Protein 9N32 (pdb70)

Foldseek 3Di:
DVVVVLQVCQVQVFFKWKQWAPAATWTQRPNDTDHDDDDGAHLVRSVCVVVVVDDPVQNVCCVVVQWGWDKDADPPRGIWTKTWGADPNGTIIMIGGAAADQAALVVLPHDCVLLVLLCDQFFEEEEEEAPPLCSLNNVSNSPQSNQAPAAWEEAEEAQADRYDYDRHRYHYHHAYDPPRHPDLLRSLVCVVVVRGREYEYAADDALSNVVSQLVCRVVRHHYYHYYYDAFPLRVLVVNLVNDDPVCSLVVLLSCLPGHAKYWGWGWFAFPVRPGTHIQIFIQGNDNVNSVCSNVVVSVVRVVVLVPPVVVPGGGSLRSLLVCVVVRRHDPVRSLVPDPHSVVSVVVNVD/DVVVVVLQVCQVQVFFKWKQWAPAATWTQRPNDTDHDDDDGAHLVRSVCVVVVVDDPVQNVCCVVVQWGWDKDADPPRGIWTKTWGADPNGIIIMIGGADEDQQACVNLPHDCVLLVLLCDQFFEEEEEEAPPLCSLNNVSNSPQSNQAPAAWEEAEEAQADRYDDDRHRYHYHHAYDPPRHPDLLRSLVCVVVVRGREYEYAADDALSNVVSQLVCRVVRHHYYHYYYDAFPLRVLVVNLVNDDPVCSLVVLLSCLPGHAKYWGWGWFAFPVRPGTHIQIFIQGNDNVNSVCSNVVVSVVRVVVLVPPVVVPGGGSLRSLLVCVVVRRHDPVRSLVPDPHSVVSVVVNVVD/DVVVLQVCQVQVFFKWKQWAPAATWTQRPNDTDHDDDDGAHLVRSVCVVVVVDDPVQNVCCVVVQWGWDKDADPPRGIWTKTWGADPNGTIIMIGGADAPQAALVVLPHDCVLLVLLCDQFFEEEEEEAPPLCSLNNVSNSPQSNQAPAAWEEAEEAQADRYDYDRHRYHYHHAYDPPRHPDLLRSLVCVVVVRGREYEYAADDALSNVVSQLVCRVVRHHYYHYYYDAFPLRVLVVNLVNDDPVCSLVVLLSCLPGHAKYWGWGWFAFPVRPGTHIQIFIQGNDNVNSVCSNVVVSVVRVVVLVPPVVVPGGGSLRSLLVCVVVRRHDPVRSLVPDPHSVVSVVVNVD/DVVVLQVCQVQVFFKWKQWAPAATWTQRPNDTDHDDDDGAHLVRSVCVVVVVDDPVQNVCCVVVQWGWDKDADPPRAIWTKTWGADPNGTIIMIGGQDAPQAALVNLPHDCVLLVLLCDQFFEEEEEEAPPLCSLNNVSNSPQSNQAPAAWEEAEEAQARRYDYDRHRYHYHHAYDPPRHPDLLRSLVCVVVVRGREYEYAADDALSNVVSQLVCRVVRHHYYHYYYDAFPLRVLVVNLVNDDPVCSLVVLLSCLPGHAKYWGWGWFAFPVRPGTHIQIFIQGNDNVNSVCSNVVVSVVRVVVLVPPVVVPGGGSLRSLLVCVVVRRHDPVRSLVPDPHSVVSVVVNVPD

Nearest PDB structures (foldseek):
  5zfq-assembly1_A  TM=9.276E-01  e=1.284E-44  Geobacter sulfurreducens PCA
  6ok2-assembly1_D  TM=9.187E-01  e=7.779E-44  Geobacter metallireducens GS-15
  3jvv-assembly1_C-2  TM=8.845E-01  e=3.283E-40  Pseudomonas aeruginosa
  3jvv-assembly1_B-2  TM=8.865E-01  e=8.930E-39  Pseudomonas aeruginosa
  3jvv-assembly1_A-2  TM=8.927E-01  e=1.533E-38  Pseudomonas aeruginosa

Structure (mmCIF, N/CA/C/O backbone):
data_9N32
#
_entry.id   9N32
#
_cell.length_a   191.035
_cell.length_b   191.035
_cell.length_c   191.035
_cell.angle_alpha   90.000
_cell.angle_beta   90.000
_cell.angle_gamma   90.000
#
_symmetry.space_group_name_H-M   'P 21 3'
#
loop_
_atom_site.group_PDB
_atom_site.id
_atom_site.type_symbol
_atom_site.label_atom_id
_atom_site.label_alt_id
_atom_site.label_comp_id
_atom_site.label_asym_id
_atom_site.label_entity_id
_atom_site.label_seq_id
_atom_site.pdbx_PDB_ins_code
_atom_site.Cartn_x
_atom_site.Cartn_y
_atom_site.Cartn_z
_atom_site.occupancy
_atom_site.B_iso_or_equiv
_atom_site.auth_seq_id
_atom_site.auth_comp_id
_atom_site.auth_asym_id
_atom_site.auth_atom_id
_atom_site.pdbx_PDB_model_num
ATOM 1 N N . GLU A 1 22 ? 43.18550 22.70326 -22.60727 1.000 376.23020 2 GLU A N 1
ATOM 2 C CA . GLU A 1 22 ? 42.30131 23.64828 -21.93465 1.000 367.55521 2 GLU A CA 1
ATOM 3 C C . GLU A 1 22 ? 42.81632 23.98424 -20.53719 1.000 356.70995 2 GLU A C 1
ATOM 4 O O . GLU A 1 22 ? 43.80269 24.70317 -20.37738 1.000 352.67978 2 GLU A O 1
ATOM 6 N N . PHE A 1 23 ? 42.11972 23.45553 -19.53005 1.000 352.62866 3 PHE A N 1
ATOM 7 C CA . PHE A 1 23 ? 42.53920 23.62171 -18.14228 1.000 343.22531 3 PHE A CA 1
ATOM 8 C C . PHE A 1 23 ? 43.87373 22.93578 -17.88117 1.000 344.63974 3 PHE A C 1
ATOM 9 O O . PHE A 1 23 ? 44.73478 23.47955 -17.17873 1.000 338.21500 3 PHE A O 1
ATOM 11 N N . GLU A 1 24 ? 44.05874 21.73397 -18.43443 1.000 353.45419 4 GLU A N 1
ATOM 12 C CA . GLU A 1 24 ? 45.31397 21.01335 -18.25137 1.000 355.87029 4 GLU A CA 1
ATOM 13 C C . GLU A 1 24 ? 46.48212 21.75427 -18.88856 1.000 356.74960 4 GLU A C 1
ATOM 14 O O . GLU A 1 24 ? 47.62295 21.62897 -18.42807 1.000 355.12422 4 GLU A O 1
ATOM 17 N N . LYS A 1 25 ? 46.22006 22.53219 -19.94154 1.000 359.79988 5 LYS A N 1
ATOM 18 C CA . LYS A 1 25 ? 47.28339 23.31429 -20.56311 1.000 361.08134 5 LYS A CA 1
ATOM 19 C C . LYS A 1 25 ? 47.72374 24.46037 -19.66110 1.000 350.90496 5 LYS A C 1
ATOM 20 O O . LYS A 1 25 ? 48.91237 24.79843 -19.61401 1.000 350.37487 5 LYS A O 1
ATOM 22 N N . LEU A 1 26 ? 46.78023 25.07042 -18.93815 1.000 343.22456 6 LEU A N 1
ATOM 23 C CA . LEU A 1 26 ? 47.13400 26.14491 -18.01690 1.000 333.67362 6 LEU A CA 1
ATOM 24 C C . LEU A 1 26 ? 48.00283 25.63949 -16.87278 1.000 329.50594 6 LEU A C 1
ATOM 25 O O . LEU A 1 26 ? 48.82963 26.39197 -16.34470 1.000 324.46225 6 LEU A O 1
ATOM 27 N N . LEU A 1 27 ? 47.83449 24.37474 -16.47940 1.000 332.05126 7 LEU A N 1
ATOM 28 C CA . LEU A 1 27 ? 48.66521 23.81507 -15.41884 1.000 329.09146 7 LEU A CA 1
ATOM 29 C C . LEU A 1 27 ? 50.09030 23.57765 -15.90178 1.000 334.26047 7 LEU A C 1
ATOM 30 O O . LEU A 1 27 ? 51.05094 23.83897 -15.16824 1.000 330.35325 7 LEU A O 1
ATOM 32 N N . ARG A 1 28 ? 50.24722 23.08165 -17.13205 1.000 343.53742 8 ARG A N 1
ATOM 33 C CA . ARG A 1 28 ? 51.58334 22.84782 -17.67081 1.000 349.40803 8 ARG A CA 1
ATOM 34 C C . ARG A 1 28 ? 52.34153 24.15576 -17.85601 1.000 346.46816 8 ARG A C 1
ATOM 35 O O . ARG A 1 28 ? 53.56127 24.20552 -17.65905 1.000 347.17880 8 ARG A O 1
ATOM 37 N N . LEU A 1 29 ? 51.63742 25.22451 -18.23628 1.000 343.65415 9 LEU A N 1
ATOM 38 C CA . LEU A 1 29 ? 52.28894 26.52105 -18.38764 1.000 341.02236 9 LEU A CA 1
ATOM 39 C C . LEU A 1 29 ? 52.79656 27.04135 -17.04936 1.000 332.07465 9 LEU A C 1
ATOM 40 O O . LEU A 1 29 ? 53.87018 27.65002 -16.98113 1.000 331.75212 9 LEU A O 1
ATOM 42 N N . MET A 1 30 ? 52.03968 26.80932 -15.97461 1.000 325.30827 10 MET A N 1
ATOM 43 C CA . MET A 1 30 ? 52.47808 27.24505 -14.65319 1.000 317.23432 10 MET A CA 1
ATOM 44 C C . MET A 1 30 ? 53.70693 26.46918 -14.19491 1.000 319.69441 10 MET A C 1
ATOM 45 O O . MET A 1 30 ? 54.61333 27.03904 -13.57592 1.000 316.35413 10 MET A O 1
ATOM 47 N N . VAL A 1 31 ? 53.75695 25.16911 -14.49095 1.000 325.98694 11 VAL A N 1
ATOM 48 C CA . VAL A 1 31 ? 54.90862 24.36432 -14.09716 1.000 329.13857 11 VAL A CA 1
ATOM 49 C C . VAL A 1 31 ? 56.11660 24.69919 -14.96261 1.000 335.16889 11 VAL A C 1
ATOM 50 O O . VAL A 1 31 ? 57.25247 24.74633 -14.47530 1.000 335.06968 11 VAL A O 1
ATOM 52 N N . GLU A 1 32 ? 55.89477 24.93761 -16.25771 1.000 341.04588 12 GLU A N 1
ATOM 53 C CA . GLU A 1 32 ? 57.00307 25.26928 -17.14657 1.000 347.66724 12 GLU A CA 1
ATOM 54 C C . GLU A 1 32 ? 57.54107 26.66896 -16.87884 1.000 342.83444 12 GLU A C 1
ATOM 55 O O . GLU A 1 32 ? 58.73307 26.92235 -17.08714 1.000 346.53501 12 GLU A O 1
ATOM 57 N N . LYS A 1 33 ? 56.68886 27.58473 -16.42196 1.000 335.11128 13 LYS A N 1
ATOM 58 C CA . LYS A 1 33 ? 57.10043 28.94501 -16.10449 1.000 330.32908 13 LYS A CA 1
ATOM 59 C C . LYS A 1 33 ? 57.39926 29.14345 -14.62487 1.000 322.27403 13 LYS A C 1
ATOM 60 O O . LYS A 1 33 ? 57.81276 30.23890 -14.23265 1.000 318.32654 13 LYS A O 1
ATOM 62 N N . GLY A 1 34 ? 57.20034 28.12059 -13.80016 1.000 320.28218 14 GLY A N 1
ATOM 63 C CA . GLY A 1 34 ? 57.50751 28.22118 -12.38350 1.000 313.51701 14 GLY A CA 1
ATOM 64 C C . GLY A 1 34 ? 56.61992 29.17424 -11.61289 1.000 304.57128 14 GLY A C 1
ATOM 65 O O . GLY A 1 34 ? 57.10417 29.87673 -10.71607 1.000 299.58034 14 GLY A O 1
ATOM 66 N N . GLY A 1 35 ? 55.33118 29.21768 -11.93869 1.000 302.85188 15 GLY A N 1
ATOM 67 C CA . GLY A 1 35 ? 54.42582 30.10285 -11.22878 1.000 294.75245 15 GLY A CA 1
ATOM 68 C C . GLY A 1 35 ? 54.17046 29.61759 -9.81214 1.000 289.01073 15 GLY A C 1
ATOM 69 O O . GLY A 1 35 ? 54.07587 28.41799 -9.54801 1.000 291.31349 15 GLY A O 1
ATOM 70 N N . SER A 1 36 ? 54.06065 30.57279 -8.88754 1.000 281.91580 16 SER A N 1
ATOM 71 C CA . SER A 1 36 ? 53.81454 30.22552 -7.49269 1.000 276.53087 16 SER A CA 1
ATOM 72 C C . SER A 1 36 ? 52.33503 29.97389 -7.22983 1.000 273.25644 16 SER A C 1
ATOM 73 O O . SER A 1 36 ? 51.98492 29.09539 -6.43380 1.000 272.26076 16 SER A O 1
ATOM 75 N N . ASP A 1 37 ? 51.45590 30.72658 -7.88743 1.000 272.08214 17 ASP A N 1
ATOM 76 C CA . ASP A 1 37 ? 50.02481 30.59730 -7.66111 1.000 269.21122 17 ASP A CA 1
ATOM 77 C C . ASP A 1 37 ? 49.27164 30.99880 -8.91951 1.000 272.21722 17 ASP A C 1
ATOM 78 O O . ASP A 1 37 ? 49.67105 31.93356 -9.61740 1.000 273.17337 17 ASP A O 1
ATOM 80 N N . LEU A 1 38 ? 48.18371 30.28630 -9.19971 1.000 274.24240 18 LEU A N 1
ATOM 81 C CA . LEU A 1 38 ? 47.29931 30.58892 -10.31587 1.000 277.34538 18 LEU A CA 1
ATOM 82 C C . LEU A 1 38 ? 45.98014 31.13217 -9.78378 1.000 272.00186 18 LEU A C 1
ATOM 83 O O . LEU A 1 38 ? 45.45078 30.63338 -8.78505 1.000 268.77812 18 LEU A O 1
ATOM 85 N N . PHE A 1 39 ? 45.45177 32.15341 -10.45371 1.000 271.55348 19 PHE A N 1
ATOM 86 C CA . PHE A 1 39 ? 44.25170 32.84994 -10.01002 1.000 266.62778 19 PHE A CA 1
ATOM 87 C C . PHE A 1 39 ? 43.14253 32.66242 -11.03424 1.000 271.42166 19 PHE A C 1
ATOM 88 O O . PHE A 1 39 ? 43.32488 32.96902 -12.21749 1.000 276.40751 19 PHE A O 1
ATOM 90 N N . ILE A 1 40 ? 41.99660 32.16443 -10.57564 1.000 270.43507 20 ILE A N 1
ATOM 91 C CA . ILE A 1 40 ? 40.83227 31.92195 -11.42351 1.000 275.16254 20 ILE A CA 1
ATOM 92 C C . ILE A 1 40 ? 39.64450 32.60175 -10.75318 1.000 269.93506 20 ILE A C 1
ATOM 93 O O . ILE A 1 40 ? 39.07033 32.06572 -9.79849 1.000 267.40699 20 ILE A O 1
ATOM 95 N N . THR A 1 41 ? 39.27282 33.78066 -11.24709 1.000 268.76160 21 THR A N 1
ATOM 96 C CA . THR A 1 41 ? 38.13488 34.51371 -10.71397 1.000 264.38608 21 THR A CA 1
ATOM 97 C C . THR A 1 41 ? 37.53010 35.35753 -11.82542 1.000 267.63908 21 THR A C 1
ATOM 98 O O . THR A 1 41 ? 38.18305 35.66125 -12.82722 1.000 271.65788 21 THR A O 1
ATOM 100 N N . ALA A 1 42 ? 36.26813 35.73167 -11.63680 1.000 266.34680 22 ALA A N 1
ATOM 101 C CA . ALA A 1 42 ? 35.57472 36.54219 -12.62568 1.000 269.61179 22 ALA A CA 1
ATOM 102 C C . ALA A 1 42 ? 36.07090 37.98340 -12.58548 1.000 265.42746 22 ALA A C 1
ATOM 103 O O . ALA A 1 42 ? 36.45072 38.50683 -11.53442 1.000 258.65582 22 ALA A O 1
ATOM 105 N N . GLY A 1 43 ? 36.06658 38.62569 -13.75362 1.000 270.11923 23 GLY A N 1
ATOM 106 C CA . GLY A 1 43 ? 36.48283 40.00492 -13.87664 1.000 267.62986 23 GLY A CA 1
ATOM 107 C C . GLY A 1 43 ? 37.93455 40.21084 -14.25148 1.000 268.90649 23 GLY A C 1
ATOM 108 O O . GLY A 1 43 ? 38.31221 41.33704 -14.60068 1.000 268.80084 23 GLY A O 1
ATOM 109 N N . VAL A 1 44 ? 38.75927 39.16776 -14.19191 1.000 270.56970 24 VAL A N 1
ATOM 110 C CA . VAL A 1 44 ? 40.17596 39.28569 -14.54075 1.000 272.39614 24 VAL A CA 1
ATOM 111 C C . VAL A 1 44 ? 40.59741 38.06790 -15.33793 1.000 279.48704 24 VAL A C 1
ATOM 112 O O . VAL A 1 44 ? 40.08462 36.95726 -15.14399 1.000 280.77598 24 VAL A O 1
ATOM 114 N N . PRO A 1 45 ? 41.53513 38.25359 -16.26354 1.000 284.79427 25 PRO A N 1
ATOM 115 C CA . PRO A 1 45 ? 42.05071 37.11922 -17.03485 1.000 292.02189 25 PRO A CA 1
ATOM 116 C C . PRO A 1 45 ? 42.74042 36.11993 -16.12569 1.000 289.18103 25 PRO A C 1
ATOM 117 O O . PRO A 1 45 ? 43.17155 36.47339 -15.01698 1.000 282.22498 25 PRO A O 1
ATOM 121 N N . PRO A 1 46 ? 42.84224 34.85525 -16.54564 1.000 294.77978 26 PRO A N 1
ATOM 122 C CA . PRO A 1 46 ? 43.64018 33.88952 -15.77931 1.000 293.21827 26 PRO A CA 1
ATOM 123 C C . PRO A 1 46 ? 45.05575 34.39432 -15.55682 1.000 291.61100 26 PRO A C 1
ATOM 124 O O . PRO A 1 46 ? 45.83140 34.53005 -16.50729 1.000 297.50327 26 PRO A O 1
ATOM 128 N N . SER A 1 47 ? 45.39294 34.69888 -14.30771 1.000 284.14586 27 SER A N 1
ATOM 129 C CA . SER A 1 47 ? 46.68035 35.27950 -13.96517 1.000 282.20956 27 SER A CA 1
ATOM 130 C C . SER A 1 47 ? 47.43185 34.36084 -13.01322 1.000 280.23056 27 SER A C 1
ATOM 131 O O . SER A 1 47 ? 46.83161 33.66940 -12.18483 1.000 277.03000 27 SER A O 1
ATOM 133 N N . MET A 1 48 ? 48.75501 34.36051 -13.14121 1.000 282.68953 28 MET A N 1
ATOM 134 C CA . MET A 1 48 ? 49.62745 33.56564 -12.29180 1.000 281.57605 28 MET A CA 1
ATOM 135 C C . MET A 1 48 ? 50.64983 34.46962 -11.61927 1.000 277.77858 28 MET A C 1
ATOM 136 O O . MET A 1 48 ? 51.13970 35.42849 -12.22449 1.000 279.61932 28 MET A O 1
ATOM 138 N N . LYS A 1 49 ? 50.96349 34.16210 -10.36304 1.000 273.01491 29 LYS A N 1
ATOM 139 C CA . LYS A 1 49 ? 51.95559 34.91451 -9.59827 1.000 269.70235 29 LYS A CA 1
ATOM 140 C C . LYS A 1 49 ? 53.31481 34.26401 -9.82064 1.000 275.07993 29 LYS A C 1
ATOM 141 O O . LYS A 1 49 ? 53.65145 33.26477 -9.18144 1.000 275.26586 29 LYS A O 1
ATOM 143 N N . VAL A 1 50 ? 54.09610 34.82729 -10.73650 1.000 279.97740 30 VAL A N 1
ATOM 144 C CA . VAL A 1 50 ? 55.43373 34.33667 -11.04719 1.000 285.87065 30 VAL A CA 1
ATOM 145 C C . VAL A 1 50 ? 56.44080 35.27387 -10.39666 1.000 283.65151 30 VAL A C 1
ATOM 146 O O . VAL A 1 50 ? 56.48598 36.46775 -10.71890 1.000 283.17364 30 VAL A O 1
ATOM 148 N N . ASN A 1 51 ? 57.24206 34.73270 -9.47629 1.000 282.77011 31 ASN A N 1
ATOM 149 C CA . ASN A 1 51 ? 58.23810 35.50289 -8.72989 1.000 281.04634 31 ASN A CA 1
ATOM 150 C C . ASN A 1 51 ? 57.60214 36.66074 -7.96430 1.000 273.73822 31 ASN A C 1
ATOM 151 O O . ASN A 1 51 ? 58.21269 37.71920 -7.79617 1.000 273.33668 31 ASN A O 1
ATOM 153 N N . GLY A 1 52 ? 56.37004 36.46827 -7.49632 1.000 268.39414 32 GLY A N 1
ATOM 154 C CA . GLY A 1 52 ? 55.67514 37.47032 -6.71826 1.000 261.53459 32 GLY A CA 1
ATOM 155 C C . GLY A 1 52 ? 54.92017 38.51001 -7.51707 1.000 261.10173 32 GLY A C 1
ATOM 156 O O . GLY A 1 52 ? 54.30596 39.40064 -6.91516 1.000 255.67696 32 GLY A O 1
ATOM 157 N N . ARG A 1 53 ? 54.93843 38.42977 -8.84442 1.000 267.01471 33 ARG A N 1
ATOM 158 C CA . ARG A 1 53 ? 54.27676 39.40225 -9.70521 1.000 267.78566 33 ARG A CA 1
ATOM 159 C C . ARG A 1 53 ? 53.08165 38.74239 -10.37934 1.000 268.83465 33 ARG A C 1
ATOM 160 O O . ARG A 1 53 ? 53.24764 37.79763 -11.15869 1.000 274.47416 33 ARG A O 1
ATOM 162 N N . VAL A 1 54 ? 51.88358 39.23920 -10.07756 1.000 263.86767 34 VAL A N 1
ATOM 163 C CA . VAL A 1 54 ? 50.67561 38.74061 -10.72505 1.000 265.14838 34 VAL A CA 1
ATOM 164 C C . VAL A 1 54 ? 50.68297 39.18765 -12.18100 1.000 271.73226 34 VAL A C 1
ATOM 165 O O . VAL A 1 54 ? 50.70645 40.38796 -12.47737 1.000 271.64545 34 VAL A O 1
ATOM 167 N N . MET A 1 55 ? 50.66753 38.22114 -13.09780 1.000 278.00126 35 MET A N 1
ATOM 168 C CA . MET A 1 55 ? 50.73803 38.50180 -14.52299 1.000 285.45584 35 MET A CA 1
ATOM 169 C C . MET A 1 55 ? 49.63264 37.73950 -15.24346 1.000 288.68791 35 MET A C 1
ATOM 170 O O . MET A 1 55 ? 49.44405 36.53656 -14.99185 1.000 289.14702 35 MET A O 1
ATOM 172 N N . PRO A 1 56 ? 48.88858 38.387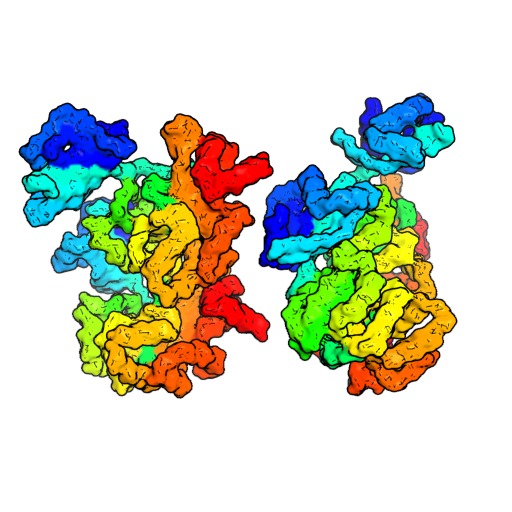44 -16.13826 1.000 291.50153 36 PRO A N 1
ATOM 173 C CA . PRO A 1 56 ? 47.83428 37.67544 -16.86941 1.000 295.43536 36 PRO A CA 1
ATOM 174 C C . PRO A 1 56 ? 48.42124 36.70159 -17.87966 1.000 304.33528 36 PRO A C 1
ATOM 175 O O . PRO A 1 56 ? 49.42840 36.98515 -18.53252 1.000 309.55296 36 PRO A O 1
ATOM 179 N N . VAL A 1 57 ? 47.77954 35.54312 -18.00192 1.000 306.53041 37 VAL A N 1
ATOM 180 C CA . VAL A 1 57 ? 48.22495 34.51981 -18.94474 1.000 315.37038 37 VAL A CA 1
ATOM 181 C C . VAL A 1 57 ? 47.60475 34.72717 -20.31923 1.000 323.06560 37 VAL A C 1
ATOM 182 O O . VAL A 1 57 ? 48.30535 34.72873 -21.33463 1.000 330.90273 37 VAL A O 1
ATOM 184 N N . THR A 1 58 ? 46.28763 34.90053 -20.37651 1.000 321.49763 38 THR A N 1
ATOM 185 C CA . THR A 1 58 ? 45.59163 35.17831 -21.62095 1.000 328.64963 38 THR A CA 1
ATOM 186 C C . THR A 1 58 ? 45.21224 36.65607 -21.68088 1.000 325.53534 38 THR A C 1
ATOM 187 O O . THR A 1 58 ? 45.49145 37.43739 -20.76829 1.000 317.98678 38 THR A O 1
ATOM 191 N N . LYS A 1 59 ? 44.56208 37.04179 -22.77760 1.000 331.94862 39 LYS A N 1
ATOM 192 C CA . LYS A 1 59 ? 44.12612 38.41649 -22.97485 1.000 330.42707 39 LYS A CA 1
ATOM 193 C C . LYS A 1 59 ? 42.64653 38.62459 -22.68251 1.000 326.83451 39 LYS A C 1
ATOM 194 O O . LYS A 1 59 ? 42.21311 39.77528 -22.56022 1.000 323.70752 39 LYS A O 1
ATOM 196 N N . THR A 1 60 ? 41.86522 37.54774 -22.56253 1.000 327.62223 40 THR A N 1
ATOM 197 C CA . THR A 1 60 ? 40.42786 37.66654 -22.34782 1.000 325.39736 40 THR A CA 1
ATOM 198 C C . THR A 1 60 ? 40.07993 37.34408 -20.90449 1.000 315.95087 40 THR A C 1
ATOM 199 O O . THR A 1 60 ? 40.45069 36.26937 -20.40982 1.000 315.06911 40 THR A O 1
ATOM 201 N N . PRO A 1 61 ? 39.38904 38.23766 -20.20111 1.000 309.24063 41 PRO A N 1
ATOM 202 C CA . PRO A 1 61 ? 38.96487 37.93247 -18.83132 1.000 300.89229 41 PRO A CA 1
ATOM 203 C C . PRO A 1 61 ? 37.90986 36.83681 -18.80487 1.000 303.41244 41 PRO A C 1
ATOM 204 O O . PRO A 1 61 ? 37.22564 36.56205 -19.79316 1.000 310.75523 41 PRO A O 1
ATOM 208 N N . LEU A 1 62 ? 37.78434 36.20838 -17.63930 1.000 297.67875 42 LEU A N 1
ATOM 209 C CA . LEU A 1 62 ? 36.85596 35.10268 -17.45315 1.000 299.89244 42 LEU A CA 1
ATOM 210 C C . LEU A 1 62 ? 35.47744 35.61850 -17.06105 1.000 297.01922 42 LEU A C 1
ATOM 211 O O . LEU A 1 62 ? 35.35065 36.53610 -16.24501 1.000 289.78802 42 LEU A O 1
ATOM 213 N N . SER A 1 63 ? 34.44654 35.01964 -17.64961 1.000 303.20767 43 SER A N 1
ATOM 214 C CA . SER A 1 63 ? 33.07295 35.37741 -17.34291 1.000 301.80956 43 SER A CA 1
ATOM 215 C C . SER A 1 63 ? 32.61014 34.66599 -16.07487 1.000 296.97921 43 SER A C 1
ATOM 216 O O . SER A 1 63 ? 33.22174 33.68460 -15.64464 1.000 296.78490 43 SER A O 1
ATOM 219 N N . PRO A 1 64 ? 31.53622 35.15365 -15.44266 1.000 293.36377 44 PRO A N 1
ATOM 220 C CA . PRO A 1 64 ? 31.00372 34.43421 -14.27223 1.000 289.92521 44 PRO A CA 1
ATOM 221 C C . PRO A 1 64 ? 30.58515 33.00889 -14.58581 1.000 297.11776 44 PRO A C 1
ATOM 222 O O . PRO A 1 64 ? 30.74606 32.12009 -13.74038 1.000 295.42396 44 PRO A O 1
ATOM 226 N N . GLU A 1 65 ? 30.05149 32.76407 -15.78498 1.000 305.66753 45 GLU A N 1
ATOM 227 C CA . GLU A 1 65 ? 29.67105 31.40580 -16.15836 1.000 313.49380 45 GLU A CA 1
ATOM 228 C C . GLU A 1 65 ? 30.89814 30.53676 -16.40368 1.000 315.86502 45 GLU A C 1
ATOM 229 O O . GLU A 1 65 ? 30.92239 29.36398 -16.01290 1.000 318.19021 45 GLU A O 1
ATOM 231 N N . GLN A 1 66 ? 31.92586 31.09248 -17.05063 1.000 315.80377 46 GLN A N 1
ATOM 232 C CA . GLN A 1 66 ? 33.14866 30.33028 -17.28266 1.000 318.14508 46 GLN A CA 1
ATOM 233 C C . GLN A 1 66 ? 33.89969 30.08097 -15.98101 1.000 310.41940 46 GLN A C 1
ATOM 234 O O . GLN A 1 66 ? 34.49733 29.01405 -15.79820 1.000 312.70988 46 GLN A O 1
ATOM 240 N N . THR A 1 67 ? 33.88384 31.05269 -15.06556 1.000 301.67844 47 THR A N 1
ATOM 241 C CA . THR A 1 67 ? 34.50909 30.84334 -13.76398 1.000 294.60679 47 THR A CA 1
ATOM 242 C C . THR A 1 67 ? 33.72426 29.83350 -12.93616 1.000 295.11230 47 THR A C 1
ATOM 243 O O . THR A 1 67 ? 34.31494 29.00408 -12.23454 1.000 294.05370 47 THR A O 1
ATOM 245 N N . ARG A 1 68 ? 32.39155 29.88611 -13.00650 1.000 297.25409 48 ARG A N 1
ATOM 246 C CA . ARG A 1 68 ? 31.57871 28.89141 -12.31582 1.000 299.17383 48 ARG A CA 1
ATOM 247 C C . ARG A 1 68 ? 31.72179 27.51534 -12.95175 1.000 307.96458 48 ARG A C 1
ATOM 248 O O . ARG A 1 68 ? 31.63088 26.49912 -12.25390 1.000 309.18028 48 ARG A O 1
ATOM 250 N N . GLU A 1 69 ? 31.94581 27.46063 -14.26644 1.000 314.63470 49 GLU A N 1
ATOM 251 C CA . GLU A 1 69 ? 32.14203 26.18039 -14.93564 1.000 323.56632 49 GLU A CA 1
ATOM 252 C C . GLU A 1 69 ? 33.53985 25.62309 -14.70216 1.000 322.43107 49 GLU A C 1
ATOM 253 O O . GLU A 1 69 ? 33.72112 24.40043 -14.69855 1.000 327.81571 49 GLU A O 1
ATOM 255 N N . THR A 1 70 ? 34.53260 26.49297 -14.50533 1.000 315.99222 50 THR A N 1
ATOM 256 C CA . THR A 1 70 ? 35.89547 26.02454 -14.27933 1.000 315.07900 50 THR A CA 1
ATOM 257 C C . THR A 1 70 ? 36.11228 25.60437 -12.83070 1.000 309.19843 50 THR A C 1
ATOM 258 O O . THR A 1 70 ? 36.79731 24.60970 -12.56758 1.000 311.62787 50 THR A O 1
ATOM 260 N N . VAL A 1 71 ? 35.53819 26.34579 -11.88152 1.000 301.92059 51 VAL A N 1
ATOM 261 C CA . VAL A 1 71 ? 35.72706 26.02323 -10.47001 1.000 296.48542 51 VAL A CA 1
ATOM 262 C C . VAL A 1 71 ? 34.98601 24.74071 -10.11222 1.000 301.73031 51 VAL A C 1
ATOM 263 O O . VAL A 1 71 ? 35.54998 23.82993 -9.49450 1.000 302.59631 51 VAL A O 1
ATOM 265 N N . LEU A 1 72 ? 33.71028 24.64925 -10.49495 1.000 305.82771 52 LEU A N 1
ATOM 266 C CA . LEU A 1 72 ? 32.92688 23.45693 -10.19460 1.000 311.68995 52 LEU A CA 1
ATOM 267 C C . LEU A 1 72 ? 33.39282 22.24147 -10.98495 1.000 320.63404 52 LEU A C 1
ATOM 268 O O . LEU A 1 72 ? 33.15843 21.10913 -10.54953 1.000 325.09853 52 LEU A O 1
ATOM 270 N N . GLY A 1 73 ? 34.04570 22.44797 -12.13096 1.000 323.82538 53 GLY A N 1
ATOM 271 C CA . GLY A 1 73 ? 34.52446 21.33286 -12.92828 1.000 332.71603 53 GLY A CA 1
ATOM 272 C C . GLY A 1 73 ? 35.65753 20.55706 -12.29123 1.000 331.93099 53 GLY A C 1
ATOM 273 O O . GLY A 1 73 ? 35.88021 19.39726 -12.65390 1.000 339.66310 53 GLY A O 1
ATOM 274 N N . VAL A 1 74 ? 36.38064 21.16965 -11.35308 1.000 323.22236 54 VAL A N 1
ATOM 275 C CA . VAL A 1 74 ? 37.46235 20.47460 -10.66508 1.000 322.36811 54 VAL A CA 1
ATOM 276 C C . VAL A 1 74 ? 36.97132 19.66415 -9.47083 1.000 322.12480 54 VAL A C 1
ATOM 277 O O . VAL A 1 74 ? 37.66998 18.73804 -9.03356 1.000 324.53553 54 VAL A O 1
ATOM 279 N N . MET A 1 75 ? 35.79750 19.98051 -8.93441 1.000 319.78752 55 MET A N 1
ATOM 280 C CA . MET A 1 75 ? 35.24794 19.26903 -7.79209 1.000 320.01902 55 MET A CA 1
ATOM 281 C C . MET A 1 75 ? 34.47701 18.03315 -8.24553 1.000 330.28109 55 MET A C 1
ATOM 282 O O . MET A 1 75 ? 34.01376 17.94026 -9.38515 1.000 336.35307 55 MET A O 1
ATOM 287 N N . ASN A 1 76 ? 34.34207 17.07664 -7.33011 1.000 332.71419 56 ASN A N 1
ATOM 288 C CA . ASN A 1 76 ? 33.47981 15.92731 -7.55355 1.000 342.40681 56 ASN A CA 1
ATOM 289 C C . ASN A 1 76 ? 32.07278 16.26681 -7.06142 1.000 341.53826 56 ASN A C 1
ATOM 290 O O . ASN A 1 76 ? 31.78454 17.40426 -6.67959 1.000 333.70281 56 ASN A O 1
ATOM 295 N N . GLU A 1 77 ? 31.17705 15.27720 -7.05918 1.000 350.08166 57 GLU A N 1
ATOM 296 C CA . GLU A 1 77 ? 29.79249 15.54771 -6.68604 1.000 350.62063 57 GLU A CA 1
ATOM 297 C C . GLU A 1 77 ? 29.66711 15.93965 -5.21900 1.000 343.30809 57 GLU A C 1
ATOM 298 O O . GLU A 1 77 ? 28.79656 16.74350 -4.86539 1.000 339.38661 57 GLU A O 1
ATOM 300 N N . GLN A 1 78 ? 30.52520 15.39560 -4.35393 1.000 341.75354 58 GLN A N 1
ATOM 301 C CA . GLN A 1 78 ? 30.44804 15.72553 -2.93474 1.000 335.51823 58 GLN A CA 1
ATOM 302 C C . GLN A 1 78 ? 31.09196 17.07431 -2.63580 1.000 324.32608 58 GLN A C 1
ATOM 303 O O . GLN A 1 78 ? 30.56603 17.85029 -1.82954 1.000 318.55026 58 GLN A O 1
ATOM 309 N N . GLN A 1 79 ? 32.22960 17.36861 -3.27062 1.000 321.63332 59 GLN A N 1
ATOM 310 C CA . GLN A 1 79 ? 32.86555 18.66750 -3.07792 1.000 311.78656 59 GLN A CA 1
ATOM 311 C C . GLN A 1 79 ? 31.99766 19.79753 -3.61420 1.000 308.60814 59 GLN A C 1
ATOM 312 O O . GLN A 1 79 ? 32.02183 20.90897 -3.07330 1.000 300.56956 59 GLN A O 1
ATOM 318 N N . ARG A 1 80 ? 31.22635 19.53580 -4.67248 1.000 315.23411 60 ARG A N 1
ATOM 319 C CA . ARG A 1 80 ? 30.28774 20.53727 -5.16520 1.000 313.30667 60 ARG A CA 1
ATOM 320 C C . ARG A 1 80 ? 29.15044 20.76759 -4.17908 1.000 311.61200 60 ARG A C 1
ATOM 321 O O . ARG A 1 80 ? 28.57260 21.85995 -4.14482 1.000 306.81782 60 ARG A O 1
ATOM 323 N N . ARG A 1 81 ? 28.81736 19.75748 -3.37265 1.000 315.92372 61 ARG A N 1
ATOM 324 C CA . ARG A 1 81 ? 27.76628 19.91401 -2.37365 1.000 315.03629 61 ARG A CA 1
ATOM 325 C C . ARG A 1 81 ? 28.25760 20.70082 -1.16468 1.000 305.68589 61 ARG A C 1
ATOM 326 O O . ARG A 1 81 ? 27.53683 21.56133 -0.64675 1.000 301.39578 61 ARG A O 1
ATOM 328 N N . ASP A 1 82 ? 29.47711 20.41779 -0.69984 1.000 302.88207 62 ASP A N 1
ATOM 329 C CA . ASP A 1 82 ? 30.03694 21.17980 0.41074 1.000 294.38946 62 ASP A CA 1
ATOM 330 C C . ASP A 1 82 ? 30.31906 22.62218 0.01241 1.000 286.56601 62 ASP A C 1
ATOM 331 O O . ASP A 1 82 ? 30.22875 23.52562 0.85196 1.000 279.94815 62 ASP A O 1
ATOM 333 N N . PHE A 1 83 ? 30.65503 22.85684 -1.25812 1.000 287.72355 63 PHE A N 1
ATOM 334 C CA . PHE A 1 83 ? 30.93959 24.21385 -1.71102 1.000 281.17210 63 PHE A CA 1
ATOM 335 C C . PHE A 1 83 ? 29.66798 25.04932 -1.79013 1.000 279.97592 63 PHE A C 1
ATOM 336 O O . PHE A 1 83 ? 29.69008 26.25113 -1.50051 1.000 273.15235 63 PHE A O 1
ATOM 344 N N . ALA A 1 84 ? 28.54943 24.43241 -2.17778 1.000 286.97656 64 ALA A N 1
ATOM 345 C CA . ALA A 1 84 ? 27.29311 25.16592 -2.27287 1.000 286.77230 64 ALA A CA 1
ATOM 346 C C . ALA A 1 84 ? 26.68538 25.44524 -0.90438 1.000 283.25426 64 ALA A C 1
ATOM 347 O O . ALA A 1 84 ? 25.96724 26.43860 -0.74251 1.000 279.83177 64 ALA A O 1
ATOM 349 N N . GLU A 1 85 ? 26.95930 24.59464 0.08507 1.000 284.44197 65 GLU A N 1
ATOM 350 C CA . GLU A 1 85 ? 26.38507 24.75831 1.41507 1.000 282.19468 65 GLU A CA 1
ATOM 351 C C . GLU A 1 85 ? 27.21440 25.68003 2.30150 1.000 273.19205 65 GLU A C 1
ATOM 352 O O . GLU A 1 85 ? 26.65339 26.51093 3.02368 1.000 269.11987 65 GLU A O 1
ATOM 354 N N . ASN A 1 86 ? 28.53876 25.55163 2.26414 1.000 270.45412 66 ASN A N 1
ATOM 355 C CA . ASN A 1 86 ? 29.42290 26.32950 3.12033 1.000 262.77558 66 ASN A CA 1
ATOM 356 C C . ASN A 1 86 ? 30.00855 27.55071 2.42586 1.000 256.90542 66 ASN A C 1
ATOM 357 O O . ASN A 1 86 ? 30.73200 28.31969 3.06749 1.000 250.60826 66 ASN A O 1
ATOM 359 N N . HIS A 1 87 ? 29.72678 27.74056 1.13694 1.000 259.36651 67 HIS A N 1
ATOM 360 C CA . HIS A 1 87 ? 30.26079 28.82850 0.32049 1.000 255.20007 67 HIS A CA 1
ATOM 361 C C . HIS A 1 87 ? 31.78234 28.79647 0.21632 1.000 252.68517 67 HIS A C 1
ATOM 362 O O . HIS A 1 87 ? 32.37868 29.70877 -0.36868 1.000 249.24737 67 HIS A O 1
ATOM 364 N N . GLU A 1 88 ? 32.42607 27.76923 0.76833 1.000 254.80010 68 GLU A N 1
ATOM 365 C CA . GLU A 1 88 ? 33.87128 27.61551 0.70453 1.000 253.33161 68 GLU A CA 1
ATOM 366 C C . GLU A 1 88 ? 34.19993 26.13395 0.61387 1.000 259.85257 68 GLU A C 1
ATOM 367 O O . GLU A 1 88 ? 33.42533 25.28407 1.06218 1.000 264.12750 68 GLU A O 1
ATOM 373 N N . CYS A 1 89 ? 35.36056 25.83379 0.03519 1.000 261.02640 69 CYS A N 1
ATOM 374 C CA . CYS A 1 89 ? 35.81848 24.45134 -0.08222 1.000 267.34253 69 CYS A CA 1
ATOM 375 C C . CYS A 1 89 ? 37.30409 24.45764 -0.39913 1.000 266.37647 69 CYS A C 1
ATOM 376 O O . CYS A 1 89 ? 37.71657 25.02380 -1.41665 1.000 265.95218 69 CYS A O 1
ATOM 378 N N . ASN A 1 90 ? 38.10106 23.83525 0.46424 1.000 266.52747 70 ASN A N 1
ATOM 379 C CA . ASN A 1 90 ? 39.53429 23.68181 0.25659 1.000 266.61629 70 ASN A CA 1
ATOM 380 C C . ASN A 1 90 ? 39.84907 22.20676 0.05264 1.000 274.20278 70 ASN A C 1
ATOM 381 O O . ASN A 1 90 ? 39.43807 21.36406 0.85761 1.000 277.00923 70 ASN A O 1
ATOM 383 N N . PHE A 1 91 ? 40.57228 21.89762 -1.02127 1.000 277.98813 71 PHE A N 1
ATOM 384 C CA . PHE A 1 91 ? 40.88166 20.51714 -1.36314 1.000 285.85094 71 PHE A CA 1
ATOM 385 C C . PHE A 1 91 ? 42.20508 20.47518 -2.11671 1.000 287.48432 71 PHE A C 1
ATOM 386 O O . PHE A 1 91 ? 42.84999 21.50285 -2.34404 1.000 282.69248 71 PHE A O 1
ATOM 388 N N . ALA A 1 92 ? 42.60664 19.26562 -2.50237 1.000 294.84165 72 ALA A N 1
ATOM 389 C CA . ALA A 1 92 ? 43.82601 19.03929 -3.26194 1.000 297.97254 72 ALA A CA 1
ATOM 390 C C . ALA A 1 92 ? 43.52944 18.10221 -4.42357 1.000 306.73766 72 ALA A C 1
ATOM 391 O O . ALA A 1 92 ? 42.58799 17.30561 -4.37426 1.000 311.36893 72 ALA A O 1
ATOM 393 N N . ILE A 1 93 ? 44.34591 18.20320 -5.47444 1.000 309.53866 73 ILE A N 1
ATOM 394 C CA . ILE A 1 93 ? 44.15799 17.41994 -6.68833 1.000 318.17397 73 ILE A CA 1
ATOM 395 C C . ILE A 1 93 ? 45.49881 16.85777 -7.14006 1.000 322.88496 73 ILE A C 1
ATOM 396 O O . ILE A 1 93 ? 46.56557 17.30673 -6.71536 1.000 318.98440 73 ILE A O 1
ATOM 398 N N . SER A 1 94 ? 45.42864 15.85946 -8.01942 1.000 331.89057 74 SER A N 1
ATOM 399 C CA . SER A 1 94 ? 46.60947 15.20091 -8.57032 1.000 337.93209 74 SER A CA 1
ATOM 400 C C . SER A 1 94 ? 46.42401 15.05890 -10.07490 1.000 344.97878 74 SER A C 1
ATOM 401 O O . SER A 1 94 ? 45.56249 14.29830 -10.52854 1.000 351.39008 74 SER A O 1
ATOM 403 N N . ALA A 1 95 ? 47.22728 15.78901 -10.84398 1.000 344.35798 75 ALA A N 1
ATOM 404 C CA . ALA A 1 95 ? 47.19394 15.73173 -12.29936 1.000 351.38697 75 ALA A CA 1
ATOM 405 C C . ALA A 1 95 ? 48.27352 14.76912 -12.77817 1.000 359.50030 75 ALA A C 1
ATOM 406 O O . ALA A 1 95 ? 49.45206 14.93697 -12.44607 1.000 357.58017 75 ALA A O 1
ATOM 408 N N . ARG A 1 96 ? 47.86948 13.76600 -13.55426 1.000 368.96281 76 ARG A N 1
ATOM 409 C CA . ARG A 1 96 ? 48.79766 12.74130 -14.01585 1.000 377.68933 76 ARG A CA 1
ATOM 410 C C . ARG A 1 96 ? 49.80930 13.34225 -14.98455 1.000 379.66674 76 ARG A C 1
ATOM 411 O O . ARG A 1 96 ? 49.43482 13.89396 -16.02400 1.000 381.83482 76 ARG A O 1
ATOM 413 N N . GLY A 1 97 ? 51.09403 13.23500 -14.64240 1.000 379.44455 77 GLY A N 1
ATOM 414 C CA . GLY A 1 97 ? 52.16231 13.69259 -15.50146 1.000 382.38372 77 GLY A CA 1
ATOM 415 C C . GLY A 1 97 ? 52.58419 15.13319 -15.30768 1.000 373.88308 77 GLY A C 1
ATOM 416 O O . GLY A 1 97 ? 53.62196 15.53370 -15.85115 1.000 376.04553 77 GLY A O 1
ATOM 417 N N . ILE A 1 98 ? 51.82245 15.92486 -14.55622 1.000 364.80599 78 ILE A N 1
ATOM 418 C CA . ILE A 1 98 ? 52.12621 17.33645 -14.32838 1.000 356.67062 78 ILE A CA 1
ATOM 419 C C . ILE A 1 98 ? 52.61456 17.57196 -12.90184 1.000 348.89016 78 ILE A C 1
ATOM 420 O O . ILE A 1 98 ? 53.71383 18.08726 -12.68932 1.000 346.87153 78 ILE A O 1
ATOM 422 N N . GLY A 1 99 ? 51.81342 17.20214 -11.91565 1.000 345.02132 79 GLY A N 1
ATOM 423 C CA . GLY A 1 99 ? 52.16574 17.39218 -10.52569 1.000 338.10847 79 GLY A CA 1
ATOM 424 C C . GLY A 1 99 ? 50.91402 17.51647 -9.67991 1.000 332.38180 79 GLY A C 1
ATOM 425 O O . GLY A 1 99 ? 49.83337 17.10099 -10.08599 1.000 335.31176 79 GLY A O 1
ATOM 426 N N . ARG A 1 100 ? 51.08815 18.09892 -8.49681 1.000 324.66655 80 ARG A N 1
ATOM 427 C CA . ARG A 1 100 ? 49.99937 18.31179 -7.55675 1.000 318.79838 80 ARG A CA 1
ATOM 428 C C . ARG A 1 100 ? 49.89997 19.78982 -7.20649 1.000 309.99567 80 ARG A C 1
ATOM 429 O O . ARG A 1 100 ? 50.89260 20.52362 -7.24891 1.000 307.69457 80 ARG A O 1
ATOM 431 N N . PHE A 1 101 ? 48.68865 20.22093 -6.85997 1.000 305.55659 81 PHE A N 1
ATOM 432 C CA . PHE A 1 101 ? 48.44139 21.61070 -6.50490 1.000 297.43960 81 PHE A CA 1
ATOM 433 C C . PHE A 1 101 ? 47.27931 21.67840 -5.52544 1.000 292.80185 81 PHE A C 1
ATOM 434 O O . PHE A 1 101 ? 46.33056 20.89557 -5.62061 1.000 296.43434 81 PHE A O 1
ATOM 436 N N . ARG A 1 102 ? 47.36300 22.61713 -4.58646 1.000 285.29239 82 ARG A N 1
ATOM 437 C CA . ARG A 1 102 ? 46.32579 22.82600 -3.58537 1.000 280.52328 82 ARG A CA 1
ATOM 438 C C . ARG A 1 102 ? 45.44673 23.99803 -4.00127 1.000 276.18957 82 ARG A C 1
ATOM 439 O O . ARG A 1 102 ? 45.95517 25.04929 -4.40577 1.000 273.19366 82 ARG A O 1
ATOM 441 N N . VAL A 1 103 ? 44.13261 23.81692 -3.89435 1.000 276.32296 83 VAL A N 1
ATOM 442 C CA . VAL A 1 103 ? 43.15707 24.80544 -4.33779 1.000 273.28285 83 VAL A CA 1
ATOM 443 C C . VAL A 1 103 ? 42.41357 25.35313 -3.12835 1.000 267.04048 83 VAL A C 1
ATOM 444 O O . VAL A 1 103 ? 42.14962 24.62559 -2.16369 1.000 267.43473 83 VAL A O 1
ATOM 446 N N . SER A 1 104 ? 42.07600 26.64188 -3.18415 1.000 261.74230 84 SER A N 1
ATOM 447 C CA . SER A 1 104 ? 41.27511 27.31092 -2.15756 1.000 255.98780 84 SER A CA 1
ATOM 448 C C . SER A 1 104 ? 40.14094 28.03407 -2.87786 1.000 255.51348 84 SER A C 1
ATOM 449 O O . SER A 1 104 ? 40.30487 29.17069 -3.33092 1.000 252.41073 84 SER A O 1
ATOM 452 N N . ALA A 1 105 ? 38.99654 27.36792 -2.98967 1.000 259.14180 85 ALA A N 1
ATOM 453 C CA . ALA A 1 105 ? 37.82708 27.94439 -3.63377 1.000 259.55647 85 ALA A CA 1
ATOM 454 C C . ALA A 1 105 ? 37.03560 28.78636 -2.64091 1.000 253.63502 85 ALA A C 1
ATOM 455 O O . ALA A 1 105 ? 37.09125 28.57017 -1.42720 1.000 250.93622 85 ALA A O 1
ATOM 457 N N . PHE A 1 106 ? 36.29011 29.75194 -3.17214 1.000 252.09341 86 PHE A N 1
ATOM 458 C CA . PHE A 1 106 ? 35.58900 30.70332 -2.32498 1.000 246.48602 86 PHE A CA 1
ATOM 459 C C . PHE A 1 106 ? 34.53736 31.43812 -3.13993 1.000 247.38005 86 PHE A C 1
ATOM 460 O O . PHE A 1 106 ? 34.66371 31.58189 -4.35875 1.000 250.72419 86 PHE A O 1
ATOM 462 N N . TYR A 1 107 ? 33.49745 31.89513 -2.44842 1.000 244.82219 87 TYR A N 1
ATOM 463 C CA . TYR A 1 107 ? 32.56830 32.85663 -3.02048 1.000 244.37139 87 TYR A CA 1
ATOM 464 C C . TYR A 1 107 ? 33.14419 34.25897 -2.87770 1.000 238.27851 87 TYR A C 1
ATOM 465 O O . TYR A 1 107 ? 33.78373 34.58263 -1.87303 1.000 233.34910 87 TYR A O 1
ATOM 474 N N . GLN A 1 108 ? 32.92393 35.09006 -3.89195 1.000 239.17393 88 GLN A N 1
ATOM 475 C CA . GLN A 1 108 ? 33.35980 36.48191 -3.84394 1.000 234.22772 88 GLN A CA 1
ATOM 476 C C . GLN A 1 108 ? 32.36863 37.31422 -4.63876 1.000 235.78110 88 GLN A C 1
ATOM 477 O O . GLN A 1 108 ? 32.20370 37.09343 -5.84248 1.000 241.06329 88 GLN A O 1
ATOM 479 N N . ARG A 1 109 ? 31.71309 38.25971 -3.96291 1.000 231.63109 89 ARG A N 1
ATOM 480 C CA . ARG A 1 109 ? 30.65296 39.06836 -4.56549 1.000 233.07619 89 ARG A CA 1
ATOM 481 C C . ARG A 1 109 ? 29.57852 38.17871 -5.18584 1.000 239.45518 89 ARG A C 1
ATOM 482 O O . ARG A 1 109 ? 29.07524 38.44445 -6.27979 1.000 243.75029 89 ARG A O 1
ATOM 484 N N . ASN A 1 110 ? 29.23263 37.10376 -4.47239 1.000 240.62085 90 ASN A N 1
ATOM 485 C CA . ASN A 1 110 ? 28.26400 36.10722 -4.93404 1.000 247.24585 90 ASN A CA 1
ATOM 486 C C . ASN A 1 110 ? 28.69114 35.47016 -6.25442 1.000 253.39574 90 ASN A C 1
ATOM 487 O O . ASN A 1 110 ? 27.85158 35.10591 -7.08177 1.000 259.60763 90 ASN A O 1
ATOM 489 N N . LEU A 1 111 ? 29.99980 35.33004 -6.45967 1.000 252.19608 91 LEU A N 1
ATOM 490 C CA . LEU A 1 111 ? 30.54199 34.70667 -7.65746 1.000 258.11089 91 LEU A CA 1
ATOM 491 C C . LEU A 1 111 ? 31.67492 33.77074 -7.26338 1.000 257.80639 91 LEU A C 1
ATOM 492 O O . LEU A 1 111 ? 32.34848 33.97804 -6.25068 1.000 252.11476 91 LEU A O 1
ATOM 494 N N . VAL A 1 112 ? 31.88116 32.74048 -8.07826 1.000 264.42992 92 VAL A N 1
ATOM 495 C CA . VAL A 1 112 ? 32.85662 31.70248 -7.76747 1.000 265.44319 92 VAL A CA 1
ATOM 496 C C . VAL A 1 112 ? 34.26481 32.20437 -8.05772 1.000 262.98969 92 VAL A C 1
ATOM 497 O O . VAL A 1 112 ? 34.48761 33.04356 -8.93802 1.000 263.59783 92 VAL A O 1
ATOM 499 N N . GLY A 1 113 ? 35.22580 31.67833 -7.30413 1.000 260.72016 93 GLY A N 1
ATOM 500 C CA . GLY A 1 113 ? 36.62234 32.01669 -7.49765 1.000 259.05093 93 GLY A CA 1
ATOM 501 C C . GLY A 1 113 ? 37.50005 31.00539 -6.80198 1.000 259.21944 93 GLY A C 1
ATOM 502 O O . GLY A 1 113 ? 37.10319 30.40368 -5.79921 1.000 257.90044 93 GLY A O 1
ATOM 503 N N . MET A 1 114 ? 38.70353 30.81383 -7.33795 1.000 261.34536 94 MET A N 1
ATOM 504 C CA . MET A 1 114 ? 39.60739 29.80446 -6.80673 1.000 262.53931 94 MET A CA 1
ATOM 505 C C . MET A 1 114 ? 41.04951 30.25031 -6.99141 1.000 261.32616 94 MET A C 1
ATOM 506 O O . MET A 1 114 ? 41.38780 30.89079 -7.99011 1.000 263.12011 94 MET A O 1
ATOM 508 N N . VAL A 1 115 ? 41.89167 29.90102 -6.02229 1.000 258.83671 95 VAL A N 1
ATOM 509 C CA . VAL A 1 115 ? 43.32450 30.16335 -6.07182 1.000 258.34802 95 VAL A CA 1
ATOM 510 C C . VAL A 1 115 ? 44.05047 28.83363 -5.93247 1.000 262.81189 95 VAL A C 1
ATOM 511 O O . VAL A 1 115 ? 43.79267 28.07640 -4.98938 1.000 262.15915 95 VAL A O 1
ATOM 513 N N . LEU A 1 116 ? 44.95112 28.55134 -6.86880 1.000 267.79297 96 LEU A N 1
ATOM 514 C CA . LEU A 1 116 ? 45.68310 27.29278 -6.90965 1.000 273.04918 96 LEU A CA 1
ATOM 515 C C . LEU A 1 116 ? 47.14898 27.54194 -6.58493 1.000 271.90615 96 LEU A C 1
ATOM 516 O O . LEU A 1 116 ? 47.76525 28.45516 -7.14265 1.000 271.33620 96 LEU A O 1
ATOM 518 N N . ARG A 1 117 ? 47.70162 26.72802 -5.68859 1.000 272.12699 97 ARG A N 1
ATOM 519 C CA . ARG A 1 117 ? 49.09637 26.82487 -5.27961 1.000 271.72341 97 ARG A CA 1
ATOM 520 C C . ARG A 1 117 ? 49.83151 25.56036 -5.69651 1.000 278.94425 97 ARG A C 1
ATOM 521 O O . ARG A 1 117 ? 49.40934 24.45170 -5.35239 1.000 281.70399 97 ARG A O 1
ATOM 523 N N . ARG A 1 118 ? 50.93787 25.73074 -6.41572 1.000 282.38851 98 ARG A N 1
ATOM 524 C CA . ARG A 1 118 ? 51.70871 24.58941 -6.88948 1.000 289.76812 98 ARG A CA 1
ATOM 525 C C . ARG A 1 118 ? 52.48967 23.95816 -5.74279 1.000 289.25951 98 ARG A C 1
ATOM 526 O O . ARG A 1 118 ? 53.17644 24.65310 -4.98715 1.000 284.97106 98 ARG A O 1
ATOM 528 N N . ILE A 1 119 ? 52.38141 22.63987 -5.61515 1.000 294.14546 99 ILE A N 1
ATOM 529 C CA . ILE A 1 119 ? 53.10834 21.88526 -4.60118 1.000 295.07583 99 ILE A CA 1
ATOM 530 C C . ILE A 1 119 ? 54.39220 21.34857 -5.21509 1.000 301.71339 99 ILE A C 1
ATOM 531 O O . ILE A 1 119 ? 54.40416 20.88581 -6.36219 1.000 307.87360 99 ILE A O 1
ATOM 533 N N . GLU A 1 120 ? 55.47904 21.40790 -4.45155 1.000 300.94469 100 GLU A N 1
ATOM 534 C CA . GLU A 1 120 ? 56.79141 20.98892 -4.92404 1.000 307.11054 100 GLU A CA 1
ATOM 535 C C . GLU A 1 120 ? 57.11544 19.60195 -4.38481 1.000 312.24629 100 GLU A C 1
ATOM 536 O O . GLU A 1 120 ? 57.00086 19.35571 -3.17926 1.000 309.36095 100 GLU A O 1
ATOM 542 N N . THR A 1 121 ? 57.51968 18.69967 -5.28202 1.000 320.32829 101 THR A N 1
ATOM 543 C CA . THR A 1 121 ? 57.89132 17.34372 -4.90525 1.000 326.41441 101 THR A CA 1
ATOM 544 C C . THR A 1 121 ? 59.39063 17.09134 -4.93633 1.000 331.27071 101 THR A C 1
ATOM 545 O O . THR A 1 121 ? 59.85927 16.18053 -4.24620 1.000 334.71463 101 THR A O 1
ATOM 547 N N . ASN A 1 122 ? 60.14755 17.86368 -5.71235 1.000 282.67750 102 ASN A N 1
ATOM 548 C CA . ASN A 1 122 ? 61.59899 17.72638 -5.75785 1.000 285.04415 102 ASN A CA 1
ATOM 549 C C . ASN A 1 122 ? 62.19383 18.41547 -4.53574 1.000 279.17625 102 ASN A C 1
ATOM 550 O O . ASN A 1 122 ? 62.11513 19.64123 -4.40395 1.000 277.89697 102 ASN A O 1
ATOM 552 N N . ILE A 1 123 ? 62.78404 17.63169 -3.64239 1.000 276.26562 103 ILE A N 1
ATOM 553 C CA . ILE A 1 123 ? 63.38586 18.13670 -2.41127 1.000 271.09861 103 ILE A CA 1
ATOM 554 C C . ILE A 1 123 ? 64.88039 18.31508 -2.65391 1.000 275.05930 103 ILE A C 1
ATOM 555 O O . ILE A 1 123 ? 65.57814 17.31789 -2.88799 1.000 278.77698 103 ILE A O 1
ATOM 557 N N . PRO A 1 124 ? 65.40619 19.53639 -2.60809 1.000 275.04011 104 PRO A N 1
ATOM 558 C CA . PRO A 1 124 ? 66.84211 19.73302 -2.82468 1.000 279.21785 104 PRO A CA 1
ATOM 559 C C . PRO A 1 124 ? 67.65493 19.22623 -1.64256 1.000 276.15078 104 PRO A C 1
ATOM 560 O O . PRO A 1 124 ? 67.13001 18.86472 -0.58762 1.000 270.53692 104 PRO A O 1
ATOM 564 N N . THR A 1 125 ? 68.96876 19.20637 -1.83613 1.000 280.65134 105 THR A N 1
ATOM 565 C CA . THR A 1 125 ? 69.89868 18.75930 -0.81177 1.000 279.38952 105 THR A CA 1
ATOM 566 C C . THR A 1 125 ? 70.52099 19.95436 -0.09625 1.000 276.85174 105 THR A C 1
ATOM 567 O O . THR A 1 125 ? 70.43040 21.10123 -0.54018 1.000 277.44434 105 THR A O 1
ATOM 571 N N . LEU A 1 126 ? 71.15783 19.66255 1.03991 1.000 274.58233 106 LEU A N 1
ATOM 572 C CA . LEU A 1 126 ? 71.86844 20.69341 1.78773 1.000 272.80231 106 LEU A CA 1
ATOM 573 C C . LEU A 1 126 ? 73.04922 21.24266 0.99965 1.000 279.33386 106 LEU A C 1
ATOM 574 O O . LEU A 1 126 ? 73.40648 22.41688 1.15159 1.000 278.94350 106 LEU A O 1
ATOM 579 N N . GLU A 1 127 ? 73.66559 20.41213 0.15621 1.000 285.94844 107 GLU A N 1
ATOM 580 C CA . GLU A 1 127 ? 74.78842 20.87443 -0.65209 1.000 293.13644 107 GLU A CA 1
ATOM 581 C C . GLU A 1 127 ? 74.32210 21.80212 -1.76718 1.000 295.55031 107 GLU A C 1
ATOM 582 O O . GLU A 1 127 ? 74.99912 22.78711 -2.08456 1.000 298.90492 107 GLU A O 1
ATOM 588 N N . GLU A 1 128 ? 73.17026 21.50305 -2.37607 1.000 294.53634 108 GLU A N 1
ATOM 589 C CA . GLU A 1 128 ? 72.64010 22.37457 -3.42014 1.000 297.39453 108 GLU A CA 1
ATOM 590 C C . GLU A 1 128 ? 72.30878 23.75821 -2.87786 1.000 293.17072 108 GLU A C 1
ATOM 591 O O . GLU A 1 128 ? 72.45997 24.75688 -3.59093 1.000 297.39308 108 GLU A O 1
ATOM 597 N N . LEU A 1 129 ? 71.85907 23.83976 -1.62549 1.000 285.59304 109 LEU A N 1
ATOM 598 C CA . LEU A 1 129 ? 71.62767 25.12648 -0.98407 1.000 281.95342 109 LEU A CA 1
ATOM 599 C C . LEU A 1 129 ? 72.90335 25.74326 -0.42712 1.000 283.33995 109 LEU A C 1
ATOM 600 O O . LEU A 1 129 ? 72.85902 26.88076 0.05502 1.000 281.44795 109 LEU A O 1
ATOM 602 N N . LYS A 1 130 ? 74.02622 25.02170 -0.48235 1.000 287.14773 110 LYS A N 1
ATOM 603 C CA . LYS A 1 130 ? 75.31938 25.51389 -0.00139 1.000 289.45764 110 LYS A CA 1
ATOM 604 C C . LYS A 1 130 ? 75.25274 25.91206 1.47190 1.000 282.81722 110 LYS A C 1
ATOM 605 O O . LYS A 1 130 ? 75.79990 26.93703 1.88369 1.000 283.15507 110 LYS A O 1
ATOM 607 N N . LEU A 1 131 ? 74.57734 25.08981 2.27380 1.000 277.27251 111 LEU A N 1
ATOM 608 C CA . LEU A 1 131 ? 74.43814 25.34394 3.69854 1.000 271.36097 111 LEU A CA 1
ATOM 609 C C . LEU A 1 131 ? 75.66022 24.82957 4.45921 1.000 273.17620 111 LEU A C 1
ATOM 610 O O . LEU A 1 131 ? 76.34877 23.91679 3.99609 1.000 277.92894 111 LEU A O 1
ATOM 612 N N . PRO A 1 132 ? 75.95576 25.40449 5.62519 1.000 270.17267 112 PRO A N 1
ATOM 613 C CA . PRO A 1 132 ? 77.12642 24.95594 6.38842 1.000 272.51838 112 PRO A CA 1
ATOM 614 C C . PRO A 1 132 ? 76.98125 23.51980 6.86896 1.000 271.74802 112 PRO A C 1
ATOM 615 O O . PRO A 1 132 ? 75.87547 23.00306 7.04914 1.000 267.43111 112 PRO A O 1
ATOM 619 N N . GLU A 1 133 ? 78.13340 22.87710 7.08301 1.000 276.71675 113 GLU A N 1
ATOM 620 C CA . GLU A 1 133 ? 78.16160 21.46534 7.44947 1.000 277.98193 113 GLU A CA 1
ATOM 621 C C . GLU A 1 133 ? 77.62283 21.20646 8.85090 1.000 272.70806 113 GLU A C 1
ATOM 622 O O . GLU A 1 133 ? 77.28046 20.06056 9.16133 1.000 272.75368 113 GLU A O 1
ATOM 628 N N . ILE A 1 134 ? 77.54561 22.23307 9.70305 1.000 268.83688 114 ILE A N 1
ATOM 629 C CA . ILE A 1 134 ? 76.96050 22.05697 11.02628 1.000 264.14670 114 ILE A CA 1
ATOM 630 C C . ILE A 1 134 ? 75.49541 21.66148 10.93161 1.000 259.09769 114 ILE A C 1
ATOM 631 O O . ILE A 1 134 ? 74.95748 21.04425 11.85759 1.000 256.57731 114 ILE A O 1
ATOM 633 N N . LEU A 1 135 ? 74.83093 22.00635 9.82625 1.000 258.13865 115 LEU A N 1
ATOM 634 C CA . LEU A 1 135 ? 73.45131 21.58104 9.62635 1.000 254.17468 115 LEU A CA 1
ATOM 635 C C . LEU A 1 135 ? 73.36031 20.07024 9.45475 1.000 256.55777 115 LEU A C 1
ATOM 636 O O . LEU A 1 135 ? 72.40261 19.44447 9.92282 1.000 253.42788 115 LEU A O 1
ATOM 638 N N . LYS A 1 136 ? 74.34799 19.46665 8.78937 1.000 262.70785 116 LYS A N 1
ATOM 639 C CA . LYS A 1 136 ? 74.33983 18.01904 8.60005 1.000 266.17470 116 LYS A CA 1
ATOM 640 C C . LYS A 1 136 ? 74.42525 17.29217 9.93643 1.000 265.73296 116 LYS A C 1
ATOM 641 O O . LYS A 1 136 ? 73.69272 16.32589 10.17951 1.000 264.99691 116 LYS A O 1
ATOM 643 N N . LYS A 1 137 ? 75.32183 17.74397 10.81747 1.000 266.77128 117 LYS A N 1
ATOM 644 C CA . LYS A 1 137 ? 75.40972 17.15300 12.14858 1.000 266.87753 117 LYS A CA 1
ATOM 645 C C . LYS A 1 137 ? 74.12401 17.37944 12.93387 1.000 260.12998 117 LYS A C 1
ATOM 646 O O . LYS A 1 137 ? 73.69624 16.51112 13.70416 1.000 260.17224 117 LYS A O 1
ATOM 648 N N . LEU A 1 138 ? 73.49075 18.54078 12.74822 1.000 255.00322 118 LEU A N 1
ATOM 649 C CA . LEU A 1 138 ? 72.21193 18.79672 13.40056 1.000 249.17160 118 LEU A CA 1
ATOM 650 C C . LEU A 1 138 ? 71.09977 17.93811 12.81200 1.000 247.96102 118 LEU A C 1
ATOM 651 O O . LEU A 1 138 ? 70.18831 17.52509 13.53776 1.000 245.28946 118 LEU A O 1
ATOM 653 N N . ALA A 1 139 ? 71.15842 17.65661 11.50694 1.000 250.39002 119 ALA A N 1
ATOM 654 C CA . ALA A 1 139 ? 70.12563 16.84260 10.87655 1.000 249.81996 119 ALA A CA 1
ATOM 655 C C . ALA A 1 139 ? 70.13947 15.41110 11.39293 1.000 252.86517 119 ALA A C 1
ATOM 656 O O . ALA A 1 139 ? 69.08167 14.77844 11.48328 1.000 251.11989 119 ALA A O 1
ATOM 658 N N . LEU A 1 140 ? 71.31455 14.88466 11.73100 1.000 258.04369 120 LEU A N 1
ATOM 659 C CA . LEU A 1 140 ? 71.44893 13.52208 12.22582 1.000 262.40933 120 LEU A CA 1
ATOM 660 C C . LEU A 1 140 ? 71.33298 13.42713 13.74204 1.000 261.07787 120 LEU A C 1
ATOM 661 O O . LEU A 1 140 ? 71.54694 12.34512 14.29889 1.000 265.57212 120 LEU A O 1
ATOM 663 N N . THR A 1 141 ? 71.00375 14.52592 14.41809 1.000 255.78025 121 THR A N 1
ATOM 664 C CA . THR A 1 141 ? 70.85101 14.49482 15.86551 1.000 254.83850 121 THR A CA 1
ATOM 665 C C . THR A 1 141 ? 69.68126 13.59947 16.25921 1.000 253.83323 121 THR A C 1
ATOM 666 O O . THR A 1 141 ? 68.69839 13.46115 15.52623 1.000 251.19560 121 THR A O 1
ATOM 668 N N . LYS A 1 142 ? 69.79695 12.98452 17.43591 1.000 256.56824 122 LYS A N 1
ATOM 669 C CA . LYS A 1 142 ? 68.79573 12.03195 17.89983 1.000 256.99770 122 LYS A CA 1
ATOM 670 C C . LYS A 1 142 ? 67.67831 12.69463 18.69635 1.000 251.41571 122 LYS A C 1
ATOM 671 O O . LYS A 1 142 ? 66.50723 12.33860 18.52822 1.000 249.22581 122 LYS A O 1
ATOM 673 N N . ARG A 1 143 ? 68.01194 13.64790 19.56333 1.000 249.60595 123 ARG A N 1
ATOM 674 C CA . ARG A 1 143 ? 67.01345 14.30889 20.38955 1.000 245.24091 123 ARG A CA 1
ATOM 675 C C . ARG A 1 143 ? 67.41894 15.75948 20.60261 1.000 242.03924 123 ARG A C 1
ATOM 676 O O . ARG A 1 143 ? 68.60622 16.09478 20.59331 1.000 244.33995 123 ARG A O 1
ATOM 678 N N . GLY A 1 144 ? 66.41886 16.61558 20.79923 1.000 237.30644 124 GLY A N 1
ATOM 679 C CA . GLY A 1 144 ? 66.66202 18.02962 21.00746 1.000 234.58799 124 GLY A CA 1
ATOM 680 C C . GLY A 1 144 ? 65.70348 18.91418 20.23864 1.000 230.00430 124 GLY A C 1
ATOM 681 O O . GLY A 1 144 ? 64.83848 18.41772 19.51185 1.000 228.79960 124 GLY A O 1
ATOM 682 N N . LEU A 1 145 ? 65.84881 20.22878 20.38830 1.000 228.05353 125 LEU A N 1
ATOM 683 C CA . LEU A 1 145 ? 64.98849 21.19960 19.72363 1.000 224.68816 125 LEU A CA 1
ATOM 684 C C . LEU A 1 145 ? 65.83650 22.07279 18.81053 1.000 224.89988 125 LEU A C 1
ATOM 685 O O . LEU A 1 145 ? 66.78788 22.71562 19.26819 1.000 226.14995 125 LEU A O 1
ATOM 687 N N . VAL A 1 146 ? 65.49181 22.09205 17.52549 1.000 224.21494 126 VAL A N 1
ATOM 688 C CA . VAL A 1 146 ? 66.14448 22.93843 16.53433 1.000 224.92944 126 VAL A CA 1
ATOM 689 C C . VAL A 1 146 ? 65.10288 23.89963 15.98123 1.000 222.87565 126 VAL A C 1
ATOM 690 O O . VAL A 1 146 ? 64.00240 23.47929 15.60580 1.000 221.64095 126 VAL A O 1
ATOM 692 N N . ILE A 1 147 ? 65.44830 25.18371 15.93055 1.000 223.14296 127 ILE A N 1
ATOM 693 C CA . ILE A 1 147 ? 64.51509 26.23932 15.55606 1.000 222.22831 127 ILE A CA 1
ATOM 694 C C . ILE A 1 147 ? 65.07323 26.99081 14.35615 1.000 224.37610 127 ILE A C 1
ATOM 695 O O . ILE A 1 147 ? 66.22216 27.44768 14.38128 1.000 226.19904 127 ILE A O 1
ATOM 697 N N . PHE A 1 148 ? 64.25708 27.11968 13.31145 1.000 224.73174 128 PHE A N 1
ATOM 698 C CA . PHE A 1 148 ? 64.59298 27.90951 12.13180 1.000 227.51512 128 PHE A CA 1
ATOM 699 C C . PHE A 1 148 ? 63.92962 29.27540 12.26673 1.000 228.09666 128 PHE A C 1
ATOM 700 O O . PHE A 1 148 ? 62.69934 29.38097 12.23711 1.000 227.32765 128 PHE A O 1
ATOM 708 N N . VAL A 1 149 ? 64.74185 30.31607 12.41701 1.000 230.05890 129 VAL A N 1
ATOM 709 C CA . VAL A 1 149 ? 64.24616 31.67906 12.53115 1.000 231.72559 129 VAL A CA 1
ATOM 710 C C . VAL A 1 149 ? 64.57951 32.43314 11.25061 1.000 235.96841 129 VAL A C 1
ATOM 711 O O . VAL A 1 149 ? 65.46894 32.05416 10.48239 1.000 237.66732 129 VAL A O 1
ATOM 713 N N . GLY A 1 150 ? 63.84979 33.50877 11.02239 1.000 238.43867 130 GLY A N 1
ATOM 714 C CA . GLY A 1 150 ? 64.03303 34.32970 9.84207 1.000 243.46222 130 GLY A CA 1
ATOM 715 C C . GLY A 1 150 ? 62.76143 35.07390 9.49885 1.000 246.02271 130 GLY A C 1
ATOM 716 O O . GLY A 1 150 ? 61.66468 34.74593 9.94736 1.000 243.74731 130 GLY A O 1
ATOM 717 N N . ALA A 1 151 ? 62.91665 36.10906 8.67725 1.000 251.62074 131 ALA A N 1
ATOM 718 C CA . ALA A 1 151 ? 61.77665 36.88703 8.22082 1.000 255.66602 131 ALA A CA 1
ATOM 719 C C . ALA A 1 151 ? 60.94797 36.06887 7.23131 1.000 255.92896 131 ALA A C 1
ATOM 720 O O . ALA A 1 151 ? 61.26046 34.91811 6.91034 1.000 252.99599 131 ALA A O 1
ATOM 722 N N . THR A 1 152 ? 59.87198 36.67630 6.74024 1.000 260.15343 132 THR A N 1
ATOM 723 C CA . THR A 1 152 ? 58.99336 35.98891 5.80489 1.000 261.20976 132 THR A CA 1
ATOM 724 C C . THR A 1 152 ? 59.70625 35.75834 4.47867 1.000 264.86551 132 THR A C 1
ATOM 725 O O . THR A 1 152 ? 60.22398 36.69719 3.86597 1.000 270.67236 132 THR A O 1
ATOM 729 N N . GLY A 1 153 ? 59.73614 34.50302 4.03967 1.000 262.06254 133 GLY A N 1
ATOM 730 C CA . GLY A 1 153 ? 60.33083 34.18165 2.75861 1.000 265.99196 133 GLY A CA 1
ATOM 731 C C . GLY A 1 153 ? 61.84160 34.15737 2.73944 1.000 266.00971 133 GLY A C 1
ATOM 732 O O . GLY A 1 153 ? 62.43944 34.33143 1.67450 1.000 271.29565 133 GLY A O 1
ATOM 733 N N . THR A 1 154 ? 62.48162 33.94804 3.88810 1.000 260.86094 134 THR A N 1
ATOM 734 C CA . THR A 1 154 ? 63.93444 33.84258 3.94842 1.000 260.96223 134 THR A CA 1
ATOM 735 C C . THR A 1 154 ? 64.43607 32.43650 3.64958 1.000 258.68294 134 THR A C 1
ATOM 736 O O . THR A 1 154 ? 65.60878 32.14453 3.90690 1.000 258.09150 134 THR A O 1
ATOM 740 N N . GLY A 1 155 ? 63.58369 31.56558 3.11507 1.000 258.00570 135 GLY A N 1
ATOM 741 C CA . GLY A 1 155 ? 63.98568 30.20306 2.83786 1.000 256.45661 135 GLY A CA 1
ATOM 742 C C . GLY A 1 155 ? 64.00100 29.28800 4.03804 1.000 250.20142 135 GLY A C 1
ATOM 743 O O . GLY A 1 155 ? 64.71393 28.27974 4.02130 1.000 249.49491 135 GLY A O 1
ATOM 744 N N . LYS A 1 156 ? 63.23858 29.60882 5.08636 1.000 246.37956 136 LYS A N 1
ATOM 745 C CA . LYS A 1 156 ? 63.19991 28.75073 6.26689 1.000 241.08868 136 LYS A CA 1
ATOM 746 C C . LYS A 1 156 ? 62.65224 27.37150 5.92372 1.000 239.78694 136 LYS A C 1
ATOM 747 O O . LYS A 1 156 ? 63.29337 26.34980 6.19482 1.000 238.50677 136 LYS A O 1
ATOM 753 N N . SER A 1 157 ? 61.46392 27.32407 5.31738 1.000 240.74834 137 SER A N 1
ATOM 754 C CA . SER A 1 157 ? 60.86590 26.04112 4.96708 1.000 239.95333 137 SER A CA 1
ATOM 755 C C . SER A 1 157 ? 61.62665 25.35163 3.84281 1.000 243.61891 137 SER A C 1
ATOM 756 O O . SER A 1 157 ? 61.64242 24.11740 3.77532 1.000 242.96987 137 SER A O 1
ATOM 758 N N . THR A 1 158 ? 62.25665 26.12308 2.95456 1.000 248.13603 138 THR A N 1
ATOM 759 C CA . THR A 1 158 ? 63.03173 25.52351 1.87320 1.000 252.49513 138 THR A CA 1
ATOM 760 C C . THR A 1 158 ? 64.26821 24.81673 2.41504 1.000 251.44014 138 THR A C 1
ATOM 761 O O . THR A 1 158 ? 64.54719 23.66686 2.05519 1.000 252.72793 138 THR A O 1
ATOM 765 N N . SER A 1 159 ? 65.02264 25.49138 3.28627 1.000 249.73008 139 SER A N 1
ATOM 766 C CA . SER A 1 159 ? 66.19733 24.86628 3.88363 1.000 249.22459 139 SER A CA 1
ATOM 767 C C . SER A 1 159 ? 65.81177 23.74475 4.83915 1.000 245.08860 139 SER A C 1
ATOM 768 O O . SER A 1 159 ? 66.55195 22.76309 4.96984 1.000 246.19171 139 SER A O 1
ATOM 770 N N . LEU A 1 160 ? 64.66506 23.86945 5.51140 1.000 241.07262 140 LEU A N 1
ATOM 771 C CA . LEU A 1 160 ? 64.22172 22.81950 6.42316 1.000 237.71215 140 LEU A CA 1
ATOM 772 C C . LEU A 1 160 ? 63.86208 21.54980 5.66182 1.000 239.61111 140 LEU A C 1
ATOM 773 O O . LEU A 1 160 ? 64.25276 20.44502 6.05718 1.000 239.76722 140 LEU A O 1
ATOM 775 N N . ALA A 1 161 ? 63.11288 21.68900 4.56476 1.000 241.72997 141 ALA A N 1
ATOM 776 C CA . ALA A 1 161 ? 62.77846 20.52827 3.74637 1.000 244.26367 141 ALA A CA 1
ATOM 777 C C . ALA A 1 161 ? 64.03062 19.89792 3.15221 1.000 248.65978 141 ALA A C 1
ATOM 778 O O . ALA A 1 161 ? 64.12664 18.66935 3.04565 1.000 250.25648 141 ALA A O 1
ATOM 780 N N . ALA A 1 162 ? 65.00045 20.72569 2.75508 1.000 251.31677 142 ALA A N 1
ATOM 781 C CA . ALA A 1 162 ? 66.28206 20.19793 2.30108 1.000 255.94153 142 ALA A CA 1
ATOM 782 C C . ALA A 1 162 ? 66.98618 19.44340 3.42014 1.000 254.37923 142 ALA A C 1
ATOM 783 O O . ALA A 1 162 ? 67.56454 18.37375 3.19265 1.000 257.91826 142 ALA A O 1
ATOM 785 N N . MET A 1 163 ? 66.94492 19.98647 4.63907 1.000 249.81714 143 MET A N 1
ATOM 786 C CA . MET A 1 163 ? 67.50226 19.27976 5.78544 1.000 248.63238 143 MET A CA 1
ATOM 787 C C . MET A 1 163 ? 66.67979 18.04784 6.13679 1.000 247.39321 143 MET A C 1
ATOM 788 O O . MET A 1 163 ? 67.23688 17.03753 6.58123 1.000 249.41742 143 MET A O 1
ATOM 793 N N . ILE A 1 164 ? 65.36009 18.11210 5.94479 1.000 244.74822 144 ILE A N 1
ATOM 794 C CA . ILE A 1 164 ? 64.51182 16.95424 6.20940 1.000 244.02307 144 ILE A CA 1
ATOM 795 C C . ILE A 1 164 ? 64.85174 15.81949 5.25407 1.000 249.30539 144 ILE A C 1
ATOM 796 O O . ILE A 1 164 ? 64.83159 14.64261 5.63305 1.000 250.73184 144 ILE A O 1
ATOM 798 N N . GLY A 1 165 ? 65.16592 16.15225 3.99985 1.000 252.98855 145 GLY A N 1
ATOM 799 C CA . GLY A 1 165 ? 65.57779 15.13062 3.05407 1.000 258.89862 145 GLY A CA 1
ATOM 800 C C . GLY A 1 165 ? 66.90842 14.49830 3.40586 1.000 262.72891 145 GLY A C 1
ATOM 801 O O . GLY A 1 165 ? 67.16443 13.34486 3.04850 1.000 267.47518 145 GLY A O 1
ATOM 802 N N . TYR A 1 166 ? 67.77077 15.23622 4.10826 1.000 261.36431 146 TYR A N 1
ATOM 803 C CA . TYR A 1 166 ? 69.04975 14.67987 4.53707 1.000 265.38282 146 TYR A CA 1
ATOM 804 C C . TYR A 1 166 ? 68.84810 13.61400 5.60748 1.000 264.73088 146 TYR A C 1
ATOM 805 O O . TYR A 1 166 ? 69.40162 12.51256 5.51424 1.000 270.15879 146 TYR A O 1
ATOM 814 N N . ARG A 1 167 ? 68.05410 13.92600 6.63465 1.000 258.85491 147 ARG A N 1
ATOM 815 C CA . ARG A 1 167 ? 67.76656 12.94522 7.67635 1.000 258.57500 147 ARG A CA 1
ATOM 816 C C . ARG A 1 167 ? 66.93803 11.78844 7.13080 1.000 260.80778 147 ARG A C 1
ATOM 817 O O . ARG A 1 167 ? 67.12599 10.63510 7.53757 1.000 264.52009 147 ARG A O 1
ATOM 825 N N . ASN A 1 168 ? 66.02130 12.07684 6.20364 1.000 259.25147 148 ASN A N 1
ATOM 826 C CA . ASN A 1 168 ? 65.20208 11.02154 5.61792 1.000 261.65958 148 ASN A CA 1
ATOM 827 C C . ASN A 1 168 ? 66.04736 10.03647 4.82029 1.000 269.37243 148 ASN A C 1
ATOM 828 O O . ASN A 1 168 ? 65.73272 8.84208 4.77120 1.000 272.91635 148 ASN A O 1
ATOM 833 N N . LYS A 1 169 ? 67.12817 10.50996 4.20220 1.000 272.68227 149 LYS A N 1
ATOM 834 C CA . LYS A 1 169 ? 67.95831 9.65604 3.36453 1.000 280.81926 149 LYS A CA 1
ATOM 835 C C . LYS A 1 169 ? 69.11838 9.01628 4.11434 1.000 285.35272 149 LYS A C 1
ATOM 836 O O . LYS A 1 169 ? 69.66022 8.01068 3.64111 1.000 292.86554 149 LYS A O 1
ATOM 838 N N . ASN A 1 170 ? 69.50911 9.55978 5.26688 1.000 281.70772 150 ASN A N 1
ATOM 839 C CA . ASN A 1 170 ? 70.70333 9.10485 5.96691 1.000 286.54673 150 ASN A CA 1
ATOM 840 C C . ASN A 1 170 ? 70.41273 8.37896 7.27392 1.000 285.81470 150 ASN A C 1
ATOM 841 O O . ASN A 1 170 ? 71.35712 8.02769 7.98973 1.000 289.98532 150 ASN A O 1
ATOM 846 N N . SER A 1 171 ? 69.14741 8.14017 7.60865 1.000 281.34844 151 SER A N 1
ATOM 847 C CA . SER A 1 171 ? 68.81609 7.44904 8.84511 1.000 281.20894 151 SER A CA 1
ATOM 848 C C . SER A 1 171 ? 67.56807 6.60778 8.62799 1.000 280.90450 151 SER A C 1
ATOM 849 O O . SER A 1 171 ? 66.88846 6.71464 7.60471 1.000 279.65676 151 SER A O 1
ATOM 851 N N . THR A 1 172 ? 67.27841 5.75793 9.60921 1.000 282.68897 152 THR A N 1
ATOM 852 C CA . THR A 1 172 ? 66.09903 4.90467 9.60137 1.000 282.88150 152 THR A CA 1
ATOM 853 C C . THR A 1 172 ? 65.22038 5.26540 10.78937 1.000 276.96713 152 THR A C 1
ATOM 854 O O . THR A 1 172 ? 65.71776 5.42788 11.90852 1.000 276.92315 152 THR A O 1
ATOM 856 N N . GLY A 1 173 ? 63.92435 5.39497 10.54398 1.000 272.58838 153 GLY A N 1
ATOM 857 C CA . GLY A 1 173 ? 62.99760 5.73545 11.61147 1.000 267.49529 153 GLY A CA 1
ATOM 858 C C . GLY A 1 173 ? 61.68245 6.24465 11.04379 1.000 262.23345 153 GLY A C 1
ATOM 859 O O . GLY A 1 173 ? 61.28389 5.87294 9.94006 1.000 263.98931 153 GLY A O 1
ATOM 860 N N . HIS A 1 174 ? 61.02601 7.09752 11.82825 1.000 256.43673 154 HIS A N 1
ATOM 861 C CA . HIS A 1 174 ? 59.74219 7.67845 11.45997 1.000 251.71827 154 HIS A CA 1
ATOM 862 C C . HIS A 1 174 ? 59.79519 9.18398 11.66124 1.000 246.01447 154 HIS A C 1
ATOM 863 O O . HIS A 1 174 ? 60.12939 9.65643 12.75232 1.000 244.17552 154 HIS A O 1
ATOM 870 N N . ILE A 1 175 ? 59.46328 9.93046 10.61197 1.000 243.89669 155 ILE A N 1
ATOM 871 C CA . ILE A 1 175 ? 59.39025 11.38566 10.65875 1.000 239.22911 155 ILE A CA 1
ATOM 872 C C . ILE A 1 175 ? 57.92551 11.79009 10.57565 1.000 236.21421 155 ILE A C 1
ATOM 873 O O . ILE A 1 175 ? 57.20748 11.36164 9.66392 1.000 237.70495 155 ILE A O 1
ATOM 875 N N . ILE A 1 176 ? 57.48267 12.60564 11.52889 1.000 232.58709 156 ILE A N 1
ATOM 876 C CA . ILE A 1 176 ? 56.11550 13.10999 11.57737 1.000 230.16434 156 ILE A CA 1
ATOM 877 C C . ILE A 1 176 ? 56.15485 14.60842 11.31899 1.000 227.43546 156 ILE A C 1
ATOM 878 O O . ILE A 1 176 ? 56.89326 15.34127 11.98872 1.000 225.88413 156 ILE A O 1
ATOM 880 N N . SER A 1 177 ? 55.36105 15.06178 10.35243 1.000 227.47741 157 SER A N 1
ATOM 881 C CA . SER A 1 177 ? 55.36313 16.45016 9.91396 1.000 226.17910 157 SER A CA 1
ATOM 882 C C . SER A 1 177 ? 53.97235 17.04639 10.07299 1.000 225.10582 157 SER A C 1
ATOM 883 O O . SER A 1 177 ? 52.97897 16.43900 9.65877 1.000 226.44388 157 SER A O 1
ATOM 886 N N . ILE A 1 178 ? 53.90863 18.23338 10.67082 1.000 223.26853 158 ILE A N 1
ATOM 887 C CA . ILE A 1 178 ? 52.67266 18.99437 10.81581 1.000 223.04331 158 ILE A CA 1
ATOM 888 C C . ILE A 1 178 ? 52.93121 20.37553 10.23044 1.000 223.57393 158 ILE A C 1
ATOM 889 O O . ILE A 1 178 ? 53.66193 21.17796 10.82397 1.000 222.31913 158 ILE A O 1
ATOM 891 N N . GLU A 1 179 ? 52.34351 20.65292 9.06887 1.000 226.02649 159 GLU A N 1
ATOM 892 C CA . GLU A 1 179 ? 52.59764 21.88870 8.34489 1.000 227.77470 159 GLU A CA 1
ATOM 893 C C . GLU A 1 179 ? 51.28488 22.59319 8.03550 1.000 230.05639 159 GLU A C 1
ATOM 894 O O . GLU A 1 179 ? 50.21837 21.97481 7.98747 1.000 230.84070 159 GLU A O 1
ATOM 900 N N . ASP A 1 180 ? 51.37938 23.90490 7.82321 1.000 231.76038 160 ASP A N 1
ATOM 901 C CA . ASP A 1 180 ? 50.21549 24.71947 7.47540 1.000 235.15218 160 ASP A CA 1
ATOM 902 C C . ASP A 1 180 ? 50.67064 25.84119 6.55902 1.000 238.77815 160 ASP A C 1
ATOM 903 O O . ASP A 1 180 ? 50.97705 26.95177 7.01245 1.000 239.22880 160 ASP A O 1
ATOM 908 N N . PRO A 1 181 ? 50.72980 25.58727 5.24753 1.000 242.07240 161 PRO A N 1
ATOM 909 C CA . PRO A 1 181 ? 50.44044 24.32043 4.56958 1.000 242.47239 161 PRO A CA 1
ATOM 910 C C . PRO A 1 181 ? 51.69544 23.47657 4.39146 1.000 240.46201 161 PRO A C 1
ATOM 911 O O . PRO A 1 181 ? 52.78177 23.87933 4.79684 1.000 238.70918 161 PRO A O 1
ATOM 915 N N . ILE A 1 182 ? 51.57359 22.29587 3.79167 1.000 241.24255 162 ILE A N 1
ATOM 916 C CA . ILE A 1 182 ? 52.74058 21.49451 3.43940 1.000 240.89623 162 ILE A CA 1
ATOM 917 C C . ILE A 1 182 ? 53.39300 22.11721 2.21124 1.000 245.25887 162 ILE A C 1
ATOM 918 O O . ILE A 1 182 ? 52.76998 22.22243 1.14952 1.000 249.69967 162 ILE A O 1
ATOM 920 N N . GLU A 1 183 ? 54.64704 22.54270 2.35584 1.000 244.57891 163 GLU A N 1
ATOM 921 C CA . GLU A 1 183 ? 55.34726 23.19987 1.25904 1.000 249.14471 163 GLU A CA 1
ATOM 922 C C . GLU A 1 183 ? 56.13326 22.22727 0.39181 1.000 251.74500 163 GLU A C 1
ATOM 923 O O . GLU A 1 183 ? 56.23964 22.43971 -0.82173 1.000 257.06083 163 GLU A O 1
ATOM 929 N N . TYR A 1 184 ? 56.68391 21.16889 0.98053 1.000 248.90835 164 TYR A N 1
ATOM 930 C CA . TYR A 1 184 ? 57.41453 20.15009 0.24186 1.000 251.89137 164 TYR A CA 1
ATOM 931 C C . TYR A 1 184 ? 56.96009 18.77282 0.69912 1.000 250.01410 164 TYR A C 1
ATOM 932 O O . TYR A 1 184 ? 56.77783 18.53530 1.89720 1.000 245.56105 164 TYR A O 1
ATOM 941 N N . ILE A 1 185 ? 56.77684 17.87058 -0.25984 1.000 254.03379 165 ILE A N 1
ATOM 942 C CA . ILE A 1 185 ? 56.35231 16.50119 0.00629 1.000 253.58730 165 ILE A CA 1
ATOM 943 C C . ILE A 1 185 ? 57.56425 15.60043 -0.18532 1.000 256.07747 165 ILE A C 1
ATOM 944 O O . ILE A 1 185 ? 58.07423 15.45754 -1.30368 1.000 261.24659 165 ILE A O 1
ATOM 946 N N . HIS A 1 186 ? 58.02811 14.99262 0.90312 1.000 253.16853 166 HIS A N 1
ATOM 947 C CA . HIS A 1 186 ? 59.18685 14.11188 0.86391 1.000 256.01836 166 HIS A CA 1
ATOM 948 C C . HIS A 1 186 ? 58.73794 12.66944 0.67050 1.000 258.77969 166 HIS A C 1
ATOM 949 O O . HIS A 1 186 ? 57.87126 12.17791 1.40075 1.000 256.13454 166 HIS A O 1
ATOM 951 N N . GLN A 1 187 ? 59.32690 11.99829 -0.31453 1.000 264.67067 167 GLN A N 1
ATOM 952 C CA . GLN A 1 187 ? 59.04484 10.58900 -0.52569 1.000 268.34455 167 GLN A CA 1
ATOM 953 C C . GLN A 1 187 ? 59.73128 9.74724 0.54537 1.000 267.91024 167 GLN A C 1
ATOM 954 O O . GLN A 1 187 ? 60.73329 10.15068 1.14237 1.000 266.61093 167 GLN A O 1
ATOM 956 N N . HIS A 1 188 ? 59.17428 8.56036 0.78732 1.000 269.63289 168 HIS A N 1
ATOM 957 C CA . HIS A 1 188 ? 59.72156 7.65198 1.78818 1.000 270.44271 168 HIS A CA 1
ATOM 958 C C . HIS A 1 188 ? 61.12204 7.19276 1.40344 1.000 276.26228 168 HIS A C 1
ATOM 959 O O . HIS A 1 188 ? 61.29380 6.45716 0.42612 1.000 282.60304 168 HIS A O 1
ATOM 966 N N . GLN A 1 189 ? 62.12245 7.62068 2.15837 1.000 274.73411 169 GLN A N 1
ATOM 967 C CA . GLN A 1 189 ? 63.50861 7.20936 1.95229 1.000 280.52704 169 GLN A CA 1
ATOM 968 C C . GLN A 1 189 ? 63.91480 6.29692 3.11111 1.000 282.04582 169 GLN A C 1
ATOM 969 O O . GLN A 1 189 ? 63.18382 5.33996 3.38770 1.000 283.35173 169 GLN A O 1
ATOM 971 N N . GLY A 1 190 ? 65.03274 6.54489 3.79765 1.000 282.52636 170 GLY A N 1
ATOM 972 C CA . GLY A 1 190 ? 65.41926 5.68036 4.89970 1.000 284.91582 170 GLY A CA 1
ATOM 973 C C . GLY A 1 190 ? 64.45319 5.72911 6.06648 1.000 279.15472 170 GLY A C 1
ATOM 974 O O . GLY A 1 190 ? 64.23594 4.71802 6.73997 1.000 281.97268 170 GLY A O 1
ATOM 975 N N . CYS A 1 191 ? 63.86516 6.89294 6.32413 1.000 271.79587 171 CYS A N 1
ATOM 976 C CA . CYS A 1 191 ? 62.89157 7.06171 7.39141 1.000 266.45000 171 CYS A CA 1
ATOM 977 C C . CYS A 1 191 ? 61.47924 7.10769 6.82212 1.000 263.81038 171 CYS A C 1
ATOM 978 O O . CYS A 1 191 ? 61.25772 7.55023 5.69235 1.000 263.85043 171 CYS A O 1
ATOM 981 N N . ILE A 1 192 ? 60.52040 6.64001 7.62065 1.000 262.14102 172 ILE A N 1
ATOM 982 C CA . ILE A 1 192 ? 59.11612 6.76299 7.25155 1.000 259.43326 172 ILE A CA 1
ATOM 983 C C . ILE A 1 192 ? 58.69079 8.21607 7.40760 1.000 253.01634 172 ILE A C 1
ATOM 984 O O . ILE A 1 192 ? 58.90449 8.83296 8.45926 1.000 249.49577 172 ILE A O 1
ATOM 986 N N . VAL A 1 193 ? 58.08977 8.77224 6.36084 1.000 252.16553 173 VAL A N 1
ATOM 987 C CA . VAL A 1 193 ? 57.75454 10.19039 6.30371 1.000 247.47024 173 VAL A CA 1
ATOM 988 C C . VAL A 1 193 ? 56.23782 10.31761 6.28088 1.000 245.38675 173 VAL A C 1
ATOM 989 O O . VAL A 1 193 ? 55.58685 9.93535 5.30064 1.000 247.95825 173 VAL A O 1
ATOM 991 N N . THR A 1 194 ? 55.67423 10.86445 7.35466 1.000 241.27767 174 THR A N 1
ATOM 992 C CA . THR A 1 194 ? 54.24101 11.11668 7.46246 1.000 239.45580 174 THR A CA 1
ATOM 993 C C . THR A 1 194 ? 54.02088 12.62444 7.44821 1.000 236.10380 174 THR A C 1
ATOM 994 O O . THR A 1 194 ? 54.31692 13.31040 8.43268 1.000 233.09067 174 THR A O 1
ATOM 998 N N . GLN A 1 195 ? 53.50602 13.13622 6.33403 1.000 237.31288 175 GLN A N 1
ATOM 999 C CA . GLN A 1 195 ? 53.24519 14.56018 6.16897 1.000 235.46071 175 GLN A CA 1
ATOM 1000 C C . GLN A 1 195 ? 51.75716 14.82134 6.36608 1.000 234.82177 175 GLN A C 1
ATOM 1001 O O . GLN A 1 195 ? 50.92415 14.27856 5.63186 1.000 237.44205 175 GLN A O 1
ATOM 1003 N N . ARG A 1 196 ? 51.42900 15.64809 7.35502 1.000 231.89661 176 ARG A N 1
ATOM 1004 C CA . ARG A 1 196 ? 50.05330 16.01176 7.66123 1.000 231.71164 176 ARG A CA 1
ATOM 1005 C C . ARG A 1 196 ? 49.90955 17.52281 7.56867 1.000 231.16946 176 ARG A C 1
ATOM 1006 O O . ARG A 1 196 ? 50.72157 18.26241 8.13480 1.000 229.11255 176 ARG A O 1
ATOM 1014 N N . GLU A 1 197 ? 48.88121 17.97706 6.85925 1.000 233.63216 177 GLU A N 1
ATOM 1015 C CA . GLU A 1 197 ? 48.62588 19.39722 6.66333 1.000 234.51565 177 GLU A CA 1
ATOM 1016 C C . GLU A 1 197 ? 47.42957 19.82222 7.50275 1.000 234.40682 177 GLU A C 1
ATOM 1017 O O . GLU A 1 197 ? 46.40502 19.13064 7.52669 1.000 235.72953 177 GLU A O 1
ATOM 1023 N N . VAL A 1 198 ? 47.56632 20.95620 8.19131 1.000 233.35268 178 VAL A N 1
ATOM 1024 C CA . VAL A 1 198 ? 46.47543 21.47887 9.00375 1.000 234.02997 178 VAL A CA 1
ATOM 1025 C C . VAL A 1 198 ? 45.33272 21.91238 8.09652 1.000 238.63908 178 VAL A C 1
ATOM 1026 O O . VAL A 1 198 ? 45.54231 22.60283 7.09066 1.000 241.37434 178 VAL A O 1
ATOM 1028 N N . GLY A 1 199 ? 44.11351 21.50595 8.44838 1.000 240.17430 179 GLY A N 1
ATOM 1029 C CA . GLY A 1 199 ? 42.94454 21.80390 7.65310 1.000 245.15212 179 GLY A CA 1
ATOM 1030 C C . GLY A 1 199 ? 42.55082 20.72646 6.66680 1.000 247.14409 179 GLY A C 1
ATOM 1031 O O . GLY A 1 199 ? 41.46275 20.81228 6.08257 1.000 251.63617 179 GLY A O 1
ATOM 1032 N N . LEU A 1 200 ? 43.39725 19.71902 6.45890 1.000 244.58273 180 LEU A N 1
ATOM 1033 C CA . LEU A 1 200 ? 43.07855 18.62079 5.55588 1.000 246.80640 180 LEU A CA 1
ATOM 1034 C C . LEU A 1 200 ? 43.31420 17.28566 6.24843 1.000 244.03229 180 LEU A C 1
ATOM 1035 O O . LEU A 1 200 ? 42.45192 16.40109 6.22397 1.000 245.86829 180 LEU A O 1
ATOM 1037 N N . ASP A 1 201 ? 44.48265 17.13586 6.87154 1.000 240.22747 181 ASP A N 1
ATOM 1038 C CA . ASP A 1 201 ? 44.82675 15.91744 7.59003 1.000 238.28236 181 ASP A CA 1
ATOM 1039 C C . ASP A 1 201 ? 44.62768 16.03417 9.09350 1.000 235.86550 181 ASP A C 1
ATOM 1040 O O . ASP A 1 201 ? 44.59552 15.00753 9.78081 1.000 235.40820 181 ASP A O 1
ATOM 1045 N N . THR A 1 202 ? 44.49428 17.25177 9.61255 1.000 235.00768 182 THR A N 1
ATOM 1046 C CA . THR A 1 202 ? 44.24232 17.46970 11.02745 1.000 233.49134 182 THR A CA 1
ATOM 1047 C C . THR A 1 202 ? 43.46202 18.76548 11.18525 1.000 235.13646 182 THR A C 1
ATOM 1048 O O . THR A 1 202 ? 43.51699 19.65426 10.33070 1.000 236.61299 182 THR A O 1
ATOM 1052 N N . ASP A 1 203 ? 42.72586 18.86226 12.29358 1.000 235.64390 183 ASP A N 1
ATOM 1053 C CA . ASP A 1 203 ? 41.90945 20.04844 12.52726 1.000 238.15440 183 ASP A CA 1
ATOM 1054 C C . ASP A 1 203 ? 42.75595 21.24695 12.93811 1.000 236.49110 183 ASP A C 1
ATOM 1055 O O . ASP A 1 203 ? 42.42568 22.38532 12.58623 1.000 239.02896 183 ASP A O 1
ATOM 1057 N N . SER A 1 204 ? 43.84394 21.01931 13.66958 1.000 232.90265 184 SER A N 1
ATOM 1058 C CA . SER A 1 204 ? 44.67578 22.11512 14.14786 1.000 231.49776 184 SER A CA 1
ATOM 1059 C C . SER A 1 204 ? 46.07863 21.59350 14.42303 1.000 227.81914 184 SER A C 1
ATOM 1060 O O . SER A 1 204 ? 46.33355 20.38686 14.40003 1.000 226.71248 184 SER A O 1
ATOM 1063 N N . PHE A 1 205 ? 46.99150 22.53339 14.68323 1.000 226.56789 185 PHE A N 1
ATOM 1064 C CA . PHE A 1 205 ? 48.34313 22.16540 15.09288 1.000 223.66009 185 PHE A CA 1
ATOM 1065 C C . PHE A 1 205 ? 48.33415 21.44173 16.43252 1.000 222.81488 185 PHE A C 1
ATOM 1066 O O . PHE A 1 205 ? 49.06830 20.46505 16.62560 1.000 221.52157 185 PHE A O 1
ATOM 1074 N N . GLU A 1 206 ? 47.50890 21.91121 17.37197 1.000 224.30763 186 GLU A N 1
ATOM 1075 C CA . GLU A 1 206 ? 47.49974 21.33587 18.71312 1.000 224.33059 186 GLU A CA 1
ATOM 1076 C C . GLU A 1 206 ? 46.99058 19.89999 18.70114 1.000 225.03654 186 GLU A C 1
ATOM 1077 O O . GLU A 1 206 ? 47.52950 19.03962 19.40702 1.000 224.68766 186 GLU A O 1
ATOM 1079 N N . VAL A 1 207 ? 45.95456 19.62155 17.90726 1.000 226.65722 187 VAL A N 1
ATOM 1080 C CA . VAL A 1 207 ? 45.40230 18.27120 17.85508 1.000 227.88452 187 VAL A CA 1
ATOM 1081 C C . VAL A 1 207 ? 46.40364 17.30627 17.23352 1.000 226.38913 187 VAL A C 1
ATOM 1082 O O . VAL A 1 207 ? 46.55450 16.16735 17.69186 1.000 227.15483 187 VAL A O 1
ATOM 1084 N N . ALA A 1 208 ? 47.10742 17.74453 16.18719 1.000 224.97969 188 ALA A N 1
ATOM 1085 C CA . ALA A 1 208 ? 48.07901 16.87581 15.53052 1.000 224.27773 188 ALA A CA 1
ATOM 1086 C C . ALA A 1 208 ? 49.26303 16.58454 16.44399 1.000 223.15021 188 ALA A C 1
ATOM 1087 O O . ALA A 1 208 ? 49.69447 15.43239 16.56892 1.000 224.10728 188 ALA A O 1
ATOM 1089 N N . LEU A 1 209 ? 49.80420 17.62039 17.09078 1.000 221.75515 189 LEU A N 1
ATOM 1090 C CA . LEU A 1 209 ? 50.92719 17.41788 17.99964 1.000 221.19726 189 LEU A CA 1
ATOM 1091 C C . LEU A 1 209 ? 50.52755 16.58512 19.21098 1.000 223.03314 189 LEU A C 1
ATOM 1092 O O . LEU A 1 209 ? 51.36423 15.86732 19.77026 1.000 223.90318 189 LEU A O 1
ATOM 1094 N N . LYS A 1 210 ? 49.26148 16.66312 19.62791 1.000 224.36310 190 LYS A N 1
ATOM 1095 C CA . LYS A 1 210 ? 48.80231 15.84652 20.74648 1.000 226.89177 190 LYS A CA 1
ATOM 1096 C C . LYS A 1 210 ? 48.82304 14.36471 20.39228 1.000 228.76480 190 LYS A C 1
ATOM 1097 O O . LYS A 1 210 ? 49.15121 13.52367 21.23670 1.000 231.06632 190 LYS A O 1
ATOM 1099 N N . ASN A 1 211 ? 48.47892 14.02605 19.15046 1.000 228.49814 191 ASN A N 1
ATOM 1100 C CA . ASN A 1 211 ? 48.50466 12.64470 18.69135 1.000 230.72443 191 ASN A CA 1
ATOM 1101 C C . ASN A 1 211 ? 49.85099 12.23019 18.11491 1.000 230.31570 191 ASN A C 1
ATOM 1102 O O . ASN A 1 211 ? 50.07709 11.03115 17.91917 1.000 232.98165 191 ASN A O 1
ATOM 1107 N N . THR A 1 212 ? 50.74409 13.18472 17.83869 1.000 227.68378 192 THR A N 1
ATOM 1108 C CA . THR A 1 212 ? 52.04255 12.84100 17.26880 1.000 227.81703 192 THR A CA 1
ATOM 1109 C C . THR A 1 212 ? 52.85714 11.96441 18.21034 1.000 230.40897 192 THR A C 1
ATOM 1110 O O . THR A 1 212 ? 53.66542 11.14918 17.75246 1.000 232.51488 192 THR A O 1
ATOM 1112 N N . LEU A 1 213 ? 52.65646 12.10982 19.52240 1.000 231.06973 193 LEU A N 1
ATOM 1113 C CA . LEU A 1 213 ? 53.41423 11.30959 20.47929 1.000 234.41729 193 LEU A CA 1
ATOM 1114 C C . LEU A 1 213 ? 53.00788 9.84200 20.42355 1.000 238.75433 193 LEU A C 1
ATOM 1115 O O . LEU A 1 213 ? 53.85413 8.95234 20.57112 1.000 242.33209 193 LEU A O 1
ATOM 1117 N N . ARG A 1 214 ? 51.72211 9.56841 20.20915 1.000 239.13360 194 ARG A N 1
ATOM 1118 C CA . ARG A 1 214 ? 51.22216 8.19960 20.17975 1.000 243.65951 194 ARG A CA 1
ATOM 1119 C C . ARG A 1 214 ? 51.43496 7.51351 18.83658 1.000 244.57214 194 ARG A C 1
ATOM 1120 O O . ARG A 1 214 ? 51.01350 6.36293 18.67587 1.000 248.66473 194 ARG A O 1
ATOM 1122 N N . GLN A 1 215 ? 52.07085 8.18151 17.87392 1.000 241.47599 195 GLN A N 1
ATOM 1123 C CA . GLN A 1 215 ? 52.34004 7.60487 16.56426 1.000 242.78593 195 GLN A CA 1
ATOM 1124 C C . GLN A 1 215 ? 53.77243 7.09754 16.43823 1.000 245.39254 195 GLN A C 1
ATOM 1125 O O . GLN A 1 215 ? 54.23618 6.83961 15.32205 1.000 246.36977 195 GLN A O 1
ATOM 1127 N N . ALA A 1 216 ? 54.47089 6.94994 17.56048 1.000 247.18735 196 ALA A N 1
ATOM 1128 C CA . ALA A 1 216 ? 55.83548 6.43680 17.60210 1.000 250.70737 196 ALA A CA 1
ATOM 1129 C C . ALA A 1 216 ? 56.77849 7.12104 16.60547 1.000 248.41304 196 ALA A C 1
ATOM 1130 O O . ALA A 1 216 ? 57.35223 6.46407 15.73576 1.000 251.61740 196 ALA A O 1
ATOM 1132 N N . PRO A 1 217 ? 56.96539 8.43326 16.71433 1.000 243.54827 197 PRO A N 1
ATOM 1133 C CA . PRO A 1 217 ? 57.91861 9.10880 15.83566 1.000 242.01912 197 PRO A CA 1
ATOM 1134 C C . PRO A 1 217 ? 59.32922 9.03887 16.39805 1.000 244.55651 197 PRO A C 1
ATOM 1135 O O . PRO A 1 217 ? 59.55460 8.71129 17.56415 1.000 246.73931 197 PRO A O 1
ATOM 1139 N N . ASP A 1 218 ? 60.28833 9.33983 15.52857 1.000 244.91988 198 ASP A N 1
ATOM 1140 C CA . ASP A 1 218 ? 61.66738 9.55607 15.93814 1.000 246.84727 198 ASP A CA 1
ATOM 1141 C C . ASP A 1 218 ? 62.12166 10.98779 15.72331 1.000 242.53073 198 ASP A C 1
ATOM 1142 O O . ASP A 1 218 ? 63.02157 11.45313 16.42548 1.000 242.89281 198 ASP A O 1
ATOM 1147 N N . VAL A 1 219 ? 61.50845 11.68937 14.77469 1.000 239.06629 199 VAL A N 1
ATOM 1148 C CA . VAL A 1 219 ? 61.70459 13.11836 14.57590 1.000 235.16726 199 VAL A CA 1
ATOM 1149 C C . VAL A 1 219 ? 60.34398 13.74173 14.29995 1.000 231.36059 199 VAL A C 1
ATOM 1150 O O . VAL A 1 219 ? 59.53848 13.18768 13.54470 1.000 232.00773 199 VAL A O 1
ATOM 1152 N N . ILE A 1 220 ? 60.08105 14.88638 14.92457 1.000 228.00520 200 ILE A N 1
ATOM 1153 C CA . ILE A 1 220 ? 58.82299 15.60612 14.76644 1.000 225.06962 200 ILE A CA 1
ATOM 1154 C C . ILE A 1 220 ? 59.13841 17.02053 14.30829 1.000 223.09313 200 ILE A C 1
ATOM 1155 O O . ILE A 1 220 ? 59.90991 17.72972 14.96143 1.000 222.43557 200 ILE A O 1
ATOM 1160 N N . MET A 1 221 ? 58.53947 17.43208 13.19630 1.000 222.73923 201 MET A N 1
ATOM 1161 C CA . MET A 1 221 ? 58.73796 18.76720 12.64677 1.000 221.81405 201 MET A CA 1
ATOM 1162 C C . MET A 1 221 ? 57.41808 19.52353 12.72798 1.000 220.29080 201 MET A C 1
ATOM 1163 O O . MET A 1 221 ? 56.44431 19.15841 12.06144 1.000 220.95971 201 MET A O 1
ATOM 1168 N N . ILE A 1 222 ? 57.38792 20.56723 13.54946 1.000 218.84050 202 ILE A N 1
ATOM 1169 C CA . ILE A 1 222 ? 56.24891 21.47303 13.62158 1.000 218.28316 202 ILE A CA 1
ATOM 1170 C C . ILE A 1 222 ? 56.44433 22.55833 12.57375 1.000 219.42186 202 ILE A C 1
ATOM 1171 O O . ILE A 1 222 ? 57.49061 23.21529 12.54007 1.000 219.65680 202 ILE A O 1
ATOM 1175 N N . GLY A 1 223 ? 55.44445 22.73364 11.70599 1.000 220.75074 203 GLY A N 1
ATOM 1176 C CA . GLY A 1 223 ? 55.57260 23.69837 10.62394 1.000 222.90656 203 GLY A CA 1
ATOM 1177 C C . GLY A 1 223 ? 55.89276 25.09536 11.11751 1.000 223.05278 203 GLY A C 1
ATOM 1178 O O . GLY A 1 223 ? 56.77783 25.76891 10.58409 1.000 224.44281 203 GLY A O 1
ATOM 1179 N N . GLU A 1 224 ? 55.18097 25.54617 12.14714 1.000 222.17132 204 GLU A N 1
ATOM 1180 C CA . GLU A 1 224 ? 55.46349 26.83128 12.76714 1.000 222.67597 204 GLU A CA 1
ATOM 1181 C C . GLU A 1 224 ? 54.83496 26.85768 14.15179 1.000 221.41423 204 GLU A C 1
ATOM 1182 O O . GLU A 1 224 ? 53.70555 26.39680 14.33416 1.000 221.53146 204 GLU A O 1
ATOM 1188 N N . VAL A 1 225 ? 55.57351 27.39367 15.11766 1.000 220.71265 205 VAL A N 1
ATOM 1189 C CA . VAL A 1 225 ? 55.06430 27.59419 16.46796 1.000 220.37645 205 VAL A CA 1
ATOM 1190 C C . VAL A 1 225 ? 54.44287 28.98488 16.52229 1.000 223.10955 205 VAL A C 1
ATOM 1191 O O . VAL A 1 225 ? 55.13906 29.99393 16.38163 1.000 224.45952 205 VAL A O 1
ATOM 1195 N N . ARG A 1 226 ? 53.12704 29.03919 16.72443 1.000 224.57251 206 ARG A N 1
ATOM 1196 C CA . ARG A 1 226 ? 52.39857 30.29746 16.74855 1.000 228.22545 206 ARG A CA 1
ATOM 1197 C C . ARG A 1 226 ? 51.70194 30.57519 18.07131 1.000 229.39221 206 ARG A C 1
ATOM 1198 O O . ARG A 1 226 ? 51.18067 31.68150 18.25191 1.000 233.06883 206 ARG A O 1
ATOM 1206 N N . SER A 1 227 ? 51.68307 29.62018 18.99877 1.000 227.14588 207 SER A N 1
ATOM 1207 C CA . SER A 1 227 ? 51.03816 29.80520 20.28965 1.000 228.77887 207 SER A CA 1
ATOM 1208 C C . SER A 1 227 ? 51.84363 29.08157 21.35912 1.000 226.46035 207 SER A C 1
ATOM 1209 O O . SER A 1 227 ? 52.80101 28.35991 21.06653 1.000 223.72383 207 SER A O 1
ATOM 1212 N N . ARG A 1 228 ? 51.44127 29.28374 22.61665 1.000 228.35262 208 ARG A N 1
ATOM 1213 C CA . ARG A 1 228 ? 52.12927 28.63198 23.72577 1.000 227.26384 208 ARG A CA 1
ATOM 1214 C C . ARG A 1 228 ? 51.85535 27.13383 23.75841 1.000 225.65173 208 ARG A C 1
ATOM 1215 O O . ARG A 1 228 ? 52.73563 26.35426 24.14068 1.000 224.19792 208 ARG A O 1
ATOM 1217 N N . GLU A 1 229 ? 50.64799 26.71433 23.36776 1.000 226.51432 209 GLU A N 1
ATOM 1218 C CA . GLU A 1 229 ? 50.33820 25.28899 23.32766 1.000 225.50134 209 GLU A CA 1
ATOM 1219 C C . GLU A 1 229 ? 51.22943 24.56323 22.32942 1.000 222.57606 209 GLU A C 1
ATOM 1220 O O . GLU A 1 229 ? 51.68030 23.44170 22.58960 1.000 221.78496 209 GLU A O 1
ATOM 1222 N N . THR A 1 230 ? 51.49171 25.18659 21.17830 1.000 221.70457 210 THR A N 1
ATOM 1223 C CA . THR A 1 230 ? 52.43543 24.61187 20.22740 1.000 219.59492 210 THR A CA 1
ATOM 1224 C C . THR A 1 230 ? 53.84808 24.58053 20.79747 1.000 218.60780 210 THR A C 1
ATOM 1225 O O . THR A 1 230 ? 54.60802 23.64502 20.52198 1.000 217.61141 210 THR A O 1
ATOM 1229 N N . MET A 1 231 ? 54.21129 25.58290 21.60170 1.000 219.47549 211 MET A N 1
ATOM 1230 C CA . MET A 1 231 ? 55.54201 25.60904 22.19787 1.000 219.10245 211 MET A CA 1
ATOM 1231 C C . MET A 1 231 ? 55.68550 24.54201 23.27595 1.000 219.75378 211 MET A C 1
ATOM 1232 O O . MET A 1 231 ? 56.75664 23.94240 23.42178 1.000 219.56774 211 MET A O 1
ATOM 1235 N N . ASP A 1 232 ? 54.62003 24.29427 24.04349 1.000 221.25946 212 ASP A N 1
ATOM 1236 C CA . ASP A 1 232 ? 54.68050 23.27519 25.08753 1.000 222.80582 212 ASP A CA 1
ATOM 1237 C C . ASP A 1 232 ? 54.86833 21.88423 24.49508 1.000 222.15368 212 ASP A C 1
ATOM 1238 O O . ASP A 1 232 ? 55.65361 21.08159 25.01378 1.000 223.32964 212 ASP A O 1
ATOM 1243 N N . HIS A 1 233 ? 54.15146 21.57823 23.41068 1.000 220.96679 213 HIS A N 1
ATOM 1244 C CA . HIS A 1 233 ? 54.30764 20.27851 22.76518 1.000 220.81388 213 HIS A CA 1
ATOM 1245 C C . HIS A 1 233 ? 55.71880 20.09911 22.22108 1.000 220.02540 213 HIS A C 1
ATOM 1246 O O . HIS A 1 233 ? 56.29407 19.00853 22.31505 1.000 221.33849 213 HIS A O 1
ATOM 1253 N N . ALA A 1 234 ? 56.29417 21.16104 21.65144 1.000 218.58400 214 ALA A N 1
ATOM 1254 C CA . ALA A 1 234 ? 57.65176 21.07315 21.12399 1.000 218.34560 214 ALA A CA 1
ATOM 1255 C C . ALA A 1 234 ? 58.65741 20.78570 22.23148 1.000 220.06208 214 ALA A C 1
ATOM 1256 O O . ALA A 1 234 ? 59.60366 20.01338 22.03655 1.000 221.28082 214 ALA A O 1
ATOM 1258 N N . VAL A 1 235 ? 58.46833 21.39658 23.40266 1.000 220.87408 215 VAL A N 1
ATOM 1259 C CA . VAL A 1 235 ? 59.35778 21.13088 24.52857 1.000 223.24477 215 VAL A CA 1
ATOM 1260 C C . VAL A 1 235 ? 59.16948 19.70520 25.03102 1.000 225.76223 215 VAL A C 1
ATOM 1261 O O . VAL A 1 235 ? 60.14399 19.00321 25.32570 1.000 228.17947 215 VAL A O 1
ATOM 1263 N N . ALA A 1 236 ? 57.91632 19.25180 25.13152 1.000 225.90695 216 ALA A N 1
ATOM 1264 C CA . ALA A 1 236 ? 57.65735 17.88539 25.57147 1.000 228.86891 216 ALA A CA 1
ATOM 1265 C C . ALA A 1 236 ? 58.16413 16.86355 24.56224 1.000 229.17214 216 ALA A C 1
ATOM 1266 O O . ALA A 1 236 ? 58.55502 15.75636 24.94923 1.000 232.69762 216 ALA A O 1
ATOM 1268 N N . PHE A 1 237 ? 58.16470 17.21230 23.27224 1.000 226.28556 217 PHE A N 1
ATOM 1269 C CA . PHE A 1 237 ? 58.69175 16.30352 22.25875 1.000 227.07143 217 PHE A CA 1
ATOM 1270 C C . PHE A 1 237 ? 60.17695 16.03953 22.47020 1.000 229.48159 217 PHE A C 1
ATOM 1271 O O . PHE A 1 237 ? 60.63709 14.89908 22.33970 1.000 232.74512 217 PHE A O 1
ATOM 1279 N N . ALA A 1 238 ? 60.94410 17.08283 22.79345 1.000 228.52852 218 ALA A N 1
ATOM 1280 C CA . ALA A 1 238 ? 62.38156 16.92414 22.97975 1.000 231.16207 218 ALA A CA 1
ATOM 1281 C C . ALA A 1 238 ? 62.72142 16.19972 24.27532 1.000 235.59113 218 ALA A C 1
ATOM 1282 O O . ALA A 1 238 ? 63.74815 15.51498 24.34306 1.000 239.43211 218 ALA A O 1
ATOM 1284 N N . GLU A 1 239 ? 61.88334 16.33519 25.30572 1.000 235.89415 219 GLU A N 1
ATOM 1285 C CA . GLU A 1 239 ? 62.15794 15.66435 26.57171 1.000 240.89416 219 GLU A CA 1
ATOM 1286 C C . GLU A 1 239 ? 62.01260 14.15320 26.45334 1.000 244.90070 219 GLU A C 1
ATOM 1287 O O . GLU A 1 239 ? 62.65153 13.41046 27.20718 1.000 250.39903 219 GLU A O 1
ATOM 1289 N N . THR A 1 240 ? 61.18688 13.68093 25.52007 1.000 242.90509 220 THR A N 1
ATOM 1290 C CA . THR A 1 240 ? 60.92733 12.25938 25.34626 1.000 246.87839 220 THR A CA 1
ATOM 1291 C C . THR A 1 240 ? 61.93142 11.58229 24.41820 1.000 249.10995 220 THR A C 1
ATOM 1292 O O . THR A 1 240 ? 61.66027 10.48110 23.92595 1.000 251.84623 220 THR A O 1
ATOM 1296 N N . GLY A 1 241 ? 63.07831 12.21033 24.16919 1.000 248.55833 221 GLY A N 1
ATOM 1297 C CA . GLY A 1 241 ? 64.09801 11.59980 23.34050 1.000 251.55221 221 GLY A CA 1
ATOM 1298 C C . GLY A 1 241 ? 63.84122 11.65608 21.85429 1.000 248.35004 221 GLY A C 1
ATOM 1299 O O . GLY A 1 241 ? 64.40621 10.84884 21.10944 1.000 251.80294 221 GLY A O 1
ATOM 1300 N N . HIS A 1 242 ? 63.00581 12.58235 21.39496 1.000 242.58551 222 HIS A N 1
ATOM 1301 C CA . HIS A 1 242 ? 62.71080 12.75137 19.98124 1.000 239.84301 222 HIS A CA 1
ATOM 1302 C C . HIS A 1 242 ? 63.31610 14.05460 19.47646 1.000 236.54365 222 HIS A C 1
ATOM 1303 O O . HIS A 1 242 ? 63.49088 15.01374 20.23318 1.000 234.75704 222 HIS A O 1
ATOM 1305 N N . LEU A 1 243 ? 63.63944 14.07986 18.18698 1.000 236.34942 223 LEU A N 1
ATOM 1306 C CA . LEU A 1 243 ? 64.18133 15.27288 17.54897 1.000 233.94306 223 LEU A CA 1
ATOM 1307 C C . LEU A 1 243 ? 63.02859 16.16285 17.09998 1.000 229.44634 223 LEU A C 1
ATOM 1308 O O . LEU A 1 243 ? 62.20767 15.75387 16.27173 1.000 228.95032 223 LEU A O 1
ATOM 1313 N N . CYS A 1 244 ? 62.96716 17.37379 17.64404 1.000 226.82621 224 CYS A N 1
ATOM 1314 C CA . CYS A 1 244 ? 61.89252 18.31208 17.35317 1.000 223.45221 224 CYS A CA 1
ATOM 1315 C C . CYS A 1 244 ? 62.43859 19.49264 16.56262 1.000 222.50675 224 CYS A C 1
ATOM 1316 O O . CYS A 1 244 ? 63.40611 20.13484 16.98475 1.000 223.01779 224 CYS A O 1
ATOM 1319 N N . LEU A 1 245 ? 61.81746 19.77242 15.41998 1.000 221.71082 225 LEU A N 1
ATOM 1320 C CA . LEU A 1 245 ? 62.17272 20.90604 14.58172 1.000 221.52035 225 LEU A CA 1
ATOM 1321 C C . LEU A 1 245 ? 60.95162 21.79262 14.38142 1.000 219.74873 225 LEU A C 1
ATOM 1322 O O . LEU A 1 245 ? 59.81809 21.30838 14.31147 1.000 219.11083 225 LEU A O 1
ATOM 1324 N N . ALA A 1 246 ? 61.19099 23.09829 14.29143 1.000 219.59042 226 ALA A N 1
ATOM 1325 C CA . ALA A 1 246 ? 60.10357 24.05130 14.12708 1.000 218.95517 226 ALA A CA 1
ATOM 1326 C C . ALA A 1 246 ? 60.65818 25.35219 13.56936 1.000 220.29537 226 ALA A C 1
ATOM 1327 O O . ALA A 1 246 ? 61.85400 25.63710 13.67535 1.000 221.12171 226 ALA A O 1
ATOM 1329 N N . THR A 1 247 ? 59.76722 26.13761 12.97029 1.000 221.14562 227 THR A N 1
ATOM 1330 C CA . THR A 1 247 ? 60.10785 27.44443 12.43256 1.000 223.29008 227 THR A CA 1
ATOM 1331 C C . THR A 1 247 ? 59.34775 28.52796 13.18481 1.000 223.43840 227 THR A C 1
ATOM 1332 O O . THR A 1 247 ? 58.23947 28.30566 13.68141 1.000 222.50571 227 THR A O 1
ATOM 1336 N N . LEU A 1 248 ? 59.96291 29.70428 13.26855 1.000 225.19992 228 LEU A N 1
ATOM 1337 C CA . LEU A 1 248 ? 59.34134 30.86666 13.88263 1.000 226.51184 228 LEU A CA 1
ATOM 1338 C C . LEU A 1 248 ? 59.87656 32.11084 13.19259 1.000 230.15573 228 LEU A C 1
ATOM 1339 O O . LEU A 1 248 ? 60.98664 32.10921 12.65527 1.000 231.01117 228 LEU A O 1
ATOM 1341 N N . HIS A 1 249 ? 59.07745 33.17363 13.20866 1.000 233.00001 229 HIS A N 1
ATOM 1342 C CA . HIS A 1 249 ? 59.42044 34.40815 12.50417 1.000 237.59404 229 HIS A CA 1
ATOM 1343 C C . HIS A 1 249 ? 60.13676 35.34773 13.46660 1.000 238.48450 229 HIS A C 1
ATOM 1344 O O . HIS A 1 249 ? 59.51105 35.99460 14.31024 1.000 239.50366 229 HIS A O 1
ATOM 1351 N N . ALA A 1 250 ? 61.45924 35.41825 13.33296 1.000 238.62092 230 ALA A N 1
ATOM 1352 C CA . ALA A 1 250 ? 62.29334 36.30925 14.12505 1.000 240.01925 230 ALA A CA 1
ATOM 1353 C C . ALA A 1 250 ? 63.61307 36.49535 13.39288 1.000 241.98926 230 ALA A C 1
ATOM 1354 O O . ALA A 1 250 ? 64.08567 35.58787 12.70457 1.000 240.67041 230 ALA A O 1
ATOM 1356 N N . ASN A 1 251 ? 64.20449 37.68026 13.55396 1.000 245.71854 231 ASN A N 1
ATOM 1357 C CA . ASN A 1 251 ? 65.38137 38.03712 12.76604 1.000 248.87199 231 ASN A CA 1
ATOM 1358 C C . ASN A 1 251 ? 66.58646 37.18027 13.13979 1.000 246.08264 231 ASN A C 1
ATOM 1359 O O . ASN A 1 251 ? 67.17584 36.51074 12.28349 1.000 246.29286 231 ASN A O 1
ATOM 1364 N N . ASN A 1 252 ? 66.97522 37.19149 14.41420 1.000 244.18232 232 ASN A N 1
ATOM 1365 C CA . ASN A 1 252 ? 68.14448 36.42969 14.83678 1.000 242.51387 232 ASN A CA 1
ATOM 1366 C C . ASN A 1 252 ? 67.82262 35.51413 16.01126 1.000 238.26696 232 ASN A C 1
ATOM 1367 O O . ASN A 1 252 ? 66.65408 35.34064 16.37271 1.000 236.25227 232 ASN A O 1
ATOM 1372 N N . ALA A 1 253 ? 68.85875 34.92294 16.61013 1.000 237.57851 233 ALA A N 1
ATOM 1373 C CA . ALA A 1 253 ? 68.64524 33.99672 17.71677 1.000 234.49470 233 ALA A CA 1
ATOM 1374 C C . ALA A 1 253 ? 68.15555 34.72131 18.96441 1.000 234.55881 233 ALA A C 1
ATOM 1375 O O . ALA A 1 253 ? 67.32165 34.19089 19.70787 1.000 232.29047 233 ALA A O 1
ATOM 1377 N N . ASN A 1 254 ? 68.66043 35.93275 19.21093 1.000 237.69319 234 ASN A N 1
ATOM 1378 C CA . ASN A 1 254 ? 68.27694 36.66629 20.41388 1.000 238.61656 234 ASN A CA 1
ATOM 1379 C C . ASN A 1 254 ? 66.79863 37.03507 20.39066 1.000 238.19626 234 ASN A C 1
ATOM 1380 O O . ASN A 1 254 ? 66.08530 36.84472 21.38277 1.000 237.12565 234 ASN A O 1
ATOM 1385 N N . GLN A 1 255 ? 66.31978 37.56836 19.26453 1.000 239.73046 235 GLN A N 1
ATOM 1386 C CA . GLN A 1 255 ? 64.92015 37.96962 19.18139 1.000 240.31573 235 GLN A CA 1
ATOM 1387 C C . GLN A 1 255 ? 63.98980 36.76491 19.13687 1.000 236.44167 235 GLN A C 1
ATOM 1388 O O . GLN A 1 255 ? 62.83485 36.86190 19.56729 1.000 236.42069 235 GLN A O 1
ATOM 1394 N N . ALA A 1 256 ? 64.46715 35.62867 18.62387 1.000 233.73196 236 ALA A N 1
ATOM 1395 C CA . ALA A 1 256 ? 63.65605 34.41610 18.64193 1.000 230.40654 236 ALA A CA 1
ATOM 1396 C C . ALA A 1 256 ? 63.39641 33.95284 20.06847 1.000 228.88250 236 ALA A C 1
ATOM 1397 O O . ALA A 1 256 ? 62.27581 33.55348 20.40656 1.000 227.72693 236 ALA A O 1
ATOM 1399 N N . LEU A 1 257 ? 64.42081 34.00702 20.92267 1.000 229.45729 237 LEU A N 1
ATOM 1400 C CA . LEU A 1 257 ? 64.23437 33.64193 22.32209 1.000 229.02139 237 LEU A CA 1
ATOM 1401 C C . LEU A 1 257 ? 63.30031 34.61843 23.02368 1.000 231.03220 237 LEU A C 1
ATOM 1402 O O . LEU A 1 257 ? 62.50606 34.21997 23.88330 1.000 230.61799 237 LEU A O 1
ATOM 1404 N N . GLU A 1 258 ? 63.37879 35.90315 22.66749 1.000 233.92665 238 GLU A N 1
ATOM 1405 C CA . GLU A 1 258 ? 62.50565 36.89634 23.28456 1.000 236.88302 238 GLU A CA 1
ATOM 1406 C C . GLU A 1 258 ? 61.04576 36.64707 22.92615 1.000 236.32734 238 GLU A C 1
ATOM 1407 O O . GLU A 1 258 ? 60.15374 36.82014 23.76513 1.000 237.73778 238 GLU A O 1
ATOM 1409 N N . ARG A 1 259 ? 60.78232 36.23760 21.68341 1.000 234.81340 239 ARG A N 1
ATOM 1410 C CA . ARG A 1 259 ? 59.41049 35.95632 21.27351 1.000 234.60656 239 ARG A CA 1
ATOM 1411 C C . ARG A 1 259 ? 58.89025 34.67923 21.92221 1.000 231.50128 239 ARG A C 1
ATOM 1412 O O . ARG A 1 259 ? 57.70545 34.58849 22.26483 1.000 232.27283 239 ARG A O 1
ATOM 1420 N N . ILE A 1 260 ? 59.76235 33.68605 22.10699 1.000 228.67966 240 ILE A N 1
ATOM 1421 C CA . ILE A 1 260 ? 59.33202 32.41397 22.67945 1.000 226.41454 240 ILE A CA 1
ATOM 1422 C C . ILE A 1 260 ? 58.95281 32.58313 24.14556 1.000 228.08812 240 ILE A C 1
ATOM 1423 O O . ILE A 1 260 ? 57.93759 32.04543 24.60212 1.000 228.06473 240 ILE A O 1
ATOM 1425 N N . ILE A 1 261 ? 59.75820 33.32851 24.90682 1.000 230.06789 241 ILE A N 1
ATOM 1426 C CA . ILE A 1 261 ? 59.45474 33.53380 26.31927 1.000 232.42302 241 ILE A CA 1
ATOM 1427 C C . ILE A 1 261 ? 58.18310 34.35218 26.48557 1.000 235.27791 241 ILE A C 1
ATOM 1428 O O . ILE A 1 261 ? 57.44487 34.17298 27.46166 1.000 237.01117 241 ILE A O 1
ATOM 1430 N N . HIS A 1 262 ? 57.90042 35.25570 25.54563 1.000 236.57879 242 HIS A N 1
ATOM 1431 C CA . HIS A 1 262 ? 56.68842 36.05929 25.62112 1.000 240.24050 242 HIS A CA 1
ATOM 1432 C C . HIS A 1 262 ? 55.42883 35.25510 25.32862 1.000 239.15574 242 HIS A C 1
ATOM 1433 O O . HIS A 1 262 ? 54.32991 35.74769 25.59942 1.000 242.63616 242 HIS A O 1
ATOM 1440 N N . PHE A 1 263 ? 55.55883 34.03530 24.79823 1.000 235.01345 243 PHE A N 1
ATOM 1441 C CA . PHE A 1 263 ? 54.40895 33.14572 24.67262 1.000 234.14089 243 PHE A CA 1
ATOM 1442 C C . PHE A 1 263 ? 53.79271 32.80812 26.02324 1.000 235.95347 243 PHE A C 1
ATOM 1443 O O . PHE A 1 263 ? 52.61086 32.45096 26.08325 1.000 237.10508 243 PHE A O 1
ATOM 1451 N N . PHE A 1 264 ? 54.56369 32.91427 27.10322 1.000 236.78456 244 PHE A N 1
ATOM 1452 C CA . PHE A 1 264 ? 54.17490 32.43858 28.41785 1.000 238.72908 244 PHE A CA 1
ATOM 1453 C C . PHE A 1 264 ? 54.05694 33.59566 29.40261 1.000 243.61893 244 PHE A C 1
ATOM 1454 O O . PHE A 1 264 ? 54.69900 34.63607 29.22598 1.000 244.86373 244 PHE A O 1
ATOM 1462 N N . PRO A 1 265 ? 53.24115 33.44715 30.44363 1.000 247.03598 245 PRO A N 1
ATOM 1463 C CA . PRO A 1 265 ? 53.20828 34.45888 31.50317 1.000 252.32996 245 PRO A CA 1
ATOM 1464 C C . PRO A 1 265 ? 54.53487 34.52113 32.24483 1.000 252.28403 245 PRO A C 1
ATOM 1465 O O . PRO A 1 265 ? 55.34857 33.59553 32.20683 1.000 248.86659 245 PRO A O 1
ATOM 1469 N N . ALA A 1 266 ? 54.74110 35.64559 32.93509 1.000 256.84669 246 ALA A N 1
ATOM 1470 C CA . ALA A 1 266 ? 56.02921 35.90230 33.57228 1.000 257.49930 246 ALA A CA 1
ATOM 1471 C C . ALA A 1 266 ? 56.32681 34.91255 34.69254 1.000 258.27747 246 ALA A C 1
ATOM 1472 O O . ALA A 1 266 ? 57.49852 34.66970 35.00410 1.000 257.47651 246 ALA A O 1
ATOM 1474 N N . ASP A 1 267 ? 55.29292 34.33176 35.30717 1.000 260.49278 247 ASP A N 1
ATOM 1475 C CA . ASP A 1 267 ? 55.52618 33.39331 36.40034 1.000 262.31854 247 ASP A CA 1
ATOM 1476 C C . ASP A 1 267 ? 56.14685 32.09308 35.90549 1.000 257.48332 247 ASP A C 1
ATOM 1477 O O . ASP A 1 267 ? 56.84978 31.41621 36.66445 1.000 258.83272 247 ASP A O 1
ATOM 1482 N N . ARG A 1 268 ? 55.90305 31.72920 34.64922 1.000 252.59438 248 ARG A N 1
ATOM 1483 C CA . ARG A 1 268 ? 56.45739 30.51504 34.06767 1.000 248.41358 248 ARG A CA 1
ATOM 1484 C C . ARG A 1 268 ? 57.76667 30.75508 33.32767 1.000 245.25064 248 ARG A C 1
ATOM 1485 O O . ARG A 1 268 ? 58.30428 29.81505 32.73274 1.000 242.10672 248 ARG A O 1
ATOM 1487 N N . HIS A 1 269 ? 58.28862 31.98484 33.34632 1.000 246.57899 249 HIS A N 1
ATOM 1488 C CA . HIS A 1 269 ? 59.55140 32.26289 32.66877 1.000 244.25317 249 HIS A CA 1
ATOM 1489 C C . HIS A 1 269 ? 60.70045 31.48508 33.29706 1.000 244.94089 249 HIS A C 1
ATOM 1490 O O . HIS A 1 269 ? 61.56129 30.95483 32.58495 1.000 242.21019 249 HIS A O 1
ATOM 1497 N N . GLY A 1 270 ? 60.72973 31.40554 34.63011 1.000 249.30491 250 GLY A N 1
ATOM 1498 C CA . GLY A 1 270 ? 61.80807 30.69276 35.29808 1.000 251.14155 250 GLY A CA 1
ATOM 1499 C C . GLY A 1 270 ? 61.90001 29.23843 34.87847 1.000 248.87100 250 GLY A C 1
ATOM 1500 O O . GLY A 1 270 ? 62.99561 28.68475 34.75662 1.000 248.80362 250 GLY A O 1
ATOM 1501 N N . GLN A 1 271 ? 60.75092 28.59988 34.65039 1.000 247.57123 251 GLN A N 1
ATOM 1502 C CA . GLN A 1 271 ? 60.75719 27.23554 34.13506 1.000 245.55660 251 GLN A CA 1
ATOM 1503 C C . GLN A 1 271 ? 61.17853 27.20212 32.67130 1.000 240.69525 251 GLN A C 1
ATOM 1504 O O . GLN A 1 271 ? 61.92315 26.30713 32.25347 1.000 239.85737 251 GLN A O 1
ATOM 1510 N N . VAL A 1 272 ? 60.71442 28.17265 31.87969 1.000 238.22675 252 VAL A N 1
ATOM 1511 C CA . VAL A 1 272 ? 61.01445 28.18275 30.45016 1.000 234.24315 252 VAL A CA 1
ATOM 1512 C C . VAL A 1 272 ? 62.50994 28.35101 30.21673 1.000 234.30295 252 VAL A C 1
ATOM 1513 O O . VAL A 1 272 ? 63.09457 27.69143 29.34848 1.000 232.37755 252 VAL A O 1
ATOM 1515 N N . TRP A 1 273 ? 63.15313 29.23615 30.98337 1.000 237.02848 253 TRP A N 1
ATOM 1516 C CA . TRP A 1 273 ? 64.59669 29.40657 30.85285 1.000 237.81368 253 TRP A CA 1
ATOM 1517 C C . TRP A 1 273 ? 65.33688 28.12996 31.23111 1.000 239.40898 253 TRP A C 1
ATOM 1518 O O . TRP A 1 273 ? 66.33820 27.77278 30.59908 1.000 238.96758 253 TRP A O 1
ATOM 1529 N N . MET A 1 274 ? 64.85671 27.42729 32.25982 1.000 242.03282 254 MET A N 1
ATOM 1530 C CA . MET A 1 274 ? 65.50717 26.19042 32.67990 1.000 244.70825 254 MET A CA 1
ATOM 1531 C C . MET A 1 274 ? 65.30252 25.08051 31.65615 1.000 242.03843 254 MET A C 1
ATOM 1532 O O . MET A 1 274 ? 66.24659 24.35408 31.32453 1.000 243.17039 254 MET A O 1
ATOM 1537 N N . ASP A 1 275 ? 64.07795 24.93517 31.14243 1.000 239.06187 255 ASP A N 1
ATOM 1538 C CA . ASP A 1 275 ? 63.81538 23.90569 30.14170 1.000 236.78223 255 ASP A CA 1
ATOM 1539 C C . ASP A 1 275 ? 64.56929 24.18531 28.84858 1.000 234.07792 255 ASP A C 1
ATOM 1540 O O . ASP A 1 275 ? 65.09817 23.26087 28.22071 1.000 234.27252 255 ASP A O 1
ATOM 1545 N N . LEU A 1 276 ? 64.62384 25.45233 28.43128 1.000 232.22890 256 LEU A N 1
ATOM 1546 C CA . LEU A 1 276 ? 65.35113 25.79581 27.21396 1.000 230.38938 256 LEU A CA 1
ATOM 1547 C C . LEU A 1 276 ? 66.84019 25.51559 27.36637 1.000 233.12064 256 LEU A C 1
ATOM 1548 O O . LEU A 1 276 ? 67.49259 25.05324 26.42405 1.000 232.80497 256 LEU A O 1
ATOM 1550 N N . SER A 1 277 ? 67.39461 25.78036 28.55064 1.000 236.44354 257 SER A N 1
ATOM 1551 C CA . SER A 1 277 ? 68.80734 25.51260 28.78835 1.000 239.90940 257 SER A CA 1
ATOM 1552 C C . SER A 1 277 ? 69.11715 24.02270 28.83856 1.000 242.36381 257 SER A C 1
ATOM 1553 O O . SER A 1 277 ? 70.28952 23.64360 28.74633 1.000 245.47040 257 SER A O 1
ATOM 1556 N N . LEU A 1 278 ? 68.10033 23.17334 28.97389 1.000 241.66819 258 LEU A N 1
ATOM 1557 C CA . LEU A 1 278 ? 68.29721 21.74077 29.15630 1.000 244.95920 258 LEU A CA 1
ATOM 1558 C C . LEU A 1 278 ? 68.13656 20.93694 27.87298 1.000 242.94787 258 LEU A C 1
ATOM 1559 O O . LEU A 1 278 ? 68.88379 19.97836 27.65625 1.000 246.31798 258 LEU A O 1
ATOM 1561 N N . ASN A 1 279 ? 67.18196 21.29917 27.01167 1.000 238.20999 259 ASN A N 1
ATOM 1562 C CA . ASN A 1 279 ? 66.85559 20.48603 25.84810 1.000 236.65905 259 ASN A CA 1
ATOM 1563 C C . ASN A 1 279 ? 67.23323 21.10977 24.51178 1.000 234.00929 259 ASN A C 1
ATOM 1564 O O . ASN A 1 279 ? 67.31313 20.38189 23.51748 1.000 234.02721 259 ASN A O 1
ATOM 1569 N N . LEU A 1 280 ? 67.45831 22.41984 24.45518 1.000 232.36859 260 LEU A N 1
ATOM 1570 C CA . LEU A 1 280 ? 67.74631 23.06940 23.18350 1.000 230.46121 260 LEU A CA 1
ATOM 1571 C C . LEU A 1 280 ? 69.09012 22.61165 22.63156 1.000 233.47691 260 LEU A C 1
ATOM 1572 O O . LEU A 1 280 ? 70.04662 22.38541 23.37809 1.000 237.05077 260 LEU A O 1
ATOM 1574 N N . LYS A 1 281 ? 69.15492 22.47502 21.30948 1.000 232.65949 261 LYS A N 1
ATOM 1575 C CA . LYS A 1 281 ? 70.36476 22.05532 20.61639 1.000 235.94672 261 LYS A CA 1
ATOM 1576 C C . LYS A 1 281 ? 71.00097 23.18128 19.81782 1.000 235.76396 261 LYS A C 1
ATOM 1577 O O . LYS A 1 281 ? 72.21718 23.38011 19.89564 1.000 239.03544 261 LYS A O 1
ATOM 1579 N N . ALA A 1 282 ? 70.20786 23.92795 19.05249 1.000 232.66084 262 ALA A N 1
ATOM 1580 C CA . ALA A 1 282 ? 70.74058 25.00989 18.23786 1.000 233.15043 262 ALA A CA 1
ATOM 1581 C C . ALA A 1 282 ? 69.60486 25.91983 17.79578 1.000 230.02986 262 ALA A C 1
ATOM 1582 O O . ALA A 1 282 ? 68.43091 25.54047 17.82048 1.000 227.59464 262 ALA A O 1
ATOM 1584 N N . ILE A 1 283 ? 69.97869 27.13179 17.39105 1.000 230.80940 263 ILE A N 1
ATOM 1585 C CA . ILE A 1 283 ? 69.06547 28.09618 16.78837 1.000 229.33972 263 ILE A CA 1
ATOM 1586 C C . ILE A 1 283 ? 69.70542 28.58039 15.49578 1.000 231.85937 263 ILE A C 1
ATOM 1587 O O . ILE A 1 283 ? 70.80824 29.14058 15.51813 1.000 234.51841 263 ILE A O 1
ATOM 1589 N N . VAL A 1 284 ? 69.02360 28.36191 14.37646 1.000 231.56757 264 VAL A N 1
ATOM 1590 C CA . VAL A 1 284 ? 69.55641 28.66170 13.05295 1.000 234.63206 264 VAL A CA 1
ATOM 1591 C C . VAL A 1 284 ? 68.77707 29.84040 12.48768 1.000 235.00555 264 VAL A C 1
ATOM 1592 O O . VAL A 1 284 ? 67.59670 29.71006 12.13984 1.000 233.45122 264 VAL A O 1
ATOM 1594 N N . ALA A 1 285 ? 69.43658 30.99062 12.39059 1.000 237.71666 265 ALA A N 1
ATOM 1595 C CA . ALA A 1 285 ? 68.86110 32.18114 11.78027 1.000 239.61741 265 ALA A CA 1
ATOM 1596 C C . ALA A 1 285 ? 69.34054 32.28111 10.33747 1.000 243.74464 265 ALA A C 1
ATOM 1597 O O . ALA A 1 285 ? 70.52994 32.09544 10.05946 1.000 246.33503 265 ALA A O 1
ATOM 1599 N N . GLN A 1 286 ? 68.41699 32.57376 9.42464 1.000 245.00212 266 GLN A N 1
ATOM 1600 C CA . GLN A 1 286 ? 68.69190 32.54264 7.99471 1.000 249.30154 266 GLN A CA 1
ATOM 1601 C C . GLN A 1 286 ? 68.36750 33.88878 7.36288 1.000 253.62621 266 GLN A C 1
ATOM 1602 O O . GLN A 1 286 ? 67.28254 34.43878 7.58154 1.000 252.88367 266 GLN A O 1
ATOM 1604 N N . GLN A 1 287 ? 69.30839 34.40863 6.57628 1.000 258.86051 267 GLN A N 1
ATOM 1605 C CA . GLN A 1 287 ? 69.10378 35.60691 5.77660 1.000 264.49593 267 GLN A CA 1
ATOM 1606 C C . GLN A 1 287 ? 69.46967 35.30921 4.32940 1.000 269.65110 267 GLN A C 1
ATOM 1607 O O . GLN A 1 287 ? 70.28334 34.42483 4.04914 1.000 269.78322 267 GLN A O 1
ATOM 1609 N N . LEU A 1 288 ? 68.86054 36.05487 3.40976 1.000 274.66290 268 LEU A N 1
ATOM 1610 C CA . LEU A 1 288 ? 69.06687 35.86831 1.97612 1.000 280.59950 268 LEU A CA 1
ATOM 1611 C C . LEU A 1 288 ? 69.71440 37.12432 1.40711 1.000 288.25028 268 LEU A C 1
ATOM 1612 O O . LEU A 1 288 ? 69.07473 38.17916 1.33308 1.000 291.46976 268 LEU A O 1
ATOM 1614 N N . VAL A 1 289 ? 70.97566 37.00918 1.00215 1.000 291.84122 269 VAL A N 1
ATOM 1615 C CA . VAL A 1 289 ? 71.71963 38.13268 0.43736 1.000 299.76719 269 VAL A CA 1
ATOM 1616 C C . VAL A 1 289 ? 71.94407 37.88423 -1.04990 1.000 306.99589 269 VAL A C 1
ATOM 1617 O O . VAL A 1 289 ? 72.23801 36.74858 -1.45096 1.000 305.89127 269 VAL A O 1
ATOM 1619 N N . PRO A 1 290 ? 71.81433 38.90307 -1.89831 1.000 315.14933 270 PRO A N 1
ATOM 1620 C CA . PRO A 1 290 ? 71.99629 38.68803 -3.33895 1.000 322.94662 270 PRO A CA 1
ATOM 1621 C C . PRO A 1 290 ? 73.44865 38.40476 -3.69153 1.000 326.90859 270 PRO A C 1
ATOM 1622 O O . PRO A 1 290 ? 74.37586 38.94563 -3.08392 1.000 327.36191 270 PRO A O 1
ATOM 1626 N N . THR A 1 291 ? 73.63414 37.54658 -4.69167 1.000 330.35763 271 THR A N 1
ATOM 1627 C CA . THR A 1 291 ? 74.96010 37.23582 -5.19249 1.000 335.66440 271 THR A CA 1
ATOM 1628 C C . THR A 1 291 ? 75.50359 38.41394 -6.00249 1.000 346.36519 271 THR A C 1
ATOM 1629 O O . THR A 1 291 ? 74.74276 39.28555 -6.43012 1.000 350.59354 271 THR A O 1
ATOM 1631 N N . PRO A 1 292 ? 76.82480 38.47281 -6.21099 1.000 351.55549 272 PRO A N 1
ATOM 1632 C CA . PRO A 1 292 ? 77.39179 39.60556 -6.96439 1.000 362.42311 272 PRO A CA 1
ATOM 1633 C C . PRO A 1 292 ? 76.83515 39.75753 -8.36920 1.000 371.32366 272 PRO A C 1
ATOM 1634 O O . PRO A 1 292 ? 76.70936 40.88950 -8.85338 1.000 379.18787 272 PRO A O 1
ATOM 1638 N N . ASP A 1 293 ? 76.50150 38.65862 -9.04297 1.000 371.04485 273 ASP A N 1
ATOM 1639 C CA . ASP A 1 293 ? 75.97678 38.73220 -10.40065 1.000 380.01502 273 ASP A CA 1
ATOM 1640 C C . ASP A 1 293 ? 74.50802 39.13310 -10.45071 1.000 378.26652 273 ASP A C 1
ATOM 1641 O O . ASP A 1 293 ? 73.96997 39.31019 -11.54905 1.000 386.29807 273 ASP A O 1
ATOM 1646 N N . GLY A 1 294 ? 73.84991 39.27681 -9.30152 1.000 368.71586 274 GLY A N 1
ATOM 1647 C CA . GLY A 1 294 ? 72.46485 39.69583 -9.25555 1.000 367.29315 274 GLY A CA 1
ATOM 1648 C C . GLY A 1 294 ? 71.46227 38.70465 -9.80074 1.000 365.22060 274 GLY A C 1
ATOM 1649 O O . GLY A 1 294 ? 70.27081 39.02986 -9.86271 1.000 365.09574 274 GLY A O 1
ATOM 1650 N N . LYS A 1 295 ? 71.89500 37.50827 -10.19500 1.000 364.13714 275 LYS A N 1
ATOM 1651 C CA . LYS A 1 295 ? 70.99822 36.51041 -10.76074 1.000 362.84723 275 LYS A CA 1
ATOM 1652 C C . LYS A 1 295 ? 70.41699 35.56550 -9.71716 1.000 350.61743 275 LYS A C 1
ATOM 1653 O O . LYS A 1 295 ? 69.53986 34.76295 -10.05436 1.000 348.74422 275 LYS A O 1
ATOM 1655 N N . GLY A 1 296 ? 70.87488 35.63842 -8.47060 1.000 342.86354 276 GLY A N 1
ATOM 1656 C CA . GLY A 1 296 ? 70.36906 34.75956 -7.43624 1.000 331.95161 276 GLY A CA 1
ATOM 1657 C C . GLY A 1 296 ? 70.61248 35.34255 -6.06212 1.000 325.29415 276 GLY A C 1
ATOM 1658 O O . GLY A 1 296 ? 71.15165 36.44071 -5.91180 1.000 329.02068 276 GLY A O 1
ATOM 1659 N N . ARG A 1 297 ? 70.19974 34.58263 -5.04942 1.000 315.82631 277 ARG A N 1
ATOM 1660 C CA . ARG A 1 297 ? 70.36605 34.96528 -3.65623 1.000 308.99607 277 ARG A CA 1
ATOM 1661 C C . ARG A 1 297 ? 71.01308 33.82023 -2.89247 1.000 302.67635 277 ARG A C 1
ATOM 1662 O O . ARG A 1 297 ? 70.72393 32.64793 -3.15075 1.000 300.57597 277 ARG A O 1
ATOM 1664 N N . ARG A 1 298 ? 71.89110 34.16595 -1.95493 1.000 300.32915 278 ARG A N 1
ATOM 1665 C CA . ARG A 1 298 ? 72.59460 33.19369 -1.13207 1.000 295.26854 278 ARG A CA 1
ATOM 1666 C C . ARG A 1 298 ? 72.05468 33.23555 0.29072 1.000 287.02844 278 ARG A C 1
ATOM 1667 O O . ARG A 1 298 ? 71.70926 34.30479 0.80324 1.000 286.37142 278 ARG A O 1
ATOM 1669 N N . ALA A 1 299 ? 71.98783 32.06851 0.92552 1.000 281.47235 279 ALA A N 1
ATOM 1670 C CA . ALA A 1 299 ? 71.42920 31.94313 2.26550 1.000 274.01511 279 ALA A CA 1
ATOM 1671 C C . ALA A 1 299 ? 72.52661 32.14878 3.30338 1.000 272.67250 279 ALA A C 1
ATOM 1672 O O . ALA A 1 299 ? 73.48703 31.37313 3.36187 1.000 273.65665 279 ALA A O 1
ATOM 1674 N N . VAL A 1 300 ? 72.38303 33.19094 4.11646 1.000 271.07711 280 VAL A N 1
ATOM 1675 C CA . VAL A 1 300 ? 73.29541 33.45181 5.22374 1.000 269.61407 280 VAL A CA 1
ATOM 1676 C C . VAL A 1 300 ? 72.73328 32.78910 6.47289 1.000 262.65561 280 VAL A C 1
ATOM 1677 O O . VAL A 1 300 ? 71.56591 32.99574 6.82268 1.000 259.21433 280 VAL A O 1
ATOM 1679 N N . ILE A 1 301 ? 73.55936 31.99475 7.14859 1.000 261.29136 281 ILE A N 1
ATOM 1680 C CA . ILE A 1 301 ? 73.12090 31.17375 8.27218 1.000 255.70475 281 ILE A CA 1
ATOM 1681 C C . ILE A 1 301 ? 73.87671 31.60544 9.52085 1.000 254.89293 281 ILE A C 1
ATOM 1682 O O . ILE A 1 301 ? 75.11229 31.55070 9.55623 1.000 258.25264 281 ILE A O 1
ATOM 1684 N N . GLU A 1 302 ? 73.13585 32.02492 10.54343 1.000 250.99058 282 GLU A N 1
ATOM 1685 C CA . GLU A 1 302 ? 73.69316 32.31734 11.85781 1.000 249.94139 282 GLU A CA 1
ATOM 1686 C C . GLU A 1 302 ? 73.45421 31.11133 12.75782 1.000 246.25704 282 GLU A C 1
ATOM 1687 O O . GLU A 1 302 ? 72.30456 30.71464 12.97678 1.000 242.57575 282 GLU A O 1
ATOM 1689 N N . VAL A 1 303 ? 74.53459 30.53140 13.27383 1.000 247.91388 283 VAL A N 1
ATOM 1690 C CA . VAL A 1 303 ? 74.48266 29.28401 14.02810 1.000 246.00171 283 VAL A CA 1
ATOM 1691 C C . VAL A 1 303 ? 74.82287 29.57082 15.48284 1.000 245.35423 283 VAL A C 1
ATOM 1692 O O . VAL A 1 303 ? 75.85471 30.18591 15.77826 1.000 248.45484 283 VAL A O 1
ATOM 1694 N N . LEU A 1 304 ? 73.95686 29.12002 16.38806 1.000 241.83936 284 LEU A N 1
ATOM 1695 C CA . LEU A 1 304 ? 74.18564 29.21346 17.82648 1.000 241.60097 284 LEU A CA 1
ATOM 1696 C C . LEU A 1 304 ? 74.03572 27.81688 18.41403 1.000 241.00495 284 LEU A C 1
ATOM 1697 O O . LEU A 1 304 ? 72.92891 27.27015 18.44633 1.000 237.92251 284 LEU A O 1
ATOM 1699 N N . LEU A 1 305 ? 75.14328 27.23760 18.86583 1.000 244.59085 285 LEU A N 1
ATOM 1700 C CA . LEU A 1 305 ? 75.14752 25.90201 19.44450 1.000 245.50519 285 LEU A CA 1
ATOM 1701 C C . LEU A 1 305 ? 75.04989 25.99117 20.96141 1.000 245.46815 285 LEU A C 1
ATOM 1702 O O . LEU A 1 305 ? 75.64974 26.87348 21.58266 1.000 247.02133 285 LEU A O 1
ATOM 1704 N N . ASN A 1 306 ? 74.29371 25.06640 21.55473 1.000 244.23563 286 ASN A N 1
ATOM 1705 C CA . ASN A 1 306 ? 74.03290 25.08486 22.99392 1.000 244.50346 286 ASN A CA 1
ATOM 1706 C C . ASN A 1 306 ? 75.22989 24.48692 23.72891 1.000 250.04598 286 ASN A C 1
ATOM 1707 O O . ASN A 1 306 ? 75.23231 23.33139 24.16138 1.000 252.46483 286 ASN A O 1
ATOM 1712 N N . THR A 1 307 ? 76.26981 25.30077 23.86604 1.000 252.73493 287 THR A N 1
ATOM 1713 C CA . THR A 1 307 ? 77.39900 24.95865 24.71068 1.000 258.48744 287 THR A CA 1
ATOM 1714 C C . THR A 1 307 ? 77.03026 25.18690 26.17436 1.000 258.93551 287 THR A C 1
ATOM 1715 O O . THR A 1 307 ? 76.06274 25.89188 26.47287 1.000 254.93158 287 THR A O 1
ATOM 1717 N N . PRO A 1 308 ? 77.77003 24.57902 27.11116 1.000 264.48914 288 PRO A N 1
ATOM 1718 C CA . PRO A 1 308 ? 77.45458 24.78956 28.53649 1.000 265.85161 288 PRO A CA 1
ATOM 1719 C C . PRO A 1 308 ? 77.37893 26.25252 28.94392 1.000 264.10616 288 PRO A C 1
ATOM 1720 O O . PRO A 1 308 ? 76.50475 26.62177 29.73823 1.000 262.32742 288 PRO A O 1
ATOM 1724 N N . LEU A 1 309 ? 78.26943 27.09857 28.41953 1.000 265.15759 289 LEU A N 1
ATOM 1725 C CA . LEU A 1 309 ? 78.20151 28.52310 28.72994 1.000 263.99993 289 LEU A CA 1
ATOM 1726 C C . LEU A 1 309 ? 76.92416 29.14472 28.17967 1.000 257.90146 289 LEU A C 1
ATOM 1727 O O . LEU A 1 309 ? 76.31423 30.00501 28.82606 1.000 256.77721 289 LEU A O 1
ATOM 1729 N N . ALA A 1 310 ? 76.50337 28.72110 26.98546 1.000 254.57264 290 ALA A N 1
ATOM 1730 C CA . ALA A 1 310 ? 75.25163 29.21879 26.42585 1.000 249.41482 290 ALA A CA 1
ATOM 1731 C C . ALA A 1 310 ? 74.05795 28.75394 27.24944 1.000 247.44930 290 ALA A C 1
ATOM 1732 O O . ALA A 1 310 ? 73.11053 29.51847 27.46497 1.000 245.03048 290 ALA A O 1
ATOM 1734 N N . ALA A 1 311 ? 74.08909 27.50534 27.72296 1.000 249.17936 291 ALA A N 1
ATOM 1735 C CA . ALA A 1 311 ? 72.99474 26.99692 28.54312 1.000 248.15745 291 ALA A CA 1
ATOM 1736 C C . ALA A 1 311 ? 72.86290 27.78736 29.83810 1.000 250.17120 291 ALA A C 1
ATOM 1737 O O . ALA A 1 311 ? 71.74776 28.05686 30.29861 1.000 248.31122 291 ALA A O 1
ATOM 1739 N N . ASP A 1 312 ? 73.99065 28.17260 30.43917 1.000 254.51306 292 ASP A N 1
ATOM 1740 C CA . ASP A 1 312 ? 73.93276 28.96635 31.66192 1.000 257.10973 292 ASP A CA 1
ATOM 1741 C C . ASP A 1 312 ? 73.35709 30.35076 31.39096 1.000 254.32172 292 ASP A C 1
ATOM 1742 O O . ASP A 1 312 ? 72.58285 30.87615 32.19961 1.000 254.62974 292 ASP A O 1
ATOM 1747 N N . LEU A 1 313 ? 73.72227 30.95665 30.25779 1.000 252.34395 293 LEU A N 1
ATOM 1748 C CA . LEU A 1 313 ? 73.12439 32.23210 29.87889 1.000 250.28230 293 LEU A CA 1
ATOM 1749 C C . LEU A 1 313 ? 71.63743 32.08460 29.58570 1.000 246.28226 293 LEU A C 1
ATOM 1750 O O . LEU A 1 313 ? 70.86320 33.01800 29.82616 1.000 245.92625 293 LEU A O 1
ATOM 1752 N N . ILE A 1 314 ? 71.22168 30.92586 29.07025 1.000 243.84258 294 ILE A N 1
ATOM 1753 C CA . ILE A 1 314 ? 69.80148 30.67954 28.84487 1.000 240.51270 294 ILE A CA 1
ATOM 1754 C C . ILE A 1 314 ? 69.08564 30.44607 30.16886 1.000 242.17054 294 ILE A C 1
ATOM 1755 O O . ILE A 1 314 ? 67.98377 30.96098 30.39334 1.000 241.20096 294 ILE A O 1
ATOM 1759 N N . ARG A 1 315 ? 69.70152 29.67383 31.06898 1.000 245.45704 295 ARG A N 1
ATOM 1760 C CA . ARG A 1 315 ? 69.07535 29.38622 32.35568 1.000 247.97937 295 ARG A CA 1
ATOM 1761 C C . ARG A 1 315 ? 68.88957 30.64821 33.18765 1.000 250.27484 295 ARG A C 1
ATOM 1762 O O . ARG A 1 315 ? 67.94455 30.73524 33.98014 1.000 251.42262 295 ARG A O 1
ATOM 1764 N N . LYS A 1 316 ? 69.77089 31.63105 33.02407 1.000 251.52313 296 LYS A N 1
ATOM 1765 C CA . LYS A 1 316 ? 69.66672 32.89621 33.73731 1.000 254.24022 296 LYS A CA 1
ATOM 1766 C C . LYS A 1 316 ? 68.84404 33.93413 32.98625 1.000 251.68781 296 LYS A C 1
ATOM 1767 O O . LYS A 1 316 ? 68.66049 35.04458 33.49610 1.000 254.30450 296 LYS A O 1
ATOM 1769 N N . GLY A 1 317 ? 68.34301 33.60282 31.79774 1.000 247.36781 297 GLY A N 1
ATOM 1770 C CA . GLY A 1 317 ? 67.62281 34.56969 30.99585 1.000 245.71539 297 GLY A CA 1
ATOM 1771 C C . GLY A 1 317 ? 68.48300 35.65193 30.39013 1.000 246.93025 297 GLY A C 1
ATOM 1772 O O . GLY A 1 317 ? 67.94536 36.60271 29.81567 1.000 246.89089 297 GLY A O 1
ATOM 1773 N N . GLU A 1 318 ? 69.80761 35.53800 30.49778 1.000 248.66963 298 GLU A N 1
ATOM 1774 C CA . GLU A 1 318 ? 70.72729 36.54367 29.96735 1.000 250.51406 298 GLU A CA 1
ATOM 1775 C C . GLU A 1 318 ? 70.86663 36.35673 28.45549 1.000 247.55051 298 GLU A C 1
ATOM 1776 O O . GLU A 1 318 ? 71.92572 36.01441 27.92446 1.000 247.88416 298 GLU A O 1
ATOM 1778 N N . VAL A 1 319 ? 69.75157 36.59197 27.75754 1.000 245.23672 299 VAL A N 1
ATOM 1779 C CA . VAL A 1 319 ? 69.74317 36.48802 26.30464 1.000 243.02329 299 VAL A CA 1
ATOM 1780 C C . VAL A 1 319 ? 70.62758 37.54757 25.66441 1.000 245.78495 299 VAL A C 1
ATOM 1781 O O . VAL A 1 319 ? 71.09982 37.35611 24.53754 1.000 245.09615 299 VAL A O 1
ATOM 1783 N N . HIS A 1 320 ? 70.86294 38.66723 26.35494 1.000 249.46500 300 HIS A N 1
ATOM 1784 C CA . HIS A 1 320 ? 71.75812 39.68872 25.82557 1.000 252.84234 300 HIS A CA 1
ATOM 1785 C C . HIS A 1 320 ? 73.18738 39.17699 25.71079 1.000 253.78663 300 HIS A C 1
ATOM 1786 O O . HIS A 1 320 ? 73.91713 39.57434 24.79562 1.000 255.42027 300 HIS A O 1
ATOM 1788 N N . GLU A 1 321 ? 73.60241 38.29438 26.61929 1.000 253.49746 301 GLU A N 1
ATOM 1789 C CA . GLU A 1 321 ? 74.96096 37.76678 26.63013 1.000 255.33631 301 GLU A CA 1
ATOM 1790 C C . GLU A 1 321 ? 75.20662 36.71870 25.55277 1.000 252.92133 301 GLU A C 1
ATOM 1791 O O . GLU A 1 321 ? 76.30429 36.15280 25.50646 1.000 254.82572 301 GLU A O 1
ATOM 1793 N N . LEU A 1 322 ? 74.22781 36.44946 24.68800 1.000 249.42304 302 LEU A N 1
ATOM 1794 C CA . LEU A 1 322 ? 74.39223 35.41031 23.67728 1.000 247.47252 302 LEU A CA 1
ATOM 1795 C C . LEU A 1 322 ? 75.22988 35.89215 22.49821 1.000 249.72806 302 LEU A C 1
ATOM 1796 O O . LEU A 1 322 ? 76.09677 35.15743 22.01093 1.000 250.83420 302 LEU A O 1
ATOM 1798 N N . LYS A 1 323 ? 74.98410 37.11477 22.02753 1.000 251.16384 303 LYS A N 1
ATOM 1799 C CA . LYS A 1 323 ? 75.71652 37.62176 20.86973 1.000 253.98849 303 LYS A CA 1
ATOM 1800 C C . LYS A 1 323 ? 77.22726 37.67481 21.07899 1.000 258.03898 303 LYS A C 1
ATOM 1801 O O . LYS A 1 323 ? 77.95900 37.28307 20.15268 1.000 259.64093 303 LYS A O 1
ATOM 1803 N N . PRO A 1 324 ? 77.76162 38.13664 22.21745 1.000 260.40611 304 PRO A N 1
ATOM 1804 C CA . PRO A 1 324 ? 79.22196 38.07635 22.39116 1.000 264.67383 304 PRO A CA 1
ATOM 1805 C C . PRO A 1 324 ? 79.75758 36.65856 22.47995 1.000 264.16627 304 PRO A C 1
ATOM 1806 O O . PRO A 1 324 ? 80.87742 36.40390 22.01993 1.000 267.65777 304 PRO A O 1
ATOM 1810 N N . LEU A 1 325 ? 78.99209 35.72740 23.05367 1.000 260.60683 305 LEU A N 1
ATOM 1811 C CA . LEU A 1 325 ? 79.47547 34.35795 23.19592 1.000 260.96871 305 LEU A CA 1
ATOM 1812 C C . LEU A 1 325 ? 79.60836 33.66377 21.84666 1.000 260.46515 305 LEU A C 1
ATOM 1813 O O . LEU A 1 325 ? 80.51136 32.83971 21.66001 1.000 263.35717 305 LEU A O 1
ATOM 1815 N N . MET A 1 326 ? 78.72468 33.97980 20.89709 1.000 257.52922 306 MET A N 1
ATOM 1816 C CA . MET A 1 326 ? 78.79527 33.35957 19.57994 1.000 257.48523 306 MET A CA 1
ATOM 1817 C C . MET A 1 326 ? 79.98851 33.85154 18.77148 1.000 262.46488 306 MET A C 1
ATOM 1818 O O . MET A 1 326 ? 80.40241 33.17247 17.82586 1.000 264.10275 306 MET A O 1
ATOM 1820 N N . LYS A 1 327 ? 80.55336 35.00781 19.12408 1.000 265.44420 307 LYS A N 1
ATOM 1821 C CA . LYS A 1 327 ? 81.69290 35.54806 18.39364 1.000 270.78570 307 LYS A CA 1
ATOM 1822 C C . LYS A 1 327 ? 83.01403 34.90431 18.79408 1.000 275.20814 307 LYS A C 1
ATOM 1823 O O . LYS A 1 327 ? 84.00656 35.06300 18.07496 1.000 280.08528 307 LYS A O 1
ATOM 1825 N N . ARG A 1 328 ? 83.05146 34.18334 19.91529 1.000 274.34770 308 ARG A N 1
ATOM 1826 C CA . ARG A 1 328 ? 84.28459 33.59809 20.41989 1.000 279.37921 308 ARG A CA 1
ATOM 1827 C C . ARG A 1 328 ? 84.33488 32.08111 20.30868 1.000 279.45123 308 ARG A C 1
ATOM 1828 O O . ARG A 1 328 ? 85.39786 31.49736 20.54772 1.000 284.65883 308 ARG A O 1
ATOM 1830 N N . SER A 1 329 ? 83.22893 31.42839 19.95490 1.000 274.49404 309 SER A N 1
ATOM 1831 C CA . SER A 1 329 ? 83.20465 29.97281 19.88289 1.000 274.86982 309 SER A CA 1
ATOM 1832 C C . SER A 1 329 ? 82.96044 29.49289 18.45774 1.000 274.35546 309 SER A C 1
ATOM 1833 O O . SER A 1 329 ? 82.08477 28.65441 18.22080 1.000 270.95915 309 SER A O 1
ATOM 1835 N N . THR A 1 330 ? 83.73292 30.01537 17.50181 1.000 278.23598 310 THR A N 1
ATOM 1836 C CA . THR A 1 330 ? 83.59790 29.58197 16.11619 1.000 278.92149 310 THR A CA 1
ATOM 1837 C C . THR A 1 330 ? 84.16071 28.18529 15.88594 1.000 282.81808 310 THR A C 1
ATOM 1838 O O . THR A 1 330 ? 83.83333 27.55952 14.87161 1.000 282.82705 310 THR A O 1
ATOM 1840 N N . GLU A 1 331 ? 84.99712 27.68459 16.79818 1.000 286.80714 311 GLU A N 1
ATOM 1841 C CA . GLU A 1 331 ? 85.57972 26.35680 16.63704 1.000 291.74662 311 GLU A CA 1
ATOM 1842 C C . GLU A 1 331 ? 84.56955 25.24473 16.88323 1.000 287.94134 311 GLU A C 1
ATOM 1843 O O . GLU A 1 331 ? 84.72994 24.14389 16.34539 1.000 291.17255 311 GLU A O 1
ATOM 1845 N N . GLN A 1 332 ? 83.53708 25.50441 17.68399 1.000 281.74751 312 GLN A N 1
ATOM 1846 C CA . GLN A 1 332 ? 82.55908 24.47984 18.02394 1.000 278.45600 312 GLN A CA 1
ATOM 1847 C C . GLN A 1 332 ? 81.46118 24.32901 16.97905 1.000 273.75786 312 GLN A C 1
ATOM 1848 O O . GLN A 1 332 ? 80.70962 23.34914 17.03328 1.000 271.92409 312 GLN A O 1
ATOM 1850 N N . GLY A 1 333 ? 81.35099 25.26228 16.03822 1.000 272.38142 313 GLY A N 1
ATOM 1851 C CA . GLY A 1 333 ? 80.30646 25.23097 15.02946 1.000 268.51186 313 GLY A CA 1
ATOM 1852 C C . GLY A 1 333 ? 79.37992 26.42856 15.04432 1.000 263.18846 313 GLY A C 1
ATOM 1853 O O . GLY A 1 333 ? 78.49130 26.50968 14.18460 1.000 260.44155 313 GLY A O 1
ATOM 1854 N N . MET A 1 334 ? 79.53702 27.36286 15.97716 1.000 262.22746 314 MET A N 1
ATOM 1855 C CA . MET A 1 334 ? 78.69105 28.54279 16.02471 1.000 258.19401 314 MET A CA 1
ATOM 1856 C C . MET A 1 334 ? 79.21965 29.62170 15.08510 1.000 261.03895 314 MET A C 1
ATOM 1857 O O . MET A 1 334 ? 80.39968 29.64735 14.72392 1.000 266.22474 314 MET A O 1
ATOM 1859 N N . GLN A 1 335 ? 78.32036 30.52027 14.68852 1.000 258.25380 315 GLN A N 1
ATOM 1860 C CA . GLN A 1 335 ? 78.68877 31.67611 13.88410 1.000 261.27114 315 GLN A CA 1
ATOM 1861 C C . GLN A 1 335 ? 77.54280 32.67522 13.90238 1.000 258.03794 315 GLN A C 1
ATOM 1862 O O . GLN A 1 335 ? 76.37399 32.28862 13.82362 1.000 254.02585 315 GLN A O 1
ATOM 1868 N N . THR A 1 336 ? 77.88696 33.95335 14.02604 1.000 260.39165 316 THR A N 1
ATOM 1869 C CA . THR A 1 336 ? 76.90342 35.01762 13.92732 1.000 259.00004 316 THR A CA 1
ATOM 1870 C C . THR A 1 336 ? 76.59506 35.29849 12.45832 1.000 261.33078 316 THR A C 1
ATOM 1871 O O . THR A 1 336 ? 77.12933 34.65853 11.54795 1.000 263.80530 316 THR A O 1
ATOM 1875 N N . PHE A 1 337 ? 75.71169 36.26944 12.21948 1.000 261.26930 317 PHE A N 1
ATOM 1876 C CA . PHE A 1 337 ? 75.48065 36.71952 10.85184 1.000 264.85306 317 PHE A CA 1
ATOM 1877 C C . PHE A 1 337 ? 76.70035 37.43824 10.29149 1.000 271.30709 317 PHE A C 1
ATOM 1878 O O . PHE A 1 337 ? 76.96220 37.36668 9.08540 1.000 275.27196 317 PHE A O 1
ATOM 1886 N N . ASP A 1 338 ? 77.45401 38.13256 11.14739 1.000 272.94028 318 ASP A N 1
ATOM 1887 C CA . ASP A 1 338 ? 78.65250 38.82365 10.68744 1.000 279.46342 318 ASP A CA 1
ATOM 1888 C C . ASP A 1 338 ? 79.77559 37.84597 10.36895 1.000 281.51736 318 ASP A C 1
ATOM 1889 O O . ASP A 1 338 ? 80.57866 38.10139 9.46501 1.000 287.41958 318 ASP A O 1
ATOM 1894 N N . GLN A 1 339 ? 79.85023 36.72842 11.09464 1.000 277.51244 319 GLN A N 1
ATOM 1895 C CA . GLN A 1 339 ? 80.86675 35.72271 10.80658 1.000 280.09512 319 GLN A CA 1
ATOM 1896 C C . GLN A 1 339 ? 80.50935 34.90671 9.57026 1.000 280.72622 319 GLN A C 1
ATOM 1897 O O . GLN A 1 339 ? 81.39507 34.53342 8.79288 1.000 285.82384 319 GLN A O 1
ATOM 1903 N N . ALA A 1 340 ? 79.22029 34.62116 9.37241 1.000 276.13750 320 ALA A N 1
ATOM 1904 C CA . ALA A 1 340 ? 78.80054 33.90936 8.17006 1.000 277.07428 320 ALA A CA 1
ATOM 1905 C C . ALA A 1 340 ? 78.95530 34.78266 6.93217 1.000 282.96168 320 ALA A C 1
ATOM 1906 O O . ALA A 1 340 ? 79.42458 34.31266 5.88900 1.000 287.46291 320 ALA A O 1
ATOM 1908 N N . LEU A 1 341 ? 78.56077 36.05566 7.02624 1.000 283.74468 321 LEU A N 1
ATOM 1909 C CA . LEU A 1 341 ? 78.78064 36.97850 5.91806 1.000 290.46489 321 LEU A CA 1
ATOM 1910 C C . LEU A 1 341 ? 80.26570 37.17984 5.65284 1.000 297.00074 321 LEU A C 1
ATOM 1911 O O . LEU A 1 341 ? 80.66664 37.41543 4.50723 1.000 303.50174 321 LEU A O 1
ATOM 1913 N N . TYR A 1 342 ? 81.09399 37.09203 6.69589 1.000 295.98835 322 TYR A N 1
ATOM 1914 C CA . TYR A 1 342 ? 82.53812 37.15773 6.50287 1.000 302.39265 322 TYR A CA 1
ATOM 1915 C C . TYR A 1 342 ? 83.05119 35.92167 5.77537 1.000 304.80513 322 TYR A C 1
ATOM 1916 O O . TYR A 1 342 ? 83.98144 36.01183 4.96596 1.000 312.06291 322 TYR A O 1
ATOM 1925 N N . GLN A 1 343 ? 82.45489 34.75833 6.04786 1.000 299.42587 323 GLN A N 1
ATOM 1926 C CA . GLN A 1 343 ? 82.88471 33.53405 5.38153 1.000 302.08300 323 GLN A CA 1
ATOM 1927 C C . GLN A 1 343 ? 82.41929 33.48781 3.93209 1.000 305.60577 323 GLN A C 1
ATOM 1928 O O . GLN A 1 343 ? 83.04976 32.82305 3.10209 1.000 311.02274 323 GLN A O 1
ATOM 1930 N N . LEU A 1 344 ? 81.32690 34.17951 3.60880 1.000 303.33915 324 LEU A N 1
ATOM 1931 C CA . LEU A 1 344 ? 80.81995 34.20767 2.24282 1.000 307.22803 324 LEU A CA 1
ATOM 1932 C C . LEU A 1 344 ? 81.46498 35.29730 1.39875 1.000 315.61252 324 LEU A C 1
ATOM 1933 O O . LEU A 1 344 ? 81.64291 35.10841 0.18951 1.000 321.82864 324 LEU A O 1
ATOM 1935 N N . TYR A 1 345 ? 81.81691 36.43412 2.00527 1.000 316.50989 325 TYR A N 1
ATOM 1936 C CA . TYR A 1 345 ? 82.48632 37.49149 1.25563 1.000 325.16283 325 TYR A CA 1
ATOM 1937 C C . TYR A 1 345 ? 83.91286 37.10261 0.89175 1.000 331.98605 325 TYR A C 1
ATOM 1938 O O . TYR A 1 345 ? 84.40540 37.48783 -0.17466 1.000 340.42994 325 TYR A O 1
ATOM 1940 N N . THR A 1 346 ? 84.59070 36.34688 1.75930 1.000 329.23029 326 THR A N 1
ATOM 1941 C CA . THR A 1 346 ? 85.92745 35.86641 1.42765 1.000 336.17379 326 THR A CA 1
ATOM 1942 C C . THR A 1 346 ? 85.88165 34.78719 0.35415 1.000 339.45810 326 THR A C 1
ATOM 1943 O O . THR A 1 346 ? 86.85161 34.61613 -0.39320 1.000 347.86470 326 THR A O 1
ATOM 1947 N N . GLN A 1 347 ? 84.77198 34.05350 0.26212 1.000 333.49314 327 GLN A N 1
ATOM 1948 C CA . GLN A 1 347 ? 84.59163 33.06771 -0.79464 1.000 336.68612 327 GLN A CA 1
ATOM 1949 C C . GLN A 1 347 ? 84.22567 33.69611 -2.13164 1.000 342.89093 327 GLN A C 1
ATOM 1950 O O . GLN A 1 347 ? 84.22561 32.99296 -3.14781 1.000 347.59261 327 GLN A O 1
ATOM 1952 N N . GLY A 1 348 ? 83.91953 34.99103 -2.15751 1.000 343.74838 328 GLY A N 1
ATOM 1953 C CA . GLY A 1 348 ? 83.50766 35.64883 -3.37879 1.000 350.17765 328 GLY A CA 1
ATOM 1954 C C . GLY A 1 348 ? 82.04798 35.48827 -3.73045 1.000 345.68528 328 GLY A C 1
ATOM 1955 O O . GLY A 1 348 ? 81.64635 35.88180 -4.83150 1.000 351.63714 328 GLY A O 1
ATOM 1956 N N . GLU A 1 349 ? 81.23986 34.92359 -2.83432 1.000 335.98629 329 GLU A N 1
ATOM 1957 C CA . GLU A 1 349 ? 79.82069 34.71297 -3.09304 1.000 331.52052 329 GLU A CA 1
ATOM 1958 C C . GLU A 1 349 ? 78.97064 35.93878 -2.79203 1.000 329.58794 329 GLU A C 1
ATOM 1959 O O . GLU A 1 349 ? 77.74743 35.87592 -2.95236 1.000 326.24532 329 GLU A O 1
ATOM 1961 N N . ILE A 1 350 ? 79.57761 37.04262 -2.35790 1.000 332.12817 330 ILE A N 1
ATOM 1962 C CA . ILE A 1 350 ? 78.84216 38.26787 -2.06895 1.000 331.58646 330 ILE A CA 1
ATOM 1963 C C . ILE A 1 350 ? 79.81312 39.43126 -2.18185 1.000 339.16357 330 ILE A C 1
ATOM 1964 O O . ILE A 1 350 ? 81.00555 39.29421 -1.89388 1.000 341.20128 330 ILE A O 1
ATOM 1966 N N . THR A 1 351 ? 79.29841 40.58153 -2.60707 1.000 344.00704 331 THR A N 1
ATOM 1967 C CA . THR A 1 351 ? 80.13509 41.75695 -2.76854 1.000 352.10861 331 THR A CA 1
ATOM 1968 C C . THR A 1 351 ? 80.48165 42.36081 -1.41058 1.000 347.65701 331 THR A C 1
ATOM 1969 O O . THR A 1 351 ? 80.01365 41.91941 -0.35768 1.000 338.55373 331 THR A O 1
ATOM 1973 N N . TYR A 1 352 ? 81.32069 43.39815 -1.44867 1.000 354.86055 332 TYR A N 1
ATOM 1974 C CA . TYR A 1 352 ? 81.68536 44.09646 -0.22145 1.000 352.08170 332 TYR A CA 1
ATOM 1975 C C . TYR A 1 352 ? 80.55653 45.00329 0.25246 1.000 349.94424 332 TYR A C 1
ATOM 1976 O O . TYR A 1 352 ? 80.35424 45.17203 1.46105 1.000 343.69203 332 TYR A O 1
ATOM 1978 N N . GLU A 1 353 ? 79.81081 45.59503 -0.68434 1.000 355.80002 333 GLU A N 1
ATOM 1979 C CA . GLU A 1 353 ? 78.69107 46.45136 -0.30641 1.000 354.96190 333 GLU A CA 1
ATOM 1980 C C . GLU A 1 353 ? 77.53588 45.63585 0.26229 1.000 344.85218 333 GLU A C 1
ATOM 1981 O O . GLU A 1 353 ? 76.84100 46.08962 1.17932 1.000 340.67257 333 GLU A O 1
ATOM 1987 N N . ASP A 1 354 ? 77.31351 44.43066 -0.26834 1.000 341.36135 334 ASP A N 1
ATOM 1988 C CA . ASP A 1 354 ? 76.22697 43.59489 0.23170 1.000 332.20663 334 ASP A CA 1
ATOM 1989 C C . ASP A 1 354 ? 76.52466 43.05492 1.62423 1.000 323.26363 334 ASP A C 1
ATOM 1990 O O . ASP A 1 354 ? 75.59501 42.75649 2.38260 1.000 316.14368 334 ASP A O 1
ATOM 1995 N N . ALA A 1 355 ? 77.80403 42.92222 1.97849 1.000 324.11265 335 ALA A N 1
ATOM 1996 C CA . ALA A 1 355 ? 78.15836 42.40894 3.29669 1.000 316.69104 335 ALA A CA 1
ATOM 1997 C C . ALA A 1 355 ? 77.93960 43.45370 4.38404 1.000 315.50318 335 ALA A C 1
ATOM 1998 O O . ALA A 1 355 ? 77.41922 43.13380 5.45842 1.000 308.29291 335 ALA A O 1
ATOM 2000 N N . LEU A 1 356 ? 78.32877 44.70450 4.12523 1.000 323.10170 336 LEU A N 1
ATOM 2001 C CA . LEU A 1 356 ? 78.15126 45.75282 5.12414 1.000 323.10196 336 LEU A CA 1
ATOM 2002 C C . LEU A 1 356 ? 76.68759 46.14689 5.27440 1.000 321.06601 336 LEU A C 1
ATOM 2003 O O . LEU A 1 356 ? 76.27103 46.57475 6.35690 1.000 317.84357 336 LEU A O 1
ATOM 2005 N N . ALA A 1 357 ? 75.89521 46.01093 4.20937 1.000 323.48310 337 ALA A N 1
ATOM 2006 C CA . ALA A 1 357 ? 74.48211 46.36175 4.28413 1.000 322.40862 337 ALA A CA 1
ATOM 2007 C C . ALA A 1 357 ? 73.66352 45.29700 5.00263 1.000 312.46135 337 ALA A C 1
ATOM 2008 O O . ALA A 1 357 ? 72.64356 45.62022 5.62170 1.000 310.01278 337 ALA A O 1
ATOM 2010 N N . HIS A 1 358 ? 74.08702 44.03628 4.93546 1.000 307.35961 338 HIS A N 1
ATOM 2011 C CA . HIS A 1 358 ? 73.37892 42.93643 5.57487 1.000 298.51176 338 HIS A CA 1
ATOM 2012 C C . HIS A 1 358 ? 73.97354 42.54852 6.92213 1.000 292.68577 338 HIS A C 1
ATOM 2013 O O . HIS A 1 358 ? 73.44246 41.65020 7.58195 1.000 285.68839 338 HIS A O 1
ATOM 2015 N N . ALA A 1 359 ? 75.05258 43.19908 7.34591 1.000 295.93417 339 ALA A N 1
ATOM 2016 C CA . ALA A 1 359 ? 75.69239 42.84378 8.60226 1.000 291.40421 339 ALA A CA 1
ATOM 2017 C C . ALA A 1 359 ? 74.86096 43.31368 9.78864 1.000 287.82870 339 ALA A C 1
ATOM 2018 O O . ALA A 1 359 ? 74.21165 44.36204 9.74502 1.000 291.31305 339 ALA A O 1
ATOM 2020 N N . ASP A 1 360 ? 74.88194 42.51523 10.85982 1.000 281.51781 340 ASP A N 1
ATOM 2021 C CA . ASP A 1 360 ? 74.27889 42.95313 12.11452 1.000 278.77929 340 ASP A CA 1
ATOM 2022 C C . ASP A 1 360 ? 74.98626 44.18382 12.66393 1.000 283.78842 340 ASP A C 1
ATOM 2023 O O . ASP A 1 360 ? 74.36402 45.01167 13.33977 1.000 284.68662 340 ASP A O 1
ATOM 2028 N N . SER A 1 361 ? 76.28050 44.31992 12.38360 1.000 287.62237 341 SER A N 1
ATOM 2029 C CA . SER A 1 361 ? 77.05070 45.50437 12.75013 1.000 293.41967 341 SER A CA 1
ATOM 2030 C C . SER A 1 361 ? 77.96276 45.83506 11.57789 1.000 300.03741 341 SER A C 1
ATOM 2031 O O . SER A 1 361 ? 78.92439 45.10632 11.31364 1.000 299.97702 341 SER A O 1
ATOM 2034 N N . ALA A 1 362 ? 77.65695 46.92623 10.87163 1.000 306.46732 342 ALA A N 1
ATOM 2035 C CA . ALA A 1 362 ? 78.44311 47.30380 9.70331 1.000 313.76890 342 ALA A CA 1
ATOM 2036 C C . ALA A 1 362 ? 79.86020 47.72418 10.06657 1.000 318.07234 342 ALA A C 1
ATOM 2037 O O . ALA A 1 362 ? 80.74008 47.70114 9.19972 1.000 323.21327 342 ALA A O 1
ATOM 2039 N N . ASN A 1 363 ? 80.10057 48.11029 11.31916 1.000 316.64970 343 ASN A N 1
ATOM 2040 C CA . ASN A 1 363 ? 81.44518 48.45144 11.76435 1.000 320.59403 343 ASN A CA 1
ATOM 2041 C C . ASN A 1 363 ? 82.22572 47.23645 12.24354 1.000 315.87509 343 ASN A C 1
ATOM 2042 O O . ASN A 1 363 ? 83.44948 47.18907 12.07058 1.000 320.02911 343 ASN A O 1
ATOM 2044 N N . ASP A 1 364 ? 81.54821 46.25446 12.84417 1.000 307.98880 344 ASP A N 1
ATOM 2045 C CA . ASP A 1 364 ? 82.23016 45.02818 13.24565 1.000 304.19132 344 ASP A CA 1
ATOM 2046 C C . ASP A 1 364 ? 82.57780 44.17305 12.03452 1.000 305.21859 344 ASP A C 1
ATOM 2047 O O . ASP A 1 364 ? 83.68040 43.61885 11.95428 1.000 307.35725 344 ASP A O 1
ATOM 2052 N N . LEU A 1 365 ? 81.64657 44.04751 11.08549 1.000 304.30645 345 LEU A N 1
ATOM 2053 C CA . LEU A 1 365 ? 81.93651 43.30751 9.86166 1.000 306.22012 345 LEU A CA 1
ATOM 2054 C C . LEU A 1 365 ? 83.03984 43.98641 9.06146 1.000 315.04179 345 LEU A C 1
ATOM 2055 O O . LEU A 1 365 ? 83.90320 43.31403 8.48573 1.000 317.72642 345 LEU A O 1
ATOM 2057 N N . ARG A 1 366 ? 83.02840 45.32150 9.01346 1.000 320.31727 346 ARG A N 1
ATOM 2058 C CA . ARG A 1 366 ? 84.13283 46.04233 8.39046 1.000 329.30405 346 ARG A CA 1
ATOM 2059 C C . ARG A 1 366 ? 85.43049 45.83248 9.15748 1.000 330.54139 346 ARG A C 1
ATOM 2060 O O . ARG A 1 366 ? 86.51306 45.83616 8.56059 1.000 336.91526 346 ARG A O 1
ATOM 2062 N N . LEU A 1 367 ? 85.34356 45.64947 10.47649 1.000 325.17494 347 LEU A N 1
ATOM 2063 C CA . LEU A 1 367 ? 86.52492 45.31842 11.26284 1.000 326.22294 347 LEU A CA 1
ATOM 2064 C C . LEU A 1 367 ? 86.89848 43.84852 11.12883 1.000 323.13499 347 LEU A C 1
ATOM 2065 O O . LEU A 1 367 ? 88.08637 43.50930 11.16954 1.000 327.18818 347 LEU A O 1
ATOM 2067 N N . MET A 1 368 ? 85.90729 42.96809 10.96977 1.000 316.64360 348 MET A N 1
ATOM 2068 C CA . MET A 1 368 ? 86.20239 41.55185 10.78149 1.000 314.33704 348 MET A CA 1
ATOM 2069 C C . MET A 1 368 ? 86.84945 41.29996 9.42571 1.000 320.58668 348 MET A C 1
ATOM 2070 O O . MET A 1 368 ? 87.74585 40.45673 9.30671 1.000 322.98794 348 MET A O 1
ATOM 2072 N N . ILE A 1 369 ? 86.41404 42.02541 8.39473 1.000 324.08181 349 ILE A N 1
ATOM 2073 C CA . ILE A 1 369 ? 86.96945 41.83218 7.05943 1.000 330.76761 349 ILE A CA 1
ATOM 2074 C C . ILE A 1 369 ? 88.36073 42.44380 6.95596 1.000 339.34387 349 ILE A C 1
ATOM 2075 O O . ILE A 1 369 ? 89.24307 41.89502 6.28667 1.000 344.63736 349 ILE A O 1
ATOM 2077 N N . LYS A 1 370 ? 88.58224 43.58504 7.61188 1.000 341.41013 350 LYS A N 1
ATOM 2078 C CA . LYS A 1 370 ? 89.88849 44.23031 7.55972 1.000 349.89996 350 LYS A CA 1
ATOM 2079 C C . LYS A 1 370 ? 90.93361 43.49537 8.38836 1.000 349.82030 350 LYS A C 1
ATOM 2080 O O . LYS A 1 370 ? 92.13266 43.70445 8.17567 1.000 357.47143 350 LYS A O 1
ATOM 2082 N N . LEU A 1 371 ? 90.51200 42.64400 9.31787 1.000 342.09645 351 LEU A N 1
ATOM 2083 C CA . LEU A 1 371 ? 91.44307 41.93050 10.18451 1.000 342.40543 351 LEU A CA 1
ATOM 2084 C C . LEU A 1 371 ? 92.04849 40.71957 9.48227 1.000 345.19794 351 LEU A C 1
ATOM 2085 O O . LEU A 1 371 ? 93.19989 40.36043 9.72853 1.000 350.28985 351 LEU A O 1
ATOM 2087 N N . MET B 1 21 ? 65.44156 -65.55834 -28.14479 1.000 278.49586 1 MET B N 1
ATOM 2088 C CA . MET B 1 21 ? 65.53571 -65.00407 -26.79868 1.000 273.09880 1 MET B CA 1
ATOM 2089 C C . MET B 1 21 ? 64.16383 -64.57438 -26.29370 1.000 268.12293 1 MET B C 1
ATOM 2090 O O . MET B 1 21 ? 63.92798 -63.39173 -26.04224 1.000 266.17775 1 MET B O 1
ATOM 2092 N N . GLU B 1 22 ? 63.26135 -65.54866 -26.14643 1.000 266.51472 2 GLU B N 1
ATOM 2093 C CA . GLU B 1 22 ? 61.91325 -65.24268 -25.68031 1.000 262.39273 2 GLU B CA 1
ATOM 2094 C C . GLU B 1 22 ? 61.92370 -64.65742 -24.27552 1.000 257.24154 2 GLU B C 1
ATOM 2095 O O . GLU B 1 22 ? 61.03368 -63.87266 -23.92680 1.000 254.44690 2 GLU B O 1
ATOM 2097 N N . PHE B 1 23 ? 62.91340 -65.01822 -23.45364 1.000 256.39245 3 PHE B N 1
ATOM 2098 C CA . PHE B 1 23 ? 63.00725 -64.39576 -22.13774 1.000 252.10169 3 PHE B CA 1
ATOM 2099 C C . PHE B 1 23 ? 63.42645 -62.93737 -22.26169 1.000 252.37555 3 PHE B C 1
ATOM 2100 O O . PHE B 1 23 ? 62.83277 -62.05473 -21.63130 1.000 249.17741 3 PHE B O 1
ATOM 2103 N N . GLU B 1 24 ? 64.44390 -62.66520 -23.08428 1.000 256.63941 4 GLU B N 1
ATOM 2104 C CA . GLU B 1 24 ? 64.89284 -61.29089 -23.27935 1.000 257.65656 4 GLU B CA 1
ATOM 2105 C C . GLU B 1 24 ? 63.82047 -60.43994 -23.94607 1.000 257.87228 4 GLU B C 1
ATOM 2106 O O . GLU B 1 24 ? 63.77144 -59.22342 -23.73044 1.000 257.10731 4 GLU B O 1
ATOM 2108 N N . LYS B 1 25 ? 62.95516 -61.05632 -24.75526 1.000 259.34798 5 LYS B N 1
ATOM 2109 C CA . LYS B 1 25 ? 61.86853 -60.30862 -25.37945 1.000 260.09150 5 LYS B CA 1
ATOM 2110 C C . LYS B 1 25 ? 60.81858 -59.90271 -24.35290 1.000 255.19926 5 LYS B C 1
ATOM 2111 O O . LYS B 1 25 ? 60.24166 -58.81266 -24.44473 1.000 255.25700 5 LYS B O 1
ATOM 2113 N N . LEU B 1 26 ? 60.55772 -60.76608 -23.36756 1.000 251.44838 6 LEU B N 1
ATOM 2114 C CA . LEU B 1 26 ? 59.59900 -60.42648 -22.32189 1.000 247.15677 6 LEU B CA 1
ATOM 2115 C C . LEU B 1 26 ? 60.08402 -59.25783 -21.47448 1.000 245.16105 6 LEU B C 1
ATOM 2116 O O . LEU B 1 26 ? 59.26679 -58.48906 -20.95503 1.000 243.14059 6 LEU B O 1
ATOM 2118 N N . LEU B 1 27 ? 61.40218 -59.10623 -21.32522 1.000 246.10341 7 LEU B N 1
ATOM 2119 C CA . LEU B 1 27 ? 61.93417 -57.98168 -20.56317 1.000 244.71440 7 LEU B CA 1
ATOM 2120 C C . LEU B 1 27 ? 61.77145 -56.67256 -21.32499 1.000 247.34205 7 LEU B C 1
ATOM 2121 O O . LEU B 1 27 ? 61.43045 -55.64240 -20.73188 1.000 245.75701 7 LEU B O 1
ATOM 2123 N N . ARG B 1 28 ? 62.01302 -56.69189 -22.63900 1.000 251.84558 8 ARG B N 1
ATOM 2124 C CA . ARG B 1 28 ? 61.85304 -55.48105 -23.43896 1.000 255.20958 8 ARG B CA 1
ATOM 2125 C C . ARG B 1 28 ? 60.39839 -55.03020 -23.47784 1.000 254.37207 8 ARG B C 1
ATOM 2126 O O . ARG B 1 28 ? 60.11665 -53.82610 -23.48932 1.000 255.40306 8 ARG B O 1
ATOM 2130 N N . LEU B 1 29 ? 59.46118 -55.98099 -23.50294 1.000 252.97593 9 LEU B N 1
ATOM 2131 C CA . LEU B 1 29 ? 58.04682 -55.62286 -23.49886 1.000 252.53195 9 LEU B CA 1
ATOM 2132 C C . LEU B 1 29 ? 57.65534 -54.94392 -22.19345 1.000 248.58038 9 LEU B C 1
ATOM 2133 O O . LEU B 1 29 ? 56.84676 -54.00943 -22.19053 1.000 249.42794 9 LEU B O 1
ATOM 2135 N N . MET B 1 30 ? 58.22219 -55.39883 -21.07512 1.000 244.76010 10 MET B N 1
ATOM 2136 C CA . MET B 1 30 ? 57.93022 -54.78149 -19.78512 1.000 241.32364 10 MET B CA 1
ATOM 2137 C C . MET B 1 30 ? 58.48366 -53.36407 -19.71402 1.000 242.71189 10 MET B C 1
ATOM 2138 O O . MET B 1 30 ? 57.83735 -52.46704 -19.15780 1.000 241.95625 10 MET B O 1
ATOM 2143 N N . VAL B 1 31 ? 59.67412 -53.14231 -20.27854 1.000 245.18585 11 VAL B N 1
ATOM 2144 C CA . VAL B 1 31 ? 60.26111 -51.80688 -20.26447 1.000 247.04477 11 VAL B CA 1
ATOM 2145 C C . VAL B 1 31 ? 59.53305 -50.89099 -21.23920 1.000 251.04265 11 VAL B C 1
ATOM 2146 O O . VAL B 1 31 ? 59.31545 -49.70662 -20.95461 1.000 251.85036 11 VAL B O 1
ATOM 2148 N N . GLU B 1 32 ? 59.13464 -51.42286 -22.39677 1.000 254.04985 12 GLU B N 1
ATOM 2149 C CA . GLU B 1 32 ? 58.42693 -50.60734 -23.37808 1.000 258.62511 12 GLU B CA 1
ATOM 2150 C C . GLU B 1 32 ? 57.00732 -50.28799 -22.92723 1.000 257.39271 12 GLU B C 1
ATOM 2151 O O . GLU B 1 32 ? 56.46874 -49.23342 -23.28274 1.000 260.69946 12 GLU B O 1
ATOM 2153 N N . LYS B 1 33 ? 56.38854 -51.17574 -22.15107 1.000 253.21931 13 LYS B N 1
ATOM 2154 C CA . LYS B 1 33 ? 55.04276 -50.96040 -21.63843 1.000 252.16610 13 LYS B CA 1
ATOM 2155 C C . LYS B 1 33 ? 55.03093 -50.39596 -20.22476 1.000 248.52239 13 LYS B C 1
ATOM 2156 O O . LYS B 1 33 ? 53.95163 -50.11517 -19.69451 1.000 247.93049 13 LYS B O 1
ATOM 2158 N N . GLY B 1 34 ? 56.19446 -50.22641 -19.60526 1.000 246.52590 14 GLY B N 1
ATOM 2159 C CA . GLY B 1 34 ? 56.26442 -49.64939 -18.27299 1.000 243.56273 14 GLY B CA 1
ATOM 2160 C C . GLY B 1 34 ? 55.66930 -50.51180 -17.18115 1.000 239.37084 14 GLY B C 1
ATOM 2161 O O . GLY B 1 34 ? 55.03574 -49.98470 -16.25765 1.000 238.10491 14 GLY B O 1
ATOM 2162 N N . GLY B 1 35 ? 55.85532 -51.82618 -17.26226 1.000 237.64014 15 GLY B N 1
ATOM 2163 C CA . GLY B 1 35 ? 55.31938 -52.70584 -16.23961 1.000 234.14166 15 GLY B CA 1
ATOM 2164 C C . GLY B 1 35 ? 56.07552 -52.56210 -14.92995 1.000 231.23095 15 GLY B C 1
ATOM 2165 O O . GLY B 1 35 ? 57.29309 -52.37667 -14.90468 1.000 231.34465 15 GLY B O 1
ATOM 2166 N N . SER B 1 36 ? 55.33379 -52.64703 -13.82461 1.000 229.05532 16 SER B N 1
ATOM 2167 C CA . SER B 1 36 ? 55.95175 -52.52454 -12.50927 1.000 226.67511 16 SER B CA 1
ATOM 2168 C C . SER B 1 36 ? 56.56025 -53.84372 -12.04957 1.000 224.65068 16 SER B C 1
ATOM 2169 O O . SER B 1 36 ? 57.61376 -53.85131 -11.40292 1.000 223.77273 16 SER B O 1
ATOM 2171 N N . ASP B 1 37 ? 55.91905 -54.96422 -12.37422 1.000 224.34200 17 ASP B N 1
ATOM 2172 C CA . ASP B 1 37 ? 56.39218 -56.26732 -11.93293 1.000 222.93704 17 ASP B CA 1
ATOM 2173 C C . ASP B 1 37 ? 55.96442 -57.32948 -12.93392 1.000 223.99138 17 ASP B C 1
ATOM 2174 O O . ASP B 1 37 ? 54.86357 -57.26322 -13.48529 1.000 224.96449 17 ASP B O 1
ATOM 2176 N N . LEU B 1 38 ? 56.84188 -58.30338 -13.16171 1.000 224.23056 18 LEU B N 1
ATOM 2177 C CA . LEU B 1 38 ? 56.56119 -59.44336 -14.02251 1.000 225.43047 18 LEU B CA 1
ATOM 2178 C C . LEU B 1 38 ? 56.41676 -60.69678 -13.17075 1.000 224.08783 18 LEU B C 1
ATOM 2179 O O . LEU B 1 38 ? 57.17371 -60.90001 -12.21619 1.000 223.06545 18 LEU B O 1
ATOM 2181 N N . PHE B 1 39 ? 55.44654 -61.53733 -13.52069 1.000 224.54700 19 PHE B N 1
ATOM 2182 C CA . PHE B 1 39 ? 55.10731 -62.71735 -12.73508 1.000 223.73694 19 PHE B CA 1
ATOM 2183 C C . PHE B 1 39 ? 55.35571 -63.96664 -13.56621 1.000 225.54599 19 PHE B C 1
ATOM 2184 O O . PHE B 1 39 ? 54.82378 -64.09683 -14.67412 1.000 227.19831 19 PHE B O 1
ATOM 2192 N N . ILE B 1 40 ? 56.16098 -64.87996 -13.02881 1.000 225.69840 20 ILE B N 1
ATOM 2193 C CA . ILE B 1 40 ? 56.50902 -66.13197 -13.69306 1.000 227.82724 20 ILE B CA 1
ATOM 2194 C C . ILE B 1 40 ? 56.22622 -67.25337 -12.70121 1.000 227.56515 20 ILE B C 1
ATOM 2195 O O . ILE B 1 40 ? 57.02505 -67.50421 -11.79178 1.000 227.40040 20 ILE B O 1
ATOM 2197 N N . THR B 1 41 ? 55.09214 -67.92918 -12.87004 1.000 227.99044 21 THR B N 1
ATOM 2198 C CA . THR B 1 41 ? 54.72396 -69.04184 -12.00828 1.000 228.33321 21 THR B CA 1
ATOM 2199 C C . THR B 1 41 ? 53.86132 -70.01174 -12.80095 1.000 230.19809 21 THR B C 1
ATOM 2200 O O . THR B 1 41 ? 53.26094 -69.65258 -13.81722 1.000 230.76464 21 THR B O 1
ATOM 2202 N N . ALA B 1 42 ? 53.80895 -71.25147 -12.32343 1.000 231.58810 22 ALA B N 1
ATOM 2203 C CA . ALA B 1 42 ? 53.01739 -72.27397 -12.98938 1.000 233.71920 22 ALA B CA 1
ATOM 2204 C C . ALA B 1 42 ? 51.52953 -72.05118 -12.74176 1.000 232.99100 22 ALA B C 1
ATOM 2205 O O . ALA B 1 42 ? 51.11654 -71.55891 -11.68828 1.000 231.32898 22 ALA B O 1
ATOM 2207 N N . GLY B 1 43 ? 50.72012 -72.41974 -13.73446 1.000 234.72171 23 GLY B N 1
ATOM 2208 C CA . GLY B 1 43 ? 49.28259 -72.29675 -13.64244 1.000 234.89507 23 GLY B CA 1
ATOM 2209 C C . GLY B 1 43 ? 48.70527 -71.02013 -14.21423 1.000 234.11022 23 GLY B C 1
ATOM 2210 O O . GLY B 1 43 ? 47.48197 -70.93655 -14.38578 1.000 235.12396 23 GLY B O 1
ATOM 2211 N N . VAL B 1 44 ? 49.53778 -70.02581 -14.51408 1.000 232.82432 24 VAL B N 1
ATOM 2212 C CA . VAL B 1 44 ? 49.05671 -68.76089 -15.07197 1.000 232.59180 24 VAL B CA 1
ATOM 2213 C C . VAL B 1 44 ? 50.00393 -68.30368 -16.16266 1.000 233.38525 24 VAL B C 1
ATOM 2214 O O . VAL B 1 44 ? 51.21619 -68.55292 -16.11421 1.000 233.05441 24 VAL B O 1
ATOM 2216 N N . PRO B 1 45 ? 49.46753 -67.63376 -17.17940 1.000 235.01820 25 PRO B N 1
ATOM 2217 C CA . PRO B 1 45 ? 50.31869 -67.09538 -18.24428 1.000 236.34062 25 PRO B CA 1
ATOM 2218 C C . PRO B 1 45 ? 51.27909 -66.05869 -17.69298 1.000 234.17155 25 PRO B C 1
ATOM 2219 O O . PRO B 1 45 ? 51.02760 -65.47366 -16.62794 1.000 231.86320 25 PRO B O 1
ATOM 2223 N N . PRO B 1 46 ? 52.40407 -65.81992 -18.37410 1.000 235.19387 26 PRO B N 1
ATOM 2224 C CA . PRO B 1 46 ? 53.28463 -64.71550 -17.97258 1.000 233.68982 26 PRO B CA 1
ATOM 2225 C C . PRO B 1 46 ? 52.52578 -63.40148 -17.90119 1.000 233.27257 26 PRO B C 1
ATOM 2226 O O . PRO B 1 46 ? 52.06880 -62.88298 -18.92379 1.000 235.73159 26 PRO B O 1
ATOM 2230 N N . SER B 1 47 ? 52.36453 -62.86893 -16.69441 1.000 230.67309 27 SER B N 1
ATOM 2231 C CA . SER B 1 47 ? 51.58232 -61.66496 -16.46995 1.000 230.50202 27 SER B CA 1
ATOM 2232 C C . SER B 1 47 ? 52.45921 -60.57489 -15.87232 1.000 229.00963 27 SER B C 1
ATOM 2233 O O . SER B 1 47 ? 53.39311 -60.85028 -15.11308 1.000 227.23360 27 SER B O 1
ATOM 2236 N N . MET B 1 48 ? 52.14948 -59.33150 -16.22539 1.000 230.19763 28 MET B N 1
ATOM 2237 C CA . MET B 1 48 ? 52.86232 -58.17024 -15.71789 1.000 229.29533 28 MET B CA 1
ATOM 2238 C C . MET B 1 48 ? 51.88057 -57.20725 -15.06719 1.000 229.10553 28 MET B C 1
ATOM 2239 O O . MET B 1 48 ? 50.75179 -57.04029 -15.54004 1.000 231.05910 28 MET B O 1
ATOM 2244 N N . LYS B 1 49 ? 52.31406 -56.58490 -13.97327 1.000 227.18580 29 LYS B N 1
ATOM 2245 C CA . LYS B 1 49 ? 51.50046 -55.60708 -13.25427 1.000 227.27125 29 LYS B CA 1
ATOM 2246 C C . LYS B 1 49 ? 51.79245 -54.23084 -13.83782 1.000 229.35040 29 LYS B C 1
ATOM 2247 O O . LYS B 1 49 ? 52.78550 -53.59042 -13.48540 1.000 228.62038 29 LYS B O 1
ATOM 2249 N N . VAL B 1 50 ? 50.92878 -53.77724 -14.74032 1.000 232.40943 30 VAL B N 1
ATOM 2250 C CA . VAL B 1 50 ? 51.05718 -52.46963 -15.37286 1.000 235.29716 30 VAL B CA 1
ATOM 2251 C C . VAL B 1 50 ? 50.04299 -51.53542 -14.72929 1.000 236.47870 30 VAL B C 1
ATOM 2252 O O . VAL B 1 50 ? 48.83173 -51.77797 -14.80272 1.000 237.93541 30 VAL B O 1
ATOM 2254 N N . ASN B 1 51 ? 50.54016 -50.47244 -14.09286 1.000 236.24168 31 ASN B N 1
ATOM 2255 C CA . ASN B 1 51 ? 49.70494 -49.49789 -13.38911 1.000 237.65922 31 ASN B CA 1
ATOM 2256 C C . ASN B 1 51 ? 48.85685 -50.15678 -12.30374 1.000 235.77517 31 ASN B C 1
ATOM 2257 O O . ASN B 1 51 ? 47.73303 -49.72711 -12.03134 1.000 237.96215 31 ASN B O 1
ATOM 2259 N N . GLY B 1 52 ? 49.38834 -51.20585 -11.67823 1.000 232.24617 32 GLY B N 1
ATOM 2260 C CA . GLY B 1 52 ? 48.70521 -51.89079 -10.60271 1.000 230.67204 32 GLY B CA 1
ATOM 2261 C C . GLY B 1 52 ? 47.73850 -52.97415 -11.02795 1.000 231.31820 32 GLY B C 1
ATOM 2262 O O . GLY B 1 52 ? 47.11559 -53.59819 -10.15897 1.000 230.45413 32 GLY B O 1
ATOM 2263 N N . ARG B 1 53 ? 47.59262 -53.22346 -12.32611 1.000 233.17892 33 ARG B N 1
ATOM 2264 C CA . ARG B 1 53 ? 46.65984 -54.21793 -12.84113 1.000 234.34497 33 ARG B CA 1
ATOM 2265 C C . ARG B 1 53 ? 47.44449 -55.38824 -13.41808 1.000 232.65388 33 ARG B C 1
ATOM 2266 O O . ARG B 1 53 ? 48.18814 -55.22209 -14.39120 1.000 233.46702 33 ARG B O 1
ATOM 2268 N N . VAL B 1 54 ? 47.27836 -56.56517 -12.81759 1.000 230.79241 34 VAL B N 1
ATOM 2269 C CA . VAL B 1 54 ? 47.91533 -57.77157 -13.33338 1.000 229.73950 34 VAL B CA 1
ATOM 2270 C C . VAL B 1 54 ? 47.24352 -58.15435 -14.64543 1.000 232.69690 34 VAL B C 1
ATOM 2271 O O . VAL B 1 54 ? 46.03500 -58.41285 -14.68888 1.000 234.51104 34 VAL B O 1
ATOM 2273 N N . MET B 1 55 ? 48.02512 -58.18728 -15.72399 1.000 233.64762 35 MET B N 1
ATOM 2274 C CA . MET B 1 55 ? 47.50420 -58.47317 -17.05139 1.000 236.99025 35 MET B CA 1
ATOM 2275 C C . MET B 1 55 ? 48.35981 -59.54850 -17.70983 1.000 236.66526 35 MET B C 1
ATOM 2276 O O . MET B 1 55 ? 49.59938 -59.45788 -17.68076 1.000 235.28550 35 MET B O 1
ATOM 2278 N N . PRO B 1 56 ? 47.75135 -60.57002 -18.31006 1.000 238.30180 36 PRO B N 1
ATOM 2279 C CA . PRO B 1 56 ? 48.54560 -61.60775 -18.97724 1.000 238.58615 36 PRO B CA 1
ATOM 2280 C C . PRO B 1 56 ? 49.18726 -61.08113 -20.25159 1.000 241.41697 36 PRO B C 1
ATOM 2281 O O . PRO B 1 56 ? 48.58664 -60.30394 -20.99742 1.000 244.51539 36 PRO B O 1
ATOM 2285 N N . VAL B 1 57 ? 50.42182 -61.51215 -20.49458 1.000 240.87136 37 VAL B N 1
ATOM 2286 C CA . VAL B 1 57 ? 51.15322 -61.09880 -21.68991 1.000 243.93208 37 VAL B CA 1
ATOM 2287 C C . VAL B 1 57 ? 50.86230 -62.02343 -22.86359 1.000 247.40397 37 VAL B C 1
ATOM 2288 O O . VAL B 1 57 ? 50.53955 -61.56585 -23.96283 1.000 251.35496 37 VAL B O 1
ATOM 2290 N N . THR B 1 58 ? 50.97390 -63.33187 -22.65432 1.000 246.44653 38 THR B N 1
ATOM 2291 C CA . THR B 1 58 ? 50.65378 -64.31487 -23.67488 1.000 249.78098 38 THR B CA 1
ATOM 2292 C C . THR B 1 58 ? 49.30574 -64.96113 -23.36323 1.000 249.70795 38 THR B C 1
ATOM 2293 O O . THR B 1 58 ? 48.64296 -64.63992 -22.37353 1.000 247.24925 38 THR B O 1
ATOM 2297 N N . LYS B 1 59 ? 48.89711 -65.88941 -24.22670 1.000 252.85854 39 LYS B N 1
ATOM 2298 C CA . LYS B 1 59 ? 47.63716 -66.59758 -24.06037 1.000 253.57083 39 LYS B CA 1
ATOM 2299 C C . LYS B 1 59 ? 47.80614 -67.99482 -23.47824 1.000 252.03702 39 LYS B C 1
ATOM 2300 O O . LYS B 1 59 ? 46.81392 -68.59248 -23.04980 1.000 252.00778 39 LYS B O 1
ATOM 2302 N N . THR B 1 60 ? 49.02745 -68.52556 -23.44502 1.000 251.24900 40 THR B N 1
ATOM 2303 C CA . THR B 1 60 ? 49.26856 -69.87756 -22.96718 1.000 250.61917 40 THR B CA 1
ATOM 2304 C C . THR B 1 60 ? 49.89359 -69.84625 -21.58250 1.000 246.49578 40 THR B C 1
ATOM 2305 O O . THR B 1 60 ? 50.92847 -69.19223 -21.39024 1.000 245.06508 40 THR B O 1
ATOM 2307 N N . PRO B 1 61 ? 49.30272 -70.52514 -20.60210 1.000 244.94137 41 PRO B N 1
ATOM 2308 C CA . PRO B 1 61 ? 49.91473 -70.58628 -19.27111 1.000 241.66645 41 PRO B CA 1
ATOM 2309 C C . PRO B 1 61 ? 51.20324 -71.39461 -19.28660 1.000 242.28440 41 PRO B C 1
ATOM 2310 O O . PRO B 1 61 ? 51.45369 -72.21076 -20.17625 1.000 245.28765 41 PRO B O 1
ATOM 2314 N N . LEU B 1 62 ? 52.02738 -71.15437 -18.27079 1.000 239.82463 42 LEU B N 1
ATOM 2315 C CA . LEU B 1 62 ? 53.32461 -71.80524 -18.15714 1.000 240.66488 42 LEU B CA 1
ATOM 2316 C C . LEU B 1 62 ? 53.19512 -73.13975 -17.43412 1.000 241.36978 42 LEU B C 1
ATOM 2317 O O . LEU B 1 62 ? 52.47507 -73.25562 -16.43816 1.000 239.73076 42 LEU B O 1
ATOM 2319 N N . SER B 1 63 ? 53.89951 -74.14535 -17.94437 1.000 244.31447 43 SER B N 1
ATOM 2320 C CA . SER B 1 63 ? 53.90572 -75.46431 -17.33708 1.000 245.82013 43 SER B CA 1
ATOM 2321 C C . SER B 1 63 ? 54.90048 -75.51074 -16.18114 1.000 244.74914 43 SER B C 1
ATOM 2322 O O . SER B 1 63 ? 55.78135 -74.65344 -16.07366 1.000 243.47540 43 SER B O 1
ATOM 2325 N N . PRO B 1 64 ? 54.77089 -76.49710 -15.28611 1.000 245.64563 44 PRO B N 1
ATOM 2326 C CA . PRO B 1 64 ? 55.77195 -76.62906 -14.21310 1.000 245.55059 44 PRO B CA 1
ATOM 2327 C C . PRO B 1 64 ? 57.18250 -76.83773 -14.73425 1.000 248.13408 44 PRO B C 1
ATOM 2328 O O . PRO B 1 64 ? 58.14166 -76.34235 -14.12988 1.000 247.44309 44 PRO B O 1
ATOM 2332 N N . GLU B 1 65 ? 57.33669 -77.55985 -15.84668 1.000 251.52755 45 GLU B N 1
ATOM 2333 C CA . GLU B 1 65 ? 58.66440 -77.75738 -16.41862 1.000 254.66118 45 GLU B CA 1
ATOM 2334 C C . GLU B 1 65 ? 59.19131 -76.47309 -17.04637 1.000 253.13500 45 GLU B C 1
ATOM 2335 O O . GLU B 1 65 ? 60.37836 -76.15328 -16.91429 1.000 254.09624 45 GLU B O 1
ATOM 2337 N N . GLN B 1 66 ? 58.32527 -75.72461 -17.73406 1.000 251.24455 46 GLN B N 1
ATOM 2338 C CA . GLN B 1 66 ? 58.75294 -74.46143 -18.32661 1.000 250.14343 46 GLN B CA 1
ATOM 2339 C C . GLN B 1 66 ? 59.04368 -73.41913 -17.25464 1.000 246.48313 46 GLN B C 1
ATOM 2340 O O . GLN B 1 66 ? 59.96865 -72.61175 -17.40147 1.000 246.50558 46 GLN B O 1
ATOM 2346 N N . THR B 1 67 ? 58.26522 -73.41845 -16.17018 1.000 243.69081 47 THR B N 1
ATOM 2347 C CA . THR B 1 67 ? 58.54412 -72.50124 -15.07060 1.000 240.63896 47 THR B CA 1
ATOM 2348 C C . THR B 1 67 ? 59.82221 -72.89608 -14.34138 1.000 242.21164 47 THR B C 1
ATOM 2349 O O . THR B 1 67 ? 60.60756 -72.02982 -13.93884 1.000 241.17675 47 THR B O 1
ATOM 2353 N N . ARG B 1 68 ? 60.05055 -74.20029 -14.16619 1.000 245.17654 48 ARG B N 1
ATOM 2354 C CA . ARG B 1 68 ? 61.29922 -74.65372 -13.56402 1.000 247.71774 48 ARG B CA 1
ATOM 2355 C C . ARG B 1 68 ? 62.48629 -74.40082 -14.48344 1.000 250.44518 48 ARG B C 1
ATOM 2356 O O . ARG B 1 68 ? 63.59866 -74.15513 -14.00363 1.000 251.66481 48 ARG B O 1
ATOM 2358 N N . GLU B 1 69 ? 62.27289 -74.45450 -15.79974 1.000 251.88830 49 GLU B N 1
ATOM 2359 C CA . GLU B 1 69 ? 63.35102 -74.17504 -16.74036 1.000 254.94614 49 GLU B CA 1
ATOM 2360 C C . GLU B 1 69 ? 63.61999 -72.68195 -16.87292 1.000 252.44954 49 GLU B C 1
ATOM 2361 O O . GLU B 1 69 ? 64.75667 -72.28461 -17.15187 1.000 254.68102 49 GLU B O 1
ATOM 2363 N N . THR B 1 70 ? 62.59890 -71.84523 -16.67774 1.000 248.31565 50 THR B N 1
ATOM 2364 C CA . THR B 1 70 ? 62.78897 -70.40360 -16.79273 1.000 246.23035 50 THR B CA 1
ATOM 2365 C C . THR B 1 70 ? 63.38499 -69.81202 -15.52107 1.000 244.23931 50 THR B C 1
ATOM 2366 O O . THR B 1 70 ? 64.23498 -68.91725 -15.59036 1.000 244.59230 50 THR B O 1
ATOM 2368 N N . VAL B 1 71 ? 62.95397 -70.29647 -14.35511 1.000 242.54511 51 VAL B N 1
ATOM 2369 C CA . VAL B 1 71 ? 63.45606 -69.75730 -13.09448 1.000 240.97718 51 VAL B CA 1
ATOM 2370 C C . VAL B 1 71 ? 64.91056 -70.15996 -12.88363 1.000 244.61204 51 VAL B C 1
ATOM 2371 O O . VAL B 1 71 ? 65.76529 -69.32190 -12.57306 1.000 244.66874 51 VAL B O 1
ATOM 2373 N N . LEU B 1 72 ? 65.21417 -71.44946 -13.04957 1.000 248.14615 52 LEU B N 1
ATOM 2374 C CA . LEU B 1 72 ? 66.58180 -71.92096 -12.86797 1.000 252.46427 52 LEU B CA 1
ATOM 2375 C C . LEU B 1 72 ? 67.51844 -71.42007 -13.95940 1.000 255.15053 52 LEU B C 1
ATOM 2376 O O . LEU B 1 72 ? 68.73089 -71.34670 -13.73163 1.000 258.25318 52 LEU B O 1
ATOM 2378 N N . GLY B 1 73 ? 66.98761 -71.07343 -15.13435 1.000 254.53322 53 GLY B N 1
ATOM 2379 C CA . GLY B 1 73 ? 67.82398 -70.58008 -16.21409 1.000 257.53984 53 GLY B CA 1
ATOM 2380 C C . GLY B 1 73 ? 68.42787 -69.21596 -15.95647 1.000 256.19092 53 GLY B C 1
ATOM 2381 O O . GLY B 1 73 ? 69.43445 -68.86800 -16.58294 1.000 259.63862 53 GLY B O 1
ATOM 2382 N N . VAL B 1 74 ? 67.83596 -68.43410 -15.05245 1.000 251.64776 54 VAL B N 1
ATOM 2383 C CA . VAL B 1 74 ? 68.38074 -67.12243 -14.72169 1.000 250.44336 54 VAL B CA 1
ATOM 2384 C C . VAL B 1 74 ? 69.46631 -67.19166 -13.65381 1.000 252.12165 54 VAL B C 1
ATOM 2385 O O . VAL B 1 74 ? 70.27419 -66.25857 -13.54417 1.000 252.87774 54 VAL B O 1
ATOM 2387 N N . MET B 1 75 ? 69.51040 -68.26198 -12.86947 1.000 253.17233 55 MET B N 1
ATOM 2388 C CA . MET B 1 75 ? 70.49987 -68.41953 -11.81651 1.000 255.42203 55 MET B CA 1
ATOM 2389 C C . MET B 1 75 ? 71.78269 -69.03250 -12.37050 1.000 261.54922 55 MET B C 1
ATOM 2390 O O . MET B 1 75 ? 71.78474 -69.70515 -13.40419 1.000 264.19354 55 MET B O 1
ATOM 2395 N N . ASN B 1 76 ? 72.88401 -68.79126 -11.66282 1.000 264.24708 56 ASN B N 1
ATOM 2396 C CA . ASN B 1 76 ? 74.13882 -69.46091 -11.96304 1.000 270.80170 56 ASN B CA 1
ATOM 2397 C C . ASN B 1 76 ? 74.20086 -70.76781 -11.17293 1.000 273.51284 56 ASN B C 1
ATOM 2398 O O . ASN B 1 76 ? 73.23663 -71.16504 -10.51448 1.000 270.27258 56 ASN B O 1
ATOM 2403 N N . GLU B 1 77 ? 75.34681 -71.45001 -11.22339 1.000 280.05287 57 GLU B N 1
ATOM 2404 C CA . GLU B 1 77 ? 75.45437 -72.74775 -10.56568 1.000 283.68854 57 GLU B CA 1
ATOM 2405 C C . GLU B 1 77 ? 75.34721 -72.62878 -9.05004 1.000 282.14518 57 GLU B C 1
ATOM 2406 O O . GLU B 1 77 ? 74.82238 -73.53690 -8.39475 1.000 282.46926 57 GLU B O 1
ATOM 2408 N N . GLN B 1 78 ? 75.82533 -71.52326 -8.47645 1.000 280.82175 58 GLN B N 1
ATOM 2409 C CA . GLN B 1 78 ? 75.75846 -71.35660 -7.02858 1.000 279.81464 58 GLN B CA 1
ATOM 2410 C C . GLN B 1 78 ? 74.36975 -70.92026 -6.57685 1.000 272.81262 58 GLN B C 1
ATOM 2411 O O . GLN B 1 78 ? 73.87188 -71.39492 -5.54958 1.000 272.28044 58 GLN B O 1
ATOM 2417 N N . GLN B 1 79 ? 73.73260 -70.01699 -7.32672 1.000 267.95026 59 GLN B N 1
ATOM 2418 C CA . GLN B 1 79 ? 72.37629 -69.60145 -6.98544 1.000 261.80958 59 GLN B CA 1
ATOM 2419 C C . GLN B 1 79 ? 71.39053 -70.75435 -7.11987 1.000 261.22273 59 GLN B C 1
ATOM 2420 O O . GLN B 1 79 ? 70.40637 -70.81946 -6.37427 1.000 258.05681 59 GLN B O 1
ATOM 2426 N N . ARG B 1 80 ? 71.63372 -71.66980 -8.06196 1.000 264.60499 60 ARG B N 1
ATOM 2427 C CA . ARG B 1 80 ? 70.79727 -72.86074 -8.16651 1.000 264.94771 60 ARG B CA 1
ATOM 2428 C C . ARG B 1 80 ? 70.98598 -73.78211 -6.96825 1.000 268.22109 60 ARG B C 1
ATOM 2429 O O . ARG B 1 80 ? 70.06720 -74.52812 -6.61000 1.000 267.33870 60 ARG B O 1
ATOM 2437 N N . ARG B 1 81 ? 72.16371 -73.74705 -6.34054 1.000 272.48749 61 ARG B N 1
ATOM 2438 C CA . ARG B 1 81 ? 72.40795 -74.57344 -5.16371 1.000 276.37776 61 ARG B CA 1
ATOM 2439 C C . ARG B 1 81 ? 71.74362 -73.98851 -3.92333 1.000 272.64789 61 ARG B C 1
ATOM 2440 O O . ARG B 1 81 ? 71.15969 -74.72767 -3.12299 1.000 273.47785 61 ARG B O 1
ATOM 2442 N N . ASP B 1 82 ? 71.82502 -72.66700 -3.74582 1.000 268.97289 62 ASP B N 1
ATOM 2443 C CA . ASP B 1 82 ? 71.15371 -72.03118 -2.61732 1.000 265.48409 62 ASP B CA 1
ATOM 2444 C C . ASP B 1 82 ? 69.63876 -72.11166 -2.75251 1.000 260.55001 62 ASP B C 1
ATOM 2445 O O . ASP B 1 82 ? 68.92913 -72.18610 -1.74289 1.000 259.39346 62 ASP B O 1
ATOM 2450 N N . PHE B 1 83 ? 69.12984 -72.09798 -3.98628 1.000 258.09978 63 PHE B N 1
ATOM 2451 C CA . PHE B 1 83 ? 67.68862 -72.16925 -4.20284 1.000 253.87681 63 PHE B CA 1
ATOM 2452 C C . PHE B 1 83 ? 67.14941 -73.55858 -3.88480 1.000 256.42666 63 PHE B C 1
ATOM 2453 O O . PHE B 1 83 ? 66.03713 -73.69400 -3.36220 1.000 254.13966 63 PHE B O 1
ATOM 2461 N N . ALA B 1 84 ? 67.92432 -74.60287 -4.18596 1.000 261.62918 64 ALA B N 1
ATOM 2462 C CA . ALA B 1 84 ? 67.47773 -75.96284 -3.90895 1.000 264.79087 64 ALA B CA 1
ATOM 2463 C C . ALA B 1 84 ? 67.56707 -76.30705 -2.42768 1.000 267.46116 64 ALA B C 1
ATOM 2464 O O . ALA B 1 84 ? 66.79564 -77.14347 -1.94392 1.000 268.54944 64 ALA B O 1
ATOM 2466 N N . GLU B 1 85 ? 68.48797 -75.67922 -1.69580 1.000 268.94898 65 GLU B N 1
ATOM 2467 C CA . GLU B 1 85 ? 68.67590 -75.97776 -0.28106 1.000 272.29262 65 GLU B CA 1
ATOM 2468 C C . GLU B 1 85 ? 67.75471 -75.16194 0.61726 1.000 267.92890 65 GLU B C 1
ATOM 2469 O O . GLU B 1 85 ? 67.19865 -75.69868 1.58089 1.000 269.62310 65 GLU B O 1
ATOM 2471 N N . ASN B 1 86 ? 67.58101 -73.87520 0.32351 1.000 262.82935 66 ASN B N 1
ATOM 2472 C CA . ASN B 1 86 ? 66.77752 -72.98516 1.15115 1.000 259.03129 66 ASN B CA 1
ATOM 2473 C C . ASN B 1 86 ? 65.36336 -72.79018 0.62558 1.000 254.04525 66 ASN B C 1
ATOM 2474 O O . ASN B 1 86 ? 64.56869 -72.10356 1.27646 1.000 251.16662 66 ASN B O 1
ATOM 2476 N N . HIS B 1 87 ? 65.03888 -73.36022 -0.53783 1.000 253.38641 67 HIS B N 1
ATOM 2477 C CA . HIS B 1 87 ? 63.73314 -73.22991 -1.18280 1.000 249.26531 67 HIS B CA 1
ATOM 2478 C C . HIS B 1 87 ? 63.41033 -71.78433 -1.54527 1.000 244.33115 67 HIS B C 1
ATOM 2479 O O . HIS B 1 87 ? 62.30913 -71.49834 -2.02616 1.000 241.02168 67 HIS B O 1
ATOM 2481 N N . GLU B 1 88 ? 64.35654 -70.86978 -1.33842 1.000 244.23564 68 GLU B N 1
ATOM 2482 C CA . GLU B 1 88 ? 64.17717 -69.46603 -1.68062 1.000 240.22158 68 GLU B CA 1
ATOM 2483 C C . GLU B 1 88 ? 65.51406 -68.89753 -2.12933 1.000 241.52624 68 GLU B C 1
ATOM 2484 O O . GLU B 1 88 ? 66.57484 -69.39053 -1.73715 1.000 245.52140 68 GLU B O 1
ATOM 2490 N N . CYS B 1 89 ? 65.45297 -67.85200 -2.95209 1.000 238.62955 69 CYS B N 1
ATOM 2491 C CA . CYS B 1 89 ? 66.66332 -67.18288 -3.42316 1.000 239.88966 69 CYS B CA 1
ATOM 2492 C C . CYS B 1 89 ? 66.27972 -65.82530 -3.98739 1.000 236.26558 69 CYS B C 1
ATOM 2493 O O . CYS B 1 89 ? 65.47731 -65.74897 -4.92369 1.000 234.13786 69 CYS B O 1
ATOM 2496 N N . ASN B 1 90 ? 66.84653 -64.76299 -3.42310 1.000 236.00546 70 ASN B N 1
ATOM 2497 C CA . ASN B 1 90 ? 66.64623 -63.40323 -3.90435 1.000 233.36337 70 ASN B CA 1
ATOM 2498 C C . ASN B 1 90 ? 67.96219 -62.87601 -4.45789 1.000 235.66701 70 ASN B C 1
ATOM 2499 O O . ASN B 1 90 ? 68.99514 -62.94634 -3.78351 1.000 238.52982 70 ASN B O 1
ATOM 2501 N N . PHE B 1 91 ? 67.92416 -62.35249 -5.68125 1.000 234.91908 71 PHE B N 1
ATOM 2502 C CA . PHE B 1 91 ? 69.12800 -61.87655 -6.34677 1.000 237.54821 71 PHE B CA 1
ATOM 2503 C C . PHE B 1 91 ? 68.75462 -60.75803 -7.31141 1.000 235.75034 71 PHE B C 1
ATOM 2504 O O . PHE B 1 91 ? 67.58768 -60.37405 -7.43213 1.000 232.64783 71 PHE B O 1
ATOM 2506 N N . ALA B 1 92 ? 69.76642 -60.23424 -8.00047 1.000 238.28647 72 ALA B N 1
ATOM 2507 C CA . ALA B 1 92 ? 69.59229 -59.18315 -8.99037 1.000 237.71161 72 ALA B CA 1
ATOM 2508 C C . ALA B 1 92 ? 70.36670 -59.54367 -10.24949 1.000 241.25701 72 ALA B C 1
ATOM 2509 O O . ALA B 1 92 ? 71.34675 -60.29227 -10.20117 1.000 244.64421 72 ALA B O 1
ATOM 2511 N N . ILE B 1 93 ? 69.91776 -59.00069 -11.38301 1.000 240.99603 73 ILE B N 1
ATOM 2512 C CA . ILE B 1 93 ? 70.51160 -59.29585 -12.68017 1.000 244.60021 73 ILE B CA 1
ATOM 2513 C C . ILE B 1 93 ? 70.68457 -58.00197 -13.46376 1.000 245.66623 73 ILE B C 1
ATOM 2514 O O . ILE B 1 93 ? 70.08991 -56.96913 -13.14841 1.000 243.20370 73 ILE B O 1
ATOM 2516 N N . SER B 1 94 ? 71.51494 -58.07427 -14.50271 1.000 249.90935 74 SER B N 1
ATOM 2517 C CA . SER B 1 94 ? 71.79922 -56.93729 -15.37315 1.000 252.09145 74 SER B CA 1
ATOM 2518 C C . SER B 1 94 ? 71.72778 -57.40861 -16.81916 1.000 255.15995 74 SER B C 1
ATOM 2519 O O . SER B 1 94 ? 72.57305 -58.19343 -17.26216 1.000 258.99992 74 SER B O 1
ATOM 2521 N N . ALA B 1 95 ? 70.72242 -56.93359 -17.54992 1.000 253.97036 75 ALA B N 1
ATOM 2522 C CA . ALA B 1 95 ? 70.54490 -57.26286 -18.95806 1.000 257.13807 75 ALA B CA 1
ATOM 2523 C C . ALA B 1 95 ? 71.15579 -56.15268 -19.80433 1.000 261.18579 75 ALA B C 1
ATOM 2524 O O . ALA B 1 95 ? 70.79195 -54.98103 -19.65512 1.000 259.97498 75 ALA B O 1
ATOM 2526 N N . ARG B 1 96 ? 72.08067 -56.52289 -20.68694 1.000 266.43742 76 ARG B N 1
ATOM 2527 C CA . ARG B 1 96 ? 72.78691 -55.54304 -21.50266 1.000 271.20894 76 ARG B CA 1
ATOM 2528 C C . ARG B 1 96 ? 71.82778 -54.88634 -22.48858 1.000 271.81197 76 ARG B C 1
ATOM 2529 O O . ARG B 1 96 ? 71.20789 -55.56676 -23.31199 1.000 272.70279 76 ARG B O 1
ATOM 2531 N N . GLY B 1 97 ? 71.70637 -53.56045 -22.40442 1.000 271.77454 77 GLY B N 1
ATOM 2532 C CA . GLY B 1 97 ? 70.89052 -52.79984 -23.32362 1.000 273.33258 77 GLY B CA 1
ATOM 2533 C C . GLY B 1 97 ? 69.44456 -52.61611 -22.91524 1.000 268.45594 77 GLY B C 1
ATOM 2534 O O . GLY B 1 97 ? 68.74278 -51.80724 -23.53655 1.000 269.87618 77 GLY B O 1
ATOM 2535 N N . ILE B 1 98 ? 68.97387 -53.33333 -21.89745 1.000 263.31439 78 ILE B N 1
ATOM 2536 C CA . ILE B 1 98 ? 67.58774 -53.25088 -21.44019 1.000 258.89919 78 ILE B CA 1
ATOM 2537 C C . ILE B 1 98 ? 67.49110 -52.52055 -20.10395 1.000 255.03245 78 ILE B C 1
ATOM 2538 O O . ILE B 1 98 ? 66.79011 -51.51387 -19.98538 1.000 254.26288 78 ILE B O 1
ATOM 2543 N N . GLY B 1 99 ? 68.18461 -53.01298 -19.09021 1.000 253.06039 79 GLY B N 1
ATOM 2544 C CA . GLY B 1 99 ? 68.15420 -52.41502 -17.77346 1.000 249.75951 79 GLY B CA 1
ATOM 2545 C C . GLY B 1 99 ? 68.44762 -53.46035 -16.71553 1.000 247.05760 79 GLY B C 1
ATOM 2546 O O . GLY B 1 99 ? 69.01647 -54.50857 -17.00347 1.000 248.60474 79 GLY B O 1
ATOM 2547 N N . ARG B 1 100 ? 68.04463 -53.14829 -15.48730 1.000 243.49802 80 ARG B N 1
ATOM 2548 C CA . ARG B 1 100 ? 68.23360 -54.03338 -14.34928 1.000 241.12330 80 ARG B CA 1
ATOM 2549 C C . ARG B 1 100 ? 66.89172 -54.32339 -13.69193 1.000 237.04796 80 ARG B C 1
ATOM 2550 O O . ARG B 1 100 ? 65.96246 -53.51227 -13.75481 1.000 235.81715 80 ARG B O 1
ATOM 2552 N N . PHE B 1 101 ? 66.79887 -55.49131 -13.05879 1.000 235.47853 81 PHE B N 1
ATOM 2553 C CA . PHE B 1 101 ? 65.57482 -55.90648 -12.38917 1.000 232.08430 81 PHE B CA 1
ATOM 2554 C C . PHE B 1 101 ? 65.92563 -56.82712 -11.22987 1.000 231.03614 81 PHE B C 1
ATOM 2555 O O . PHE B 1 101 ? 66.87031 -57.61572 -11.31720 1.000 233.12902 81 PHE B O 1
ATOM 2557 N N . ARG B 1 102 ? 65.15985 -56.71837 -10.14732 1.000 228.33989 82 ARG B N 1
ATOM 2558 C CA . ARG B 1 102 ? 65.35039 -57.54030 -8.95982 1.000 227.60951 82 ARG B CA 1
ATOM 2559 C C . ARG B 1 102 ? 64.34666 -58.68574 -8.96763 1.000 226.28399 82 ARG B C 1
ATOM 2560 O O . ARG B 1 102 ? 63.15757 -58.47466 -9.23031 1.000 224.63254 82 ARG B O 1
ATOM 2562 N N . VAL B 1 103 ? 64.82596 -59.89185 -8.67344 1.000 227.46010 83 VAL B N 1
ATOM 2563 C CA . VAL B 1 103 ? 64.01557 -61.10236 -8.72925 1.000 226.90503 83 VAL B CA 1
ATOM 2564 C C . VAL B 1 103 ? 63.85099 -61.65972 -7.32319 1.000 226.26467 83 VAL B C 1
ATOM 2565 O O . VAL B 1 103 ? 64.76740 -61.57610 -6.49694 1.000 227.49607 83 VAL B O 1
ATOM 2567 N N . SER B 1 104 ? 62.67626 -62.23026 -7.05470 1.000 224.79957 84 SER B N 1
ATOM 2568 C CA . SER B 1 104 ? 62.37880 -62.90589 -5.79059 1.000 224.71116 84 SER B CA 1
ATOM 2569 C C . SER B 1 104 ? 61.81118 -64.27889 -6.13818 1.000 225.47068 84 SER B C 1
ATOM 2570 O O . SER B 1 104 ? 60.60722 -64.42256 -6.36932 1.000 224.08229 84 SER B O 1
ATOM 2573 N N . ALA B 1 105 ? 62.68244 -65.28070 -6.18288 1.000 228.10502 85 ALA B N 1
ATOM 2574 C CA . ALA B 1 105 ? 62.27912 -66.64557 -6.47853 1.000 229.48750 85 ALA B CA 1
ATOM 2575 C C . ALA B 1 105 ? 61.80956 -67.34586 -5.20845 1.000 229.91888 85 ALA B C 1
ATOM 2576 O O . ALA B 1 105 ? 62.19836 -66.99137 -4.09338 1.000 230.21858 85 ALA B O 1
ATOM 2578 N N . PHE B 1 106 ? 60.97064 -68.36153 -5.39264 1.000 230.38636 86 PHE B N 1
ATOM 2579 C CA . PHE B 1 106 ? 60.32284 -69.01328 -4.26400 1.000 230.99219 86 PHE B CA 1
ATOM 2580 C C . PHE B 1 106 ? 59.73000 -70.33750 -4.71661 1.000 232.63717 86 PHE B C 1
ATOM 2581 O O . PHE B 1 106 ? 59.36615 -70.50229 -5.88479 1.000 232.18497 86 PHE B O 1
ATOM 2589 N N . TYR B 1 107 ? 59.62480 -71.26877 -3.77422 1.000 234.92984 87 TYR B N 1
ATOM 2590 C CA . TYR B 1 107 ? 58.80624 -72.45471 -3.96915 1.000 236.46145 87 TYR B CA 1
ATOM 2591 C C . TYR B 1 107 ? 57.35541 -72.12498 -3.64411 1.000 234.28444 87 TYR B C 1
ATOM 2592 O O . TYR B 1 107 ? 57.07099 -71.35518 -2.72229 1.000 232.97318 87 TYR B O 1
ATOM 2601 N N . GLN B 1 108 ? 56.43615 -72.70372 -4.41107 1.000 234.31076 88 GLN B N 1
ATOM 2602 C CA . GLN B 1 108 ? 55.00987 -72.52812 -4.15699 1.000 233.05742 88 GLN B CA 1
ATOM 2603 C C . GLN B 1 108 ? 54.29558 -73.79977 -4.58086 1.000 235.29624 88 GLN B C 1
ATOM 2604 O O . GLN B 1 108 ? 54.34690 -74.17302 -5.75692 1.000 235.66531 88 GLN B O 1
ATOM 2606 N N . ARG B 1 109 ? 53.64045 -74.45880 -3.62260 1.000 237.17192 89 ARG B N 1
ATOM 2607 C CA . ARG B 1 109 ? 52.99619 -75.75231 -3.85312 1.000 239.98054 89 ARG B CA 1
ATOM 2608 C C . ARG B 1 109 ? 53.98389 -76.75426 -4.44683 1.000 242.67531 89 ARG B C 1
ATOM 2609 O O . ARG B 1 109 ? 53.65585 -77.51677 -5.35872 1.000 244.04002 89 ARG B O 1
ATOM 2611 N N . ASN B 1 110 ? 55.21207 -76.74126 -3.92146 1.000 243.86843 90 ASN B N 1
ATOM 2612 C CA . ASN B 1 110 ? 56.30418 -77.58919 -4.40469 1.000 246.96890 90 ASN B CA 1
ATOM 2613 C C . ASN B 1 110 ? 56.60465 -77.34082 -5.88006 1.000 245.70657 90 ASN B C 1
ATOM 2614 O O . ASN B 1 110 ? 57.00266 -78.25447 -6.60594 1.000 248.57549 90 ASN B O 1
ATOM 2616 N N . LEU B 1 111 ? 56.42081 -76.10098 -6.33146 1.000 241.88699 91 LEU B N 1
ATOM 2617 C CA . LEU B 1 111 ? 56.70363 -75.71981 -7.70680 1.000 240.91488 91 LEU B CA 1
ATOM 2618 C C . LEU B 1 111 ? 57.42122 -74.37850 -7.71474 1.000 238.32101 91 LEU B C 1
ATOM 2619 O O . LEU B 1 111 ? 57.24121 -73.55510 -6.81372 1.000 236.23086 91 LEU B O 1
ATOM 2621 N N . VAL B 1 112 ? 58.23281 -74.16566 -8.74584 1.000 238.86022 92 VAL B N 1
ATOM 2622 C CA . VAL B 1 112 ? 59.06887 -72.97416 -8.82832 1.000 237.19440 92 VAL B CA 1
ATOM 2623 C C . VAL B 1 112 ? 58.22958 -71.77477 -9.24821 1.000 233.72953 92 VAL B C 1
ATOM 2624 O O . VAL B 1 112 ? 57.22517 -71.90039 -9.95762 1.000 233.23749 92 VAL B O 1
ATOM 2626 N N . GLY B 1 113 ? 58.65124 -70.59648 -8.79988 1.000 231.75328 93 GLY B N 1
ATOM 2627 C CA . GLY B 1 113 ? 57.98740 -69.35861 -9.15913 1.000 229.00054 93 GLY B CA 1
ATOM 2628 C C . GLY B 1 113 ? 58.88325 -68.18459 -8.84918 1.000 227.91139 93 GLY B C 1
ATOM 2629 O O . GLY B 1 113 ? 59.71478 -68.24396 -7.93793 1.000 228.63711 93 GLY B O 1
ATOM 2630 N N . MET B 1 114 ? 58.71550 -67.10740 -9.61369 1.000 226.59560 94 MET B N 1
ATOM 2631 C CA . MET B 1 114 ? 59.57607 -65.94294 -9.46581 1.000 225.92402 94 MET B CA 1
ATOM 2632 C C . MET B 1 114 ? 58.80144 -64.67859 -9.80293 1.000 223.99290 94 MET B C 1
ATOM 2633 O O . MET B 1 114 ? 57.94636 -64.68213 -10.69231 1.000 224.02126 94 MET B O 1
ATOM 2635 N N . VAL B 1 115 ? 59.11351 -63.60104 -9.08750 1.000 222.77926 95 VAL B N 1
ATOM 2636 C CA . VAL B 1 115 ? 58.54029 -62.28373 -9.33192 1.000 221.49371 95 VAL B CA 1
ATOM 2637 C C . VAL B 1 115 ? 59.68329 -61.31511 -9.59536 1.000 222.08871 95 VAL B C 1
ATOM 2638 O O . VAL B 1 115 ? 60.62330 -61.22491 -8.79696 1.000 222.35054 95 VAL B O 1
ATOM 2640 N N . LEU B 1 116 ? 59.60299 -60.59700 -10.71111 1.000 222.75906 96 LEU B N 1
ATOM 2641 C CA . LEU B 1 116 ? 60.64644 -59.67387 -11.13551 1.000 223.91564 96 LEU B CA 1
ATOM 2642 C C . LEU B 1 116 ? 60.13905 -58.24323 -11.02693 1.000 223.08138 96 LEU B C 1
ATOM 2643 O O . LEU B 1 116 ? 59.03336 -57.93677 -11.48383 1.000 222.83644 96 LEU B O 1
ATOM 2645 N N . ARG B 1 117 ? 60.94878 -57.37366 -10.42684 1.000 223.09456 97 ARG B N 1
ATOM 2646 C CA . ARG B 1 117 ? 60.61872 -55.96318 -10.25939 1.000 222.78728 97 ARG B CA 1
ATOM 2647 C C . ARG B 1 117 ? 61.61175 -55.12885 -11.05523 1.000 224.93315 97 ARG B C 1
ATOM 2648 O O . ARG B 1 117 ? 62.82498 -55.24594 -10.85429 1.000 225.95239 97 ARG B O 1
ATOM 2650 N N . ARG B 1 118 ? 61.10008 -54.28792 -11.94983 1.000 226.12539 98 ARG B N 1
ATOM 2651 C CA . ARG B 1 118 ? 61.95755 -53.42888 -12.75357 1.000 228.71494 98 ARG B CA 1
ATOM 2652 C C . ARG B 1 118 ? 62.37925 -52.20126 -11.95794 1.000 228.66867 98 ARG B C 1
ATOM 2653 O O . ARG B 1 118 ? 61.59109 -51.63463 -11.19576 1.000 227.23274 98 ARG B O 1
ATOM 2655 N N . ILE B 1 119 ? 63.63003 -51.79159 -12.14242 1.000 230.65263 99 ILE B N 1
ATOM 2656 C CA . ILE B 1 119 ? 64.18866 -50.62594 -11.46804 1.000 231.20960 99 ILE B CA 1
ATOM 2657 C C . ILE B 1 119 ? 64.25107 -49.47018 -12.45492 1.000 234.14076 99 ILE B C 1
ATOM 2658 O O . ILE B 1 119 ? 64.66260 -49.64275 -13.60922 1.000 236.67946 99 ILE B O 1
ATOM 2660 N N . GLU B 1 120 ? 63.83880 -48.28886 -12.00411 1.000 234.27512 100 GLU B N 1
ATOM 2661 C CA . GLU B 1 120 ? 63.86403 -47.10310 -12.84749 1.000 237.53878 100 GLU B CA 1
ATOM 2662 C C . GLU B 1 120 ? 65.27368 -46.52457 -12.88341 1.000 240.07593 100 GLU B C 1
ATOM 2663 O O . GLU B 1 120 ? 65.91825 -46.36752 -11.84211 1.000 239.14052 100 GLU B O 1
ATOM 2669 N N . THR B 1 121 ? 65.75264 -46.20910 -14.08649 1.000 243.74207 101 THR B N 1
ATOM 2670 C CA . THR B 1 121 ? 67.13287 -45.78233 -14.29759 1.000 246.88443 101 THR B CA 1
ATOM 2671 C C . THR B 1 121 ? 67.27858 -44.27411 -14.45215 1.000 250.03523 101 THR B C 1
ATOM 2672 O O . THR B 1 121 ? 68.15036 -43.67159 -13.81833 1.000 251.02165 101 THR B O 1
ATOM 2674 N N . ASN B 1 122 ? 66.45387 -43.65283 -15.29242 1.000 234.51441 102 ASN B N 1
ATOM 2675 C CA . ASN B 1 122 ? 66.50712 -42.20893 -15.47699 1.000 235.25976 102 ASN B CA 1
ATOM 2676 C C . ASN B 1 122 ? 66.16858 -41.50105 -14.17339 1.000 229.36596 102 ASN B C 1
ATOM 2677 O O . ASN B 1 122 ? 65.02979 -41.58086 -13.70175 1.000 227.87871 102 ASN B O 1
ATOM 2679 N N . ILE B 1 123 ? 67.14367 -40.82388 -13.57335 1.000 226.65711 103 ILE B N 1
ATOM 2680 C CA . ILE B 1 123 ? 66.88167 -40.09795 -12.33455 1.000 221.71535 103 ILE B CA 1
ATOM 2681 C C . ILE B 1 123 ? 65.91807 -38.96035 -12.64484 1.000 223.91882 103 ILE B C 1
ATOM 2682 O O . ILE B 1 123 ? 66.16093 -38.16602 -13.56624 1.000 228.48665 103 ILE B O 1
ATOM 2687 N N . PRO B 1 124 ? 64.79664 -38.86791 -11.94193 1.000 221.75907 104 PRO B N 1
ATOM 2688 C CA . PRO B 1 124 ? 64.00570 -37.63968 -12.00890 1.000 223.70189 104 PRO B CA 1
ATOM 2689 C C . PRO B 1 124 ? 64.74114 -36.52866 -11.28142 1.000 221.33053 104 PRO B C 1
ATOM 2690 O O . PRO B 1 124 ? 65.43253 -36.76536 -10.28947 1.000 216.84967 104 PRO B O 1
ATOM 2694 N N . THR B 1 125 ? 64.62674 -35.31767 -11.80440 1.000 225.12893 105 THR B N 1
ATOM 2695 C CA . THR B 1 125 ? 65.20835 -34.16688 -11.13497 1.000 223.86265 105 THR B CA 1
ATOM 2696 C C . THR B 1 125 ? 64.15971 -33.51901 -10.24206 1.000 222.29127 105 THR B C 1
ATOM 2697 O O . THR B 1 125 ? 62.96476 -33.80630 -10.34719 1.000 223.45298 105 THR B O 1
ATOM 2701 N N . LEU B 1 126 ? 64.61621 -32.64160 -9.34341 1.000 220.27812 106 LEU B N 1
ATOM 2702 C CA . LEU B 1 126 ? 63.64822 -3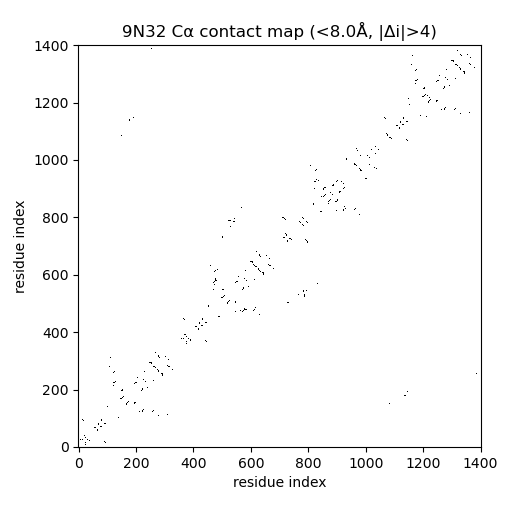1.91582 -8.52891 1.000 219.78363 106 LEU B CA 1
ATOM 2703 C C . LEU B 1 126 ? 62.76346 -31.02975 -9.39353 1.000 225.79340 106 LEU B C 1
ATOM 2704 O O . LEU B 1 126 ? 61.57804 -30.85219 -9.09239 1.000 226.84290 106 LEU B O 1
ATOM 2709 N N . GLU B 1 127 ? 63.31351 -30.48714 -10.48267 1.000 230.60679 107 GLU B N 1
ATOM 2710 C CA . GLU B 1 127 ? 62.51644 -29.65825 -11.37925 1.000 237.41233 107 GLU B CA 1
ATOM 2711 C C . GLU B 1 127 ? 61.54350 -30.50108 -12.19372 1.000 240.11794 107 GLU B C 1
ATOM 2712 O O . GLU B 1 127 ? 60.40590 -30.08157 -12.43428 1.000 244.27806 107 GLU B O 1
ATOM 2714 N N . GLU B 1 128 ? 61.97268 -31.68866 -12.63315 1.000 238.52929 108 GLU B N 1
ATOM 2715 C CA . GLU B 1 128 ? 61.07576 -32.56602 -13.37955 1.000 241.44008 108 GLU B CA 1
ATOM 2716 C C . GLU B 1 128 ? 59.88747 -33.00172 -12.53266 1.000 239.03823 108 GLU B C 1
ATOM 2717 O O . GLU B 1 128 ? 58.78110 -33.17416 -13.05711 1.000 243.56577 108 GLU B O 1
ATOM 2723 N N . LEU B 1 129 ? 60.09198 -33.18360 -11.22792 1.000 232.79240 109 LEU B N 1
ATOM 2724 C CA . LEU B 1 129 ? 58.99266 -33.48552 -10.32163 1.000 231.23473 109 LEU B CA 1
ATOM 2725 C C . LEU B 1 129 ? 58.22428 -32.24208 -9.89502 1.000 233.92505 109 LEU B C 1
ATOM 2726 O O . LEU B 1 129 ? 57.20712 -32.37240 -9.20479 1.000 234.08219 109 LEU B O 1
ATOM 2728 N N . LYS B 1 130 ? 58.68712 -31.05193 -10.28729 1.000 236.74440 110 LYS B N 1
ATOM 2729 C CA . LYS B 1 130 ? 58.02434 -29.78720 -9.96047 1.000 240.26850 110 LYS B CA 1
ATOM 2730 C C . LYS B 1 130 ? 57.87919 -29.60628 -8.45058 1.000 235.70588 110 LYS B C 1
ATOM 2731 O O . LYS B 1 130 ? 56.84088 -29.16327 -7.95545 1.000 238.19256 110 LYS B O 1
ATOM 2733 N N . LEU B 1 131 ? 58.93391 -29.94893 -7.71293 1.000 229.71760 111 LEU B N 1
ATOM 2734 C CA . LEU B 1 131 ? 58.93586 -29.82366 -6.26440 1.000 225.69700 111 LEU B CA 1
ATOM 2735 C C . LEU B 1 131 ? 59.30404 -28.39979 -5.84706 1.000 227.28855 111 LEU B C 1
ATOM 2736 O O . LEU B 1 131 ? 59.97672 -27.68204 -6.59148 1.000 229.95550 111 LEU B O 1
ATOM 2738 N N . PRO B 1 132 ? 58.86766 -27.96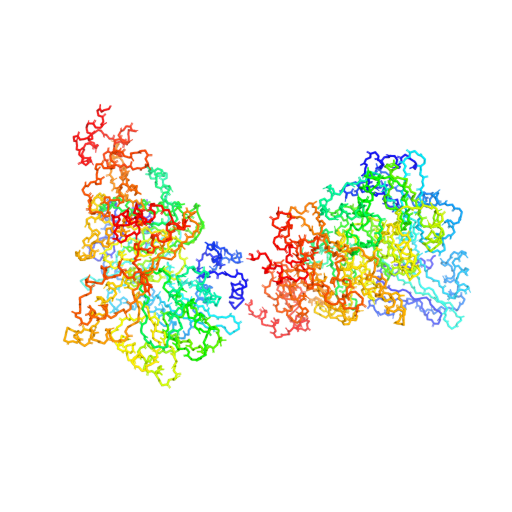435 -4.66507 1.000 226.45826 112 PRO B N 1
ATOM 2739 C CA . PRO B 1 132 ? 59.18294 -26.60046 -4.22404 1.000 228.58198 112 PRO B CA 1
ATOM 2740 C C . PRO B 1 132 ? 60.67539 -26.39871 -4.00879 1.000 225.52998 112 PRO B C 1
ATOM 2741 O O . PRO B 1 132 ? 61.42583 -27.33897 -3.73481 1.000 220.74049 112 PRO B O 1
ATOM 2745 N N . GLU B 1 133 ? 61.09770 -25.13666 -4.13181 1.000 229.16786 113 GLU B N 1
ATOM 2746 C CA . GLU B 1 133 ? 62.51389 -24.79563 -4.05250 1.000 227.99215 113 GLU B CA 1
ATOM 2747 C C . GLU B 1 133 ? 63.08848 -24.97429 -2.65272 1.000 223.48449 113 GLU B C 1
ATOM 2748 O O . GLU B 1 133 ? 64.31371 -25.04684 -2.51026 1.000 221.74589 113 GLU B O 1
ATOM 2754 N N . ILE B 1 134 ? 62.24205 -25.03991 -1.62063 1.000 222.36840 114 ILE B N 1
ATOM 2755 C CA . ILE B 1 134 ? 62.73429 -25.29454 -0.27264 1.000 218.71484 114 ILE B CA 1
ATOM 2756 C C . ILE B 1 134 ? 63.39800 -26.65968 -0.17708 1.000 213.59000 114 ILE B C 1
ATOM 2757 O O . ILE B 1 134 ? 64.24598 -26.87799 0.69520 1.000 211.05480 114 ILE B O 1
ATOM 2759 N N . LEU B 1 135 ? 63.02947 -27.59200 -1.05930 1.000 212.65028 115 LEU B N 1
ATOM 2760 C CA . LEU B 1 135 ? 63.68871 -28.89219 -1.08333 1.000 208.55892 115 LEU B CA 1
ATOM 2761 C C . LEU B 1 135 ? 65.14098 -28.76543 -1.52411 1.000 208.32116 115 LEU B C 1
ATOM 2762 O O . LEU B 1 135 ? 66.00989 -29.49219 -1.02878 1.000 205.35398 115 LEU B O 1
ATOM 2764 N N . LYS B 1 136 ? 65.42300 -27.85092 -2.45540 1.000 212.23186 116 LYS B N 1
ATOM 2765 C CA . LYS B 1 136 ? 66.79517 -27.65652 -2.91408 1.000 213.28818 116 LYS B CA 1
ATOM 2766 C C . LYS B 1 136 ? 67.68703 -27.16915 -1.77912 1.000 212.54537 116 LYS B C 1
ATOM 2767 O O . LYS B 1 136 ? 68.80703 -27.66136 -1.59801 1.000 211.17773 116 LYS B O 1
ATOM 2769 N N . LYS B 1 137 ? 67.20527 -26.19383 -1.00400 1.000 214.12900 117 LYS B N 1
ATOM 2770 C CA . LYS B 1 137 ? 67.96391 -25.72867 0.15226 1.000 213.99540 117 LYS B CA 1
ATOM 2771 C C . LYS B 1 137 ? 68.12501 -26.83832 1.18382 1.000 209.45079 117 LYS B C 1
ATOM 2772 O O . LYS B 1 137 ? 69.16985 -26.94199 1.83809 1.000 208.99155 117 LYS B O 1
ATOM 2774 N N . LEU B 1 138 ? 67.10074 -27.68150 1.33987 1.000 206.84677 118 LEU B N 1
ATOM 2775 C CA . LEU B 1 138 ? 67.21151 -28.81751 2.24728 1.000 203.29247 118 LEU B CA 1
ATOM 2776 C C . LEU B 1 138 ? 68.17571 -29.86978 1.71429 1.000 201.34297 118 LEU B C 1
ATOM 2777 O O . LEU B 1 138 ? 68.87098 -30.52502 2.49888 1.000 199.73261 118 LEU B O 1
ATOM 2779 N N . ALA B 1 139 ? 68.23526 -30.04233 0.39048 1.000 202.16830 119 ALA B N 1
ATOM 2780 C CA . ALA B 1 139 ? 69.13383 -31.03442 -0.18827 1.000 201.09656 119 ALA B CA 1
ATOM 2781 C C . ALA B 1 139 ? 70.59537 -30.67253 0.03370 1.000 202.65751 119 ALA B C 1
ATOM 2782 O O . ALA B 1 139 ? 71.43463 -31.56635 0.18898 1.000 201.59728 119 ALA B O 1
ATOM 2784 N N . LEU B 1 140 ? 70.91963 -29.38145 0.04920 1.000 205.88047 120 LEU B N 1
ATOM 2785 C CA . LEU B 1 140 ? 72.28659 -28.91939 0.24244 1.000 208.54913 120 LEU B CA 1
ATOM 2786 C C . LEU B 1 140 ? 72.63533 -28.69416 1.70861 1.000 208.14263 120 LEU B C 1
ATOM 2787 O O . LEU B 1 140 ? 73.72434 -28.18917 2.00133 1.000 211.11849 120 LEU B O 1
ATOM 2789 N N . THR B 1 141 ? 71.74314 -29.05183 2.62980 1.000 205.33597 121 THR B N 1
ATOM 2790 C CA . THR B 1 141 ? 72.02690 -28.88666 4.04809 1.000 205.58585 121 THR B CA 1
ATOM 2791 C C . THR B 1 141 ? 73.18944 -29.77996 4.46666 1.000 205.31535 121 THR B C 1
ATOM 2792 O O . THR B 1 141 ? 73.40835 -30.85857 3.90908 1.000 203.54647 121 THR B O 1
ATOM 2794 N N . LYS B 1 142 ? 73.94230 -29.31666 5.46394 1.000 207.77266 122 LYS B N 1
ATOM 2795 C CA . LYS B 1 142 ? 75.13701 -30.02363 5.90929 1.000 208.88018 122 LYS B CA 1
ATOM 2796 C C . LYS B 1 142 ? 74.84423 -31.04211 7.00465 1.000 206.86270 122 LYS B C 1
ATOM 2797 O O . LYS B 1 142 ? 75.39916 -32.14603 6.98422 1.000 206.26413 122 LYS B O 1
ATOM 2799 N N . ARG B 1 143 ? 73.98807 -30.69675 7.96346 1.000 206.55258 123 ARG B N 1
ATOM 2800 C CA . ARG B 1 143 ? 73.67739 -31.59330 9.06613 1.000 205.76138 123 ARG B CA 1
ATOM 2801 C C . ARG B 1 143 ? 72.22535 -31.39986 9.47613 1.000 204.40025 123 ARG B C 1
ATOM 2802 O O . ARG B 1 143 ? 71.66013 -30.31445 9.31859 1.000 205.26523 123 ARG B O 1
ATOM 2804 N N . GLY B 1 144 ? 71.62924 -32.46433 10.00859 1.000 203.03780 124 GLY B N 1
ATOM 2805 C CA . GLY B 1 144 ? 70.24425 -32.42235 10.43582 1.000 202.58755 124 GLY B CA 1
ATOM 2806 C C . GLY B 1 144 ? 69.46413 -33.65635 10.03474 1.000 200.15060 124 GLY B C 1
ATOM 2807 O O . GLY B 1 144 ? 70.00705 -34.56040 9.39348 1.000 198.60609 124 GLY B O 1
ATOM 2808 N N . LEU B 1 145 ? 68.18640 -33.70436 10.40423 1.000 200.47801 125 LEU B N 1
ATOM 2809 C CA . LEU B 1 145 ? 67.31872 -34.83572 10.10218 1.000 199.18307 125 LEU B CA 1
ATOM 2810 C C . LEU B 1 145 ? 66.16242 -34.35838 9.23580 1.000 198.48703 125 LEU B C 1
ATOM 2811 O O . LEU B 1 145 ? 65.41913 -33.45282 9.62980 1.000 200.37731 125 LEU B O 1
ATOM 2813 N N . VAL B 1 146 ? 66.01537 -34.96564 8.06105 1.000 196.45664 126 VAL B N 1
ATOM 2814 C CA . VAL B 1 146 ? 64.91237 -34.68885 7.14901 1.000 196.42108 126 VAL B CA 1
ATOM 2815 C C . VAL B 1 146 ? 64.10789 -35.96983 6.98519 1.000 196.35509 126 VAL B C 1
ATOM 2816 O O . VAL B 1 146 ? 64.67876 -37.03891 6.74015 1.000 195.12350 126 VAL B O 1
ATOM 2818 N N . ILE B 1 147 ? 62.78827 -35.86207 7.11883 1.000 198.37998 127 ILE B N 1
ATOM 2819 C CA . ILE B 1 147 ? 61.89573 -37.01506 7.12795 1.000 199.61351 127 ILE B CA 1
ATOM 2820 C C . ILE B 1 147 ? 60.87171 -36.85782 6.01294 1.000 200.54084 127 ILE B C 1
ATOM 2821 O O . ILE B 1 147 ? 60.20175 -35.82282 5.91857 1.000 202.30810 127 ILE B O 1
ATOM 2825 N N . PHE B 1 148 ? 60.75308 -37.88612 5.17380 1.000 200.00951 128 PHE B N 1
ATOM 2826 C CA . PHE B 1 148 ? 59.74064 -37.94744 4.12486 1.000 201.78076 128 PHE B CA 1
ATOM 2827 C C . PHE B 1 148 ? 58.57291 -38.78299 4.63815 1.000 205.27960 128 PHE B C 1
ATOM 2828 O O . PHE B 1 148 ? 58.71295 -39.99159 4.85138 1.000 205.46045 128 PHE B O 1
ATOM 2836 N N . VAL B 1 149 ? 57.42576 -38.14233 4.83558 1.000 208.80396 129 VAL B N 1
ATOM 2837 C CA . VAL B 1 149 ? 56.22512 -38.82388 5.29494 1.000 213.37935 129 VAL B CA 1
ATOM 2838 C C . VAL B 1 149 ? 55.23065 -38.90058 4.14384 1.000 216.29714 129 VAL B C 1
ATOM 2839 O O . VAL B 1 149 ? 55.29868 -38.14307 3.17099 1.000 215.50908 129 VAL B O 1
ATOM 2841 N N . GLY B 1 150 ? 54.30239 -39.83172 4.26007 1.000 220.47680 130 GLY B N 1
ATOM 2842 C CA . GLY B 1 150 ? 53.28896 -40.04256 3.24554 1.000 224.43817 130 GLY B CA 1
ATOM 2843 C C . GLY B 1 150 ? 52.77388 -41.46445 3.28349 1.000 227.80924 130 GLY B C 1
ATOM 2844 O O . GLY B 1 150 ? 53.38150 -42.37034 3.85063 1.000 226.25361 130 GLY B O 1
ATOM 2845 N N . ALA B 1 151 ? 51.61562 -41.66268 2.65918 1.000 233.32055 131 ALA B N 1
ATOM 2846 C CA . ALA B 1 151 ? 51.02296 -42.98719 2.57154 1.000 237.72887 131 ALA B CA 1
ATOM 2847 C C . ALA B 1 151 ? 51.82879 -43.85802 1.60837 1.000 234.51104 131 ALA B C 1
ATOM 2848 O O . ALA B 1 151 ? 52.82875 -43.43243 1.02218 1.000 229.13046 131 ALA B O 1
ATOM 2850 N N . THR B 1 152 ? 51.38277 -45.10014 1.44421 1.000 238.61078 132 THR B N 1
ATOM 2851 C CA . THR B 1 152 ? 52.07858 -46.03264 0.56851 1.000 236.68927 132 THR B CA 1
ATOM 2852 C C . THR B 1 152 ? 51.95456 -45.58793 -0.88341 1.000 236.88723 132 THR B C 1
ATOM 2853 O O . THR B 1 152 ? 50.84784 -45.37526 -1.38819 1.000 242.42589 132 THR B O 1
ATOM 2857 N N . GLY B 1 153 ? 53.09559 -45.44005 -1.55168 1.000 231.61851 133 GLY B N 1
ATOM 2858 C CA . GLY B 1 153 ? 53.09035 -45.08375 -2.95611 1.000 232.32863 133 GLY B CA 1
ATOM 2859 C C . GLY B 1 153 ? 52.80483 -43.62916 -3.25031 1.000 232.16114 133 GLY B C 1
ATOM 2860 O O . GLY B 1 153 ? 52.35256 -43.30812 -4.35249 1.000 235.44898 133 GLY B O 1
ATOM 2861 N N . THR B 1 154 ? 53.05428 -42.73469 -2.29655 1.000 229.09019 134 THR B N 1
ATOM 2862 C CA . THR B 1 154 ? 52.87318 -41.30567 -2.51887 1.000 229.09857 134 THR B CA 1
ATOM 2863 C C . THR B 1 154 ? 54.08650 -40.65087 -3.16570 1.000 224.32494 134 THR B C 1
ATOM 2864 O O . THR B 1 154 ? 54.17072 -39.41838 -3.18236 1.000 223.73544 134 THR B O 1
ATOM 2868 N N . GLY B 1 155 ? 55.02011 -41.43841 -3.69443 1.000 221.66147 135 GLY B N 1
ATOM 2869 C CA . GLY B 1 155 ? 56.21293 -40.88210 -4.29706 1.000 217.98486 135 GLY B CA 1
ATOM 2870 C C . GLY B 1 155 ? 57.28067 -40.45957 -3.31761 1.000 212.76690 135 GLY B C 1
ATOM 2871 O O . GLY B 1 155 ? 58.10726 -39.60603 -3.65516 1.000 210.64508 135 GLY B O 1
ATOM 2872 N N . LYS B 1 156 ? 57.28695 -41.02606 -2.10721 1.000 211.40901 136 LYS B N 1
ATOM 2873 C CA . LYS B 1 156 ? 58.30542 -40.66913 -1.12297 1.000 207.19647 136 LYS B CA 1
ATOM 2874 C C . LYS B 1 156 ? 59.69658 -41.03964 -1.61703 1.000 204.04404 136 LYS B C 1
ATOM 2875 O O . LYS B 1 156 ? 60.59752 -40.19222 -1.66221 1.000 201.71215 136 LYS B O 1
ATOM 2881 N N . SER B 1 157 ? 59.88654 -42.30743 -2.00297 1.000 204.67064 137 SER B N 1
ATOM 2882 C CA . SER B 1 157 ? 61.19445 -42.74526 -2.47800 1.000 202.56235 137 SER B CA 1
ATOM 2883 C C . SER B 1 157 ? 61.53625 -42.13331 -3.83045 1.000 203.33662 137 SER B C 1
ATOM 2884 O O . SER B 1 157 ? 62.71687 -41.92114 -4.13294 1.000 201.66888 137 SER B O 1
ATOM 2886 N N . THR B 1 158 ? 60.52588 -41.83962 -4.65132 1.000 206.65959 138 THR B N 1
ATOM 2887 C CA . THR B 1 158 ? 60.78257 -41.22238 -5.94848 1.000 208.47446 138 THR B CA 1
ATOM 2888 C C . THR B 1 158 ? 61.29967 -39.79886 -5.78243 1.000 206.96511 138 THR B C 1
ATOM 2889 O O . THR B 1 158 ? 62.30033 -39.41450 -6.39868 1.000 206.68746 138 THR B O 1
ATOM 2893 N N . SER B 1 159 ? 60.62978 -39.00117 -4.94731 1.000 206.68374 139 SER B N 1
ATOM 2894 C CA . SER B 1 159 ? 61.08939 -37.63915 -4.70150 1.000 205.77102 139 SER B CA 1
ATOM 2895 C C . SER B 1 159 ? 62.39904 -37.62030 -3.92433 1.000 201.97174 139 SER B C 1
ATOM 2896 O O . SER B 1 159 ? 63.21929 -36.71569 -4.11816 1.000 201.73460 139 SER B O 1
ATOM 2898 N N . LEU B 1 160 ? 62.61323 -38.60288 -3.04629 1.000 199.77366 140 LEU B N 1
ATOM 2899 C CA . LEU B 1 160 ? 63.85848 -38.66085 -2.28729 1.000 196.97063 140 LEU B CA 1
ATOM 2900 C C . LEU B 1 160 ? 65.04186 -38.95634 -3.19998 1.000 197.05957 140 LEU B C 1
ATOM 2901 O O . LEU B 1 160 ? 66.09232 -38.31146 -3.09992 1.000 196.41706 140 LEU B O 1
ATOM 2903 N N . ALA B 1 161 ? 64.88961 -39.93450 -4.09662 1.000 198.56982 141 ALA B N 1
ATOM 2904 C CA . ALA B 1 161 ? 65.95178 -40.23647 -5.05035 1.000 199.64628 141 ALA B CA 1
ATOM 2905 C C . ALA B 1 161 ? 66.21804 -39.05019 -5.96706 1.000 201.78764 141 ALA B C 1
ATOM 2906 O O . ALA B 1 161 ? 67.37064 -38.77433 -6.32139 1.000 202.48185 141 ALA B O 1
ATOM 2908 N N . ALA B 1 162 ? 65.16030 -38.33887 -6.36462 1.000 203.67996 142 ALA B N 1
ATOM 2909 C CA . ALA B 1 162 ? 65.33843 -37.11082 -7.13050 1.000 206.42390 142 ALA B CA 1
ATOM 2910 C C . ALA B 1 162 ? 66.10281 -36.07172 -6.32286 1.000 204.85598 142 ALA B C 1
ATOM 2911 O O . ALA B 1 162 ? 66.98587 -35.38556 -6.85229 1.000 206.86263 142 ALA B O 1
ATOM 2913 N N . MET B 1 163 ? 65.77621 -35.94388 -5.03486 1.000 202.00968 143 MET B N 1
ATOM 2914 C CA . MET B 1 163 ? 66.52251 -35.04158 -4.16763 1.000 200.85106 143 MET B CA 1
ATOM 2915 C C . MET B 1 163 ? 67.93300 -35.55486 -3.91145 1.000 199.62363 143 MET B C 1
ATOM 2916 O O . MET B 1 163 ? 68.86594 -34.75574 -3.77331 1.000 200.56724 143 MET B O 1
ATOM 2919 N N . ILE B 1 164 ? 68.10794 -36.87770 -3.85082 1.000 198.26612 144 ILE B N 1
ATOM 2920 C CA . ILE B 1 164 ? 69.43975 -37.44614 -3.66523 1.000 197.95868 144 ILE B CA 1
ATOM 2921 C C . ILE B 1 164 ? 70.32146 -37.13163 -4.86509 1.000 201.24771 144 ILE B C 1
ATOM 2922 O O . ILE B 1 164 ? 71.52226 -36.87417 -4.72053 1.000 202.37078 144 ILE B O 1
ATOM 2924 N N . GLY B 1 165 ? 69.74293 -37.14999 -6.06848 1.000 203.65559 145 GLY B N 1
ATOM 2925 C CA . GLY B 1 165 ? 70.50295 -36.78386 -7.25037 1.000 207.82054 145 GLY B CA 1
ATOM 2926 C C . GLY B 1 165 ? 70.90086 -35.32237 -7.26993 1.000 210.03238 145 GLY B C 1
ATOM 2927 O O . GLY B 1 165 ? 71.90972 -34.95871 -7.88112 1.000 213.67847 145 GLY B O 1
ATOM 2928 N N . TYR B 1 166 ? 70.12148 -34.46660 -6.60574 1.000 208.60395 146 TYR B N 1
ATOM 2929 C CA . TYR B 1 166 ? 70.46738 -33.05128 -6.52689 1.000 211.09093 146 TYR B CA 1
ATOM 2930 C C . TYR B 1 166 ? 71.70363 -32.84055 -5.66112 1.000 210.52379 146 TYR B C 1
ATOM 2931 O O . TYR B 1 166 ? 72.64315 -32.14305 -6.06045 1.000 214.40176 146 TYR B O 1
ATOM 2940 N N . ARG B 1 167 ? 71.72006 -33.44023 -4.46822 1.000 206.51432 147 ARG B N 1
ATOM 2941 C CA . ARG B 1 167 ? 72.88703 -33.33217 -3.59866 1.000 206.52620 147 ARG B CA 1
ATOM 2942 C C . ARG B 1 167 ? 74.08930 -34.05178 -4.19790 1.000 208.84611 147 ARG B C 1
ATOM 2943 O O . ARG B 1 167 ? 75.22962 -33.59214 -4.05857 1.000 211.78783 147 ARG B O 1
ATOM 2951 N N . ASN B 1 168 ? 73.85272 -35.17850 -4.87427 1.000 208.28098 148 ASN B N 1
ATOM 2952 C CA . ASN B 1 168 ? 74.94884 -35.91503 -5.49367 1.000 211.13914 148 ASN B CA 1
ATOM 2953 C C . ASN B 1 168 ? 75.60811 -35.10546 -6.60309 1.000 216.78200 148 ASN B C 1
ATOM 2954 O O . ASN B 1 168 ? 76.81925 -35.21941 -6.82270 1.000 220.48590 148 ASN B O 1
ATOM 2959 N N . LYS B 1 169 ? 74.83630 -34.27513 -7.30285 1.000 218.33953 149 LYS B N 1
ATOM 2960 C CA . LYS B 1 169 ? 75.36504 -33.50929 -8.42269 1.000 224.63480 149 LYS B CA 1
ATOM 2961 C C . LYS B 1 169 ? 75.86683 -32.12798 -8.02787 1.000 227.44846 149 LYS B C 1
ATOM 2962 O O . LYS B 1 169 ? 76.65795 -31.53912 -8.77343 1.000 233.64217 149 LYS B O 1
ATOM 2964 N N . ASN B 1 170 ? 75.43928 -31.59832 -6.88200 1.000 223.82374 150 ASN B N 1
ATOM 2965 C CA . ASN B 1 170 ? 75.74580 -30.22407 -6.50720 1.000 226.82552 150 ASN B CA 1
ATOM 2966 C C . ASN B 1 170 ? 76.70789 -30.10544 -5.33245 1.000 226.35510 150 ASN B C 1
ATOM 2967 O O . ASN B 1 170 ? 76.96780 -28.98558 -4.87836 1.000 228.92293 150 ASN B O 1
ATOM 2972 N N . SER B 1 171 ? 77.24597 -31.21303 -4.82856 1.000 223.87222 151 SER B N 1
ATOM 2973 C CA . SER B 1 171 ? 78.17183 -31.15516 -3.70801 1.000 224.19999 151 SER B CA 1
ATOM 2974 C C . SER B 1 171 ? 79.20408 -32.26217 -3.85491 1.000 225.66334 151 SER B C 1
ATOM 2975 O O . SER B 1 171 ? 79.08034 -33.15108 -4.70048 1.000 225.47403 151 SER B O 1
ATOM 2977 N N . THR B 1 172 ? 80.23572 -32.19113 -3.01838 1.000 227.83356 152 THR B N 1
ATOM 2978 C CA . THR B 1 172 ? 81.29784 -33.18585 -2.97740 1.000 230.08460 152 THR B CA 1
ATOM 2979 C C . THR B 1 172 ? 81.30853 -33.84026 -1.60453 1.000 226.46689 152 THR B C 1
ATOM 2980 O O . THR B 1 172 ? 81.22363 -33.15112 -0.58276 1.000 225.74410 152 THR B O 1
ATOM 2982 N N . GLY B 1 173 ? 81.40650 -35.16185 -1.58411 1.000 224.87774 153 GLY B N 1
ATOM 2983 C CA . GLY B 1 173 ? 81.42324 -35.88421 -0.32244 1.000 222.33351 153 GLY B CA 1
ATOM 2984 C C . GLY B 1 173 ? 81.11323 -37.35692 -0.53758 1.000 219.93964 153 GLY B C 1
ATOM 2985 O O . GLY B 1 173 ? 81.38576 -37.91200 -1.60206 1.000 222.02732 153 GLY B O 1
ATOM 2986 N N . HIS B 1 174 ? 80.54256 -37.96635 0.49967 1.000 216.24933 154 HIS B N 1
ATOM 2987 C CA . HIS B 1 174 ? 80.18338 -39.37770 0.48477 1.000 214.34373 154 HIS B CA 1
ATOM 2988 C C . HIS B 1 174 ? 78.74735 -39.53520 0.95702 1.000 209.00257 154 HIS B C 1
ATOM 2989 O O . HIS B 1 174 ? 78.39101 -39.06073 2.04023 1.000 207.43116 154 HIS B O 1
ATOM 2996 N N . ILE B 1 175 ? 77.93071 -40.20161 0.14636 1.000 206.96944 155 ILE B N 1
ATOM 2997 C CA . ILE B 1 175 ? 76.54517 -40.50498 0.48234 1.000 202.87231 155 ILE B CA 1
ATOM 2998 C C . ILE B 1 175 ? 76.43683 -42.00053 0.74177 1.000 202.84692 155 ILE B C 1
ATOM 2999 O O . ILE B 1 175 ? 76.85590 -42.81322 -0.09152 1.000 204.87159 155 ILE B O 1
ATOM 3001 N N . ILE B 1 176 ? 75.88398 -42.36135 1.89687 1.000 201.28902 156 ILE B N 1
ATOM 3002 C CA . ILE B 1 176 ? 75.67922 -43.75170 2.28465 1.000 201.85913 156 ILE B CA 1
ATOM 3003 C C . ILE B 1 176 ? 74.18220 -44.01938 2.31463 1.000 199.13302 156 ILE B C 1
ATOM 3004 O O . ILE B 1 176 ? 73.42768 -43.28899 2.96855 1.000 197.24321 156 ILE B O 1
ATOM 3006 N N . SER B 1 177 ? 73.75495 -45.06465 1.61137 1.000 199.62782 157 SER B N 1
ATOM 3007 C CA . SER B 1 177 ? 72.34407 -45.38724 1.45220 1.000 198.06424 157 SER B CA 1
ATOM 3008 C C . SER B 1 177 ? 72.07222 -46.79237 1.96852 1.000 199.88704 157 SER B C 1
ATOM 3009 O O . SER B 1 177 ? 72.79680 -47.73492 1.63075 1.000 202.41845 157 SER B O 1
ATOM 3012 N N . ILE B 1 178 ? 71.02886 -46.92578 2.78365 1.000 199.33529 158 ILE B N 1
ATOM 3013 C CA . ILE B 1 178 ? 70.56479 -48.21274 3.29022 1.000 201.76245 158 ILE B CA 1
ATOM 3014 C C . ILE B 1 178 ? 69.08627 -48.31919 2.94274 1.000 201.26729 158 ILE B C 1
ATOM 3015 O O . ILE B 1 178 ? 68.25375 -47.62504 3.53890 1.000 200.12323 158 ILE B O 1
ATOM 3017 N N . GLU B 1 179 ? 68.75799 -49.17612 1.97852 1.000 202.79244 159 GLU B N 1
ATOM 3018 C CA . GLU B 1 179 ? 67.40014 -49.29234 1.47048 1.000 203.17260 159 GLU B CA 1
ATOM 3019 C C . GLU B 1 179 ? 66.93748 -50.74049 1.54282 1.000 207.03176 159 GLU B C 1
ATOM 3020 O O . GLU B 1 179 ? 67.74201 -51.67487 1.57191 1.000 209.31333 159 GLU B O 1
ATOM 3026 N N . ASP B 1 180 ? 65.61728 -50.91417 1.56663 1.000 208.46950 160 ASP B N 1
ATOM 3027 C CA . ASP B 1 180 ? 65.00937 -52.24396 1.60279 1.000 212.98212 160 ASP B CA 1
ATOM 3028 C C . ASP B 1 180 ? 63.69011 -52.19011 0.85029 1.000 214.37393 160 ASP B C 1
ATOM 3029 O O . ASP B 1 180 ? 62.62294 -51.98354 1.44400 1.000 215.68970 160 ASP B O 1
ATOM 3034 N N . PRO B 1 181 ? 63.72323 -52.36664 -0.47472 1.000 214.87847 161 PRO B N 1
ATOM 3035 C CA . PRO B 1 181 ? 64.90277 -52.57555 -1.31977 1.000 214.22340 161 PRO B CA 1
ATOM 3036 C C . PRO B 1 181 ? 65.43798 -51.26355 -1.87763 1.000 210.24061 161 PRO B C 1
ATOM 3037 O O . PRO B 1 181 ? 64.89118 -50.19929 -1.60375 1.000 207.89295 161 PRO B O 1
ATOM 3041 N N . ILE B 1 182 ? 66.51166 -51.31078 -2.66093 1.000 210.13981 162 ILE B N 1
ATOM 3042 C CA . ILE B 1 182 ? 66.99696 -50.12774 -3.36303 1.000 207.67700 162 ILE B CA 1
ATOM 3043 C C . ILE B 1 182 ? 66.07399 -49.86362 -4.54630 1.000 209.13245 162 ILE B C 1
ATOM 3044 O O . ILE B 1 182 ? 65.93445 -50.70589 -5.43941 1.000 212.55845 162 ILE B O 1
ATOM 3046 N N . GLU B 1 183 ? 65.43204 -48.69635 -4.55019 1.000 207.20167 163 GLU B N 1
ATOM 3047 C CA . GLU B 1 183 ? 64.48650 -48.36436 -5.60883 1.000 209.26134 163 GLU B CA 1
ATOM 3048 C C . GLU B 1 183 ? 65.13553 -47.62886 -6.77213 1.000 209.65144 163 GLU B C 1
ATOM 3049 O O . GLU B 1 183 ? 64.72168 -47.81851 -7.92201 1.000 213.01682 163 GLU B O 1
ATOM 3055 N N . TYR B 1 184 ? 66.13836 -46.79640 -6.50445 1.000 207.07998 164 TYR B N 1
ATOM 3056 C CA . TYR B 1 184 ? 66.86280 -46.07884 -7.54271 1.000 208.22397 164 TYR B CA 1
ATOM 3057 C C . TYR B 1 184 ? 68.35725 -46.18964 -7.28350 1.000 207.55255 164 TYR B C 1
ATOM 3058 O O . TYR B 1 184 ? 68.80885 -46.07152 -6.14021 1.000 204.88998 164 TYR B O 1
ATOM 3067 N N . ILE B 1 185 ? 69.11874 -46.41867 -8.34866 1.000 210.73788 165 ILE B N 1
ATOM 3068 C CA . ILE B 1 185 ? 70.56970 -46.54310 -8.27762 1.000 211.51687 165 ILE B CA 1
ATOM 3069 C C . ILE B 1 185 ? 71.16737 -45.26675 -8.85239 1.000 212.37569 165 ILE B C 1
ATOM 3070 O O . ILE B 1 185 ? 71.02902 -44.98804 -10.05007 1.000 215.74354 165 ILE B O 1
ATOM 3072 N N . HIS B 1 186 ? 71.83197 -44.48940 -8.00262 1.000 210.08552 166 HIS B N 1
ATOM 3073 C CA . HIS B 1 186 ? 72.44125 -43.23447 -8.41803 1.000 211.38777 166 HIS B CA 1
ATOM 3074 C C . HIS B 1 186 ? 73.89845 -43.46229 -8.79474 1.000 214.98006 166 HIS B C 1
ATOM 3075 O O . HIS B 1 186 ? 74.66061 -44.05879 -8.02714 1.000 214.49718 166 HIS B O 1
ATOM 3082 N N . GLN B 1 187 ? 74.27710 -42.99304 -9.97949 1.000 219.38828 167 GLN B N 1
ATOM 3083 C CA . GLN B 1 187 ? 75.66562 -43.07372 -10.40251 1.000 223.93162 167 GLN B CA 1
ATOM 3084 C C . GLN B 1 187 ? 76.50680 -42.04596 -9.65403 1.000 223.40255 167 GLN B C 1
ATOM 3085 O O . GLN B 1 187 ? 76.00411 -41.02326 -9.17995 1.000 220.64327 167 GLN B O 1
ATOM 3087 N N . HIS B 1 188 ? 77.80366 -42.33223 -9.54564 1.000 226.75575 168 HIS B N 1
ATOM 3088 C CA . HIS B 1 188 ? 78.72479 -41.44129 -8.85113 1.000 227.48719 168 HIS B CA 1
ATOM 3089 C C . HIS B 1 188 ? 78.82705 -40.09853 -9.56173 1.000 230.68465 168 HIS B C 1
ATOM 3090 O O . HIS B 1 188 ? 79.35297 -40.01749 -10.67641 1.000 236.63619 168 HIS B O 1
ATOM 3097 N N . GLN B 1 189 ? 78.33018 -39.04657 -8.92963 1.000 227.51583 169 GLN B N 1
ATOM 3098 C CA . GLN B 1 189 ? 78.41581 -37.68739 -9.45682 1.000 230.84142 169 GLN B CA 1
ATOM 3099 C C . GLN B 1 189 ? 79.39096 -36.89569 -8.58301 1.000 232.10457 169 GLN B C 1
ATOM 3100 O O . GLN B 1 189 ? 80.50752 -37.37862 -8.36664 1.000 235.04197 169 GLN B O 1
ATOM 3106 N N . GLY B 1 190 ? 79.02952 -35.71530 -8.07497 1.000 230.70850 170 GLY B N 1
ATOM 3107 C CA . GLY B 1 190 ? 79.95707 -34.96454 -7.24531 1.000 232.61859 170 GLY B CA 1
ATOM 3108 C C . GLY B 1 190 ? 80.28622 -35.65632 -5.93739 1.000 229.02365 170 GLY B C 1
ATOM 3109 O O . GLY B 1 190 ? 81.41246 -35.55399 -5.44292 1.000 232.40872 170 GLY B O 1
ATOM 3110 N N . CYS B 1 191 ? 79.31950 -36.36308 -5.36028 1.000 222.99351 171 CYS B N 1
ATOM 3111 C CA . CYS B 1 191 ? 79.51767 -37.10287 -4.12370 1.000 220.02101 171 CYS B CA 1
ATOM 3112 C C . CYS B 1 191 ? 79.67081 -38.59122 -4.41129 1.000 219.99299 171 CYS B C 1
ATOM 3113 O O . CYS B 1 191 ? 79.11376 -39.11806 -5.37746 1.000 219.90187 171 CYS B O 1
ATOM 3116 N N . ILE B 1 192 ? 80.43970 -39.26707 -3.55818 1.000 220.75518 172 ILE B N 1
ATOM 3117 C CA . ILE B 1 192 ? 80.54752 -40.71796 -3.63949 1.000 220.89614 172 ILE B CA 1
ATOM 3118 C C . ILE B 1 192 ? 79.25180 -41.33720 -3.13526 1.000 215.28570 172 ILE B C 1
ATOM 3119 O O . ILE B 1 192 ? 78.77404 -41.01177 -2.04060 1.000 212.00273 172 ILE B O 1
ATOM 3121 N N . VAL B 1 193 ? 78.67363 -42.23040 -3.93191 1.000 214.88998 173 VAL B N 1
ATOM 3122 C CA . VAL B 1 193 ? 77.36084 -42.80226 -3.65578 1.000 210.59562 173 VAL B CA 1
ATOM 3123 C C . VAL B 1 193 ? 77.54016 -44.28865 -3.38162 1.000 211.53250 173 VAL B C 1
ATOM 3124 O O . VAL B 1 193 ? 77.89012 -45.05918 -4.28409 1.000 214.70798 173 VAL B O 1
ATOM 3126 N N . THR B 1 194 ? 77.28950 -44.69579 -2.14036 1.000 209.44876 174 THR B N 1
ATOM 3127 C CA . THR B 1 194 ? 77.35302 -46.09551 -1.73338 1.000 210.70248 174 THR B CA 1
ATOM 3128 C C . THR B 1 194 ? 75.93734 -46.56321 -1.41861 1.000 207.44998 174 THR B C 1
ATOM 3129 O O . THR B 1 194 ? 75.36740 -46.18582 -0.38904 1.000 204.87138 174 THR B O 1
ATOM 3133 N N . GLN B 1 195 ? 75.37360 -47.38013 -2.30399 1.000 208.30420 175 GLN B N 1
ATOM 3134 C CA . GLN B 1 195 ? 74.02316 -47.90340 -2.14442 1.000 206.40078 175 GLN B CA 1
ATOM 3135 C C . GLN B 1 195 ? 74.10053 -49.33806 -1.63832 1.000 208.80690 175 GLN B C 1
ATOM 3136 O O . GLN B 1 195 ? 74.68114 -50.20441 -2.30124 1.000 212.30102 175 GLN B O 1
ATOM 3138 N N . ARG B 1 196 ? 73.51691 -49.58352 -0.46863 1.000 207.65549 176 ARG B N 1
ATOM 3139 C CA . ARG B 1 196 ? 73.49153 -50.90365 0.14361 1.000 210.53828 176 ARG B CA 1
ATOM 3140 C C . ARG B 1 196 ? 72.04522 -51.31531 0.37096 1.000 209.77101 176 ARG B C 1
ATOM 3141 O O . ARG B 1 196 ? 71.25307 -50.53738 0.91301 1.000 206.99395 176 ARG B O 1
ATOM 3149 N N . GLU B 1 197 ? 71.70425 -52.53196 -0.04216 1.000 212.92195 177 GLU B N 1
ATOM 3150 C CA . GLU B 1 197 ? 70.35179 -53.05666 0.08430 1.000 213.55131 177 GLU B CA 1
ATOM 3151 C C . GLU B 1 197 ? 70.31081 -54.10147 1.19015 1.000 217.00432 177 GLU B C 1
ATOM 3152 O O . GLU B 1 197 ? 71.19084 -54.96648 1.26550 1.000 220.53098 177 GLU B O 1
ATOM 3158 N N . VAL B 1 198 ? 69.29164 -54.01422 2.04612 1.000 216.74793 178 VAL B N 1
ATOM 3159 C CA . VAL B 1 198 ? 69.13303 -54.97919 3.12607 1.000 220.90385 178 VAL B CA 1
ATOM 3160 C C . VAL B 1 198 ? 68.80422 -56.34384 2.53839 1.000 225.69845 178 VAL B C 1
ATOM 3161 O O . VAL B 1 198 ? 67.93947 -56.46990 1.66155 1.000 225.81662 178 VAL B O 1
ATOM 3163 N N . GLY B 1 199 ? 69.49711 -57.37548 3.01909 1.000 230.36563 179 GLY B N 1
ATOM 3164 C CA . GLY B 1 199 ? 69.32243 -58.71956 2.51628 1.000 235.81357 179 GLY B CA 1
ATOM 3165 C C . GLY B 1 199 ? 70.29306 -59.12760 1.42971 1.000 237.08511 179 GLY B C 1
ATOM 3166 O O . GLY B 1 199 ? 70.33998 -60.31341 1.07725 1.000 242.47786 179 GLY B O 1
ATOM 3167 N N . LEU B 1 200 ? 71.06556 -58.18848 0.88569 1.000 233.02934 180 LEU B N 1
ATOM 3168 C CA . LEU B 1 200 ? 72.05238 -58.50310 -0.13911 1.000 234.90490 180 LEU B CA 1
ATOM 3169 C C . LEU B 1 200 ? 73.40294 -57.90696 0.23232 1.000 233.90723 180 LEU B C 1
ATOM 3170 O O . LEU B 1 200 ? 74.42876 -58.59466 0.19319 1.000 238.31673 180 LEU B O 1
ATOM 3172 N N . ASP B 1 201 ? 73.40725 -56.62566 0.59739 1.000 228.80317 181 ASP B N 1
ATOM 3173 C CA . ASP B 1 201 ? 74.62495 -55.93538 0.99479 1.000 228.10232 181 ASP B CA 1
ATOM 3174 C C . ASP B 1 201 ? 74.78588 -55.82954 2.50392 1.000 228.63122 181 ASP B C 1
ATOM 3175 O O . ASP B 1 201 ? 75.89187 -55.54354 2.97560 1.000 229.98736 181 ASP B O 1
ATOM 3180 N N . THR B 1 202 ? 73.71569 -56.05035 3.26296 1.000 228.36937 182 THR B N 1
ATOM 3181 C CA . THR B 1 202 ? 73.77502 -56.03134 4.71522 1.000 229.92807 182 THR B CA 1
ATOM 3182 C C . THR B 1 202 ? 72.70233 -56.96511 5.25445 1.000 233.15851 182 THR B C 1
ATOM 3183 O O . THR B 1 202 ? 71.69978 -57.24088 4.58946 1.000 232.49516 182 THR B O 1
ATOM 3187 N N . ASP B 1 203 ? 72.92720 -57.45531 6.47471 1.000 237.51537 183 ASP B N 1
ATOM 3188 C CA . ASP B 1 203 ? 71.98042 -58.39021 7.07236 1.000 241.99918 183 ASP B CA 1
ATOM 3189 C C . ASP B 1 203 ? 70.71388 -57.68812 7.54601 1.000 239.04141 183 ASP B C 1
ATOM 3190 O O . ASP B 1 203 ? 69.62548 -58.27128 7.48289 1.000 241.32706 183 ASP B O 1
ATOM 3192 N N . SER B 1 204 ? 70.82698 -56.44695 8.01299 1.000 234.68142 184 SER B N 1
ATOM 3193 C CA . SER B 1 204 ? 69.67290 -55.72774 8.53512 1.000 232.54772 184 SER B CA 1
ATOM 3194 C C . SER B 1 204 ? 69.93666 -54.23135 8.44989 1.000 226.48707 184 SER B C 1
ATOM 3195 O O . SER B 1 204 ? 71.04920 -53.78901 8.15342 1.000 224.63129 184 SER B O 1
ATOM 3198 N N . PHE B 1 205 ? 68.88248 -53.45460 8.71441 1.000 224.15571 185 PHE B N 1
ATOM 3199 C CA . PHE B 1 205 ? 69.02613 -52.00450 8.80063 1.000 219.33704 185 PHE B CA 1
ATOM 3200 C C . PHE B 1 205 ? 69.93896 -51.61034 9.95392 1.000 220.93349 185 PHE B C 1
ATOM 3201 O O . PHE B 1 205 ? 70.76552 -50.69971 9.82135 1.000 218.07489 185 PHE B O 1
ATOM 3209 N N . GLU B 1 206 ? 69.79653 -52.28400 11.09779 1.000 226.27378 186 GLU B N 1
ATOM 3210 C CA . GLU B 1 206 ? 70.55927 -51.91442 12.28557 1.000 228.84795 186 GLU B CA 1
ATOM 3211 C C . GLU B 1 206 ? 72.04919 -52.16674 12.09286 1.000 230.01605 186 GLU B C 1
ATOM 3212 O O . GLU B 1 206 ? 72.88080 -51.35380 12.51303 1.000 229.44492 186 GLU B O 1
ATOM 3218 N N . VAL B 1 207 ? 72.40574 -53.28540 11.45873 1.000 232.33856 187 VAL B N 1
ATOM 3219 C CA . VAL B 1 207 ? 73.81527 -53.60175 11.24922 1.000 234.49093 187 VAL B CA 1
ATOM 3220 C C . VAL B 1 207 ? 74.45069 -52.60765 10.28548 1.000 229.21675 187 VAL B C 1
ATOM 3221 O O . VAL B 1 207 ? 75.59251 -52.17499 10.48301 1.000 230.29681 187 VAL B O 1
ATOM 3223 N N . ALA B 1 208 ? 73.72373 -52.22489 9.23320 1.000 224.25351 188 ALA B N 1
ATOM 3224 C CA . ALA B 1 208 ? 74.26705 -51.28321 8.25954 1.000 219.99277 188 ALA B CA 1
ATOM 3225 C C . ALA B 1 208 ? 74.45039 -49.90103 8.87351 1.000 217.61304 188 ALA B C 1
ATOM 3226 O O . ALA B 1 208 ? 75.49692 -49.26637 8.69694 1.000 217.48778 188 ALA B O 1
ATOM 3228 N N . LEU B 1 209 ? 73.43901 -49.41654 9.59891 1.000 216.40367 189 LEU B N 1
ATOM 3229 C CA . LEU B 1 209 ? 73.54826 -48.10873 10.23576 1.000 214.77642 189 LEU B CA 1
ATOM 3230 C C . LEU B 1 209 ? 74.62081 -48.09751 11.31720 1.000 219.17044 189 LEU B C 1
ATOM 3231 O O . LEU B 1 209 ? 75.23199 -47.05304 11.57008 1.000 218.57439 189 LEU B O 1
ATOM 3233 N N . LYS B 1 210 ? 74.86488 -49.24162 11.96125 1.000 224.31084 190 LYS B N 1
ATOM 3234 C CA . LYS B 1 210 ? 75.91917 -49.31049 12.96757 1.000 229.57069 190 LYS B CA 1
ATOM 3235 C C . LYS B 1 210 ? 77.29373 -49.11791 12.33923 1.000 230.21916 190 LYS B C 1
ATOM 3236 O O . LYS B 1 210 ? 78.17082 -48.48193 12.93482 1.000 232.68790 190 LYS B O 1
ATOM 3238 N N . ASN B 1 211 ? 77.49924 -49.65500 11.13690 1.000 228.76066 191 ASN B N 1
ATOM 3239 C CA . ASN B 1 211 ? 78.75974 -49.49665 10.42560 1.000 229.96633 191 ASN B CA 1
ATOM 3240 C C . ASN B 1 211 ? 78.80031 -48.25269 9.54970 1.000 225.02983 191 ASN B C 1
ATOM 3241 O O . ASN B 1 211 ? 79.88469 -47.87426 9.09409 1.000 226.66555 191 ASN B O 1
ATOM 3246 N N . THR B 1 212 ? 77.65429 -47.61102 9.30510 1.000 219.86833 192 THR B N 1
ATOM 3247 C CA . THR B 1 212 ? 77.63714 -46.42376 8.45717 1.000 215.83687 192 THR B CA 1
ATOM 3248 C C . THR B 1 212 ? 78.46597 -45.29346 9.05233 1.000 217.34269 192 THR B C 1
ATOM 3249 O O . THR B 1 212 ? 79.02117 -44.47602 8.30997 1.000 216.53504 192 THR B O 1
ATOM 3251 N N . LEU B 1 213 ? 78.56776 -45.23303 10.38210 1.000 220.29337 193 LEU B N 1
ATOM 3252 C CA . LEU B 1 213 ? 79.33622 -44.16701 11.01687 1.000 222.51702 193 LEU B CA 1
ATOM 3253 C C . LEU B 1 213 ? 80.82926 -44.32479 10.75541 1.000 227.24056 193 LEU B C 1
ATOM 3254 O O . LEU B 1 213 ? 81.54172 -43.32982 10.57675 1.000 228.27457 193 LEU B O 1
ATOM 3256 N N . ARG B 1 214 ? 81.32066 -45.56278 10.72674 1.000 230.88428 194 ARG B N 1
ATOM 3257 C CA . ARG B 1 214 ? 82.74105 -45.82220 10.52614 1.000 236.52435 194 ARG B CA 1
ATOM 3258 C C . ARG B 1 214 ? 83.15382 -45.78887 9.06048 1.000 235.23047 194 ARG B C 1
ATOM 3259 O O . ARG B 1 214 ? 84.32538 -46.03992 8.75949 1.000 240.39342 194 ARG B O 1
ATOM 3261 N N . GLN B 1 215 ? 82.23239 -45.48795 8.14622 1.000 229.30671 195 GLN B N 1
ATOM 3262 C CA . GLN B 1 215 ? 82.53440 -45.41181 6.72401 1.000 228.46820 195 GLN B CA 1
ATOM 3263 C C . GLN B 1 215 ? 82.70899 -43.97554 6.24659 1.000 226.91336 195 GLN B C 1
ATOM 3264 O O . GLN B 1 215 ? 82.69669 -43.72413 5.03663 1.000 225.62025 195 GLN B O 1
ATOM 3270 N N . ALA B 1 216 ? 82.87623 -43.03955 7.17607 1.000 227.74553 196 ALA B N 1
ATOM 3271 C CA . ALA B 1 216 ? 83.10483 -41.63197 6.87230 1.000 227.41145 196 ALA B CA 1
ATOM 3272 C C . ALA B 1 216 ? 82.10115 -41.04729 5.87335 1.000 221.93018 196 ALA B C 1
ATOM 3273 O O . ALA B 1 216 ? 82.48835 -40.56803 4.80686 1.000 222.79506 196 ALA B O 1
ATOM 3275 N N . PRO B 1 217 ? 80.81330 -41.06414 6.19519 1.000 217.09227 197 PRO B N 1
ATOM 3276 C CA . PRO B 1 217 ? 79.83369 -40.44470 5.30618 1.000 212.67679 197 PRO B CA 1
ATOM 3277 C C . PRO B 1 217 ? 79.70772 -38.95553 5.58319 1.000 212.28577 197 PRO B C 1
ATOM 3278 O O . PRO B 1 217 ? 80.16003 -38.43795 6.60591 1.000 214.70887 197 PRO B O 1
ATOM 3282 N N . ASP B 1 218 ? 79.09256 -38.26527 4.62883 1.000 209.87049 198 ASP B N 1
ATOM 3283 C CA . ASP B 1 218 ? 78.66796 -36.88719 4.81915 1.000 209.13587 198 ASP B CA 1
ATOM 3284 C C . ASP B 1 218 ? 77.15859 -36.73506 4.80447 1.000 204.70712 198 ASP B C 1
ATOM 3285 O O . ASP B 1 218 ? 76.63483 -35.79824 5.41072 1.000 204.17396 198 ASP B O 1
ATOM 3290 N N . VAL B 1 219 ? 76.45773 -37.64419 4.13306 1.000 202.22063 199 VAL B N 1
ATOM 3291 C CA . VAL B 1 219 ? 75.00476 -37.73535 4.17794 1.000 198.81756 199 VAL B CA 1
ATOM 3292 C C . VAL B 1 219 ? 74.63381 -39.20755 4.27504 1.000 197.83706 199 VAL B C 1
ATOM 3293 O O . VAL B 1 219 ? 75.21603 -40.05158 3.58574 1.000 198.92103 199 VAL B O 1
ATOM 3295 N N . ILE B 1 220 ? 73.67412 -39.51800 5.14213 1.000 196.52783 200 ILE B N 1
ATOM 3296 C CA . ILE B 1 220 ? 73.21213 -40.88472 5.35269 1.000 196.35425 200 ILE B CA 1
ATOM 3297 C C . ILE B 1 220 ? 71.70938 -40.91867 5.12613 1.000 194.30725 200 ILE B C 1
ATOM 3298 O O . ILE B 1 220 ? 70.96734 -40.15684 5.75381 1.000 193.77258 200 ILE B O 1
ATOM 3303 N N . MET B 1 221 ? 71.26126 -41.79928 4.23845 1.000 193.85357 201 MET B N 1
ATOM 3304 C CA . MET B 1 221 ? 69.84484 -41.94959 3.92873 1.000 192.83578 201 MET B CA 1
ATOM 3305 C C . MET B 1 221 ? 69.39501 -43.32820 4.39387 1.000 194.13018 201 MET B C 1
ATOM 3306 O O . MET B 1 221 ? 69.84063 -44.34665 3.85587 1.000 195.16277 201 MET B O 1
ATOM 3311 N N . ILE B 1 222 ? 68.51404 -43.35622 5.38801 1.000 194.79038 202 ILE B N 1
ATOM 3312 C CA . ILE B 1 222 ? 67.87682 -44.58912 5.83364 1.000 196.88651 202 ILE B CA 1
ATOM 3313 C C . ILE B 1 222 ? 66.62736 -44.80388 4.99312 1.000 196.81821 202 ILE B C 1
ATOM 3314 O O . ILE B 1 222 ? 65.77477 -43.91377 4.89947 1.000 196.08471 202 ILE B O 1
ATOM 3316 N N . GLY B 1 223 ? 66.52626 -45.97976 4.36860 1.000 198.22736 203 GLY B N 1
ATOM 3317 C CA . GLY B 1 223 ? 65.40123 -46.24656 3.48511 1.000 198.94796 203 GLY B CA 1
ATOM 3318 C C . GLY B 1 223 ? 64.06098 -46.06820 4.17053 1.000 200.62900 203 GLY B C 1
ATOM 3319 O O . GLY B 1 223 ? 63.14872 -45.44153 3.62582 1.000 200.52449 203 GLY B O 1
ATOM 3320 N N . GLU B 1 224 ? 63.92684 -46.61138 5.37762 1.000 202.99473 204 GLU B N 1
ATOM 3321 C CA . GLU B 1 224 ? 62.72242 -46.42239 6.17101 1.000 205.54435 204 GLU B CA 1
ATOM 3322 C C . GLU B 1 224 ? 63.03698 -46.73890 7.62484 1.000 207.93259 204 GLU B C 1
ATOM 3323 O O . GLU B 1 224 ? 63.73826 -47.71119 7.91493 1.000 209.49892 204 GLU B O 1
ATOM 3329 N N . VAL B 1 225 ? 62.51814 -45.91292 8.52716 1.000 208.87483 205 VAL B N 1
ATOM 3330 C CA . VAL B 1 225 ? 62.63464 -46.15125 9.95975 1.000 212.29379 205 VAL B CA 1
ATOM 3331 C C . VAL B 1 225 ? 61.42347 -46.97164 10.38821 1.000 217.66486 205 VAL B C 1
ATOM 3332 O O . VAL B 1 225 ? 60.28530 -46.49940 10.32310 1.000 219.16478 205 VAL B O 1
ATOM 3336 N N . ARG B 1 226 ? 61.66768 -48.20728 10.82362 1.000 221.35017 206 ARG B N 1
ATOM 3337 C CA . ARG B 1 226 ? 60.60162 -49.11220 11.22276 1.000 227.50783 206 ARG B CA 1
ATOM 3338 C C . ARG B 1 226 ? 60.67502 -49.54247 12.67949 1.000 233.15345 206 ARG B C 1
ATOM 3339 O O . ARG B 1 226 ? 59.73781 -50.19052 13.15891 1.000 239.36644 206 ARG B O 1
ATOM 3341 N N . SER B 1 227 ? 61.74659 -49.20744 13.39483 1.000 232.02596 207 SER B N 1
ATOM 3342 C CA . SER B 1 227 ? 61.89669 -49.58675 14.79166 1.000 238.02731 207 SER B CA 1
ATOM 3343 C C . SER B 1 227 ? 62.59944 -48.46419 15.54155 1.000 236.14044 207 SER B C 1
ATOM 3344 O O . SER B 1 227 ? 63.06008 -47.48399 14.94992 1.000 230.21581 207 SER B O 1
ATOM 3347 N N . ARG B 1 228 ? 62.67846 -48.61877 16.86572 1.000 242.04321 208 ARG B N 1
ATOM 3348 C CA . ARG B 1 228 ? 63.34079 -47.61255 17.68841 1.000 241.58421 208 ARG B CA 1
ATOM 3349 C C . ARG B 1 228 ? 64.85009 -47.61894 17.48274 1.000 238.31988 208 ARG B C 1
ATOM 3350 O O . ARG B 1 228 ? 65.48564 -46.56001 17.54549 1.000 235.04134 208 ARG B O 1
ATOM 3352 N N . GLU B 1 229 ? 65.43899 -48.79417 17.24131 1.000 239.88626 209 GLU B N 1
ATOM 3353 C CA . GLU B 1 229 ? 66.87400 -48.86312 16.98605 1.000 237.59676 209 GLU B CA 1
ATOM 3354 C C . GLU B 1 229 ? 67.24245 -48.09502 15.72459 1.000 229.84704 209 GLU B C 1
ATOM 3355 O O . GLU B 1 229 ? 68.27628 -47.41801 15.68087 1.000 227.43793 209 GLU B O 1
ATOM 3357 N N . THR B 1 230 ? 66.40920 -48.19062 14.68570 1.000 226.66790 210 THR B N 1
ATOM 3358 C CA . THR B 1 230 ? 66.62825 -47.38711 13.48912 1.000 220.14614 210 THR B CA 1
ATOM 3359 C C . THR B 1 230 ? 66.46137 -45.90088 13.78032 1.000 217.80985 210 THR B C 1
ATOM 3360 O O . THR B 1 230 ? 67.17083 -45.07147 13.19993 1.000 213.76339 210 THR B O 1
ATOM 3364 N N . MET B 1 231 ? 65.54219 -45.54816 14.68271 1.000 221.04519 211 MET B N 1
ATOM 3365 C CA . MET B 1 231 ? 65.34030 -44.14512 15.02622 1.000 219.73558 211 MET B CA 1
ATOM 3366 C C . MET B 1 231 ? 66.51011 -43.60040 15.83643 1.000 220.75235 211 MET B C 1
ATOM 3367 O O . MET B 1 231 ? 66.89809 -42.43848 15.66879 1.000 218.03195 211 MET B O 1
ATOM 3370 N N . ASP B 1 232 ? 67.08228 -44.42218 16.72147 1.000 225.40064 212 ASP B N 1
ATOM 3371 C CA . ASP B 1 232 ? 68.21700 -43.97291 17.52281 1.000 227.45080 212 ASP B CA 1
ATOM 3372 C C . ASP B 1 232 ? 69.43310 -43.68561 16.65173 1.000 223.24580 212 ASP B C 1
ATOM 3373 O O . ASP B 1 232 ? 70.12873 -42.68421 16.85902 1.000 222.64910 212 ASP B O 1
ATOM 3378 N N . HIS B 1 233 ? 69.70676 -44.55350 15.67458 1.000 221.03123 213 HIS B N 1
ATOM 3379 C CA . HIS B 1 233 ? 70.83300 -44.32237 14.77573 1.000 217.77093 213 HIS B CA 1
ATOM 3380 C C . HIS B 1 233 ? 70.63784 -43.04870 13.96396 1.000 212.88919 213 HIS B C 1
ATOM 3381 O O . HIS B 1 233 ? 71.59129 -42.29294 13.74320 1.000 211.85684 213 HIS B O 1
ATOM 3388 N N . ALA B 1 234 ? 69.40689 -42.79304 13.51320 1.000 210.63911 214 ALA B N 1
ATOM 3389 C CA . ALA B 1 234 ? 69.13651 -41.58279 12.74420 1.000 206.82790 214 ALA B CA 1
ATOM 3390 C C . ALA B 1 234 ? 69.38243 -40.33202 13.57807 1.000 208.16615 214 ALA B C 1
ATOM 3391 O O . ALA B 1 234 ? 69.90874 -39.33313 13.07333 1.000 206.18989 214 ALA B O 1
ATOM 3393 N N . VAL B 1 235 ? 69.00993 -40.36823 14.85865 1.000 212.23965 215 VAL B N 1
ATOM 3394 C CA . VAL B 1 235 ? 69.26099 -39.22906 15.73525 1.000 214.45335 215 VAL B CA 1
ATOM 3395 C C . VAL B 1 235 ? 70.75535 -39.06562 15.98168 1.000 215.84291 215 VAL B C 1
ATOM 3396 O O . VAL B 1 235 ? 71.28288 -37.94737 15.95794 1.000 215.62336 215 VAL B O 1
ATOM 3398 N N . ALA B 1 236 ? 71.46226 -40.17513 16.21738 1.000 218.02173 216 ALA B N 1
ATOM 3399 C CA . ALA B 1 236 ? 72.90398 -40.10285 16.42730 1.000 220.24062 216 ALA B CA 1
ATOM 3400 C C . ALA B 1 236 ? 73.63464 -39.65772 15.16726 1.000 216.43759 216 ALA B C 1
ATOM 3401 O O . ALA B 1 236 ? 74.68624 -39.01438 15.25928 1.000 218.13647 216 ALA B O 1
ATOM 3403 N N . PHE B 1 237 ? 73.09860 -39.98869 13.98875 1.000 212.09730 217 PHE B N 1
ATOM 3404 C CA . PHE B 1 237 ? 73.71487 -39.54387 12.74243 1.000 209.14118 217 PHE B CA 1
ATOM 3405 C C . PHE B 1 237 ? 73.70327 -38.02488 12.63005 1.000 208.33815 217 PHE B C 1
ATOM 3406 O O . PHE B 1 237 ? 74.69345 -37.41886 12.20400 1.000 208.96286 217 PHE B O 1
ATOM 3414 N N . ALA B 1 238 ? 72.58934 -37.39206 13.00390 1.000 207.68447 218 ALA B N 1
ATOM 3415 C CA . ALA B 1 238 ? 72.48153 -35.94200 12.89562 1.000 207.46132 218 ALA B CA 1
ATOM 3416 C C . ALA B 1 238 ? 73.31316 -35.21913 13.94657 1.000 211.72022 218 ALA B C 1
ATOM 3417 O O . ALA B 1 238 ? 73.77849 -34.10149 13.69733 1.000 212.41438 218 ALA B O 1
ATOM 3419 N N . GLU B 1 239 ? 73.50998 -35.83070 15.11679 1.000 215.32337 219 GLU B N 1
ATOM 3420 C CA . GLU B 1 239 ? 74.29812 -35.18600 16.16137 1.000 220.26536 219 GLU B CA 1
ATOM 3421 C C . GLU B 1 239 ? 75.77099 -35.09833 15.78457 1.000 221.96994 219 GLU B C 1
ATOM 3422 O O . GLU B 1 239 ? 76.47651 -34.19928 16.25588 1.000 225.65482 219 GLU B O 1
ATOM 3424 N N . THR B 1 240 ? 76.25086 -36.01210 14.94151 1.000 220.06107 220 THR B N 1
ATOM 3425 C CA . THR B 1 240 ? 77.65147 -36.06109 14.54868 1.000 222.45812 220 THR B CA 1
ATOM 3426 C C . THR B 1 240 ? 77.96100 -35.17732 13.34404 1.000 220.36483 220 THR B C 1
ATOM 3427 O O . THR B 1 240 ? 79.00524 -35.35838 12.70740 1.000 221.87742 220 THR B O 1
ATOM 3431 N N . GLY B 1 241 ? 77.08364 -34.23074 13.01829 1.000 217.72557 221 GLY B N 1
ATOM 3432 C CA . GLY B 1 241 ? 77.34049 -33.32212 11.91922 1.000 216.72995 221 GLY B CA 1
ATOM 3433 C C . GLY B 1 241 ? 77.10931 -33.89371 10.54151 1.000 212.83122 221 GLY B C 1
ATOM 3434 O O . GLY B 1 241 ? 77.66165 -33.37241 9.56728 1.000 213.35780 221 GLY B O 1
ATOM 3435 N N . HIS B 1 242 ? 76.31146 -34.95049 10.42466 1.000 209.65891 222 HIS B N 1
ATOM 3436 C CA . HIS B 1 242 ? 75.98976 -35.56223 9.14535 1.000 206.36300 222 HIS B CA 1
ATOM 3437 C C . HIS B 1 242 ? 74.52924 -35.30383 8.79876 1.000 202.88572 222 HIS B C 1
ATOM 3438 O O . HIS B 1 242 ? 73.68285 -35.13511 9.68104 1.000 202.81250 222 HIS B O 1
ATOM 3440 N N . LEU B 1 243 ? 74.24093 -35.26948 7.50108 1.000 200.77619 223 LEU B N 1
ATOM 3441 C CA . LEU B 1 243 ? 72.87930 -35.08281 7.01609 1.000 198.16677 223 LEU B CA 1
ATOM 3442 C C . LEU B 1 243 ? 72.18192 -36.43679 6.95968 1.000 196.31745 223 LEU B C 1
ATOM 3443 O O . LEU B 1 243 ? 72.61565 -37.33457 6.22953 1.000 195.88194 223 LEU B O 1
ATOM 3448 N N . CYS B 1 244 ? 71.10653 -36.58282 7.72670 1.000 195.94711 224 CYS B N 1
ATOM 3449 C CA . CYS B 1 244 ? 70.37137 -37.83610 7.81772 1.000 195.21126 224 CYS B CA 1
ATOM 3450 C C . CYS B 1 244 ? 68.99767 -37.67495 7.18262 1.000 193.82465 224 CYS B C 1
ATOM 3451 O O . CYS B 1 244 ? 68.24634 -36.76154 7.53981 1.000 194.32121 224 CYS B O 1
ATOM 3454 N N . LEU B 1 245 ? 68.67646 -38.56161 6.24440 1.000 192.76034 225 LEU B N 1
ATOM 3455 C CA . LEU B 1 245 ? 67.37916 -38.58691 5.58836 1.000 192.25267 225 LEU B CA 1
ATOM 3456 C C . LEU B 1 245 ? 66.73687 -39.95329 5.78333 1.000 192.93881 225 LEU B C 1
ATOM 3457 O O . LEU B 1 245 ? 67.42300 -40.97880 5.82698 1.000 193.25214 225 LEU B O 1
ATOM 3459 N N . ALA B 1 246 ? 65.41176 -39.96005 5.90301 1.000 193.91619 226 ALA B N 1
ATOM 3460 C CA . ALA B 1 246 ? 64.68386 -41.20141 6.12043 1.000 195.56504 226 ALA B CA 1
ATOM 3461 C C . ALA B 1 246 ? 63.22784 -41.00284 5.73172 1.000 196.93282 226 ALA B C 1
ATOM 3462 O O . ALA B 1 246 ? 62.72722 -39.87664 5.67488 1.000 197.03542 226 ALA B O 1
ATOM 3464 N N . THR B 1 247 ? 62.55566 -42.11876 5.46390 1.000 198.69171 227 THR B N 1
ATOM 3465 C CA . THR B 1 247 ? 61.14043 -42.12314 5.13249 1.000 201.15572 227 THR B CA 1
ATOM 3466 C C . THR B 1 247 ? 60.36222 -42.87728 6.20172 1.000 204.91220 227 THR B C 1
ATOM 3467 O O . THR B 1 247 ? 60.87840 -43.80193 6.83657 1.000 205.76947 227 THR B O 1
ATOM 3471 N N . LEU B 1 248 ? 59.11285 -42.46453 6.39746 1.000 207.94829 228 LEU B N 1
ATOM 3472 C CA . LEU B 1 248 ? 58.20835 -43.12645 7.32420 1.000 212.78560 228 LEU B CA 1
ATOM 3473 C C . LEU B 1 248 ? 56.79034 -42.96583 6.80003 1.000 216.46441 228 LEU B C 1
ATOM 3474 O O . LEU B 1 248 ? 56.48609 -42.01045 6.08146 1.000 215.43894 228 LEU B O 1
ATOM 3476 N N . HIS B 1 249 ? 55.92558 -43.90985 7.16088 1.000 221.55018 229 HIS B N 1
ATOM 3477 C CA . HIS B 1 249 ? 54.55451 -43.93393 6.65463 1.000 226.29062 229 HIS B CA 1
ATOM 3478 C C . HIS B 1 249 ? 53.64952 -43.19747 7.63466 1.000 230.69578 229 HIS B C 1
ATOM 3479 O O . HIS B 1 249 ? 53.28006 -43.72957 8.68453 1.000 235.21044 229 HIS B O 1
ATOM 3486 N N . ALA B 1 250 ? 53.29380 -41.96426 7.28229 1.000 230.08657 230 ALA B N 1
ATOM 3487 C CA . ALA B 1 250 ? 52.38546 -41.14243 8.06744 1.000 234.77699 230 ALA B CA 1
ATOM 3488 C C . ALA B 1 250 ? 51.82628 -40.05758 7.16029 1.000 235.05852 230 ALA B C 1
ATOM 3489 O O . ALA B 1 250 ? 52.50285 -39.59654 6.23798 1.000 230.21573 230 ALA B O 1
ATOM 3491 N N . ASN B 1 251 ? 50.58563 -39.65160 7.43673 1.000 241.58436 231 ASN B N 1
ATOM 3492 C CA . ASN B 1 251 ? 49.88179 -38.74528 6.53335 1.000 243.59659 231 ASN B CA 1
ATOM 3493 C C . ASN B 1 251 ? 50.52499 -37.36262 6.51444 1.000 239.69576 231 ASN B C 1
ATOM 3494 O O . ASN B 1 251 ? 50.92211 -36.86472 5.45456 1.000 236.48999 231 ASN B O 1
ATOM 3499 N N . ASN B 1 252 ? 50.63185 -36.72023 7.67675 1.000 240.65755 232 ASN B N 1
ATOM 3500 C CA . ASN B 1 252 ? 51.19782 -35.37736 7.72939 1.000 237.98613 232 ASN B CA 1
ATOM 3501 C C . ASN B 1 252 ? 52.32933 -35.28545 8.74565 1.000 234.04367 232 ASN B C 1
ATOM 3502 O O . ASN B 1 252 ? 52.78845 -36.30543 9.27031 1.000 232.66151 232 ASN B O 1
ATOM 3507 N N . ALA B 1 253 ? 52.78383 -34.06183 9.02574 1.000 232.92044 233 ALA B N 1
ATOM 3508 C CA . ALA B 1 253 ? 53.89347 -33.87775 9.95476 1.000 229.80220 233 ALA B CA 1
ATOM 3509 C C . ALA B 1 253 ? 53.48352 -34.20595 11.38483 1.000 234.49278 233 ALA B C 1
ATOM 3510 O O . ALA B 1 253 ? 54.27889 -34.76328 12.15030 1.000 232.75227 233 ALA B O 1
ATOM 3512 N N . ASN B 1 254 ? 52.24787 -33.87019 11.76346 1.000 241.25403 234 ASN B N 1
ATOM 3513 C CA . ASN B 1 254 ? 51.80134 -34.10639 13.13350 1.000 246.98023 234 ASN B CA 1
ATOM 3514 C C . ASN B 1 254 ? 51.73838 -35.59646 13.44671 1.000 247.96855 234 ASN B C 1
ATOM 3515 O O . ASN B 1 254 ? 52.21867 -36.04120 14.49585 1.000 248.95674 234 ASN B O 1
ATOM 3520 N N . GLN B 1 255 ? 51.14655 -36.38565 12.54718 1.000 248.43355 235 GLN B N 1
ATOM 3521 C CA . GLN B 1 255 ? 51.02794 -37.81829 12.79431 1.000 250.25223 235 GLN B CA 1
ATOM 3522 C C . GLN B 1 255 ? 52.37396 -38.52243 12.68794 1.000 243.54691 235 GLN B C 1
ATOM 3523 O O . GLN B 1 255 ? 52.57938 -39.55945 13.32894 1.000 245.31625 235 GLN B O 1
ATOM 3529 N N . ALA B 1 256 ? 53.29760 -37.98214 11.88982 1.000 236.65922 236 ALA B N 1
ATOM 3530 C CA . ALA B 1 256 ? 54.63685 -38.55693 11.82113 1.000 230.93797 236 ALA B CA 1
ATOM 3531 C C . ALA B 1 256 ? 55.35702 -38.42755 13.15606 1.000 231.73357 236 ALA B C 1
ATOM 3532 O O . ALA B 1 256 ? 56.02127 -39.36828 13.60671 1.000 231.22266 236 ALA B O 1
ATOM 3534 N N . LEU B 1 257 ? 55.22995 -37.26915 13.80732 1.000 233.69485 237 LEU B N 1
ATOM 3535 C CA . LEU B 1 257 ? 55.83578 -37.09084 15.12185 1.000 235.62596 237 LEU B CA 1
ATOM 3536 C C . LEU B 1 257 ? 55.18786 -38.00490 16.15312 1.000 242.40680 237 LEU B C 1
ATOM 3537 O O . LEU B 1 257 ? 55.86652 -38.52156 17.04825 1.000 243.63345 237 LEU B O 1
ATOM 3539 N N . GLU B 1 258 ? 53.87400 -38.21831 16.04221 1.000 247.70473 238 GLU B N 1
ATOM 3540 C CA . GLU B 1 258 ? 53.18442 -39.09590 16.98254 1.000 255.32902 238 GLU B CA 1
ATOM 3541 C C . GLU B 1 258 ? 53.66481 -40.53572 16.84956 1.000 254.18114 238 GLU B C 1
ATOM 3542 O O . GLU B 1 258 ? 53.80722 -41.24416 17.85309 1.000 258.84663 238 GLU B O 1
ATOM 3544 N N . ARG B 1 259 ? 53.92366 -40.98430 15.61933 1.000 248.67933 239 ARG B N 1
ATOM 3545 C CA . ARG B 1 259 ? 54.41011 -42.34467 15.41563 1.000 247.76015 239 ARG B CA 1
ATOM 3546 C C . ARG B 1 259 ? 55.84948 -42.49483 15.89239 1.000 243.91065 239 ARG B C 1
ATOM 3547 O O . ARG B 1 259 ? 56.22816 -43.54797 16.41860 1.000 246.45561 239 ARG B O 1
ATOM 3550 N N . ILE B 1 260 ? 56.66328 -41.45050 15.72384 1.000 238.57583 240 ILE B N 1
ATOM 3551 C CA . ILE B 1 260 ? 58.06867 -41.53110 16.11043 1.000 235.34639 240 ILE B CA 1
ATOM 3552 C C . ILE B 1 260 ? 58.20705 -41.61422 17.62559 1.000 241.30644 240 ILE B C 1
ATOM 3553 O O . ILE B 1 260 ? 59.00190 -42.40551 18.14557 1.000 242.39912 240 ILE B O 1
ATOM 3555 N N . ILE B 1 261 ? 57.43999 -40.80266 18.35823 1.000 245.96860 241 ILE B N 1
ATOM 3556 C CA . ILE B 1 261 ? 57.52032 -40.82948 19.81501 1.000 252.62448 241 ILE B CA 1
ATOM 3557 C C . ILE B 1 261 ? 57.01245 -42.15621 20.36042 1.000 259.29171 241 ILE B C 1
ATOM 3558 O O . ILE B 1 261 ? 57.48483 -42.62844 21.40124 1.000 263.99661 241 ILE B O 1
ATOM 3560 N N . HIS B 1 262 ? 56.05409 -42.78239 19.67547 1.000 260.57862 242 HIS B N 1
ATOM 3561 C CA . HIS B 1 262 ? 55.53188 -44.06691 20.12185 1.000 267.60349 242 HIS B CA 1
ATOM 3562 C C . HIS B 1 262 ? 56.51218 -45.21131 19.90165 1.000 265.25272 242 HIS B C 1
ATOM 3563 O O . HIS B 1 262 ? 56.28848 -46.30346 20.43487 1.000 271.78106 242 HIS B O 1
ATOM 3570 N N . PHE B 1 263 ? 57.58890 -44.98881 19.14239 1.000 256.93070 243 PHE B N 1
ATOM 3571 C CA . PHE B 1 263 ? 58.66154 -45.97360 19.05623 1.000 255.34554 243 PHE B CA 1
ATOM 3572 C C . PHE B 1 263 ? 59.32000 -46.22376 20.40548 1.000 260.89473 243 PHE B C 1
ATOM 3573 O O . PHE B 1 263 ? 59.91349 -47.28895 20.60733 1.000 263.21628 243 PHE B O 1
ATOM 3581 N N . PHE B 1 264 ? 59.22678 -45.27030 21.32956 1.000 263.73204 244 PHE B N 1
ATOM 3582 C CA . PHE B 1 264 ? 59.96771 -45.28610 22.57716 1.000 268.71557 244 PHE B CA 1
ATOM 3583 C C . PHE B 1 264 ? 59.02398 -45.38464 23.76949 1.000 278.98923 244 PHE B C 1
ATOM 3584 O O . PHE B 1 264 ? 57.86107 -44.97746 23.68275 1.000 281.23239 244 PHE B O 1
ATOM 3592 N N . PRO B 1 265 ? 59.49255 -45.92481 24.89197 1.000 286.18326 245 PRO B N 1
ATOM 3593 C CA . PRO B 1 265 ? 58.68404 -45.90083 26.11398 1.000 296.86809 245 PRO B CA 1
ATOM 3594 C C . PRO B 1 265 ? 58.47035 -44.47679 26.60393 1.000 297.08365 245 PRO B C 1
ATOM 3595 O O . PRO B 1 265 ? 59.19526 -43.54654 26.24425 1.000 290.00453 245 PRO B O 1
ATOM 3599 N N . ALA B 1 266 ? 57.44750 -44.31995 27.44795 1.000 306.21575 246 ALA B N 1
ATOM 3600 C CA . ALA B 1 266 ? 57.03760 -42.98743 27.88090 1.000 307.58665 246 ALA B CA 1
ATOM 3601 C C . ALA B 1 266 ? 58.10744 -42.29806 28.71961 1.000 308.37107 246 ALA B C 1
ATOM 3602 O O . ALA B 1 266 ? 58.15395 -41.06314 28.76439 1.000 306.03267 246 ALA B O 1
ATOM 3604 N N . ASP B 1 267 ? 58.97228 -43.06648 29.38667 1.000 312.29671 247 ASP B N 1
ATOM 3605 C CA . ASP B 1 267 ? 60.00087 -42.45358 30.22081 1.000 314.22461 247 ASP B CA 1
ATOM 3606 C C . ASP B 1 267 ? 61.05702 -41.74337 29.38380 1.000 303.40512 247 ASP B C 1
ATOM 3607 O O . ASP B 1 267 ? 61.68640 -40.79236 29.86104 1.000 303.67282 247 ASP B O 1
ATOM 3612 N N . ARG B 1 268 ? 61.26492 -42.18343 28.14551 1.000 294.62481 248 ARG B N 1
ATOM 3613 C CA . ARG B 1 268 ? 62.23795 -41.56955 27.25318 1.000 284.84957 248 ARG B CA 1
ATOM 3614 C C . ARG B 1 268 ? 61.62767 -40.50577 26.35029 1.000 278.22624 248 ARG B C 1
ATOM 3615 O O . ARG B 1 268 ? 62.33678 -39.95707 25.50021 1.000 270.31625 248 ARG B O 1
ATOM 3617 N N . HIS B 1 269 ? 60.33589 -40.20463 26.51004 1.000 282.03646 249 HIS B N 1
ATOM 3618 C CA . HIS B 1 269 ? 59.70770 -39.17883 25.68295 1.000 276.88383 249 HIS B CA 1
ATOM 3619 C C . HIS B 1 269 ? 60.32488 -37.80921 25.93478 1.000 275.27796 249 HIS B C 1
ATOM 3620 O O . HIS B 1 269 ? 60.55403 -37.04242 24.99205 1.000 268.10724 249 HIS B O 1
ATOM 3627 N N . GLY B 1 270 ? 60.60184 -37.48554 27.20070 1.000 282.60442 250 GLY B N 1
ATOM 3628 C CA . GLY B 1 270 ? 61.17642 -36.18654 27.51609 1.000 282.28971 250 GLY B CA 1
ATOM 3629 C C . GLY B 1 270 ? 62.49982 -35.94377 26.81692 1.000 274.62047 250 GLY B C 1
ATOM 3630 O O . GLY B 1 270 ? 62.79539 -34.82222 26.39704 1.000 270.90236 250 GLY B O 1
ATOM 3631 N N . GLN B 1 271 ? 63.31389 -36.99174 26.68056 1.000 272.90295 251 GLN B N 1
ATOM 3632 C CA . GLN B 1 271 ? 64.55298 -36.86689 25.92163 1.000 266.02320 251 GLN B CA 1
ATOM 3633 C C . GLN B 1 271 ? 64.27495 -36.76565 24.42713 1.000 257.19392 251 GLN B C 1
ATOM 3634 O O . GLN B 1 271 ? 64.92620 -35.98786 23.71943 1.000 251.88927 251 GLN B O 1
ATOM 3640 N N . VAL B 1 272 ? 63.30842 -37.54278 23.93167 1.000 256.30177 252 VAL B N 1
ATOM 3641 C CA . VAL B 1 272 ? 63.01778 -37.55789 22.50030 1.000 248.75188 252 VAL B CA 1
ATOM 3642 C C . VAL B 1 272 ? 62.51716 -36.19532 22.03928 1.000 246.47838 252 VAL B C 1
ATOM 3643 O O . VAL B 1 272 ? 62.90317 -35.70617 20.97044 1.000 240.19479 252 VAL B O 1
ATOM 3645 N N . TRP B 1 273 ? 61.64877 -35.56174 22.83265 1.000 252.27772 253 TRP B N 1
ATOM 3646 C CA . TRP B 1 273 ? 61.17279 -34.22753 22.48101 1.000 251.28390 253 TRP B CA 1
ATOM 3647 C C . TRP B 1 273 ? 62.31655 -33.22110 22.46990 1.000 249.01734 253 TRP B C 1
ATOM 3648 O O . TRP B 1 273 ? 62.36327 -32.33133 21.61201 1.000 244.93343 253 TRP B O 1
ATOM 3659 N N . MET B 1 274 ? 63.25050 -33.34755 23.41563 1.000 252.40429 254 MET B N 1
ATOM 3660 C CA . MET B 1 27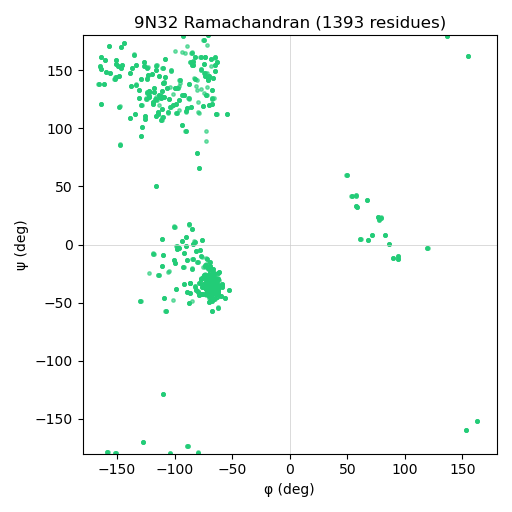4 ? 64.38267 -32.42798 23.46928 1.000 251.37849 254 MET B CA 1
ATOM 3661 C C . MET B 1 274 ? 65.33796 -32.65544 22.30405 1.000 244.03721 254 MET B C 1
ATOM 3662 O O . MET B 1 274 ? 65.79767 -31.69479 21.67575 1.000 241.07830 254 MET B O 1
ATOM 3667 N N . ASP B 1 275 ? 65.64694 -33.91919 21.99958 1.000 241.74195 255 ASP B N 1
ATOM 3668 C CA . ASP B 1 275 ? 66.54133 -34.21215 20.88412 1.000 235.48665 255 ASP B CA 1
ATOM 3669 C C . ASP B 1 275 ? 65.91965 -33.80655 19.55444 1.000 229.92789 255 ASP B C 1
ATOM 3670 O O . ASP B 1 275 ? 66.61056 -33.27466 18.67775 1.000 225.96380 255 ASP B O 1
ATOM 3675 N N . LEU B 1 276 ? 64.61855 -34.05390 19.38377 1.000 230.36968 256 LEU B N 1
ATOM 3676 C CA . LEU B 1 276 ? 63.95177 -33.66849 18.14444 1.000 226.12449 256 LEU B CA 1
ATOM 3677 C C . LEU B 1 276 ? 63.94587 -32.15548 17.97128 1.000 226.36417 256 LEU B C 1
ATOM 3678 O O . LEU B 1 276 ? 64.11647 -31.64942 16.85666 1.000 222.39878 256 LEU B O 1
ATOM 3680 N N . SER B 1 277 ? 63.76123 -31.41518 19.06562 1.000 231.68285 257 SER B N 1
ATOM 3681 C CA . SER B 1 277 ? 63.77139 -29.95981 18.99074 1.000 232.92360 257 SER B CA 1
ATOM 3682 C C . SER B 1 277 ? 65.15770 -29.40165 18.69912 1.000 230.91235 257 SER B C 1
ATOM 3683 O O . SER B 1 277 ? 65.27352 -28.22895 18.32745 1.000 231.19033 257 SER B O 1
ATOM 3686 N N . LEU B 1 278 ? 66.20539 -30.21009 18.84984 1.000 229.63669 258 LEU B N 1
ATOM 3687 C CA . LEU B 1 278 ? 67.57949 -29.74256 18.71681 1.000 229.15432 258 LEU B CA 1
ATOM 3688 C C . LEU B 1 278 ? 68.19161 -30.03469 17.35352 1.000 223.53972 258 LEU B C 1
ATOM 3689 O O . LEU B 1 278 ? 68.93480 -29.20093 16.82753 1.000 223.04658 258 LEU B O 1
ATOM 3691 N N . ASN B 1 279 ? 67.90118 -31.19666 16.76240 1.000 219.99239 259 ASN B N 1
ATOM 3692 C CA . ASN B 1 279 ? 68.57454 -31.62145 15.54257 1.000 215.46108 259 ASN B CA 1
ATOM 3693 C C . ASN B 1 279 ? 67.68946 -31.64523 14.30414 1.000 211.72609 259 ASN B C 1
ATOM 3694 O O . ASN B 1 279 ? 68.22468 -31.65760 13.19137 1.000 208.70321 259 ASN B O 1
ATOM 3699 N N . LEU B 1 280 ? 66.36784 -31.65909 14.45924 1.000 212.59857 260 LEU B N 1
ATOM 3700 C CA . LEU B 1 280 ? 65.48529 -31.76019 13.30465 1.000 209.89419 260 LEU B CA 1
ATOM 3701 C C . LEU B 1 280 ? 65.57196 -30.50656 12.44384 1.000 209.34275 260 LEU B C 1
ATOM 3702 O O . LEU B 1 280 ? 65.71337 -29.38963 12.94964 1.000 212.19515 260 LEU B O 1
ATOM 3704 N N . LYS B 1 281 ? 65.48775 -30.70134 11.13016 1.000 206.32441 261 LYS B N 1
ATOM 3705 C CA . LYS B 1 281 ? 65.54291 -29.61288 10.16441 1.000 206.32524 261 LYS B CA 1
ATOM 3706 C C . LYS B 1 281 ? 64.20247 -29.35746 9.49497 1.000 206.93496 261 LYS B C 1
ATOM 3707 O O . LYS B 1 281 ? 63.77705 -28.20292 9.39019 1.000 209.54753 261 LYS B O 1
ATOM 3709 N N . ALA B 1 282 ? 63.52250 -30.40801 9.04051 1.000 205.28118 262 ALA B N 1
ATOM 3710 C CA . ALA B 1 282 ? 62.24306 -30.24818 8.36531 1.000 206.55685 262 ALA B CA 1
ATOM 3711 C C . ALA B 1 282 ? 61.52416 -31.58753 8.31622 1.000 205.77999 262 ALA B C 1
ATOM 3712 O O . ALA B 1 282 ? 62.13214 -32.64919 8.47768 1.000 203.59557 262 ALA B O 1
ATOM 3714 N N . ILE B 1 283 ? 60.21401 -31.51599 8.09075 1.000 208.34845 263 ILE B N 1
ATOM 3715 C CA . ILE B 1 283 ? 59.37276 -32.68418 7.85740 1.000 208.70811 263 ILE B CA 1
ATOM 3716 C C . ILE B 1 283 ? 58.57693 -32.42287 6.58732 1.000 209.78959 263 ILE B C 1
ATOM 3717 O O . ILE B 1 283 ? 57.81576 -31.45035 6.51814 1.000 213.17258 263 ILE B O 1
ATOM 3719 N N . VAL B 1 284 ? 58.75416 -33.27949 5.58713 1.000 207.60072 264 VAL B N 1
ATOM 3720 C CA . VAL B 1 284 ? 58.15227 -33.09701 4.27175 1.000 208.88087 264 VAL B CA 1
ATOM 3721 C C . VAL B 1 284 ? 57.08173 -34.16401 4.09069 1.000 211.05805 264 VAL B C 1
ATOM 3722 O O . VAL B 1 284 ? 57.39240 -35.35218 3.94016 1.000 209.15891 264 VAL B O 1
ATOM 3724 N N . ALA B 1 285 ? 55.82138 -33.74276 4.10157 1.000 215.74783 265 ALA B N 1
ATOM 3725 C CA . ALA B 1 285 ? 54.69437 -34.62395 3.83730 1.000 219.20794 265 ALA B CA 1
ATOM 3726 C C . ALA B 1 285 ? 54.27379 -34.48115 2.38040 1.000 220.88322 265 ALA B C 1
ATOM 3727 O O . ALA B 1 285 ? 54.16939 -33.36606 1.86160 1.000 222.48137 265 ALA B O 1
ATOM 3729 N N . GLN B 1 286 ? 54.03867 -35.61380 1.72159 1.000 221.18034 266 GLN B N 1
ATOM 3730 C CA . GLN B 1 286 ? 53.79285 -35.64994 0.28598 1.000 222.81178 266 GLN B CA 1
ATOM 3731 C C . GLN B 1 286 ? 52.45854 -36.32127 -0.00795 1.000 228.50939 266 GLN B C 1
ATOM 3732 O O . GLN B 1 286 ? 52.18083 -37.41226 0.50116 1.000 229.16304 266 GLN B O 1
ATOM 3734 N N . GLN B 1 287 ? 51.64062 -35.66610 -0.83124 1.000 233.37949 267 GLN B N 1
ATOM 3735 C CA . GLN B 1 287 ? 50.40141 -36.23260 -1.34320 1.000 239.76330 267 GLN B CA 1
ATOM 3736 C C . GLN B 1 287 ? 50.40032 -36.14251 -2.86262 1.000 241.66677 267 GLN B C 1
ATOM 3737 O O . GLN B 1 287 ? 51.04902 -35.27111 -3.44776 1.000 239.90351 267 GLN B O 1
ATOM 3743 N N . LEU B 1 288 ? 49.65766 -37.04597 -3.49868 1.000 246.09069 268 LEU B N 1
ATOM 3744 C CA . LEU B 1 288 ? 49.57565 -37.11937 -4.95475 1.000 249.04658 268 LEU B CA 1
ATOM 3745 C C . LEU B 1 288 ? 48.14252 -36.82639 -5.37925 1.000 258.11215 268 LEU B C 1
ATOM 3746 O O . LEU B 1 288 ? 47.24024 -37.63476 -5.13490 1.000 262.69021 268 LEU B O 1
ATOM 3748 N N . VAL B 1 289 ? 47.93683 -35.67873 -6.01837 1.000 261.47328 269 VAL B N 1
ATOM 3749 C CA . VAL B 1 289 ? 46.61276 -35.27092 -6.48313 1.000 270.94991 269 VAL B CA 1
ATOM 3750 C C . VAL B 1 289 ? 46.57903 -35.32726 -8.00606 1.000 275.09610 269 VAL B C 1
ATOM 3751 O O . VAL B 1 289 ? 47.55658 -34.93877 -8.66171 1.000 271.46487 269 VAL B O 1
ATOM 3753 N N . PRO B 1 290 ? 45.49068 -35.80227 -8.60766 1.000 283.37978 270 PRO B N 1
ATOM 3754 C CA . PRO B 1 290 ? 45.43910 -35.89451 -10.07080 1.000 288.25016 270 PRO B CA 1
ATOM 3755 C C . PRO B 1 290 ? 45.36219 -34.52385 -10.72406 1.000 292.51476 270 PRO B C 1
ATOM 3756 O O . PRO B 1 290 ? 44.74532 -33.59178 -10.20213 1.000 296.02893 270 PRO B O 1
ATOM 3760 N N . THR B 1 291 ? 46.00311 -34.41526 -11.88571 1.000 292.88842 271 THR B N 1
ATOM 3761 C CA . THR B 1 291 ? 45.95904 -33.19253 -12.66776 1.000 298.19669 271 THR B CA 1
ATOM 3762 C C . THR B 1 291 ? 44.58528 -33.03766 -13.32251 1.000 310.23928 271 THR B C 1
ATOM 3763 O O . THR B 1 291 ? 43.82978 -34.00630 -13.43286 1.000 314.35182 271 THR B O 1
ATOM 3767 N N . PRO B 1 292 ? 44.22949 -31.81946 -13.74850 1.000 316.81539 272 PRO B N 1
ATOM 3768 C CA . PRO B 1 292 ? 42.90337 -31.62215 -14.36075 1.000 329.33671 272 PRO B CA 1
ATOM 3769 C C . PRO B 1 292 ? 42.65258 -32.48070 -15.58792 1.000 335.39054 272 PRO B C 1
ATOM 3770 O O . PRO B 1 292 ? 41.50864 -32.89396 -15.81615 1.000 344.28412 272 PRO B O 1
ATOM 3774 N N . ASP B 1 293 ? 43.67918 -32.76055 -16.38859 1.000 331.63585 273 ASP B N 1
ATOM 3775 C CA . ASP B 1 293 ? 43.50474 -33.56597 -17.59062 1.000 337.81289 273 ASP B CA 1
ATOM 3776 C C . ASP B 1 293 ? 43.40551 -35.05795 -17.29914 1.000 334.55173 273 ASP B C 1
ATOM 3777 O O . ASP B 1 293 ? 43.17366 -35.83822 -18.22905 1.000 340.22851 273 ASP B O 1
ATOM 3782 N N . GLY B 1 294 ? 43.57608 -35.47241 -16.04464 1.000 326.30789 274 GLY B N 1
ATOM 3783 C CA . GLY B 1 294 ? 43.45776 -36.86646 -15.67221 1.000 323.80066 274 GLY B CA 1
ATOM 3784 C C . GLY B 1 294 ? 44.53503 -37.78147 -16.20812 1.000 318.16342 274 GLY B C 1
ATOM 3785 O O . GLY B 1 294 ? 44.45171 -38.99626 -15.99218 1.000 316.94455 274 GLY B O 1
ATOM 3786 N N . LYS B 1 295 ? 45.54397 -37.24816 -16.89474 1.000 315.38836 275 LYS B N 1
ATOM 3787 C CA . LYS B 1 295 ? 46.60310 -38.06457 -17.47079 1.000 311.02019 275 LYS B CA 1
ATOM 3788 C C . LYS B 1 295 ? 47.79506 -38.24523 -16.53994 1.000 298.92985 275 LYS B C 1
ATOM 3789 O O . LYS B 1 295 ? 48.69647 -39.02701 -16.86161 1.000 294.94071 275 LYS B O 1
ATOM 3791 N N . GLY B 1 296 ? 47.82392 -37.55272 -15.40477 1.000 293.71710 276 GLY B N 1
ATOM 3792 C CA . GLY B 1 296 ? 48.93522 -37.67404 -14.48363 1.000 283.05561 276 GLY B CA 1
ATOM 3793 C C . GLY B 1 296 ? 48.53399 -37.24574 -13.08974 1.000 279.56197 276 GLY B C 1
ATOM 3794 O O . GLY B 1 296 ? 47.38625 -36.87802 -12.83140 1.000 285.44919 276 GLY B O 1
ATOM 3795 N N . ARG B 1 297 ? 49.50832 -37.30160 -12.18374 1.000 270.51296 277 ARG B N 1
ATOM 3796 C CA . ARG B 1 297 ? 49.31923 -36.91024 -10.79589 1.000 266.63906 277 ARG B CA 1
ATOM 3797 C C . ARG B 1 297 ? 50.41389 -35.93412 -10.39324 1.000 260.35362 277 ARG B C 1
ATOM 3798 O O . ARG B 1 297 ? 51.56661 -36.07119 -10.81412 1.000 256.07599 277 ARG B O 1
ATOM 3800 N N . ARG B 1 298 ? 50.04648 -34.94833 -9.57963 1.000 260.54036 278 ARG B N 1
ATOM 3801 C CA . ARG B 1 298 ? 50.97157 -33.93419 -9.09726 1.000 255.62618 278 ARG B CA 1
ATOM 3802 C C . ARG B 1 298 ? 51.25904 -34.15983 -7.61954 1.000 249.41780 278 ARG B C 1
ATOM 3803 O O . ARG B 1 298 ? 50.37310 -34.56181 -6.85890 1.000 251.25108 278 ARG B O 1
ATOM 3805 N N . ALA B 1 299 ? 52.49912 -33.89480 -7.21777 1.000 242.89722 279 ALA B N 1
ATOM 3806 C CA . ALA B 1 299 ? 52.93969 -34.12811 -5.84851 1.000 237.13358 279 ALA B CA 1
ATOM 3807 C C . ALA B 1 299 ? 52.67904 -32.88592 -5.00414 1.000 238.05396 279 ALA B C 1
ATOM 3808 O O . ALA B 1 299 ? 53.24490 -31.81935 -5.26796 1.000 237.95899 279 ALA B O 1
ATOM 3810 N N . VAL B 1 300 ? 51.82456 -33.02573 -3.99461 1.000 239.66074 280 VAL B N 1
ATOM 3811 C CA . VAL B 1 300 ? 51.55866 -31.95633 -3.03912 1.000 240.80776 280 VAL B CA 1
ATOM 3812 C C . VAL B 1 300 ? 52.50577 -32.12217 -1.85943 1.000 234.36191 280 VAL B C 1
ATOM 3813 O O . VAL B 1 300 ? 52.59569 -33.20670 -1.27331 1.000 231.71001 280 VAL B O 1
ATOM 3815 N N . ILE B 1 301 ? 53.21154 -31.05080 -1.50710 1.000 232.56245 281 ILE B N 1
ATOM 3816 C CA . ILE B 1 301 ? 54.26715 -31.09757 -0.50093 1.000 226.92808 281 ILE B CA 1
ATOM 3817 C C . ILE B 1 301 ? 53.88923 -30.17781 0.65136 1.000 229.03670 281 ILE B C 1
ATOM 3818 O O . ILE B 1 301 ? 53.69773 -28.97159 0.45396 1.000 232.43254 281 ILE B O 1
ATOM 3820 N N . GLU B 1 302 ? 53.79054 -30.74463 1.85111 1.000 227.69208 282 GLU B N 1
ATOM 3821 C CA . GLU B 1 302 ? 53.59759 -29.97808 3.07545 1.000 229.49353 282 GLU B CA 1
ATOM 3822 C C . GLU B 1 302 ? 54.95044 -29.81592 3.75685 1.000 224.35276 282 GLU B C 1
ATOM 3823 O O . GLU B 1 302 ? 55.60068 -30.80990 4.09802 1.000 220.26271 282 GLU B O 1
ATOM 3825 N N . VAL B 1 303 ? 55.37218 -28.56936 3.95082 1.000 225.26237 283 VAL B N 1
ATOM 3826 C CA . VAL B 1 303 ? 56.70642 -28.25125 4.44869 1.000 221.38895 283 VAL B CA 1
ATOM 3827 C C . VAL B 1 303 ? 56.58336 -27.66392 5.84727 1.000 223.52542 283 VAL B C 1
ATOM 3828 O O . VAL B 1 303 ? 55.82598 -26.71045 6.06538 1.000 228.46527 283 VAL B O 1
ATOM 3830 N N . LEU B 1 304 ? 57.33414 -28.22965 6.78988 1.000 220.47474 284 LEU B N 1
ATOM 3831 C CA . LEU B 1 304 ? 57.41879 -27.72062 8.15446 1.000 222.57132 284 LEU B CA 1
ATOM 3832 C C . LEU B 1 304 ? 58.89009 -27.50723 8.48162 1.000 219.21489 284 LEU B C 1
ATOM 3833 O O . LEU B 1 304 ? 59.64679 -28.47487 8.60682 1.000 215.40691 284 LEU B O 1
ATOM 3835 N N . LEU B 1 305 ? 59.29712 -26.24789 8.60876 1.000 221.30445 285 LEU B N 1
ATOM 3836 C CA . LEU B 1 305 ? 60.67761 -25.89932 8.91181 1.000 219.40457 285 LEU B CA 1
ATOM 3837 C C . LEU B 1 305 ? 60.84366 -25.68587 10.41008 1.000 221.68891 285 LEU B C 1
ATOM 3838 O O . LEU B 1 305 ? 59.96464 -25.12354 11.07010 1.000 226.17352 285 LEU B O 1
ATOM 3840 N N . ASN B 1 306 ? 61.98178 -26.13377 10.94172 1.000 219.30376 286 ASN B N 1
ATOM 3841 C CA . ASN B 1 306 ? 62.23819 -26.08328 12.38073 1.000 221.77149 286 ASN B CA 1
ATOM 3842 C C . ASN B 1 306 ? 62.68825 -24.67520 12.76121 1.000 225.52153 286 ASN B C 1
ATOM 3843 O O . ASN B 1 306 ? 63.87220 -24.38838 12.95697 1.000 225.18771 286 ASN B O 1
ATOM 3848 N N . THR B 1 307 ? 61.71225 -23.78081 12.86273 1.000 229.87436 287 THR B N 1
ATOM 3849 C CA . THR B 1 307 ? 61.94506 -22.45724 13.41021 1.000 234.74205 287 THR B CA 1
ATOM 3850 C C . THR B 1 307 ? 62.02389 -22.54041 14.93230 1.000 238.07388 287 THR B C 1
ATOM 3851 O O . THR B 1 307 ? 61.58278 -23.52658 15.52815 1.000 237.55078 287 THR B O 1
ATOM 3853 N N . PRO B 1 308 ? 62.60722 -21.52829 15.58777 1.000 242.20070 288 PRO B N 1
ATOM 3854 C CA . PRO B 1 308 ? 62.68667 -21.56552 17.06001 1.000 246.35694 288 PRO B CA 1
ATOM 3855 C C . PRO B 1 308 ? 61.34961 -21.79668 17.74630 1.000 250.16462 288 PRO B C 1
ATOM 3856 O O . PRO B 1 308 ? 61.29108 -22.53176 18.74023 1.000 251.58284 288 PRO B O 1
ATOM 3860 N N . LEU B 1 309 ? 60.27086 -21.19184 17.24206 1.000 252.66867 289 LEU B N 1
ATOM 3861 C CA . LEU B 1 309 ? 58.95443 -21.42932 17.82599 1.000 257.05392 289 LEU B CA 1
ATOM 3862 C C . LEU B 1 309 ? 58.52604 -22.87951 17.64246 1.000 253.19517 289 LEU B C 1
ATOM 3863 O O . LEU B 1 309 ? 57.91653 -23.47365 18.53995 1.000 256.56061 289 LEU B O 1
ATOM 3865 N N . ALA B 1 310 ? 58.83709 -23.46671 16.48439 1.000 246.83885 290 ALA B N 1
ATOM 3866 C CA . ALA B 1 310 ? 58.52222 -24.87359 16.26357 1.000 243.31521 290 ALA B CA 1
ATOM 3867 C C . ALA B 1 310 ? 59.33946 -25.77101 17.18353 1.000 242.07414 290 ALA B C 1
ATOM 3868 O O . ALA B 1 310 ? 58.82428 -26.76555 17.70717 1.000 243.24488 290 ALA B O 1
ATOM 3870 N N . ALA B 1 311 ? 60.61396 -25.43240 17.39620 1.000 240.53210 291 ALA B N 1
ATOM 3871 C CA . ALA B 1 311 ? 61.45266 -26.22746 18.28701 1.000 240.26051 291 ALA B CA 1
ATOM 3872 C C . ALA B 1 311 ? 60.91409 -26.21220 19.71152 1.000 247.05383 291 ALA B C 1
ATOM 3873 O O . ALA B 1 311 ? 60.94949 -27.23353 20.40709 1.000 248.02287 291 ALA B O 1
ATOM 3875 N N . ASP B 1 312 ? 60.40651 -25.06322 20.16345 1.000 252.55012 292 ASP B N 1
ATOM 3876 C CA . ASP B 1 312 ? 59.83854 -24.99238 21.50553 1.000 260.01084 292 ASP B CA 1
ATOM 3877 C C . ASP B 1 312 ? 58.57392 -25.83569 21.61152 1.000 262.13126 292 ASP B C 1
ATOM 3878 O O . ASP B 1 312 ? 58.34695 -26.49857 22.63059 1.000 266.50351 292 ASP B O 1
ATOM 3883 N N . LEU B 1 313 ? 57.73965 -25.82550 20.56817 1.000 259.89136 293 LEU B N 1
ATOM 3884 C CA . LEU B 1 313 ? 56.56833 -26.69491 20.55292 1.000 262.03287 293 LEU B CA 1
ATOM 3885 C C . LEU B 1 313 ? 56.96615 -28.16419 20.50839 1.000 258.06428 293 LEU B C 1
ATOM 3886 O O . LEU B 1 313 ? 56.25656 -29.01484 21.05723 1.000 261.95238 293 LEU B O 1
ATOM 3888 N N . ILE B 1 314 ? 58.09172 -28.48006 19.86463 1.000 251.11625 294 ILE B N 1
ATOM 3889 C CA . ILE B 1 314 ? 58.58160 -29.85427 19.85462 1.000 247.83483 294 ILE B CA 1
ATOM 3890 C C . ILE B 1 314 ? 59.15592 -30.22465 21.21610 1.000 252.06671 294 ILE B C 1
ATOM 3891 O O . ILE B 1 314 ? 58.91484 -31.32449 21.72792 1.000 254.31402 294 ILE B O 1
ATOM 3895 N N . ARG B 1 315 ? 59.91861 -29.31253 21.82670 1.000 253.99633 295 ARG B N 1
ATOM 3896 C CA . ARG B 1 315 ? 60.52048 -29.59149 23.12737 1.000 258.81667 295 ARG B CA 1
ATOM 3897 C C . ARG B 1 315 ? 59.46351 -29.80761 24.20294 1.000 267.13875 295 ARG B C 1
ATOM 3898 O O . ARG B 1 315 ? 59.68737 -30.57066 25.14999 1.000 271.32179 295 ARG B O 1
ATOM 3901 N N . LYS B 1 316 ? 58.31107 -29.15634 24.07509 1.000 270.42508 296 LYS B N 1
ATOM 3902 C CA . LYS B 1 316 ? 57.21803 -29.31774 25.02315 1.000 279.17710 296 LYS B CA 1
ATOM 3903 C C . LYS B 1 316 ? 56.26510 -30.44280 24.64370 1.000 279.39219 296 LYS B C 1
ATOM 3904 O O . LYS B 1 316 ? 55.30637 -30.69700 25.38049 1.000 287.26861 296 LYS B O 1
ATOM 3906 N N . GLY B 1 317 ? 56.50374 -31.12163 23.52306 1.000 271.72406 297 GLY B N 1
ATOM 3907 C CA . GLY B 1 317 ? 55.59011 -32.14635 23.06269 1.000 272.12332 297 GLY B CA 1
ATOM 3908 C C . GLY B 1 317 ? 54.27642 -31.62747 22.53066 1.000 274.90091 297 GLY B C 1
ATOM 3909 O O . GLY B 1 317 ? 53.37679 -32.42571 22.25389 1.000 277.09204 297 GLY B O 1
ATOM 3910 N N . GLU B 1 318 ? 54.13597 -30.31027 22.37553 1.000 275.58166 298 GLU B N 1
ATOM 3911 C CA . GLU B 1 318 ? 52.89598 -29.70491 21.89099 1.000 279.21619 298 GLU B CA 1
ATOM 3912 C C . GLU B 1 318 ? 52.81583 -29.85943 20.37120 1.000 272.08240 298 GLU B C 1
ATOM 3913 O O . GLU B 1 318 ? 52.85114 -28.89478 19.60373 1.000 269.55526 298 GLU B O 1
ATOM 3915 N N . VAL B 1 319 ? 52.70573 -31.12013 19.94216 1.000 269.52851 299 VAL B N 1
ATOM 3916 C CA . VAL B 1 319 ? 52.58423 -31.41854 18.52175 1.000 263.64971 299 VAL B CA 1
ATOM 3917 C C . VAL B 1 319 ? 51.28228 -30.87985 17.94791 1.000 268.13459 299 VAL B C 1
ATOM 3918 O O . VAL B 1 319 ? 51.19846 -30.63152 16.73936 1.000 264.11754 299 VAL B O 1
ATOM 3920 N N . HIS B 1 320 ? 50.25840 -30.69422 18.78607 1.000 277.18128 300 HIS B N 1
ATOM 3921 C CA . HIS B 1 320 ? 49.00819 -30.11538 18.30983 1.000 282.72800 300 HIS B CA 1
ATOM 3922 C C . HIS B 1 320 ? 49.19720 -28.67779 17.84515 1.000 281.42479 300 HIS B C 1
ATOM 3923 O O . HIS B 1 320 ? 48.52481 -28.23517 16.90707 1.000 282.37858 300 HIS B O 1
ATOM 3925 N N . GLU B 1 321 ? 50.10645 -27.93778 18.47964 1.000 279.94366 301 GLU B N 1
ATOM 3926 C CA . GLU B 1 321 ? 50.34457 -26.53918 18.14573 1.000 279.66007 301 GLU B CA 1
ATOM 3927 C C . GLU B 1 321 ? 51.14272 -26.35577 16.86171 1.000 271.09129 301 GLU B C 1
ATOM 3928 O O . GLU B 1 321 ? 51.46146 -25.21398 16.51234 1.000 270.68511 301 GLU B O 1
ATOM 3930 N N . LEU B 1 322 ? 51.46760 -27.43649 16.15092 1.000 265.00887 302 LEU B N 1
ATOM 3931 C CA . LEU B 1 322 ? 52.28409 -27.31857 14.94760 1.000 257.40975 302 LEU B CA 1
ATOM 3932 C C . LEU B 1 322 ? 51.46758 -26.84234 13.75164 1.000 258.83977 302 LEU B C 1
ATOM 3933 O O . LEU B 1 322 ? 51.92822 -25.98792 12.98590 1.000 256.45224 302 LEU B O 1
ATOM 3935 N N . LYS B 1 323 ? 50.26229 -27.38331 13.57464 1.000 263.49101 303 LYS B N 1
ATOM 3936 C CA . LYS B 1 323 ? 49.44556 -27.00767 12.42318 1.000 265.72920 303 LYS B CA 1
ATOM 3937 C C . LYS B 1 323 ? 49.12171 -25.51753 12.36484 1.000 270.60256 303 LYS B C 1
ATOM 3938 O O . LYS B 1 323 ? 49.21085 -24.94363 11.26508 1.000 269.16939 303 LYS B O 1
ATOM 3940 N N . PRO B 1 324 ? 48.74172 -24.83915 13.45587 1.000 276.99665 304 PRO B N 1
ATOM 3941 C CA . PRO B 1 324 ? 48.53253 -23.38603 13.35059 1.000 281.69771 304 PRO B CA 1
ATOM 3942 C C . PRO B 1 324 ? 49.80968 -22.61466 13.06932 1.000 276.15315 304 PRO B C 1
ATOM 3943 O O . PRO B 1 324 ? 49.75909 -21.59151 12.37576 1.000 278.07557 304 PRO B O 1
ATOM 3947 N N . LEU B 1 325 ? 50.95316 -23.07417 13.58275 1.000 270.11839 305 LEU B N 1
ATOM 3948 C CA . LEU B 1 325 ? 52.20233 -22.34977 13.37184 1.000 265.73631 305 LEU B CA 1
ATOM 3949 C C . LEU B 1 325 ? 52.63939 -22.39185 11.91335 1.000 260.46907 305 LEU B C 1
ATOM 3950 O O . LEU B 1 325 ? 53.22558 -21.42422 11.41423 1.000 260.13529 305 LEU B O 1
ATOM 3952 N N . MET B 1 326 ? 52.36556 -23.49670 11.21549 1.000 257.05216 306 MET B N 1
ATOM 3953 C CA . MET B 1 326 ? 52.74893 -23.60410 9.81336 1.000 252.73140 306 MET B CA 1
ATOM 3954 C C . MET B 1 326 ? 51.90778 -22.70873 8.91319 1.000 258.13668 306 MET B C 1
ATOM 3955 O O . MET B 1 326 ? 52.33567 -22.39668 7.79678 1.000 256.08508 306 MET B O 1
ATOM 3957 N N . LYS B 1 327 ? 50.72968 -22.28309 9.37346 1.000 265.75929 307 LYS B N 1
ATOM 3958 C CA . LYS B 1 327 ? 49.86441 -21.43137 8.56743 1.000 272.12123 307 LYS B CA 1
ATOM 3959 C C . LYS B 1 327 ? 50.28210 -19.96690 8.59449 1.000 275.31627 307 LYS B C 1
ATOM 3960 O O . LYS B 1 327 ? 49.81764 -19.19004 7.75298 1.000 280.05005 307 LYS B O 1
ATOM 3962 N N . ARG B 1 328 ? 51.14484 -19.57306 9.53196 1.000 273.55439 308 ARG B N 1
ATOM 3963 C CA . ARG B 1 328 ? 51.53973 -18.18086 9.68602 1.000 277.46911 308 ARG B CA 1
ATOM 3964 C C . ARG B 1 328 ? 52.97968 -17.90245 9.27997 1.000 271.77051 308 ARG B C 1
ATOM 3965 O O . ARG B 1 328 ? 53.36661 -16.73070 9.20868 1.000 275.29290 308 ARG B O 1
ATOM 3967 N N . SER B 1 329 ? 53.77927 -18.93330 9.01160 1.000 263.86657 309 SER B N 1
ATOM 3968 C CA . SER B 1 329 ? 55.18096 -18.72889 8.66887 1.000 259.06047 309 SER B CA 1
ATOM 3969 C C . SER B 1 329 ? 55.47509 -19.18740 7.24609 1.000 255.15975 309 SER B C 1
ATOM 3970 O O . SER B 1 329 ? 56.42782 -19.93870 7.01534 1.000 248.79691 309 SER B O 1
ATOM 3972 N N . THR B 1 330 ? 54.66584 -18.73711 6.28422 1.000 259.64432 310 THR B N 1
ATOM 3973 C CA . THR B 1 330 ? 54.90302 -19.08476 4.88773 1.000 257.25825 310 THR B CA 1
ATOM 3974 C C . THR B 1 330 ? 56.10383 -18.35339 4.30242 1.000 256.49588 310 THR B C 1
ATOM 3975 O O . THR B 1 330 ? 56.61773 -18.76992 3.25913 1.000 253.54468 310 THR B O 1
ATOM 3977 N N . GLU B 1 331 ? 56.56222 -17.27792 4.94852 1.000 259.79039 311 GLU B N 1
ATOM 3978 C CA . GLU B 1 331 ? 57.69576 -16.52137 4.42506 1.000 260.32648 311 GLU B CA 1
ATOM 3979 C C . GLU B 1 331 ? 59.01397 -17.26130 4.62245 1.000 253.29408 311 GLU B C 1
ATOM 3980 O O . GLU B 1 331 ? 59.96552 -17.03933 3.86433 1.000 252.65161 311 GLU B O 1
ATOM 3986 N N . GLN B 1 332 ? 59.09559 -18.12908 5.63149 1.000 248.83148 312 GLN B N 1
ATOM 3987 C CA . GLN B 1 332 ? 60.33597 -18.82856 5.94361 1.000 243.00458 312 GLN B CA 1
ATOM 3988 C C . GLN B 1 332 ? 60.54565 -20.08042 5.10103 1.000 237.30407 312 GLN B C 1
ATOM 3989 O O . GLN B 1 332 ? 61.65404 -20.62787 5.09863 1.000 233.09005 312 GLN B O 1
ATOM 3995 N N . GLY B 1 333 ? 59.52098 -20.54097 4.38994 1.000 237.73113 313 GLY B N 1
ATOM 3996 C CA . GLY B 1 333 ? 59.60593 -21.75587 3.59869 1.000 233.07623 313 GLY B CA 1
ATOM 3997 C C . GLY B 1 333 ? 58.63563 -22.84420 4.00771 1.000 231.27355 313 GLY B C 1
ATOM 3998 O O . GLY B 1 333 ? 58.60327 -23.89583 3.35290 1.000 228.00406 313 GLY B O 1
ATOM 3999 N N . MET B 1 334 ? 57.84304 -22.64898 5.05716 1.000 233.94007 314 MET B N 1
ATOM 4000 C CA . MET B 1 334 ? 56.88059 -23.64967 5.48347 1.000 233.47630 314 MET B CA 1
ATOM 4001 C C . MET B 1 334 ? 55.58698 -23.52301 4.68553 1.000 238.10592 314 MET B C 1
ATOM 4002 O O . MET B 1 334 ? 55.26785 -22.46838 4.12968 1.000 242.88585 314 MET B O 1
ATOM 4005 N N . GLN B 1 335 ? 54.83768 -24.62256 4.63790 1.000 237.37464 315 GLN B N 1
ATOM 4006 C CA . GLN B 1 335 ? 53.52261 -24.63198 4.01362 1.000 242.55677 315 GLN B CA 1
ATOM 4007 C C . GLN B 1 335 ? 52.78956 -25.89807 4.42702 1.000 242.06807 315 GLN B C 1
ATOM 4008 O O . GLN B 1 335 ? 53.38669 -26.97607 4.48441 1.000 236.74715 315 GLN B O 1
ATOM 4014 N N . THR B 1 336 ? 51.50272 -25.75377 4.72954 1.000 248.37795 316 THR B N 1
ATOM 4015 C CA . THR B 1 336 ? 50.65636 -26.89962 5.01350 1.000 249.70560 316 THR B CA 1
ATOM 4016 C C . THR B 1 336 ? 50.22033 -27.55401 3.70491 1.000 250.23073 316 THR B C 1
ATOM 4017 O O . THR B 1 336 ? 50.59298 -27.12691 2.60832 1.000 249.54010 316 THR B O 1
ATOM 4021 N N . PHE B 1 337 ? 49.41996 -28.61488 3.81876 1.000 252.20283 317 PHE B N 1
ATOM 4022 C CA . PHE B 1 337 ? 48.82305 -29.20348 2.62607 1.000 254.43346 317 PHE B CA 1
ATOM 4023 C C . PHE B 1 337 ? 47.79335 -28.27080 2.00400 1.000 262.46249 317 PHE B C 1
ATOM 4024 O O . PHE B 1 337 ? 47.62463 -28.26247 0.77929 1.000 264.20210 317 PHE B O 1
ATOM 4032 N N . ASP B 1 338 ? 47.10212 -27.47914 2.82729 1.000 268.10008 318 ASP B N 1
ATOM 4033 C CA . ASP B 1 338 ? 46.12179 -26.53747 2.30050 1.000 276.63838 318 ASP B CA 1
ATOM 4034 C C . ASP B 1 338 ? 46.79246 -25.36034 1.60497 1.000 275.94940 318 ASP B C 1
ATOM 4035 O O . ASP B 1 338 ? 46.24472 -24.82157 0.63677 1.000 281.69206 318 ASP B O 1
ATOM 4040 N N . GLN B 1 339 ? 47.97045 -24.94829 2.07853 1.000 269.81997 319 GLN B N 1
ATOM 4041 C CA . GLN B 1 339 ? 48.69412 -23.86253 1.42642 1.000 269.50074 319 GLN B CA 1
ATOM 4042 C C . GLN B 1 339 ? 49.36542 -24.33228 0.14141 1.000 265.60274 319 GLN B C 1
ATOM 4043 O O . GLN B 1 339 ? 49.42786 -23.58160 -0.83887 1.000 269.01519 319 GLN B O 1
ATOM 4049 N N . ALA B 1 340 ? 49.87121 -25.56801 0.12672 1.000 259.19751 320 ALA B N 1
ATOM 4050 C CA . ALA B 1 340 ? 50.45937 -26.10802 -1.09448 1.000 256.17733 320 ALA B CA 1
ATOM 4051 C C . ALA B 1 340 ? 49.39293 -26.36677 -2.15027 1.000 262.58816 320 ALA B C 1
ATOM 4052 O O . ALA B 1 340 ? 49.59219 -26.05681 -3.33078 1.000 264.61464 320 ALA B O 1
ATOM 4054 N N . LEU B 1 341 ? 48.25546 -26.93899 -1.74559 1.000 266.63428 321 LEU B N 1
ATOM 4055 C CA . LEU B 1 341 ? 47.14778 -27.11670 -2.67807 1.000 274.16827 321 LEU B CA 1
ATOM 4056 C C . LEU B 1 341 ? 46.61224 -25.77665 -3.16151 1.000 282.05485 321 LEU B C 1
ATOM 4057 O O . LEU B 1 341 ? 46.12713 -25.67271 -4.29401 1.000 287.75211 321 LEU B O 1
ATOM 4059 N N . TYR B 1 342 ? 46.69063 -24.74336 -2.31996 1.000 283.16919 322 TYR B N 1
ATOM 4060 C CA . TYR B 1 342 ? 46.30612 -23.40463 -2.75246 1.000 290.77407 322 TYR B CA 1
ATOM 4061 C C . TYR B 1 342 ? 47.28619 -22.85820 -3.78262 1.000 288.98313 322 TYR B C 1
ATOM 4062 O O . TYR B 1 342 ? 46.88652 -22.14992 -4.71390 1.000 296.26116 322 TYR B O 1
ATOM 4071 N N . GLN B 1 343 ? 48.57373 -23.17985 -3.63480 1.000 280.16574 323 GLN B N 1
ATOM 4072 C CA . GLN B 1 343 ? 49.56858 -22.70269 -4.58895 1.000 278.89714 323 GLN B CA 1
ATOM 4073 C C . GLN B 1 343 ? 49.48428 -23.45023 -5.91331 1.000 280.10774 323 GLN B C 1
ATOM 4074 O O . GLN B 1 343 ? 49.87233 -22.90780 -6.95421 1.000 283.30093 323 GLN B O 1
ATOM 4076 N N . LEU B 1 344 ? 48.98614 -24.68631 -5.89767 1.000 278.33205 324 LEU B N 1
ATOM 4077 C CA . LEU B 1 344 ? 48.85052 -25.46822 -7.11996 1.000 280.05438 324 LEU B CA 1
ATOM 4078 C C . LEU B 1 344 ? 47.53631 -25.20793 -7.84194 1.000 290.55013 324 LEU B C 1
ATOM 4079 O O . LEU B 1 344 ? 47.49660 -25.26148 -9.07677 1.000 294.85129 324 LEU B O 1
ATOM 4081 N N . TYR B 1 345 ? 46.45910 -24.93097 -7.10257 1.000 295.53146 325 TYR B N 1
ATOM 4082 C CA . TYR B 1 345 ? 45.18570 -24.62192 -7.74389 1.000 306.61301 325 TYR B CA 1
ATOM 4083 C C . TYR B 1 345 ? 45.21781 -23.26030 -8.42543 1.000 313.58367 325 TYR B C 1
ATOM 4084 O O . TYR B 1 345 ? 44.58122 -23.07627 -9.46917 1.000 322.23154 325 TYR B O 1
ATOM 4086 N N . THR B 1 346 ? 45.94509 -22.29708 -7.85389 1.000 310.74128 326 THR B N 1
ATOM 4087 C CA . THR B 1 346 ? 46.08969 -20.99985 -8.50528 1.000 317.50453 326 THR B CA 1
ATOM 4088 C C . THR B 1 346 ? 46.97776 -21.09090 -9.73921 1.000 316.49205 326 THR B C 1
ATOM 4089 O O . THR B 1 346 ? 46.83274 -20.28649 -10.66681 1.000 324.76748 326 THR B O 1
ATOM 4093 N N . GLN B 1 347 ? 47.89726 -22.05603 -9.76930 1.000 307.24900 327 GLN B N 1
ATOM 4094 C CA . GLN B 1 347 ? 48.72445 -22.28864 -10.94509 1.000 306.61395 327 GLN B CA 1
ATOM 4095 C C . GLN B 1 347 ? 47.98430 -23.02917 -12.05001 1.000 312.47441 327 GLN B C 1
ATOM 4096 O O . GLN B 1 347 ? 48.50763 -23.12705 -13.16526 1.000 314.45813 327 GLN B O 1
ATOM 4098 N N . GLY B 1 348 ? 46.78979 -23.54654 -11.77253 1.000 316.02989 328 GLY B N 1
ATOM 4099 C CA . GLY B 1 348 ? 46.04883 -24.31193 -12.75178 1.000 322.02433 328 GLY B CA 1
ATOM 4100 C C . GLY B 1 348 ? 46.44460 -25.76507 -12.86050 1.000 314.92178 328 GLY B C 1
ATOM 4101 O O . GLY B 1 348 ? 45.97519 -26.45087 -13.77574 1.000 319.81603 328 GLY B O 1
ATOM 4102 N N . GLU B 1 349 ? 47.29219 -26.25888 -11.95914 1.000 304.20367 329 GLU B N 1
ATOM 4103 C CA . GLU B 1 349 ? 47.74212 -27.64492 -11.99461 1.000 297.44971 329 GLU B CA 1
ATOM 4104 C C . GLU B 1 349 ? 46.77415 -28.60455 -11.31757 1.000 297.58448 329 GLU B C 1
ATOM 4105 O O . GLU B 1 349 ? 47.05746 -29.80596 -11.26467 1.000 292.61237 329 GLU B O 1
ATOM 4107 N N . ILE B 1 350 ? 45.65094 -28.11287 -10.79601 1.000 303.79417 330 ILE B N 1
ATOM 4108 C CA . ILE B 1 350 ? 44.65942 -28.96476 -10.15113 1.000 305.56220 330 ILE B CA 1
ATOM 4109 C C . ILE B 1 350 ? 43.32051 -28.24871 -10.21228 1.000 316.84629 330 ILE B C 1
ATOM 4110 O O . ILE B 1 350 ? 43.25609 -27.01687 -10.17418 1.000 320.60270 330 ILE B O 1
ATOM 4112 N N . THR B 1 351 ? 42.24658 -29.02701 -10.31036 1.000 322.99660 331 THR B N 1
ATOM 4113 C CA . THR B 1 351 ? 40.91562 -28.45235 -10.39193 1.000 334.86575 331 THR B CA 1
ATOM 4114 C C . THR B 1 351 ? 40.47097 -27.93089 -9.02888 1.000 334.88121 331 THR B C 1
ATOM 4115 O O . THR B 1 351 ? 41.15330 -28.08806 -8.01323 1.000 325.83637 331 THR B O 1
ATOM 4119 N N . TYR B 1 352 ? 39.29448 -27.29990 -9.01891 1.000 346.08716 332 TYR B N 1
ATOM 4120 C CA . TYR B 1 352 ? 38.73238 -26.81152 -7.76547 1.000 348.11455 332 TYR B CA 1
ATOM 4121 C C . TYR B 1 352 ? 38.15204 -27.94886 -6.93434 1.000 347.67882 332 TYR B C 1
ATOM 4122 O O . TYR B 1 352 ? 38.21894 -27.91335 -5.69975 1.000 343.98535 332 TYR B O 1
ATOM 4124 N N . GLU B 1 353 ? 37.58852 -28.96629 -7.59038 1.000 352.05982 333 GLU B N 1
ATOM 4125 C CA . GLU B 1 353 ? 37.04410 -30.10547 -6.85957 1.000 352.52068 333 GLU B CA 1
ATOM 4126 C C . GLU B 1 353 ? 38.15347 -30.96062 -6.26034 1.000 339.56149 333 GLU B C 1
ATOM 4127 O O . GLU B 1 353 ? 37.99530 -31.51208 -5.16528 1.000 337.55365 333 GLU B O 1
ATOM 4133 N N . ASP B 1 354 ? 39.28277 -31.08496 -6.96227 1.000 331.45285 334 ASP B N 1
ATOM 4134 C CA . ASP B 1 354 ? 40.38715 -31.88568 -6.44421 1.000 319.69703 334 ASP B CA 1
ATOM 4135 C C . ASP B 1 354 ? 41.06479 -31.21347 -5.25795 1.000 312.62813 334 ASP B C 1
ATOM 4136 O O . ASP B 1 354 ? 41.65737 -31.89808 -4.41653 1.000 305.17988 334 ASP B O 1
ATOM 4141 N N . ALA B 1 355 ? 40.98966 -29.88449 -5.17053 1.000 315.47635 335 ALA B N 1
ATOM 4142 C CA . ALA B 1 355 ? 41.61756 -29.17847 -4.05965 1.000 309.71533 335 ALA B CA 1
ATOM 4143 C C . ALA B 1 355 ? 40.81840 -29.33400 -2.77132 1.000 313.35986 335 ALA B C 1
ATOM 4144 O O . ALA B 1 355 ? 41.39786 -29.55421 -1.70185 1.000 306.82560 335 ALA B O 1
ATOM 4146 N N . LEU B 1 356 ? 39.49001 -29.22417 -2.85243 1.000 324.53806 336 LEU B N 1
ATOM 4147 C CA . LEU B 1 356 ? 38.66538 -29.35835 -1.65644 1.000 329.57032 336 LEU B CA 1
ATOM 4148 C C . LEU B 1 356 ? 38.60263 -30.80143 -1.17392 1.000 327.06444 336 LEU B C 1
ATOM 4149 O O . LEU B 1 356 ? 38.43938 -31.04445 0.02717 1.000 327.07258 336 LEU B O 1
ATOM 4151 N N . ALA B 1 357 ? 38.73021 -31.76728 -2.08582 1.000 325.59947 337 ALA B N 1
ATOM 415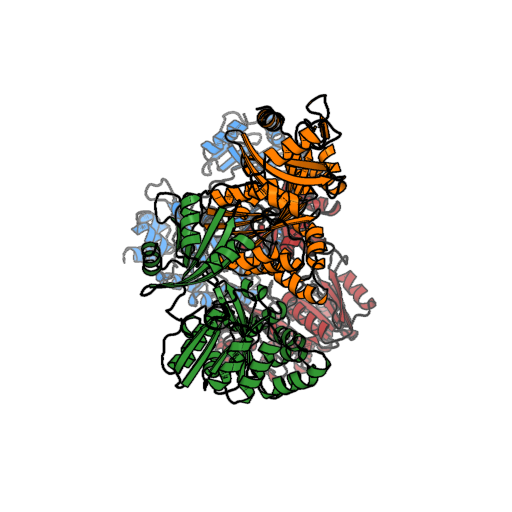2 C CA . ALA B 1 357 ? 38.68688 -33.17070 -1.69352 1.000 323.83497 337 ALA B CA 1
ATOM 4153 C C . ALA B 1 357 ? 39.99219 -33.62897 -1.05641 1.000 311.67451 337 ALA B C 1
ATOM 4154 O O . ALA B 1 357 ? 39.98033 -34.53450 -0.21504 1.000 310.41693 337 ALA B O 1
ATOM 4156 N N . HIS B 1 358 ? 41.11588 -33.02396 -1.43617 1.000 303.51960 338 HIS B N 1
ATOM 4157 C CA . HIS B 1 358 ? 42.42053 -33.38666 -0.90085 1.000 292.49274 338 HIS B CA 1
ATOM 4158 C C . HIS B 1 358 ? 42.88541 -32.46228 0.21567 1.000 289.14925 338 HIS B C 1
ATOM 4159 O O . HIS B 1 358 ? 43.96339 -32.68388 0.77535 1.000 280.73526 338 HIS B O 1
ATOM 4166 N N . ALA B 1 359 ? 42.10374 -31.44263 0.55564 1.000 296.13682 339 ALA B N 1
ATOM 4167 C CA . ALA B 1 359 ? 42.51148 -30.50158 1.58601 1.000 293.93825 339 ALA B CA 1
ATOM 4168 C C . ALA B 1 359 ? 42.40761 -31.13024 2.96953 1.000 293.60066 339 ALA B C 1
ATOM 4169 O O . ALA B 1 359 ? 41.51774 -31.94004 3.24382 1.000 299.51086 339 ALA B O 1
ATOM 4171 N N . ASP B 1 360 ? 43.34069 -30.75001 3.84729 1.000 287.31298 340 ASP B N 1
ATOM 4172 C CA . ASP B 1 360 ? 43.23139 -31.13781 5.24998 1.000 288.25583 340 ASP B CA 1
ATOM 4173 C C . ASP B 1 360 ? 41.98254 -30.54625 5.88822 1.000 298.94276 340 ASP B C 1
ATOM 4174 O O . ASP B 1 360 ? 41.41143 -31.14051 6.81012 1.000 303.59121 340 ASP B O 1
ATOM 4179 N N . SER B 1 361 ? 41.54678 -29.38196 5.41209 1.000 303.70637 341 SER B N 1
ATOM 4180 C CA . SER B 1 361 ? 40.30204 -28.76059 5.85393 1.000 315.06119 341 SER B CA 1
ATOM 4181 C C . SER B 1 361 ? 39.61755 -28.18580 4.62231 1.000 321.06583 341 SER B C 1
ATOM 4182 O O . SER B 1 361 ? 40.08792 -27.19426 4.05540 1.000 318.99642 341 SER B O 1
ATOM 4185 N N . ALA B 1 362 ? 38.51521 -28.81256 4.20368 1.000 329.20927 342 ALA B N 1
ATOM 4186 C CA . ALA B 1 362 ? 37.81166 -28.36622 3.00729 1.000 336.03501 342 ALA B CA 1
ATOM 4187 C C . ALA B 1 362 ? 37.17498 -26.99506 3.18446 1.000 344.58188 342 ALA B C 1
ATOM 4188 O O . ALA B 1 362 ? 36.88621 -26.32750 2.18600 1.000 348.90900 342 ALA B O 1
ATOM 4190 N N . ASN B 1 363 ? 36.94572 -26.56284 4.42415 1.000 347.82618 343 ASN B N 1
ATOM 4191 C CA . ASN B 1 363 ? 36.41311 -25.23072 4.67816 1.000 356.00235 343 ASN B CA 1
ATOM 4192 C C . ASN B 1 363 ? 37.50458 -24.17447 4.76871 1.000 348.85803 343 ASN B C 1
ATOM 4193 O O . ASN B 1 363 ? 37.27698 -23.02484 4.37378 1.000 354.18283 343 ASN B O 1
ATOM 4195 N N . ASP B 1 364 ? 38.68349 -24.53535 5.28212 1.000 337.68531 344 ASP B N 1
ATOM 4196 C CA . ASP B 1 364 ? 39.79380 -23.58871 5.31310 1.000 330.98349 344 ASP B CA 1
ATOM 4197 C C . ASP B 1 364 ? 40.36429 -23.36756 3.91861 1.000 326.73384 344 ASP B C 1
ATOM 4198 O O . ASP B 1 364 ? 40.66598 -22.23022 3.53804 1.000 328.00153 344 ASP B O 1
ATOM 4203 N N . LEU B 1 365 ? 40.52768 -24.44438 3.14559 1.000 322.31276 345 LEU B N 1
ATOM 4204 C CA . LEU B 1 365 ? 40.99676 -24.30079 1.77127 1.000 319.52442 345 LEU B CA 1
ATOM 4205 C C . LEU B 1 365 ? 39.99440 -23.52115 0.93100 1.000 330.53340 345 LEU B C 1
ATOM 4206 O O . LEU B 1 365 ? 40.38231 -22.69931 0.09227 1.000 330.91006 345 LEU B O 1
ATOM 4208 N N . ARG B 1 366 ? 38.69755 -23.76532 1.14195 1.000 340.43227 346 ARG B N 1
ATOM 4209 C CA . ARG B 1 366 ? 37.68119 -22.95469 0.48028 1.000 352.39526 346 ARG B CA 1
ATOM 4210 C C . ARG B 1 366 ? 37.74022 -21.50760 0.94800 1.000 356.40866 346 ARG B C 1
ATOM 4211 O O . ARG B 1 366 ? 37.42658 -20.59230 0.17856 1.000 363.35333 346 ARG B O 1
ATOM 4213 N N . LEU B 1 367 ? 38.13849 -21.28109 2.20166 1.000 352.83012 347 LEU B N 1
ATOM 4214 C CA . LEU B 1 367 ? 38.34117 -19.92151 2.68594 1.000 355.90053 347 LEU B CA 1
ATOM 4215 C C . LEU B 1 367 ? 39.66686 -19.34444 2.20890 1.000 347.33873 347 LEU B C 1
ATOM 4216 O O . LEU B 1 367 ? 39.76158 -18.13538 1.97028 1.000 351.83204 347 LEU B O 1
ATOM 4218 N N . MET B 1 368 ? 40.69371 -20.18545 2.06440 1.000 335.83250 348 MET B N 1
ATOM 4219 C CA . MET B 1 368 ? 41.97505 -19.70461 1.55918 1.000 328.27975 348 MET B CA 1
ATOM 4220 C C . MET B 1 368 ? 41.87942 -19.32654 0.08650 1.000 332.14709 348 MET B C 1
ATOM 4221 O O . MET B 1 368 ? 42.49603 -18.34782 -0.35034 1.000 332.43956 348 MET B O 1
ATOM 4223 N N . ILE B 1 369 ? 41.10673 -20.08531 -0.69180 1.000 335.96099 349 ILE B N 1
ATOM 4224 C CA . ILE B 1 369 ? 40.97591 -19.80096 -2.11686 1.000 340.50905 349 ILE B CA 1
ATOM 4225 C C . ILE B 1 369 ? 40.08733 -18.58598 -2.34908 1.000 353.19578 349 ILE B C 1
ATOM 4226 O O . ILE B 1 369 ? 40.33747 -17.78576 -3.25722 1.000 356.79725 349 ILE B O 1
ATOM 4228 N N . LYS B 1 370 ? 39.03778 -18.42675 -1.53971 1.000 360.95471 350 LYS B N 1
ATOM 4229 C CA . LYS B 1 370 ? 38.14222 -17.28698 -1.69839 1.000 373.99948 350 LYS B CA 1
ATOM 4230 C C . LYS B 1 370 ? 38.76940 -15.98547 -1.22139 1.000 374.14550 350 LYS B C 1
ATOM 4231 O O . LYS B 1 370 ? 38.30112 -14.90864 -1.60694 1.000 384.30404 350 LYS B O 1
ATOM 4233 N N . LEU B 1 371 ? 39.81038 -16.05805 -0.38948 1.000 363.87137 351 LEU B N 1
ATOM 4234 C CA . LEU B 1 371 ? 40.45236 -14.84725 0.10453 1.000 364.18151 351 LEU B CA 1
ATOM 4235 C C . LEU B 1 371 ? 41.32448 -14.19648 -0.96236 1.000 362.69198 351 LEU B C 1
ATOM 4236 O O . LEU B 1 371 ? 41.58103 -12.99090 -0.88849 1.000 367.35622 351 LEU B O 1
ATOM 4238 N N . GLY B 1 372 ? 41.71430 -14.94498 -1.98989 1.000 357.73870 352 GLY B N 1
ATOM 4239 C CA . GLY B 1 372 ? 42.39161 -14.37774 -3.14166 1.000 358.43970 352 GLY B CA 1
ATOM 4240 C C . GLY B 1 372 ? 41.60595 -14.54556 -4.43135 1.000 366.59583 352 GLY B C 1
ATOM 4241 O O . GLY B 1 372 ? 40.54952 -13.93743 -4.61694 1.000 378.51718 352 GLY B O 1
ATOM 4242 N N . PHE C 1 23 ? 99.27872 -49.92017 -3.67772 1.000 224.92593 3 PHE C N 1
ATOM 4243 C CA . PHE C 1 23 ? 98.41531 -49.73136 -2.51815 1.000 223.54363 3 PHE C CA 1
ATOM 4244 C C . PHE C 1 23 ? 99.16097 -49.03203 -1.38498 1.000 224.63845 3 PHE C C 1
ATOM 4245 O O . PHE C 1 23 ? 98.62729 -48.12216 -0.74971 1.000 223.02284 3 PHE C O 1
ATOM 4247 N N . GLU C 1 24 ? 100.40104 -49.46285 -1.13636 1.000 227.83295 4 GLU C N 1
ATOM 4248 C CA . GLU C 1 24 ? 101.20065 -48.84165 -0.08514 1.000 229.42115 4 GLU C CA 1
ATOM 4249 C C . GLU C 1 24 ? 101.51018 -47.38484 -0.40341 1.000 227.93680 4 GLU C C 1
ATOM 4250 O O . GLU C 1 24 ? 101.68776 -46.57342 0.51283 1.000 228.28410 4 GLU C O 1
ATOM 4252 N N . LYS C 1 25 ? 101.57823 -47.03409 -1.69005 1.000 226.75471 5 LYS C N 1
ATOM 4253 C CA . LYS C 1 25 ? 101.81409 -45.64373 -2.06418 1.000 225.69809 5 LYS C CA 1
ATOM 4254 C C . LYS C 1 25 ? 100.59827 -44.77773 -1.75962 1.000 222.68208 5 LYS C C 1
ATOM 4255 O O . LYS C 1 25 ? 100.74124 -43.61615 -1.36008 1.000 222.58043 5 LYS C O 1
ATOM 4257 N N . LEU C 1 26 ? 99.39346 -45.32523 -1.94177 1.000 220.64755 6 LEU C N 1
ATOM 4258 C CA . LEU C 1 26 ? 98.18432 -44.57275 -1.62577 1.000 218.27075 6 LEU C CA 1
ATOM 4259 C C . LEU C 1 26 ? 98.07759 -44.28325 -0.13440 1.000 219.34690 6 LEU C C 1
ATOM 4260 O O . LEU C 1 26 ? 97.50284 -43.26119 0.25780 1.000 218.48838 6 LEU C O 1
ATOM 4262 N N . LEU C 1 27 ? 98.62333 -45.16379 0.70805 1.000 221.70820 7 LEU C N 1
ATOM 4263 C CA . LEU C 1 27 ? 98.59484 -44.92410 2.14676 1.000 223.41922 7 LEU C CA 1
ATOM 4264 C C . LEU C 1 27 ? 99.55424 -43.80767 2.53922 1.000 224.89786 7 LEU C C 1
ATOM 4265 O O . LEU C 1 27 ? 99.22448 -42.96886 3.38596 1.000 225.41128 7 LEU C O 1
ATOM 4267 N N . ARG C 1 28 ? 100.74644 -43.78152 1.93659 1.000 226.08067 8 ARG C N 1
ATOM 4268 C CA . ARG C 1 28 ? 101.70779 -42.72676 2.24381 1.000 227.88304 8 ARG C CA 1
ATOM 4269 C C . ARG C 1 28 ? 101.19378 -41.36335 1.80101 1.000 226.09572 8 ARG C C 1
ATOM 4270 O O . ARG C 1 28 ? 101.44438 -40.35297 2.46847 1.000 227.51053 8 ARG C O 1
ATOM 4278 N N . LEU C 1 29 ? 100.48063 -41.31339 0.67333 1.000 223.41624 9 LEU C N 1
ATOM 4279 C CA . LEU C 1 29 ? 99.92081 -40.04817 0.21065 1.000 222.01194 9 LEU C CA 1
ATOM 4280 C C . LEU C 1 29 ? 98.86941 -39.52548 1.17990 1.000 221.60827 9 LEU C C 1
ATOM 4281 O O . LEU C 1 29 ? 98.77522 -38.31473 1.40890 1.000 222.28473 9 LEU C O 1
ATOM 4283 N N . MET C 1 30 ? 98.07367 -40.42377 1.76194 1.000 221.04190 10 MET C N 1
ATOM 4284 C CA . MET C 1 30 ? 97.06531 -40.00165 2.72664 1.000 221.33970 10 MET C CA 1
ATOM 4285 C C . MET C 1 30 ? 97.70746 -39.47141 4.00213 1.000 224.56000 1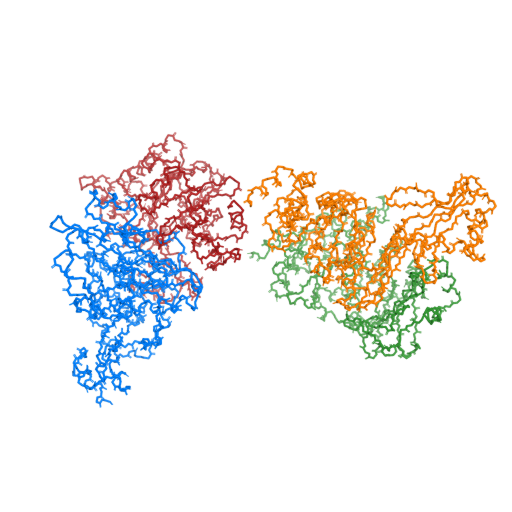0 MET C C 1
ATOM 4286 O O . MET C 1 30 ? 97.22437 -38.49528 4.58796 1.000 225.58703 10 MET C O 1
ATOM 4291 N N . VAL C 1 31 ? 98.79860 -40.09820 4.44553 1.000 226.62117 11 VAL C N 1
ATOM 4292 C CA . VAL C 1 31 ? 99.47949 -39.63501 5.64996 1.000 230.09677 11 VAL C CA 1
ATOM 4293 C C . VAL C 1 31 ? 100.22465 -38.33483 5.37679 1.000 231.16690 11 VAL C C 1
ATOM 4294 O O . VAL C 1 31 ? 100.26051 -37.43437 6.22415 1.000 233.55749 11 VAL C O 1
ATOM 4296 N N . GLU C 1 32 ? 100.83038 -38.21329 4.19273 1.000 229.92816 12 GLU C N 1
ATOM 4297 C CA . GLU C 1 32 ? 101.55957 -36.99438 3.85972 1.000 231.35586 12 GLU C CA 1
ATOM 4298 C C . GLU C 1 32 ? 100.61727 -35.82378 3.60945 1.000 230.36443 12 GLU C C 1
ATOM 4299 O O . GLU C 1 32 ? 100.98509 -34.67050 3.86096 1.000 232.61443 12 GLU C O 1
ATOM 4301 N N . LYS C 1 33 ? 99.40891 -36.09335 3.11865 1.000 227.44292 13 LYS C N 1
ATOM 4302 C CA . LYS C 1 33 ? 98.41850 -35.05565 2.86829 1.000 226.72501 13 LYS C CA 1
ATOM 4303 C C . LYS C 1 33 ? 97.42184 -34.90091 4.00863 1.000 227.76780 13 LYS C C 1
ATOM 4304 O O . LYS C 1 33 ? 96.56270 -34.01602 3.94571 1.000 227.86827 13 LYS C O 1
ATOM 4306 N N . GLY C 1 34 ? 97.51191 -35.73379 5.04015 1.000 229.03258 14 GLY C N 1
ATOM 4307 C CA . GLY C 1 34 ? 96.62546 -35.61680 6.18546 1.000 230.83932 14 GLY C CA 1
ATOM 4308 C C . GLY C 1 34 ? 95.17578 -35.93824 5.89468 1.000 228.63144 14 GLY C C 1
ATOM 4309 O O . GLY C 1 34 ? 94.27920 -35.27727 6.43425 1.000 230.11979 14 GLY C O 1
ATOM 4310 N N . GLY C 1 35 ? 94.92158 -36.93747 5.05457 1.000 225.55336 15 GLY C N 1
ATOM 4311 C CA . GLY C 1 35 ? 93.55156 -37.30256 4.74383 1.000 223.65499 15 GLY C CA 1
ATOM 4312 C C . GLY C 1 35 ? 92.87163 -37.96847 5.92749 1.000 225.59446 15 GLY C C 1
ATOM 4313 O O . GLY C 1 35 ? 93.48115 -38.73571 6.67432 1.000 227.25857 15 GLY C O 1
ATOM 4314 N N . SER C 1 36 ? 91.58495 -37.66218 6.09866 1.000 225.83616 16 SER C N 1
ATOM 4315 C CA . SER C 1 36 ? 90.83085 -38.24535 7.20122 1.000 228.23918 16 SER C CA 1
ATOM 4316 C C . SER C 1 36 ? 90.33756 -39.64523 6.86118 1.000 226.42928 16 SER C C 1
ATOM 4317 O O . SER C 1 36 ? 90.30521 -40.52141 7.73269 1.000 228.54384 16 SER C O 1
ATOM 4319 N N . ASP C 1 37 ? 89.95513 -39.87628 5.60614 1.000 222.97914 17 ASP C N 1
ATOM 4320 C CA . ASP C 1 37 ? 89.40547 -41.16070 5.19888 1.000 221.52671 17 ASP C CA 1
ATOM 4321 C C . ASP C 1 37 ? 89.68950 -41.39654 3.72402 1.000 218.04792 17 ASP C C 1
ATOM 4322 O O . ASP C 1 37 ? 89.64209 -40.46327 2.91985 1.000 216.52796 17 ASP C O 1
ATOM 4327 N N . LEU C 1 38 ? 89.98824 -42.64704 3.38149 1.000 217.32526 18 LEU C N 1
ATOM 4328 C CA . LEU C 1 38 ? 90.20791 -43.06536 2.00458 1.000 214.70048 18 LEU C CA 1
ATOM 4329 C C . LEU C 1 38 ? 89.04479 -43.93358 1.54677 1.000 213.77102 18 LEU C C 1
ATOM 4330 O O . LEU C 1 38 ? 88.55193 -44.77615 2.30359 1.000 215.46156 18 LEU C O 1
ATOM 4332 N N . PHE C 1 39 ? 88.61360 -43.73072 0.30437 1.000 211.48267 19 PHE C N 1
ATOM 4333 C CA . PHE C 1 39 ? 87.43936 -44.40114 -0.24029 1.000 210.68706 19 PHE C CA 1
ATOM 4334 C C . PHE C 1 39 ? 87.85848 -45.28262 -1.40710 1.000 209.45816 19 PHE C C 1
ATOM 4335 O O . PHE C 1 39 ? 88.48295 -44.80345 -2.35997 1.000 208.17844 19 PHE C O 1
ATOM 4343 N N . ILE C 1 40 ? 87.50961 -46.56472 -1.33150 1.000 210.36542 20 ILE C N 1
ATOM 4344 C CA . ILE C 1 40 ? 87.83174 -47.54503 -2.36387 1.000 210.00162 20 ILE C CA 1
ATOM 4345 C C . ILE C 1 40 ? 86.53083 -48.25000 -2.72816 1.000 210.05744 20 ILE C C 1
ATOM 4346 O O . ILE C 1 40 ? 86.07848 -49.14632 -2.00674 1.000 211.93710 20 ILE C O 1
ATOM 4348 N N . THR C 1 41 ? 85.92545 -47.84942 -3.84404 1.000 208.39541 21 THR C N 1
ATOM 4349 C CA . THR C 1 41 ? 84.69448 -48.46519 -4.31546 1.000 208.58321 21 THR C CA 1
ATOM 4350 C C . THR C 1 41 ? 84.63993 -48.35663 -5.83162 1.000 207.23397 21 THR C C 1
ATOM 4351 O O . THR C 1 41 ? 85.30738 -47.51503 -6.43872 1.000 206.03235 21 THR C O 1
ATOM 4353 N N . ALA C 1 42 ? 83.83557 -49.22440 -6.43799 1.000 207.89045 22 ALA C N 1
ATOM 4354 C CA . ALA C 1 42 ? 83.69417 -49.22329 -7.88565 1.000 207.20840 22 ALA C CA 1
ATOM 4355 C C . ALA C 1 42 ? 82.85810 -48.03372 -8.34575 1.000 205.75068 22 ALA C C 1
ATOM 4356 O O . ALA C 1 42 ? 81.94685 -47.57653 -7.65027 1.000 205.77431 22 ALA C O 1
ATOM 4358 N N . GLY C 1 43 ? 83.18184 -47.53012 -9.53657 1.000 204.97735 23 GLY C N 1
ATOM 4359 C CA . GLY C 1 43 ? 82.46772 -46.41869 -10.12389 1.000 204.03975 23 GLY C CA 1
ATOM 4360 C C . GLY C 1 43 ? 83.06341 -45.05349 -9.85742 1.000 203.11737 23 GLY C C 1
ATOM 4361 O O . GLY C 1 43 ? 82.65384 -44.08086 -10.50463 1.000 202.71937 23 GLY C O 1
ATOM 4362 N N . VAL C 1 44 ? 84.01211 -44.94566 -8.93029 1.000 203.14612 24 VAL C N 1
ATOM 4363 C CA . VAL C 1 44 ? 84.63898 -43.66072 -8.61618 1.000 202.71936 24 VAL C CA 1
ATOM 4364 C C . VAL C 1 44 ? 86.12790 -43.86524 -8.42205 1.000 203.07152 24 VAL C C 1
ATOM 4365 O O . VAL C 1 44 ? 86.58228 -44.92039 -7.95920 1.000 203.76943 24 VAL C O 1
ATOM 4367 N N . PRO C 1 45 ? 86.92228 -42.86242 -8.78682 1.000 203.01379 25 PRO C N 1
ATOM 4368 C CA . PRO C 1 45 ? 88.36977 -42.94761 -8.57343 1.000 203.73817 25 PRO C CA 1
ATOM 4369 C C . PRO C 1 45 ? 88.69009 -43.04324 -7.09400 1.000 204.20283 25 PRO C C 1
ATOM 4370 O O . PRO C 1 45 ? 87.87429 -42.64459 -6.24851 1.000 204.08444 25 PRO C O 1
ATOM 4374 N N . PRO C 1 46 ? 89.85650 -43.58984 -6.73795 1.000 205.19873 26 PRO C N 1
ATOM 4375 C CA . PRO C 1 46 ? 90.28376 -43.55784 -5.33323 1.000 206.07755 26 PRO C CA 1
ATOM 4376 C C . PRO C 1 46 ? 90.27652 -42.14097 -4.78500 1.000 206.11080 26 PRO C C 1
ATOM 4377 O O . PRO C 1 46 ? 91.06600 -41.29613 -5.21646 1.000 206.40670 26 PRO C O 1
ATOM 4381 N N . SER C 1 47 ? 89.37124 -41.86488 -3.85202 1.000 206.29834 27 SER C N 1
ATOM 4382 C CA . SER C 1 47 ? 89.19157 -40.52900 -3.30896 1.000 206.88093 27 SER C CA 1
ATOM 4383 C C . SER C 1 47 ? 89.45254 -40.53491 -1.81018 1.000 208.63654 27 SER C C 1
ATOM 4384 O O . SER C 1 47 ? 89.18209 -41.52172 -1.11891 1.000 209.27726 27 SER C O 1
ATOM 4386 N N . MET C 1 48 ? 89.98577 -39.42169 -1.31472 1.000 209.85573 28 MET C N 1
ATOM 4387 C CA . MET C 1 48 ? 90.26165 -39.24910 0.10268 1.000 212.06456 28 MET C CA 1
ATOM 4388 C C . MET C 1 48 ? 89.55436 -38.00233 0.61466 1.000 213.43918 28 MET C C 1
ATOM 4389 O O . MET C 1 48 ? 89.45068 -36.99616 -0.09536 1.000 213.07333 28 MET C O 1
ATOM 4394 N N . LYS C 1 49 ? 89.05733 -38.07922 1.84651 1.000 215.53401 29 LYS C N 1
ATOM 4395 C CA . LYS C 1 49 ? 88.38434 -36.95181 2.48707 1.000 217.74948 29 LYS C CA 1
ATOM 4396 C C . LYS C 1 49 ? 89.43168 -36.15049 3.24847 1.000 220.17990 29 LYS C C 1
ATOM 4397 O O . LYS C 1 49 ? 89.80793 -36.50215 4.36868 1.000 222.37242 29 LYS C O 1
ATOM 4403 N N . VAL C 1 50 ? 89.91079 -35.07321 2.63536 1.000 220.17773 30 VAL C N 1
ATOM 4404 C CA . VAL C 1 50 ? 90.89987 -34.18994 3.24205 1.000 222.79116 30 VAL C CA 1
ATOM 4405 C C . VAL C 1 50 ? 90.18131 -32.93459 3.71491 1.000 225.63018 30 VAL C C 1
ATOM 4406 O O . VAL C 1 50 ? 89.59525 -32.20436 2.90577 1.000 225.06641 30 VAL C O 1
ATOM 4408 N N . ASN C 1 51 ? 90.22148 -32.69026 5.02660 1.000 229.15315 31 ASN C N 1
ATOM 4409 C CA . ASN C 1 51 ? 89.55020 -31.54796 5.64879 1.000 232.85025 31 ASN C CA 1
ATOM 4410 C C . ASN C 1 51 ? 88.04999 -31.54824 5.36554 1.000 232.43433 31 ASN C C 1
ATOM 4411 O O . ASN C 1 51 ? 87.42962 -30.48931 5.24166 1.000 234.48737 31 ASN C O 1
ATOM 4413 N N . GLY C 1 52 ? 87.45701 -32.73620 5.26035 1.000 230.18418 32 GLY C N 1
ATOM 4414 C CA . GLY C 1 52 ? 86.03411 -32.86972 5.03711 1.000 230.03164 32 GLY C CA 1
ATOM 4415 C C . GLY C 1 52 ? 85.59294 -32.82409 3.59072 1.000 226.63439 32 GLY C C 1
ATOM 4416 O O . GLY C 1 52 ? 84.38837 -32.93129 3.32667 1.000 226.56825 32 GLY C O 1
ATOM 4417 N N . ARG C 1 53 ? 86.51801 -32.67339 2.64734 1.000 224.23848 33 ARG C N 1
ATOM 4418 C CA . ARG C 1 53 ? 86.19374 -32.57580 1.22970 1.000 221.51721 33 ARG C CA 1
ATOM 4419 C C . ARG C 1 53 ? 86.67556 -33.83272 0.51829 1.000 217.95516 33 ARG C C 1
ATOM 4420 O O . ARG C 1 53 ? 87.88090 -34.10293 0.47625 1.000 217.29085 33 ARG C O 1
ATOM 4422 N N . VAL C 1 54 ? 85.73569 -34.59561 -0.03681 1.000 216.11961 34 VAL C N 1
ATOM 4423 C CA . VAL C 1 54 ? 86.08787 -35.77931 -0.81269 1.000 213.19548 34 VAL C CA 1
ATOM 4424 C C . VAL C 1 54 ? 86.73398 -35.33237 -2.11728 1.000 211.68317 34 VAL C C 1
ATOM 4425 O O . VAL C 1 54 ? 86.11936 -34.62022 -2.92005 1.000 211.62057 34 VAL C O 1
ATOM 4427 N N . MET C 1 55 ? 87.98174 -35.74637 -2.33242 1.000 210.93081 35 MET C N 1
ATOM 4428 C CA . MET C 1 55 ? 88.74267 -35.34204 -3.50360 1.000 210.20858 35 MET C CA 1
ATOM 4429 C C . MET C 1 55 ? 89.35420 -36.57440 -4.15893 1.000 208.50137 35 MET C C 1
ATOM 4430 O O . MET C 1 55 ? 89.94269 -37.41919 -3.46195 1.000 208.65360 35 MET C O 1
ATOM 4432 N N . PRO C 1 56 ? 89.24420 -36.71697 -5.47857 1.000 207.35133 36 PRO C N 1
ATOM 4433 C CA . PRO C 1 56 ? 89.84619 -37.87793 -6.14390 1.000 206.38503 36 PRO C CA 1
ATOM 4434 C C . PRO C 1 56 ? 91.36441 -37.78429 -6.15596 1.000 207.49288 36 PRO C C 1
ATOM 4435 O O . PRO C 1 56 ? 91.93866 -36.70736 -6.33364 1.000 208.72924 36 PRO C O 1
ATOM 4439 N N . VAL C 1 57 ? 92.01304 -38.92906 -5.96162 1.000 207.46814 37 VAL C N 1
ATOM 4440 C CA . VAL C 1 57 ? 93.47295 -38.98889 -5.96244 1.000 208.90059 37 VAL C CA 1
ATOM 4441 C C . VAL C 1 57 ? 94.01686 -39.20302 -7.36822 1.000 209.21797 37 VAL C C 1
ATOM 4442 O O . VAL C 1 57 ? 94.91462 -38.48408 -7.81449 1.000 210.71907 37 VAL C O 1
ATOM 4444 N N . THR C 1 58 ? 93.48955 -40.19149 -8.08460 1.000 208.30646 38 THR C N 1
ATOM 4445 C CA . THR C 1 58 ? 93.87479 -40.44870 -9.46150 1.000 209.05957 38 THR C CA 1
ATOM 4446 C C . THR C 1 58 ? 92.78171 -39.95120 -10.40442 1.000 208.11798 38 THR C C 1
ATOM 4447 O O . THR C 1 58 ? 91.75232 -39.41767 -9.98400 1.000 206.91999 38 THR C O 1
ATOM 4451 N N . LYS C 1 59 ? 93.01341 -40.13139 -11.70349 1.000 209.13888 39 LYS C N 1
ATOM 4452 C CA . LYS C 1 59 ? 92.06079 -39.71742 -12.72304 1.000 208.79183 39 LYS C CA 1
ATOM 4453 C C . LYS C 1 59 ? 91.22666 -40.86896 -13.26750 1.000 208.07482 39 LYS C C 1
ATOM 4454 O O . LYS C 1 59 ? 90.21885 -40.61830 -13.93681 1.000 207.60523 39 LYS C O 1
ATOM 4456 N N . THR C 1 60 ? 91.61410 -42.11815 -12.99527 1.000 208.35753 40 THR C N 1
ATOM 4457 C CA . THR C 1 60 ? 90.90711 -43.27321 -13.53530 1.000 208.30891 40 THR C CA 1
ATOM 4458 C C . THR C 1 60 ? 90.06807 -43.93225 -12.45366 1.000 206.74192 40 THR C C 1
ATOM 4459 O O . THR C 1 60 ? 90.60158 -44.27743 -11.38893 1.000 206.76568 40 THR C O 1
ATOM 4461 N N . PRO C 1 61 ? 88.76906 -44.11389 -12.67710 1.000 205.77620 41 PRO C N 1
ATOM 4462 C CA . PRO C 1 61 ? 87.94062 -44.81737 -11.69293 1.000 204.90724 41 PRO C CA 1
ATOM 4463 C C . PRO C 1 61 ? 88.30924 -46.29075 -11.60362 1.000 206.17368 41 PRO C C 1
ATOM 4464 O O . PRO C 1 61 ? 88.90672 -46.87275 -12.51178 1.000 207.75502 41 PRO C O 1
ATOM 4468 N N . LEU C 1 62 ? 87.93397 -46.89499 -10.47940 1.000 205.98078 42 LEU C N 1
ATOM 4469 C CA . LEU C 1 62 ? 88.24895 -48.29030 -10.20937 1.000 207.59753 42 LEU C CA 1
ATOM 4470 C C . LEU C 1 62 ? 87.17601 -49.20476 -10.78613 1.000 208.21288 42 LEU C C 1
ATOM 4471 O O . LEU C 1 62 ? 85.97876 -48.92140 -10.68555 1.000 207.18678 42 LEU C O 1
ATOM 4473 N N . SER C 1 63 ? 87.61601 -50.30443 -11.39017 1.000 210.33611 43 SER C N 1
ATOM 4474 C CA . SER C 1 63 ? 86.70745 -51.28866 -11.95079 1.000 211.60691 43 SER C CA 1
ATOM 4475 C C . SER C 1 63 ? 86.20826 -52.23085 -10.85954 1.000 212.51782 43 SER C C 1
ATOM 4476 O O . SER C 1 63 ? 86.80188 -52.31591 -9.78130 1.000 212.72824 43 SER C O 1
ATOM 4479 N N . PRO C 1 64 ? 85.10120 -52.94078 -11.10703 1.000 213.44789 44 PRO C N 1
ATOM 4480 C CA . PRO C 1 64 ? 84.64700 -53.93181 -10.11587 1.000 215.08911 44 PRO C CA 1
ATOM 4481 C C . PRO C 1 64 ? 85.67685 -55.01078 -9.83380 1.000 217.84253 44 PRO C C 1
ATOM 4482 O O . PRO C 1 64 ? 85.78420 -55.47519 -8.69213 1.000 218.93305 44 PRO C O 1
ATOM 4486 N N . GLU C 1 65 ? 86.44283 -55.42334 -10.84669 1.000 219.49330 45 GLU C N 1
ATOM 4487 C CA . GLU C 1 65 ? 87.47913 -56.42649 -10.62556 1.000 222.65378 45 GLU C CA 1
ATOM 4488 C C . GLU C 1 65 ? 88.64516 -55.84967 -9.83235 1.000 221.84769 45 GLU C C 1
ATOM 4489 O O . GLU C 1 65 ? 89.19491 -56.52033 -8.95083 1.000 223.87131 45 GLU C O 1
ATOM 4491 N N . GLN C 1 66 ? 89.03755 -54.60842 -10.13069 1.000 219.28896 46 GLN C N 1
ATOM 4492 C CA . GLN C 1 66 ? 90.12110 -53.97904 -9.38250 1.000 218.68468 46 GLN C CA 1
ATOM 4493 C C . GLN C 1 66 ? 89.69756 -53.66908 -7.95243 1.000 217.40835 46 GLN C C 1
ATOM 4494 O O . GLN C 1 66 ? 90.50539 -53.77921 -7.02277 1.000 218.46411 46 GLN C O 1
ATOM 4500 N N . THR C 1 67 ? 88.43638 -53.27814 -7.75545 1.000 215.58721 47 THR C N 1
ATOM 4501 C CA . THR C 1 67 ? 87.94310 -53.05044 -6.40132 1.000 215.13750 47 THR C CA 1
ATOM 4502 C C . THR C 1 67 ? 87.82298 -54.36180 -5.63505 1.000 218.16865 47 THR C C 1
ATOM 4503 O O . THR C 1 67 ? 88.12933 -54.41877 -4.43838 1.000 219.18109 47 THR C O 1
ATOM 4505 N N . ARG C 1 68 ? 87.38075 -55.42740 -6.30806 1.000 220.09435 48 ARG C N 1
ATOM 4506 C CA . ARG C 1 68 ? 87.33093 -56.73536 -5.66455 1.000 223.65329 48 ARG C CA 1
ATOM 4507 C C . ARG C 1 68 ? 88.72815 -57.27865 -5.39670 1.000 226.08395 48 ARG C C 1
ATOM 4508 O O . ARG C 1 68 ? 88.93317 -58.00113 -4.41468 1.000 228.80447 48 ARG C O 1
ATOM 4510 N N . GLU C 1 69 ? 89.69740 -56.94412 -6.25149 1.000 225.60276 49 GLU C N 1
ATOM 4511 C CA . GLU C 1 69 ? 91.06884 -57.38722 -6.03220 1.000 228.20298 49 GLU C CA 1
ATOM 4512 C C . GLU C 1 69 ? 91.76956 -56.56417 -4.95959 1.000 227.05946 49 GLU C C 1
ATOM 4513 O O . GLU C 1 69 ? 92.65871 -57.07940 -4.27295 1.000 229.78243 49 GLU C O 1
ATOM 4515 N N . THR C 1 70 ? 91.38768 -55.29569 -4.79866 1.000 223.49847 50 THR C N 1
ATOM 4516 C CA . THR C 1 70 ? 92.02060 -54.45291 -3.79015 1.000 222.71674 50 THR C CA 1
ATOM 4517 C C . THR C 1 70 ? 91.43606 -54.69858 -2.40419 1.000 223.78442 50 THR C C 1
ATOM 4518 O O . THR C 1 70 ? 92.17209 -54.70772 -1.41110 1.000 225.45176 50 THR C O 1
ATOM 4520 N N . VAL C 1 71 ? 90.11996 -54.89888 -2.31715 1.000 223.28129 51 VAL C N 1
ATOM 4521 C CA . VAL C 1 71 ? 89.48403 -55.10957 -1.01977 1.000 224.81813 51 VAL C CA 1
ATOM 4522 C C . VAL C 1 71 ? 89.87048 -56.46942 -0.45072 1.000 229.11224 51 VAL C C 1
ATOM 4523 O O . VAL C 1 71 ? 90.27754 -56.58158 0.71163 1.000 231.28838 51 VAL C O 1
ATOM 4525 N N . LEU C 1 72 ? 89.74898 -57.52384 -1.26075 1.000 230.85027 52 LEU C N 1
ATOM 4526 C CA . LEU C 1 72 ? 90.09739 -58.86181 -0.79785 1.000 235.50367 52 LEU C CA 1
ATOM 4527 C C . LEU C 1 72 ? 91.59532 -59.02975 -0.58071 1.000 237.45872 52 LEU C C 1
ATOM 4528 O O . LEU C 1 72 ? 92.00142 -59.89885 0.19823 1.000 241.52436 52 LEU C O 1
ATOM 4530 N N . GLY C 1 73 ? 92.42251 -58.22103 -1.24687 1.000 235.08568 53 GLY C N 1
ATOM 4531 C CA . GLY C 1 73 ? 93.86122 -58.32274 -1.07883 1.000 237.17448 53 GLY C CA 1
ATOM 4532 C C . GLY C 1 73 ? 94.35770 -57.89303 0.28506 1.000 238.02870 53 GLY C C 1
ATOM 4533 O O . GLY C 1 73 ? 95.45702 -58.29025 0.68554 1.000 241.10389 53 GLY C O 1
ATOM 4534 N N . VAL C 1 74 ? 93.57598 -57.08879 1.00642 1.000 235.81616 54 VAL C N 1
ATOM 4535 C CA . VAL C 1 74 ? 93.96786 -56.66269 2.34483 1.000 237.09665 54 VAL C CA 1
ATOM 4536 C C . VAL C 1 74 ? 93.57636 -57.67160 3.41851 1.000 241.30971 54 VAL C C 1
ATOM 4537 O O . VAL C 1 74 ? 94.15724 -57.65345 4.51317 1.000 243.90566 54 VAL C O 1
ATOM 4539 N N . MET C 1 75 ? 92.61628 -58.54616 3.14063 1.000 242.46657 55 MET C N 1
ATOM 4540 C CA . MET C 1 75 ? 92.16697 -59.54196 4.09920 1.000 246.95771 55 MET C CA 1
ATOM 4541 C C . MET C 1 75 ? 93.03401 -60.79473 4.02396 1.000 251.58362 55 MET C C 1
ATOM 4542 O O . MET C 1 75 ? 93.67810 -61.07644 3.01093 1.000 251.31972 55 MET C O 1
ATOM 4544 N N . ASN C 1 76 ? 93.04613 -61.54768 5.12140 1.000 256.38903 56 ASN C N 1
ATOM 4545 C CA . ASN C 1 76 ? 93.67631 -62.85722 5.13341 1.000 261.70807 56 ASN C CA 1
ATOM 4546 C C . ASN C 1 76 ? 92.64667 -63.90306 4.70595 1.000 263.87565 56 ASN C C 1
ATOM 4547 O O . ASN C 1 76 ? 91.52706 -63.57491 4.30392 1.000 260.90921 56 ASN C O 1
ATOM 4552 N N . GLU C 1 77 ? 93.01568 -65.18274 4.79376 1.000 269.52188 57 GLU C N 1
ATOM 4553 C CA . GLU C 1 77 ? 92.12061 -66.23496 4.32518 1.000 272.23408 57 GLU C CA 1
ATOM 4554 C C . GLU C 1 77 ? 90.85649 -66.32492 5.17154 1.000 273.46107 57 GLU C C 1
ATOM 4555 O O . GLU C 1 77 ? 89.78589 -66.65708 4.64939 1.000 273.16202 57 GLU C O 1
ATOM 4557 N N . GLN C 1 78 ? 90.95260 -66.02737 6.46846 1.000 275.23868 58 GLN C N 1
ATOM 4558 C CA . GLN C 1 78 ? 89.77839 -66.10410 7.33087 1.000 277.19448 58 GLN C CA 1
ATOM 4559 C C . GLN C 1 78 ? 88.88669 -64.87793 7.17583 1.000 271.48501 58 GLN C C 1
ATOM 4560 O O . GLN C 1 78 ? 87.65653 -65.00101 7.16085 1.000 271.76187 58 GLN C O 1
ATOM 4566 N N . GLN C 1 79 ? 89.48601 -63.68956 7.06412 1.000 266.72287 59 GLN C N 1
ATOM 4567 C CA . GLN C 1 79 ? 88.69415 -62.48285 6.85132 1.000 261.53738 59 GLN C CA 1
ATOM 4568 C C . GLN C 1 79 ? 87.98165 -62.51438 5.50628 1.000 258.13706 59 GLN C C 1
ATOM 4569 O O . GLN C 1 79 ? 86.88307 -61.96307 5.37268 1.000 255.80092 59 GLN C O 1
ATOM 4575 N N . ARG C 1 80 ? 88.58692 -63.15188 4.50094 1.000 258.25888 60 ARG C N 1
ATOM 4576 C CA . ARG C 1 80 ? 87.90954 -63.31753 3.22010 1.000 255.98943 60 ARG C CA 1
ATOM 4577 C C . ARG C 1 80 ? 86.72519 -64.26792 3.33530 1.000 259.63327 60 ARG C C 1
ATOM 4578 O O . ARG C 1 80 ? 85.76510 -64.15675 2.56434 1.000 257.58616 60 ARG C O 1
ATOM 4580 N N . ARG C 1 81 ? 86.77287 -65.20275 4.28723 1.000 265.39779 61 ARG C N 1
ATOM 4581 C CA . ARG C 1 81 ? 85.65953 -66.12362 4.48700 1.000 269.64278 61 ARG C CA 1
ATOM 4582 C C . ARG C 1 81 ? 84.50489 -65.45270 5.22095 1.000 268.86425 61 ARG C C 1
ATOM 4583 O O . ARG C 1 81 ? 83.33898 -65.65170 4.86162 1.000 269.18346 61 ARG C O 1
ATOM 4585 N N . ASP C 1 82 ? 84.80812 -64.65965 6.25179 1.000 268.30967 62 ASP C N 1
ATOM 4586 C CA . ASP C 1 82 ? 83.75784 -63.93166 6.95516 1.000 267.90541 62 ASP C CA 1
ATOM 4587 C C . ASP C 1 82 ? 83.13388 -62.85916 6.07232 1.000 261.83483 62 ASP C C 1
ATOM 4588 O O . ASP C 1 82 ? 81.94303 -62.55715 6.21274 1.000 261.93666 62 ASP C O 1
ATOM 4590 N N . PHE C 1 83 ? 83.91613 -62.27969 5.15881 1.000 256.99216 63 PHE C N 1
ATOM 4591 C CA . PHE C 1 83 ? 83.38580 -61.24575 4.27690 1.000 251.52829 63 PHE C CA 1
ATOM 4592 C C . PHE C 1 83 ? 82.43812 -61.83512 3.23917 1.000 251.51212 63 PHE C C 1
ATOM 4593 O O . PHE C 1 83 ? 81.44077 -61.20342 2.87237 1.000 249.17361 63 PHE C O 1
ATOM 4595 N N . ALA C 1 84 ? 82.72995 -63.04426 2.75500 1.000 254.51396 64 ALA C N 1
ATOM 4596 C CA . ALA C 1 84 ? 81.86802 -63.67268 1.76107 1.000 255.13502 64 ALA C CA 1
ATOM 4597 C C . ALA C 1 84 ? 80.58083 -64.20948 2.37357 1.000 259.23914 64 ALA C C 1
ATOM 4598 O O . ALA C 1 84 ? 79.55769 -64.28620 1.68349 1.000 258.82142 64 ALA C O 1
ATOM 4600 N N . GLU C 1 85 ? 80.60673 -64.57964 3.65436 1.000 263.60011 65 GLU C N 1
ATOM 4601 C CA . GLU C 1 85 ? 79.43497 -65.14666 4.31086 1.000 268.46070 65 GLU C CA 1
ATOM 4602 C C . GLU C 1 85 ? 78.51362 -64.07889 4.88821 1.000 266.89625 65 GLU C C 1
ATOM 4603 O O . GLU C 1 85 ? 77.28898 -64.18961 4.76689 1.000 268.45361 65 GLU C O 1
ATOM 4605 N N . ASN C 1 86 ? 79.07452 -63.04668 5.51435 1.000 264.29330 66 ASN C N 1
ATOM 4606 C CA . ASN C 1 86 ? 78.28853 -62.00756 6.16451 1.000 263.56444 66 ASN C CA 1
ATOM 4607 C C . ASN C 1 86 ? 78.11046 -60.76407 5.30494 1.000 257.25435 66 ASN C C 1
ATOM 4608 O O . ASN C 1 86 ? 77.41597 -59.83384 5.72738 1.000 256.60780 66 ASN C O 1
ATOM 4610 N N . HIS C 1 87 ? 78.72506 -60.71943 4.12305 1.000 253.12403 67 HIS C N 1
ATOM 4611 C CA . HIS C 1 87 ? 78.69935 -59.57466 3.21522 1.000 247.36490 67 HIS C CA 1
ATOM 4612 C C . HIS C 1 87 ? 79.30491 -58.31803 3.83240 1.000 244.74141 67 HIS C C 1
ATOM 4613 O O . HIS C 1 87 ? 79.26928 -57.24877 3.21185 1.000 240.41562 67 HIS C O 1
ATOM 4615 N N . GLU C 1 88 ? 79.86096 -58.41870 5.03843 1.000 247.65827 68 GLU C N 1
ATOM 4616 C CA . GLU C 1 88 ? 80.49725 -57.29682 5.71114 1.000 245.96503 68 GLU C CA 1
ATOM 4617 C C . GLU C 1 88 ? 81.67412 -57.81776 6.52013 1.000 248.56740 68 GLU C C 1
ATOM 4618 O O . GLU C 1 88 ? 81.69676 -58.98218 6.92849 1.000 252.94595 68 GLU C O 1
ATOM 4624 N N . CYS C 1 89 ? 82.64796 -56.94101 6.75426 1.000 246.23037 69 CYS C N 1
ATOM 4625 C CA . CYS C 1 89 ? 83.81828 -57.29780 7.55286 1.000 248.72045 69 CYS C CA 1
ATOM 4626 C C . CYS C 1 89 ? 84.52404 -56.02118 7.97636 1.000 246.47190 69 CYS C C 1
ATOM 4627 O O . CYS C 1 89 ? 84.94208 -55.23360 7.12165 1.000 241.89091 69 CYS C O 1
ATOM 4629 N N . ASN C 1 90 ? 84.65513 -55.81701 9.28346 1.000 250.11147 70 ASN C N 1
ATOM 4630 C CA . ASN C 1 90 ? 85.38057 -54.68507 9.84305 1.000 249.08080 70 ASN C CA 1
ATOM 4631 C C . ASN C 1 90 ? 86.62168 -55.19879 10.55860 1.000 252.04365 70 ASN C C 1
ATOM 4632 O O . ASN C 1 90 ? 86.53033 -56.10681 11.39176 1.000 257.09625 70 ASN C O 1
ATOM 4634 N N . PHE C 1 91 ? 87.77599 -54.62218 10.23217 1.000 249.31367 71 PHE C N 1
ATOM 4635 C CA . PHE C 1 91 ? 89.04059 -55.07070 10.79599 1.000 251.98499 71 PHE C CA 1
ATOM 4636 C C . PHE C 1 91 ? 90.00868 -53.89544 10.84447 1.000 249.63460 71 PHE C C 1
ATOM 4637 O O . PHE C 1 91 ? 89.67765 -52.77180 10.45531 1.000 246.17257 71 PHE C O 1
ATOM 4639 N N . ALA C 1 92 ? 91.21736 -54.16829 11.33229 1.000 251.97232 72 ALA C N 1
ATOM 4640 C CA . ALA C 1 92 ? 92.27923 -53.17848 11.42073 1.000 250.54976 72 ALA C CA 1
ATOM 4641 C C . ALA C 1 92 ? 93.57131 -53.77620 10.88336 1.000 250.52601 72 ALA C C 1
ATOM 4642 O O . ALA C 1 92 ? 93.76058 -54.99578 10.89306 1.000 253.30449 72 ALA C O 1
ATOM 4644 N N . ILE C 1 93 ? 94.46404 -52.90260 10.41322 1.000 247.84966 73 ILE C N 1
ATOM 4645 C CA . ILE C 1 93 ? 95.72251 -53.31948 9.80930 1.000 247.83734 73 ILE C CA 1
ATOM 4646 C C . ILE C 1 93 ? 96.85321 -52.45369 10.34751 1.000 248.78368 73 ILE C C 1
ATOM 4647 O O . ILE C 1 93 ? 96.63382 -51.38372 10.91917 1.000 248.39175 73 ILE C O 1
ATOM 4649 N N . SER C 1 94 ? 98.07974 -52.93541 10.15172 1.000 250.48373 74 SER C N 1
ATOM 4650 C CA . SER C 1 94 ? 99.28592 -52.24099 10.59237 1.000 251.91746 74 SER C CA 1
ATOM 4651 C C . SER C 1 94 ? 100.29926 -52.26749 9.45621 1.000 250.28195 74 SER C C 1
ATOM 4652 O O . SER C 1 94 ? 100.81872 -53.33301 9.10779 1.000 252.33952 74 SER C O 1
ATOM 4654 N N . ALA C 1 95 ? 100.57651 -51.10082 8.88017 1.000 247.12061 75 ALA C N 1
ATOM 4655 C CA . ALA C 1 95 ? 101.55184 -50.96226 7.80699 1.000 245.93011 75 ALA C CA 1
ATOM 4656 C C . ALA C 1 95 ? 102.88332 -50.52658 8.40564 1.000 249.01481 75 ALA C C 1
ATOM 4657 O O . ALA C 1 95 ? 102.95298 -49.50424 9.09638 1.000 249.21039 75 ALA C O 1
ATOM 4659 N N . ARG C 1 96 ? 103.93260 -51.30114 8.14024 1.000 251.83675 76 ARG C N 1
ATOM 4660 C CA . ARG C 1 96 ? 105.24369 -51.02746 8.71536 1.000 255.46075 76 ARG C CA 1
ATOM 4661 C C . ARG C 1 96 ? 105.80977 -49.73141 8.14691 1.000 253.34187 76 ARG C C 1
ATOM 4662 O O . ARG C 1 96 ? 105.98514 -49.60058 6.93144 1.000 251.08239 76 ARG C O 1
ATOM 4664 N N . GLY C 1 97 ? 106.09502 -48.77180 9.02857 1.000 254.55213 77 GLY C N 1
ATOM 4665 C CA . GLY C 1 97 ? 106.70634 -47.52196 8.63833 1.000 253.51187 77 GLY C CA 1
ATOM 4666 C C . GLY C 1 97 ? 105.74536 -46.41506 8.26092 1.000 249.27562 77 GLY C C 1
ATOM 4667 O O . GLY C 1 97 ? 106.17933 -45.26437 8.11990 1.000 248.96343 77 GLY C O 1
ATOM 4668 N N . ILE C 1 98 ? 104.46037 -46.71684 8.09289 1.000 246.41563 78 ILE C N 1
ATOM 4669 C CA . ILE C 1 98 ? 103.45689 -45.72904 7.70151 1.000 242.63511 78 ILE C CA 1
ATOM 4670 C C . ILE C 1 98 ? 102.53306 -45.39032 8.86774 1.000 243.39952 78 ILE C C 1
ATOM 4671 O O . ILE C 1 98 ? 102.41753 -44.22882 9.26292 1.000 243.47749 78 ILE C O 1
ATOM 4676 N N . GLY C 1 99 ? 101.87017 -46.38866 9.42856 1.000 244.49453 79 GLY C N 1
ATOM 4677 C CA . GLY C 1 99 ? 100.95613 -46.18185 10.52980 1.000 245.88644 79 GLY C CA 1
ATOM 4678 C C . GLY C 1 99 ? 99.89701 -47.26622 10.54221 1.000 245.42996 79 GLY C C 1
ATOM 4679 O O . GLY C 1 99 ? 100.07704 -48.33183 9.96126 1.000 245.20843 79 GLY C O 1
ATOM 4680 N N . ARG C 1 100 ? 98.79052 -46.96690 11.21730 1.000 245.77987 80 ARG C N 1
ATOM 4681 C CA . ARG C 1 100 ? 97.66431 -47.88026 11.32870 1.000 245.83423 80 ARG C CA 1
ATOM 4682 C C . ARG C 1 100 ? 96.39884 -47.20451 10.81897 1.000 242.42030 80 ARG C C 1
ATOM 4683 O O . ARG C 1 100 ? 96.26440 -45.97787 10.87433 1.000 241.47589 80 ARG C O 1
ATOM 4685 N N . PHE C 1 101 ? 95.47099 -48.01792 10.31698 1.000 240.96465 81 PHE C N 1
ATOM 4686 C CA . PHE C 1 101 ? 94.21124 -47.51629 9.78634 1.000 238.01954 81 PHE C CA 1
ATOM 4687 C C . PHE C 1 101 ? 93.13384 -48.57475 9.97045 1.000 239.14862 81 PHE C C 1
ATOM 4688 O O . PHE C 1 101 ? 93.40605 -49.77292 9.86216 1.000 240.42996 81 PHE C O 1
ATOM 4691 N N . ARG C 1 102 ? 91.91275 -48.12278 10.24510 1.000 239.11448 82 ARG C N 1
ATOM 4692 C CA . ARG C 1 102 ? 90.76721 -49.00417 10.42678 1.000 240.48719 82 ARG C CA 1
ATOM 4693 C C . ARG C 1 102 ? 89.94327 -49.03867 9.14623 1.000 236.38920 82 ARG C C 1
ATOM 4694 O O . ARG C 1 102 ? 89.66497 -47.99129 8.55229 1.000 233.43689 82 ARG C O 1
ATOM 4696 N N . VAL C 1 103 ? 89.55092 -50.24003 8.72929 1.000 236.63737 83 VAL C N 1
ATOM 4697 C CA . VAL C 1 103 ? 88.83827 -50.45049 7.47513 1.000 233.25079 83 VAL C CA 1
ATOM 4698 C C . VAL C 1 103 ? 87.42729 -50.93270 7.77699 1.000 234.99870 83 VAL C C 1
ATOM 4699 O O . VAL C 1 103 ? 87.20438 -51.67801 8.73851 1.000 239.13607 83 VAL C O 1
ATOM 4701 N N . SER C 1 104 ? 86.47370 -50.50307 6.94998 1.000 232.23542 84 SER C N 1
ATOM 4702 C CA . SER C 1 104 ? 85.07972 -50.94312 7.02860 1.000 233.67823 84 SER C CA 1
ATOM 4703 C C . SER C 1 104 ? 84.67431 -51.39178 5.62765 1.000 230.60440 84 SER C C 1
ATOM 4704 O O . SER C 1 104 ? 84.25788 -50.57527 4.80177 1.000 227.43754 84 SER C O 1
ATOM 4707 N N . ALA C 1 105 ? 84.80931 -52.68596 5.36166 1.000 231.97559 85 ALA C N 1
ATOM 4708 C CA . ALA C 1 105 ? 84.43961 -53.25359 4.07557 1.000 229.92311 85 ALA C CA 1
ATOM 4709 C C . ALA C 1 105 ? 82.95184 -53.58452 4.05086 1.000 231.27827 85 ALA C C 1
ATOM 4710 O O . ALA C 1 105 ? 82.32521 -53.82297 5.08620 1.000 234.85837 85 ALA C O 1
ATOM 4712 N N . PHE C 1 106 ? 82.39101 -53.60504 2.84411 1.000 228.79255 86 PHE C N 1
ATOM 4713 C CA . PHE C 1 106 ? 80.95506 -53.78135 2.69070 1.000 229.84789 86 PHE C CA 1
ATOM 4714 C C . PHE C 1 106 ? 80.63224 -54.14683 1.25086 1.000 227.64797 86 PHE C C 1
ATOM 4715 O O . PHE C 1 106 ? 81.37191 -53.80042 0.32603 1.000 224.57207 86 PHE C O 1
ATOM 4723 N N . TYR C 1 107 ? 79.51842 -54.85258 1.07811 1.000 229.71929 87 TYR C N 1
ATOM 4724 C CA . TYR C 1 107 ? 78.92303 -55.02159 -0.23806 1.000 228.01292 87 TYR C CA 1
ATOM 4725 C C . TYR C 1 107 ? 78.08056 -53.79711 -0.56819 1.000 225.76060 87 TYR C C 1
ATOM 4726 O O . TYR C 1 107 ? 77.43154 -53.22008 0.30870 1.000 227.18172 87 TYR C O 1
ATOM 4735 N N . GLN C 1 108 ? 78.10655 -53.38842 -1.83403 1.000 222.70935 88 GLN C N 1
ATOM 4736 C CA . GLN C 1 108 ? 77.26591 -52.28540 -2.28799 1.000 220.93399 88 GLN C CA 1
ATOM 4737 C C . GLN C 1 108 ? 76.88329 -52.54258 -3.73731 1.000 219.60436 88 GLN C C 1
ATOM 4738 O O . GLN C 1 108 ? 77.75640 -52.66499 -4.60239 1.000 217.79213 88 GLN C O 1
ATOM 4744 N N . ARG C 1 109 ? 75.57813 -52.65622 -3.98911 1.000 221.01757 89 ARG C N 1
ATOM 4745 C CA . ARG C 1 109 ? 75.06006 -53.01678 -5.30913 1.000 220.59561 89 ARG C CA 1
ATOM 4746 C C . ARG C 1 109 ? 75.70309 -54.30722 -5.81240 1.000 221.68936 89 ARG C C 1
ATOM 4747 O O . ARG C 1 109 ? 76.06455 -54.43131 -6.98485 1.000 220.43289 89 ARG C O 1
ATOM 4749 N N . ASN C 1 110 ? 75.85190 -55.27501 -4.90356 1.000 224.58386 90 ASN C N 1
ATOM 4750 C CA . ASN C 1 110 ? 76.50080 -56.55684 -5.18904 1.000 226.49327 90 ASN C CA 1
ATOM 4751 C C . ASN C 1 110 ? 77.93806 -56.37080 -5.67029 1.000 224.20677 90 ASN C C 1
ATOM 4752 O O . ASN C 1 110 ? 78.43908 -57.15213 -6.48309 1.000 225.06951 90 ASN C O 1
ATOM 4754 N N . LEU C 1 111 ? 78.61105 -55.33554 -5.17070 1.000 221.75675 91 LEU C N 1
ATOM 4755 C CA . LEU C 1 111 ? 79.99815 -55.06371 -5.51564 1.000 219.90094 91 LEU C CA 1
ATOM 4756 C C . LEU C 1 111 ? 80.76121 -54.68759 -4.25443 1.000 219.92529 91 LEU C C 1
ATOM 4757 O O . LEU C 1 111 ? 80.18949 -54.15385 -3.30024 1.000 220.28035 91 LEU C O 1
ATOM 4759 N N . VAL C 1 112 ? 82.06120 -54.96615 -4.26293 1.000 219.97432 92 VAL C N 1
ATOM 4760 C CA . VAL C 1 112 ? 82.89470 -54.76509 -3.08374 1.000 220.59005 92 VAL C CA 1
ATOM 4761 C C . VAL C 1 112 ? 83.22068 -53.28650 -2.91950 1.000 217.65654 92 VAL C C 1
ATOM 4762 O O . VAL C 1 112 ? 83.29940 -52.52605 -3.89125 1.000 215.11072 92 VAL C O 1
ATOM 4764 N N . GLY C 1 113 ? 83.41288 -52.87883 -1.66844 1.000 218.50170 93 GLY C N 1
ATOM 4765 C CA . GLY C 1 113 ? 83.78256 -51.51191 -1.35679 1.000 216.48757 93 GLY C CA 1
ATOM 4766 C C . GLY C 1 113 ? 84.31373 -51.42935 0.05323 1.000 218.47230 93 GLY C C 1
ATOM 4767 O O . GLY C 1 113 ? 83.93471 -52.22130 0.92168 1.000 221.47109 93 GLY C O 1
ATOM 4768 N N . MET C 1 114 ? 85.20098 -50.46424 0.28463 1.000 217.20943 94 MET C N 1
ATOM 4769 C CA . MET C 1 114 ? 85.84730 -50.33664 1.58245 1.000 219.29390 94 MET C CA 1
ATOM 4770 C C . MET C 1 114 ? 86.15370 -48.87455 1.86852 1.000 217.93872 94 MET C C 1
ATOM 4771 O O . MET C 1 114 ? 86.48411 -48.11021 0.95803 1.000 215.34734 94 MET C O 1
ATOM 4773 N N . VAL C 1 115 ? 86.04407 -48.49877 3.14039 1.000 220.21151 95 VAL C N 1
ATOM 4774 C CA . VAL C 1 115 ? 86.38281 -47.16278 3.61445 1.000 219.93343 95 VAL C CA 1
ATOM 4775 C C . VAL C 1 115 ? 87.44287 -47.30367 4.69697 1.000 222.42597 95 VAL C C 1
ATOM 4776 O O . VAL C 1 115 ? 87.25703 -48.05719 5.65966 1.000 225.58457 95 VAL C O 1
ATOM 4778 N N . LEU C 1 116 ? 88.54975 -46.58475 4.53757 1.000 221.40151 96 LEU C N 1
ATOM 4779 C CA . LEU C 1 116 ? 89.67899 -46.65703 5.45447 1.000 223.76242 96 LEU C CA 1
ATOM 4780 C C . LEU C 1 116 ? 89.79463 -45.35182 6.22814 1.000 224.88377 96 LEU C C 1
ATOM 4781 O O . LEU C 1 116 ? 89.75114 -44.26909 5.63585 1.000 222.87513 96 LEU C O 1
ATOM 4783 N N . ARG C 1 117 ? 89.94332 -45.45848 7.54556 1.000 228.54919 97 ARG C N 1
ATOM 4784 C CA . ARG C 1 117 ? 90.09523 -44.30648 8.42537 1.000 230.61459 97 ARG C CA 1
ATOM 4785 C C . ARG C 1 117 ? 91.49414 -44.33931 9.02371 1.000 232.57303 97 ARG C C 1
ATOM 4786 O O . ARG C 1 117 ? 91.85970 -45.30795 9.69905 1.000 235.16701 97 ARG C O 1
ATOM 4794 N N . ARG C 1 118 ? 92.27482 -43.29315 8.76183 1.000 231.68067 98 ARG C N 1
ATOM 4795 C CA . ARG C 1 118 ? 93.64548 -43.22659 9.24862 1.000 233.62738 98 ARG C CA 1
ATOM 4796 C C . ARG C 1 118 ? 93.66331 -42.86975 10.72769 1.000 238.19762 98 ARG C C 1
ATOM 4797 O O . ARG C 1 118 ? 92.96151 -41.95206 11.16432 1.000 239.39771 98 ARG C O 1
ATOM 4799 N N . ILE C 1 119 ? 94.47040 -43.59362 11.49398 1.000 241.20595 99 ILE C N 1
ATOM 4800 C CA . ILE C 1 119 ? 94.62227 -43.32115 12.91717 1.000 246.15527 99 ILE C CA 1
ATOM 4801 C C . ILE C 1 119 ? 95.60613 -42.17598 13.10223 1.000 247.17016 99 ILE C C 1
ATOM 4802 O O . ILE C 1 119 ? 96.65672 -42.12489 12.45072 1.000 245.53010 99 ILE C O 1
ATOM 4804 N N . GLU C 1 120 ? 95.26517 -41.24902 13.99149 1.000 250.36389 100 GLU C N 1
ATOM 4805 C CA . GLU C 1 120 ? 96.08753 -40.07965 14.26318 1.000 252.09221 100 GLU C CA 1
ATOM 4806 C C . GLU C 1 120 ? 96.96211 -40.33154 15.48446 1.000 257.22069 100 GLU C C 1
ATOM 4807 O O . GLU C 1 120 ? 96.49805 -40.87169 16.49307 1.000 260.93222 100 GLU C O 1
ATOM 4813 N N . THR C 1 121 ? 98.23407 -39.93643 15.38662 1.000 257.81487 101 THR C N 1
ATOM 4814 C CA . THR C 1 121 ? 99.18618 -40.12045 16.47260 1.000 262.81448 101 THR C CA 1
ATOM 4815 C C . THR C 1 121 ? 99.50150 -38.84330 17.23623 1.000 266.78655 101 THR C C 1
ATOM 4816 O O . THR C 1 121 ? 99.93343 -38.92751 18.38997 1.000 272.01982 101 THR C O 1
ATOM 4818 N N . ASN C 1 122 ? 99.30587 -37.67338 16.62927 1.000 276.75168 102 ASN C N 1
ATOM 4819 C CA . ASN C 1 122 ? 99.51152 -36.41352 17.33233 1.000 278.13619 102 ASN C CA 1
ATOM 4820 C C . ASN C 1 122 ? 98.38334 -36.18247 18.32923 1.000 274.67795 102 ASN C C 1
ATOM 4821 O O . ASN C 1 122 ? 97.36549 -35.56669 17.99256 1.000 274.46543 102 ASN C O 1
ATOM 4823 N N . ILE C 1 123 ? 98.55221 -36.67567 19.54899 1.000 272.21356 103 ILE C N 1
ATOM 4824 C CA . ILE C 1 123 ? 97.48588 -36.58700 20.55300 1.000 268.98449 103 ILE C CA 1
ATOM 4825 C C . ILE C 1 123 ? 97.35858 -35.14305 21.02398 1.000 270.86094 103 ILE C C 1
ATOM 4826 O O . ILE C 1 123 ? 98.36874 -34.53119 21.41273 1.000 273.45846 103 ILE C O 1
ATOM 4828 N N . PRO C 1 124 ? 96.16279 -34.56043 21.01041 1.000 269.92589 104 PRO C N 1
ATOM 4829 C CA . PRO C 1 124 ? 96.00816 -33.18282 21.48182 1.000 271.85173 104 PRO C CA 1
ATOM 4830 C C . PRO C 1 124 ? 96.10417 -33.10116 22.99664 1.000 270.54257 104 PRO C C 1
ATOM 4831 O O . PRO C 1 124 ? 95.94857 -34.08945 23.71644 1.000 267.54990 104 PRO C O 1
ATOM 4835 N N . THR C 1 125 ? 96.37049 -31.89291 23.47715 1.000 273.12264 105 THR C N 1
ATOM 4836 C CA . THR C 1 125 ? 96.43293 -31.64507 24.90758 1.000 272.58578 105 THR C CA 1
ATOM 4837 C C . THR C 1 125 ? 95.06397 -31.22736 25.43467 1.000 270.84878 105 THR C C 1
ATOM 4838 O O . THR C 1 125 ? 94.15658 -30.87589 24.67686 1.000 270.74956 105 THR C O 1
ATOM 4842 N N . LEU C 1 126 ? 94.92475 -31.28273 26.76106 1.000 269.71137 106 LEU C N 1
ATOM 4843 C CA . LEU C 1 126 ? 93.70995 -30.79518 27.40488 1.000 268.66199 106 LEU C CA 1
ATOM 4844 C C . LEU C 1 126 ? 93.50173 -29.30878 27.15018 1.000 271.92874 106 LEU C C 1
ATOM 4845 O O . LEU C 1 126 ? 92.35818 -28.84221 27.08846 1.000 271.44181 106 LEU C O 1
ATOM 4850 N N . GLU C 1 127 ? 94.59104 -28.55245 26.99853 1.000 275.49119 107 GLU C N 1
ATOM 4851 C CA . GLU C 1 127 ? 94.47146 -27.12510 26.72279 1.000 278.96910 107 GLU C CA 1
ATOM 4852 C C . GLU C 1 127 ? 93.99193 -26.87468 25.29832 1.000 279.56799 107 GLU C C 1
ATOM 4853 O O . GLU C 1 127 ? 93.19960 -25.95599 25.05826 1.000 280.80692 107 GLU C O 1
ATOM 4859 N N . GLU C 1 128 ? 94.46355 -27.67737 24.33917 1.000 278.96590 108 GLU C N 1
ATOM 4860 C CA . GLU C 1 128 ? 94.00956 -27.52365 22.96044 1.000 279.71322 108 GLU C CA 1
ATOM 4861 C C . GLU C 1 128 ? 92.51650 -27.79314 22.83049 1.000 276.93059 108 GLU C C 1
ATOM 4862 O O . GLU C 1 128 ? 91.84084 -27.16155 22.00994 1.000 278.24329 108 GLU C O 1
ATOM 4868 N N . LEU C 1 129 ? 91.98432 -28.72124 23.62608 1.000 273.34143 109 LEU C N 1
ATOM 4869 C CA . LEU C 1 129 ? 90.54867 -28.96437 23.65496 1.000 270.93006 109 LEU C CA 1
ATOM 4870 C C . LEU C 1 129 ? 89.80203 -27.97043 24.53397 1.000 271.70288 109 LEU C C 1
ATOM 4871 O O . LEU C 1 129 ? 88.56680 -28.00686 24.56552 1.000 270.27431 109 LEU C O 1
ATOM 4873 N N . LYS C 1 130 ? 90.52046 -27.09408 25.24106 1.000 274.19448 110 LYS C N 1
ATOM 4874 C CA . LYS C 1 130 ? 89.91769 -26.07496 26.10326 1.000 275.53663 110 LYS C CA 1
ATOM 4875 C C . LYS C 1 130 ? 89.01961 -26.70339 27.16729 1.000 272.54628 110 LYS C C 1
ATOM 4876 O O . LYS C 1 130 ? 87.92757 -26.21015 27.45640 1.000 272.57278 110 LYS C O 1
ATOM 4878 N N . LEU C 1 131 ? 89.48751 -27.80187 27.75829 1.000 270.17975 111 LEU C N 1
ATOM 4879 C CA . LEU C 1 131 ? 88.73969 -28.49999 28.79139 1.000 267.48112 111 LEU C CA 1
ATOM 4880 C C . LEU C 1 131 ? 88.97603 -27.85445 30.15659 1.000 269.12693 111 LEU C C 1
ATOM 4881 O O . LEU C 1 131 ? 90.00872 -27.21744 30.37869 1.000 271.81397 111 LEU C O 1
ATOM 4883 N N . PRO C 1 132 ? 88.03038 -27.99699 31.08532 1.000 267.89847 112 PRO C N 1
ATOM 4884 C CA . PRO C 1 132 ? 88.20332 -27.38500 32.40805 1.000 269.79362 112 PRO C CA 1
ATOM 4885 C C . PRO C 1 132 ? 89.37078 -27.99195 33.17164 1.000 269.63557 112 PRO C C 1
ATOM 4886 O O . PRO C 1 132 ? 89.76473 -29.14032 32.95178 1.000 267.14810 112 PRO C O 1
ATOM 4890 N N . GLU C 1 133 ? 89.92045 -27.19266 34.09114 1.000 272.60352 113 GLU C N 1
ATOM 4891 C CA . GLU C 1 133 ? 91.10938 -27.59266 34.83605 1.000 273.29030 113 GLU C CA 1
ATOM 4892 C C . GLU C 1 133 ? 90.84022 -28.72812 35.81549 1.000 270.59736 113 GLU C C 1
ATOM 4893 O O . GLU C 1 133 ? 91.79249 -29.38001 36.25701 1.000 270.35859 113 GLU C O 1
ATOM 4899 N N . ILE C 1 134 ? 89.57597 -28.97625 36.17040 1.000 268.81933 114 ILE C N 1
ATOM 4900 C CA . ILE C 1 134 ? 89.25651 -30.10293 37.03787 1.000 266.31026 114 ILE C CA 1
ATOM 4901 C C . ILE C 1 134 ? 89.62795 -31.42451 36.38338 1.000 263.06992 114 ILE C C 1
ATOM 4902 O O . ILE C 1 134 ? 89.86333 -32.41782 37.08020 1.000 261.44357 114 ILE C O 1
ATOM 4904 N N . LEU C 1 135 ? 89.68564 -31.46183 35.04971 1.000 262.32021 115 LEU C N 1
ATOM 4905 C CA . LEU C 1 135 ? 90.12270 -32.66946 34.35963 1.000 259.72916 115 LEU C CA 1
ATOM 4906 C C . LEU C 1 135 ? 91.59380 -32.95681 34.62986 1.000 260.78389 115 LEU C C 1
ATOM 4907 O O . LEU C 1 135 ? 91.99269 -34.12183 34.73923 1.000 258.71350 115 LEU C O 1
ATOM 4909 N N . LYS C 1 136 ? 92.41521 -31.90933 34.73796 1.000 264.21859 116 LYS C N 1
ATOM 4910 C CA . LYS C 1 136 ? 93.83512 -32.10373 35.01638 1.000 265.77090 116 LYS C CA 1
ATOM 4911 C C . LYS C 1 136 ? 94.04085 -32.74862 36.38120 1.000 265.21524 116 LYS C C 1
ATOM 4912 O O . LYS C 1 136 ? 94.84106 -33.67997 36.52738 1.000 264.28655 116 LYS C O 1
ATOM 4914 N N . LYS C 1 137 ? 93.32461 -32.26088 37.39744 1.000 266.02305 117 LYS C N 1
ATOM 4915 C CA . LYS C 1 137 ? 93.40483 -32.87629 38.71787 1.000 265.67473 117 LYS C CA 1
ATOM 4916 C C . LYS C 1 137 ? 92.88524 -34.30789 38.68648 1.000 261.67107 117 LYS C C 1
ATOM 4917 O O . LYS C 1 137 ? 93.41219 -35.18360 39.38319 1.000 260.94836 117 LYS C O 1
ATOM 4919 N N . LEU C 1 138 ? 91.85258 -34.56586 37.87967 1.000 259.25759 118 LEU C N 1
ATOM 4920 C CA . LEU C 1 138 ? 91.35343 -35.92795 37.73287 1.000 255.67150 118 LEU C CA 1
ATOM 4921 C C . LEU C 1 138 ? 92.34090 -36.80958 36.97900 1.000 254.46577 118 LEU C C 1
ATOM 4922 O O . LEU C 1 138 ? 92.44832 -38.00623 37.27063 1.000 252.34296 118 LEU C O 1
ATOM 4924 N N . ALA C 1 139 ? 93.06960 -36.24001 36.01431 1.000 256.02306 119 ALA C N 1
ATOM 4925 C CA . ALA C 1 139 ? 94.03160 -37.02538 35.24988 1.000 255.33674 119 ALA C CA 1
ATOM 4926 C C . ALA C 1 139 ? 95.18615 -37.50650 36.11733 1.000 256.28816 119 ALA C C 1
ATOM 4927 O O . ALA C 1 139 ? 95.72203 -38.59477 35.88155 1.000 254.78754 119 ALA C O 1
ATOM 4929 N N . LEU C 1 140 ? 95.58256 -36.71984 37.11565 1.000 258.99430 120 LEU C N 1
ATOM 4930 C CA . LEU C 1 140 ? 96.68220 -37.07332 38.00163 1.000 260.46036 120 LEU C CA 1
ATOM 4931 C C . LEU C 1 140 ? 96.22848 -37.85633 39.22718 1.000 258.96750 120 LEU C C 1
ATOM 4932 O O . LEU C 1 140 ? 97.04559 -38.11408 40.11705 1.000 260.41980 120 LEU C O 1
ATOM 4934 N N . THR C 1 141 ? 94.95417 -38.23594 39.29547 1.000 256.39154 121 THR C N 1
ATOM 4935 C CA . THR C 1 141 ? 94.46460 -39.00903 40.42770 1.000 255.11557 121 THR C CA 1
ATOM 4936 C C . THR C 1 141 ? 95.13499 -40.37779 40.46849 1.000 253.33825 121 THR C C 1
ATOM 4937 O O . THR C 1 141 ? 95.50313 -40.94772 39.43809 1.000 251.92234 121 THR C O 1
ATOM 4939 N N . LYS C 1 142 ? 95.29333 -40.90575 41.68151 1.000 253.66611 122 LYS C N 1
ATOM 4940 C CA . LYS C 1 142 ? 95.99587 -42.16782 41.87782 1.000 252.43304 122 LYS C CA 1
ATOM 4941 C C . LYS C 1 142 ? 95.06879 -43.37497 41.80308 1.000 248.93913 122 LYS C C 1
ATOM 4942 O O . LYS C 1 142 ? 95.43566 -44.39833 41.21579 1.000 247.10591 122 LYS C O 1
ATOM 4944 N N . ARG C 1 143 ? 93.87700 -43.28206 42.38824 1.000 248.24597 123 ARG C N 1
ATOM 4945 C CA . ARG C 1 143 ? 92.94374 -44.39793 42.39542 1.000 245.32791 123 ARG C CA 1
ATOM 4946 C C . ARG C 1 143 ? 91.52159 -43.86279 42.32366 1.000 244.77580 123 ARG C C 1
ATOM 4947 O O . ARG C 1 143 ? 91.23748 -42.75143 42.77815 1.000 246.91254 123 ARG C O 1
ATOM 4949 N N . GLY C 1 144 ? 90.63015 -44.66823 41.75046 1.000 242.13721 124 GLY C N 1
ATOM 4950 C CA . GLY C 1 144 ? 89.24014 -44.28124 41.60901 1.000 241.60804 124 GLY C CA 1
ATOM 4951 C C . GLY C 1 144 ? 88.66662 -44.62186 40.24977 1.000 239.51747 124 GLY C C 1
ATOM 4952 O O . GLY C 1 144 ? 89.37029 -45.15781 39.38906 1.000 238.51478 124 GLY C O 1
ATOM 4953 N N . LEU C 1 145 ? 87.38839 -44.31277 40.04323 1.000 239.13471 125 LEU C N 1
ATOM 4954 C CA . LEU C 1 145 ? 86.69931 -44.59717 38.79063 1.000 237.50298 125 LEU C CA 1
ATOM 4955 C C . LEU C 1 145 ? 86.22711 -43.28862 38.17428 1.000 238.88215 125 LEU C C 1
ATOM 4956 O O . LEU C 1 145 ? 85.48462 -42.53134 38.80906 1.000 240.20826 125 LEU C O 1
ATOM 4958 N N . VAL C 1 146 ? 86.65877 -43.02656 36.94348 1.000 238.79996 126 VAL C N 1
ATOM 4959 C CA . VAL C 1 146 ? 86.23565 -41.86016 36.17874 1.000 240.09372 126 VAL C CA 1
ATOM 4960 C C . VAL C 1 146 ? 85.51249 -42.35400 34.93523 1.000 238.63373 126 VAL C C 1
ATOM 4961 O O . VAL C 1 146 ? 86.01508 -43.23651 34.22989 1.000 237.36937 126 VAL C O 1
ATOM 4963 N N . ILE C 1 147 ? 84.33858 -41.78702 34.66766 1.000 239.07476 127 ILE C N 1
ATOM 4964 C CA . ILE C 1 147 ? 83.46430 -42.24716 33.59543 1.000 238.02035 127 ILE C CA 1
ATOM 4965 C C . ILE C 1 147 ? 83.20205 -41.09128 32.64097 1.000 239.61478 127 ILE C C 1
ATOM 4966 O O . ILE C 1 147 ? 82.79205 -40.00588 33.06868 1.000 241.26091 127 ILE C O 1
ATOM 4970 N N . PHE C 1 148 ? 83.43400 -41.32861 31.35115 1.000 239.35452 128 PHE C N 1
ATOM 4971 C CA . PHE C 1 148 ? 83.12475 -40.36672 30.29875 1.000 240.90675 128 PHE C CA 1
ATOM 4972 C C . PHE C 1 148 ? 81.78724 -40.75331 29.67734 1.000 240.35569 128 PHE C C 1
ATOM 4973 O O . PHE C 1 148 ? 81.67345 -41.80297 29.03614 1.000 239.10006 128 PHE C O 1
ATOM 4976 N N . VAL C 1 149 ? 80.77859 -39.90939 29.86998 1.000 241.54957 129 VAL C N 1
ATOM 4977 C CA . VAL C 1 149 ? 79.45336 -40.14155 29.31651 1.000 241.52746 129 VAL C CA 1
ATOM 4978 C C . VAL C 1 149 ? 79.21255 -39.14690 28.18923 1.000 243.41894 129 VAL C C 1
ATOM 4979 O O . VAL C 1 149 ? 79.86102 -38.10050 28.09305 1.000 244.94232 129 VAL C O 1
ATOM 4981 N N . GLY C 1 150 ? 78.27303 -39.48685 27.32695 1.000 243.55238 130 GLY C N 1
ATOM 4982 C CA . GLY C 1 150 ? 77.92984 -38.65594 26.19005 1.000 245.48238 130 GLY C CA 1
ATOM 4983 C C . GLY C 1 150 ? 77.32973 -39.48516 25.07598 1.000 245.30010 130 GLY C C 1
ATOM 4984 O O . GLY C 1 150 ? 77.45250 -40.70755 25.02447 1.000 243.69289 130 GLY C O 1
ATOM 4985 N N . ALA C 1 151 ? 76.65980 -38.79540 24.15659 1.000 247.24393 131 ALA C N 1
ATOM 4986 C CA . ALA C 1 151 ? 76.07095 -39.45310 23.00205 1.000 247.70358 131 ALA C CA 1
ATOM 4987 C C . ALA C 1 151 ? 77.16928 -39.90266 22.03902 1.000 247.67326 131 ALA C C 1
ATOM 4988 O O . ALA C 1 151 ? 78.36530 -39.70194 22.27070 1.000 247.29772 131 ALA C O 1
ATOM 4990 N N . THR C 1 152 ? 76.75260 -40.52206 20.93844 1.000 248.38909 132 THR C N 1
ATOM 4991 C CA . THR C 1 152 ? 77.70610 -41.01519 19.95426 1.000 248.75143 132 THR C CA 1
ATOM 4992 C C . THR C 1 152 ? 78.40911 -39.84999 19.26867 1.000 250.91254 132 THR C C 1
ATOM 4993 O O . THR C 1 152 ? 77.76012 -38.94951 18.72807 1.000 252.99261 132 THR C O 1
ATOM 4995 N N . GLY C 1 153 ? 79.73916 -39.86627 19.29781 1.000 250.63486 133 GLY C N 1
ATOM 4996 C CA . GLY C 1 153 ? 80.51133 -38.84164 18.62701 1.000 252.91679 133 GLY C CA 1
ATOM 4997 C C . GLY C 1 153 ? 80.57384 -37.51065 19.33761 1.000 253.71453 133 GLY C C 1
ATOM 4998 O O . GLY C 1 153 ? 80.80339 -36.48709 18.68750 1.000 256.15130 133 GLY C O 1
ATOM 4999 N N . THR C 1 154 ? 80.37387 -37.48777 20.65311 1.000 251.99734 134 THR C N 1
ATOM 5000 C CA . THR C 1 154 ? 80.48232 -36.25610 21.42444 1.000 252.92854 134 THR C CA 1
ATOM 5001 C C . THR C 1 154 ? 81.91308 -35.94717 21.84330 1.000 253.11080 134 THR C C 1
ATOM 5002 O O . THR C 1 154 ? 82.11970 -35.08239 22.70138 1.000 253.68844 134 THR C O 1
ATOM 5006 N N . GLY C 1 155 ? 82.89837 -36.62600 21.26118 1.000 252.92488 135 GLY C N 1
ATOM 5007 C CA . GLY C 1 155 ? 84.27836 -36.40673 21.63714 1.000 253.32455 135 GLY C CA 1
ATOM 5008 C C . GLY C 1 155 ? 84.70583 -37.08970 22.91328 1.000 251.03652 135 GLY C C 1
ATOM 5009 O O . GLY C 1 155 ? 85.66969 -36.64492 23.54401 1.000 251.63128 135 GLY C O 1
ATOM 5010 N N . LYS C 1 156 ? 84.01588 -38.15811 23.31956 1.000 248.68034 136 LYS C N 1
ATOM 5011 C CA . LYS C 1 156 ? 84.39697 -38.86961 24.53608 1.000 246.61652 136 LYS C CA 1
ATOM 5012 C C . LYS C 1 156 ? 85.79604 -39.45866 24.41098 1.000 246.45192 136 LYS C C 1
ATOM 5013 O O . LYS C 1 156 ? 86.66773 -39.20596 25.25017 1.000 246.60644 136 LYS C O 1
ATOM 5019 N N . SER C 1 157 ? 86.02989 -40.24788 23.36088 1.000 246.42709 137 SER C N 1
ATOM 5020 C CA . SER C 1 157 ? 87.33986 -40.86094 23.17657 1.000 246.51481 137 SER C CA 1
ATOM 5021 C C . SER C 1 157 ? 88.40099 -39.82930 22.81898 1.000 249.15489 137 SER C C 1
ATOM 5022 O O . SER C 1 157 ? 89.57844 -40.01757 23.14463 1.000 249.50110 137 SER C O 1
ATOM 5024 N N . THR C 1 158 ? 88.01060 -38.74249 22.14999 1.000 251.25765 138 THR C N 1
ATOM 5025 C CA . THR C 1 158 ? 88.97252 -37.69980 21.80775 1.000 254.09861 138 THR C CA 1
ATOM 5026 C C . THR C 1 158 ? 89.46684 -36.98178 23.05760 1.000 254.36885 138 THR C C 1
ATOM 5027 O O . THR C 1 158 ? 90.67528 -36.79466 23.24228 1.000 255.71580 138 THR C O 1
ATOM 5031 N N . SER C 1 159 ? 88.54297 -36.57280 23.93084 1.000 253.40397 139 SER C N 1
ATOM 5032 C CA . SER C 1 159 ? 88.94020 -35.91821 25.17239 1.000 253.87503 139 SER C CA 1
ATOM 5033 C C . SER C 1 159 ? 89.63905 -36.88541 26.11913 1.000 252.10473 139 SER C C 1
ATOM 5034 O O . SER C 1 159 ? 90.52566 -36.47546 26.87718 1.000 253.24472 139 SER C O 1
ATOM 5036 N N . LEU C 1 160 ? 89.25801 -38.16457 26.09174 1.000 249.56422 140 LEU C N 1
ATOM 5037 C CA . LEU C 1 160 ? 89.90480 -39.14965 26.95279 1.000 247.93508 140 LEU C CA 1
ATOM 5038 C C . LEU C 1 160 ? 91.35399 -39.37082 26.53825 1.000 249.27809 140 LEU C C 1
ATOM 5039 O O . LEU C 1 160 ? 92.25428 -39.40699 27.38549 1.000 249.67546 140 LEU C O 1
ATOM 5041 N N . ALA C 1 161 ? 91.59711 -39.52465 25.23397 1.000 250.28145 141 ALA C N 1
ATOM 5042 C CA . ALA C 1 161 ? 92.96479 -39.67712 24.74940 1.000 252.05224 141 ALA C CA 1
ATOM 5043 C C . ALA C 1 161 ? 93.79329 -38.43475 25.04718 1.000 254.94598 141 ALA C C 1
ATOM 5044 O O . ALA C 1 161 ? 94.98114 -38.53475 25.37807 1.000 256.16185 141 ALA C O 1
ATOM 5046 N N . ALA C 1 162 ? 93.18279 -37.25263 24.92970 1.000 256.32125 142 ALA C N 1
ATOM 5047 C CA . ALA C 1 162 ? 93.86504 -36.02555 25.32455 1.000 259.19118 142 ALA C CA 1
ATOM 5048 C C . ALA C 1 162 ? 94.18792 -36.03737 26.81222 1.000 258.59911 142 ALA C C 1
ATOM 5049 O O . ALA C 1 162 ? 95.28119 -35.62955 27.22334 1.000 260.77646 142 ALA C O 1
ATOM 5051 N N . MET C 1 163 ? 93.24684 -36.50703 27.63476 1.000 255.95623 143 MET C N 1
ATOM 5052 C CA . MET C 1 163 ? 93.51053 -36.64565 29.06160 1.000 255.41995 143 MET C CA 1
ATOM 5053 C C . MET C 1 163 ? 94.51471 -37.75692 29.33732 1.000 254.58042 143 MET C C 1
ATOM 5054 O O . MET C 1 163 ? 95.31104 -37.65193 30.27703 1.000 255.64834 143 MET C O 1
ATOM 5057 N N . ILE C 1 164 ? 94.49707 -38.82004 28.52917 1.000 252.93756 144 ILE C N 1
ATOM 5058 C CA . ILE C 1 164 ? 95.46595 -39.89927 28.69545 1.000 252.33868 144 ILE C CA 1
ATOM 5059 C C . ILE C 1 164 ? 96.87378 -39.39523 28.41237 1.000 255.54008 144 ILE C C 1
ATOM 5060 O O . ILE C 1 164 ? 97.83790 -39.79900 29.07317 1.000 256.10803 144 ILE C O 1
ATOM 5062 N N . GLY C 1 165 ? 97.01626 -38.50775 27.42503 1.000 257.92942 145 GLY C N 1
ATOM 5063 C CA . GLY C 1 165 ? 98.31657 -37.92378 27.14937 1.000 261.44111 145 GLY C CA 1
ATOM 5064 C C . GLY C 1 165 ? 98.81145 -37.02608 28.26438 1.000 263.46790 145 GLY C C 1
ATOM 5065 O O . GLY C 1 165 ? 100.02178 -36.86098 28.44110 1.000 266.05075 145 GLY C O 1
ATOM 5066 N N . TYR C 1 166 ? 97.89108 -36.43669 29.03042 1.000 262.63786 146 TYR C N 1
ATOM 5067 C CA . TYR C 1 166 ? 98.28609 -35.60356 30.16115 1.000 264.72009 146 TYR C CA 1
ATOM 5068 C C . TYR C 1 166 ? 98.89595 -36.44877 31.27281 1.000 263.87126 146 TYR C C 1
ATOM 5069 O O . TYR C 1 166 ? 99.97004 -36.12739 31.79363 1.000 266.56373 146 TYR C O 1
ATOM 5078 N N . ARG C 1 167 ? 98.22152 -37.53817 31.64841 1.000 260.37057 147 ARG C N 1
ATOM 5079 C CA . ARG C 1 167 ? 98.76050 -38.42994 32.67013 1.000 259.50143 147 ARG C CA 1
ATOM 5080 C C . ARG C 1 167 ? 100.01747 -39.13660 32.17733 1.000 260.48573 147 ARG C C 1
ATOM 5081 O O . ARG C 1 167 ? 100.95390 -39.36565 32.95301 1.000 261.84542 147 ARG C O 1
ATOM 5089 N N . ASN C 1 168 ? 100.05829 -39.48344 30.88843 1.000 260.11124 148 ASN C N 1
ATOM 5090 C CA . ASN C 1 168 ? 101.23477 -40.14557 30.33576 1.000 261.36321 148 ASN C CA 1
ATOM 5091 C C . ASN C 1 168 ? 102.45755 -39.23782 30.37792 1.000 265.66724 148 ASN C C 1
ATOM 5092 O O . ASN C 1 168 ? 103.58398 -39.71679 30.55026 1.000 267.20605 148 ASN C O 1
ATOM 5097 N N . LYS C 1 169 ? 102.25885 -37.92819 30.23696 1.000 267.87938 149 LYS C N 1
ATOM 5098 C CA . LYS C 1 169 ? 103.37283 -36.99138 30.19930 1.000 272.34652 149 LYS C CA 1
ATOM 5099 C C . LYS C 1 169 ? 103.72849 -36.41891 31.56425 1.000 274.12233 149 LYS C C 1
ATOM 5100 O O . LYS C 1 169 ? 104.84816 -35.92395 31.73653 1.000 277.91361 149 LYS C O 1
ATOM 5102 N N . ASN C 1 170 ? 102.81912 -36.47801 32.53679 1.000 271.82168 150 ASN C N 1
ATOM 5103 C CA . ASN C 1 170 ? 103.02073 -35.81876 33.82051 1.000 273.83059 150 ASN C CA 1
ATOM 5104 C C . ASN C 1 170 ? 103.22702 -36.78179 34.98224 1.000 272.38540 150 ASN C C 1
ATOM 5105 O O . ASN C 1 170 ? 103.32112 -36.32987 36.12881 1.000 273.99474 150 ASN C O 1
ATOM 5110 N N . SER C 1 171 ? 103.30287 -38.08592 34.72977 1.000 269.66546 151 SER C N 1
ATOM 5111 C CA . SER C 1 171 ? 103.50171 -39.04792 35.80277 1.000 268.36316 151 SER C CA 1
ATOM 5112 C C . SER C 1 171 ? 104.33804 -40.20813 35.28574 1.000 267.76622 151 SER C C 1
ATOM 5113 O O . SER C 1 171 ? 104.58833 -40.33833 34.08538 1.000 267.91399 151 SER C O 1
ATOM 5115 N N . THR C 1 172 ? 104.77591 -41.05127 36.21633 1.000 267.34895 152 THR C N 1
ATOM 5116 C CA . THR C 1 172 ? 105.55000 -42.24489 35.90809 1.000 266.77922 152 THR C CA 1
ATOM 5117 C C . THR C 1 172 ? 104.77073 -43.46946 36.36201 1.000 262.76396 152 THR C C 1
ATOM 5118 O O . THR C 1 172 ? 104.23171 -43.49082 37.47342 1.000 261.87729 152 THR C O 1
ATOM 5120 N N . GLY C 1 173 ? 104.70918 -44.47812 35.50444 1.000 260.63466 153 GLY C N 1
ATOM 5121 C CA . GLY C 1 173 ? 103.99020 -45.69614 35.84205 1.000 257.01180 153 GLY C CA 1
ATOM 5122 C C . GLY C 1 173 ? 103.68842 -46.50956 34.59357 1.000 254.92282 153 GLY C C 1
ATOM 5123 O O . GLY C 1 173 ? 104.42060 -46.44750 33.60601 1.000 256.66329 153 GLY C O 1
ATOM 5124 N N . HIS C 1 174 ? 102.59776 -47.26996 34.66981 1.000 251.48137 154 HIS C N 1
ATOM 5125 C CA . HIS C 1 174 ? 102.15816 -48.12920 33.57903 1.000 249.40667 154 HIS C CA 1
ATOM 5126 C C . HIS C 1 174 ? 100.68113 -47.88843 33.31365 1.000 246.98079 154 HIS C C 1
ATOM 5127 O O . HIS C 1 174 ? 99.85861 -47.98324 34.23017 1.000 245.31340 154 HIS C O 1
ATOM 5134 N N . ILE C 1 175 ? 100.35026 -47.58187 32.06280 1.000 247.06278 155 ILE C N 1
ATOM 5135 C CA . ILE C 1 175 ? 98.97272 -47.39394 31.62507 1.000 245.06010 155 ILE C CA 1
ATOM 5136 C C . ILE C 1 175 ? 98.59263 -48.57024 30.73764 1.000 243.22284 155 ILE C C 1
ATOM 5137 O O . ILE C 1 175 ? 99.30190 -48.88310 29.77348 1.000 244.47566 155 ILE C O 1
ATOM 5139 N N . ILE C 1 176 ? 97.48142 -49.22352 31.06647 1.000 240.56407 156 ILE C N 1
ATOM 5140 C CA . ILE C 1 176 ? 96.96321 -50.35226 30.30323 1.000 238.85995 156 ILE C CA 1
ATOM 5141 C C . ILE C 1 176 ? 95.65616 -49.92433 29.65364 1.000 237.91291 156 ILE C C 1
ATOM 5142 O O . ILE C 1 176 ? 94.74938 -49.43089 30.33527 1.000 236.97822 156 ILE C O 1
ATOM 5144 N N . SER C 1 177 ? 95.55869 -50.11548 28.34074 1.000 238.42444 157 SER C N 1
ATOM 5145 C CA . SER C 1 177 ? 94.41785 -49.66146 27.55803 1.000 238.08622 157 SER C CA 1
ATOM 5146 C C . SER C 1 177 ? 93.77426 -50.84266 26.84729 1.000 236.77989 157 SER C C 1
ATOM 5147 O O . SER C 1 177 ? 94.46823 -51.64865 26.21804 1.000 237.41576 157 SER C O 1
ATOM 5150 N N . ILE C 1 178 ? 92.45085 -50.93776 26.94892 1.000 235.24379 158 ILE C N 1
ATOM 5151 C CA . ILE C 1 178 ? 91.66147 -51.94575 26.24979 1.000 234.30113 158 ILE C CA 1
ATOM 5152 C C . ILE C 1 178 ? 90.58527 -51.20380 25.46934 1.000 234.81659 158 ILE C C 1
ATOM 5153 O O . ILE C 1 178 ? 89.63998 -50.67064 26.06297 1.000 233.99130 158 ILE C O 1
ATOM 5155 N N . GLU C 1 179 ? 90.72682 -51.16099 24.14646 1.000 236.43507 159 GLU C N 1
ATOM 5156 C CA . GLU C 1 179 ? 89.83569 -50.39004 23.29347 1.000 237.43660 159 GLU C CA 1
ATOM 5157 C C . GLU C 1 179 ? 89.25907 -51.27910 22.20107 1.000 237.80736 159 GLU C C 1
ATOM 5158 O O . GLU C 1 179 ? 89.82940 -52.31259 21.84309 1.000 237.98236 159 GLU C O 1
ATOM 5164 N N . ASP C 1 180 ? 88.11366 -50.85502 21.66977 1.000 238.18991 160 ASP C N 1
ATOM 5165 C CA . ASP C 1 180 ? 87.44319 -51.57655 20.58827 1.000 238.99470 160 ASP C CA 1
ATOM 5166 C C . ASP C 1 180 ? 86.73432 -50.56274 19.70647 1.000 240.78378 160 ASP C C 1
ATOM 5167 O O . ASP C 1 180 ? 85.54286 -50.27994 19.88938 1.000 240.24415 160 ASP C O 1
ATOM 5172 N N . PRO C 1 181 ? 87.44206 -49.98549 18.72868 1.000 243.19385 161 PRO C N 1
ATOM 5173 C CA . PRO C 1 181 ? 88.86078 -50.18039 18.41603 1.000 244.44274 161 PRO C CA 1
ATOM 5174 C C . PRO C 1 181 ? 89.74024 -49.15623 19.12116 1.000 244.61119 161 PRO C C 1
ATOM 5175 O O . PRO C 1 181 ? 89.24334 -48.30237 19.84974 1.000 243.75543 161 PRO C O 1
ATOM 5179 N N . ILE C 1 182 ? 91.05416 -49.22195 18.92603 1.000 245.98566 162 ILE C N 1
ATOM 5180 C CA . ILE C 1 182 ? 91.95374 -48.19137 19.43289 1.000 246.88599 162 ILE C CA 1
ATOM 5181 C C . ILE C 1 182 ? 91.82350 -46.96386 18.53961 1.000 249.47311 162 ILE C C 1
ATOM 5182 O O . ILE C 1 182 ? 92.09022 -47.02768 17.33490 1.000 251.88862 162 ILE C O 1
ATOM 5184 N N . GLU C 1 183 ? 91.40230 -45.84431 19.12585 1.000 249.20419 163 GLU C N 1
ATOM 5185 C CA . GLU C 1 183 ? 91.19450 -44.62557 18.35337 1.000 251.65311 163 GLU C CA 1
ATOM 5186 C C . GLU C 1 183 ? 92.42901 -43.73702 18.30604 1.000 254.10736 163 GLU C C 1
ATOM 5187 O O . GLU C 1 183 ? 92.66480 -43.07263 17.29001 1.000 257.00512 163 GLU C O 1
ATOM 5193 N N . TYR C 1 184 ? 93.21998 -43.70846 19.37534 1.000 253.30067 164 TYR C N 1
ATOM 5194 C CA . TYR C 1 184 ? 94.45085 -42.93397 19.42221 1.000 255.81902 164 TYR C CA 1
ATOM 5195 C C . TYR C 1 184 ? 95.56487 -43.79133 20.00229 1.000 255.34837 164 TYR C C 1
ATOM 5196 O O . TYR C 1 184 ? 95.35612 -44.52056 20.97663 1.000 252.64545 164 TYR C O 1
ATOM 5205 N N . ILE C 1 185 ? 96.74554 -43.70107 19.39842 1.000 258.22226 165 ILE C N 1
ATOM 5206 C CA . ILE C 1 185 ? 97.92069 -44.44670 19.83330 1.000 258.46613 165 ILE C CA 1
ATOM 5207 C C . ILE C 1 185 ? 98.85575 -43.46515 20.52606 1.000 260.35176 165 ILE C C 1
ATOM 5208 O O . ILE C 1 185 ? 99.40259 -42.55715 19.88748 1.000 263.63579 165 ILE C O 1
ATOM 5210 N N . HIS C 1 186 ? 99.03853 -43.64250 21.83266 1.000 258.56086 166 HIS C N 1
ATOM 5211 C CA . HIS C 1 186 ? 99.90624 -42.77841 22.62204 1.000 260.40556 166 HIS C CA 1
ATOM 5212 C C . HIS C 1 186 ? 101.31349 -43.35917 22.67014 1.000 262.25025 166 HIS C C 1
ATOM 5213 O O . HIS C 1 186 ? 101.49558 -44.53337 23.00825 1.000 260.47468 166 HIS C O 1
ATOM 5220 N N . GLN C 1 187 ? 102.30379 -42.53348 22.34522 1.000 266.01365 167 GLN C N 1
ATOM 5221 C CA . GLN C 1 187 ? 103.69094 -42.95437 22.46598 1.000 268.28856 167 GLN C CA 1
ATOM 5222 C C . GLN C 1 187 ? 104.11273 -42.97725 23.93134 1.000 267.43983 167 GLN C C 1
ATOM 5223 O O . GLN C 1 187 ? 103.54326 -42.28153 24.77704 1.000 266.34724 167 GLN C O 1
ATOM 5225 N N . HIS C 1 188 ? 105.12249 -43.79549 24.22806 1.000 268.20082 168 HIS C N 1
ATOM 5226 C CA . HIS C 1 188 ? 105.62637 -43.92150 25.59044 1.000 267.79651 168 HIS C CA 1
ATOM 5227 C C . HIS C 1 188 ? 106.22299 -42.60735 26.07751 1.000 271.00551 168 HIS C C 1
ATOM 5228 O O . HIS C 1 188 ? 107.26253 -42.16721 25.57604 1.000 274.93191 168 HIS C O 1
ATOM 5235 N N . GLN C 1 189 ? 105.57670 -41.97781 27.04709 1.000 269.66741 169 GLN C N 1
ATOM 5236 C CA . GLN C 1 189 ? 106.06447 -40.74566 27.66065 1.000 272.67975 169 GLN C CA 1
ATOM 5237 C C . GLN C 1 189 ? 106.51351 -41.06653 29.08846 1.000 272.37421 169 GLN C C 1
ATOM 5238 O O . GLN C 1 189 ? 107.29236 -42.01008 29.25914 1.000 272.56687 169 GLN C O 1
ATOM 5240 N N . GLY C 1 190 ? 106.06308 -40.33610 30.11104 1.000 272.14908 170 GLY C N 1
ATOM 5241 C CA . GLY C 1 190 ? 106.48458 -40.64110 31.46734 1.000 272.20596 170 GLY C CA 1
ATOM 5242 C C . GLY C 1 190 ? 106.00178 -41.99124 31.95683 1.000 268.29855 170 GLY C C 1
ATOM 5243 O O . GLY C 1 190 ? 106.70304 -42.66596 32.71650 1.000 268.68016 170 GLY C O 1
ATOM 5244 N N . CYS C 1 191 ? 104.81012 -42.40371 31.53679 1.000 264.74849 171 CYS C N 1
ATOM 5245 C CA . CYS C 1 191 ? 104.25174 -43.69529 31.90430 1.000 261.08845 171 CYS C CA 1
ATOM 5246 C C . CYS C 1 191 ? 104.38076 -44.67981 30.74884 1.000 260.09848 171 CYS C C 1
ATOM 5247 O O . CYS C 1 191 ? 104.36433 -44.29777 29.57613 1.000 261.21609 171 CYS C O 1
ATOM 5250 N N . ILE C 1 192 ? 104.51194 -45.95999 31.09463 1.000 258.22660 172 ILE C N 1
ATOM 5251 C CA . ILE C 1 192 ? 104.49853 -47.01077 30.08507 1.000 257.06110 172 ILE C CA 1
ATOM 5252 C C . ILE C 1 192 ? 103.07632 -47.18105 29.57041 1.000 253.99496 172 ILE C C 1
ATOM 5253 O O . ILE C 1 192 ? 102.13039 -47.33755 30.35340 1.000 251.42460 172 ILE C O 1
ATOM 5255 N N . VAL C 1 193 ? 102.91613 -47.14706 28.25109 1.000 254.55294 173 VAL C N 1
ATOM 5256 C CA . VAL C 1 193 ? 101.60422 -47.15191 27.61383 1.000 252.35656 173 VAL C CA 1
ATOM 5257 C C . VAL C 1 193 ? 101.46011 -48.45233 26.83567 1.000 251.04137 173 VAL C C 1
ATOM 5258 O O . VAL C 1 193 ? 102.15205 -48.66809 25.83301 1.000 253.09876 173 VAL C O 1
ATOM 5260 N N . THR C 1 194 ? 100.55390 -49.31498 27.28755 1.000 247.89935 174 THR C N 1
ATOM 5261 C CA . THR C 1 194 ? 100.25149 -50.57633 26.61886 1.000 246.53967 174 THR C CA 1
ATOM 5262 C C . THR C 1 194 ? 98.84291 -50.48270 26.04515 1.000 244.80844 174 THR C C 1
ATOM 5263 O O . THR C 1 194 ? 97.85859 -50.52644 26.79098 1.000 242.49150 174 THR C O 1
ATOM 5265 N N . GLN C 1 195 ? 98.74915 -50.35148 24.72503 1.000 246.22307 175 GLN C N 1
ATOM 5266 C CA . GLN C 1 195 ? 97.47140 -50.24167 24.03346 1.000 245.15446 175 GLN C CA 1
ATOM 5267 C C . GLN C 1 195 ? 97.12555 -51.58783 23.40980 1.000 244.17391 175 GLN C C 1
ATOM 5268 O O . GLN C 1 195 ? 97.87581 -52.09921 22.57170 1.000 246.00134 175 GLN C O 1
ATOM 5270 N N . ARG C 1 196 ? 95.99489 -52.15613 23.82008 1.000 241.58574 176 ARG C N 1
ATOM 5271 C CA . ARG C 1 196 ? 95.51429 -53.43096 23.30650 1.000 240.65001 176 ARG C CA 1
ATOM 5272 C C . ARG C 1 196 ? 94.13185 -53.23327 22.70425 1.000 239.99572 176 ARG C C 1
ATOM 5273 O O . ARG C 1 196 ? 93.25790 -52.62773 23.33374 1.000 238.63158 176 ARG C O 1
ATOM 5275 N N . GLU C 1 197 ? 93.93701 -53.74158 21.49119 1.000 241.24846 177 GLU C N 1
ATOM 5276 C CA . GLU C 1 197 ? 92.67499 -53.61344 20.77610 1.000 241.17381 177 GLU C CA 1
ATOM 5277 C C . GLU C 1 197 ? 91.95316 -54.95314 20.77136 1.000 239.76476 177 GLU C C 1
ATOM 5278 O O . GLU C 1 197 ? 92.56872 -55.99412 20.51457 1.000 240.24844 177 GLU C O 1
ATOM 5284 N N . VAL C 1 198 ? 90.65162 -54.92191 21.06050 1.000 238.26274 178 VAL C N 1
ATOM 5285 C CA . VAL C 1 198 ? 89.85046 -56.13895 21.05419 1.000 237.18466 178 VAL C CA 1
ATOM 5286 C C . VAL C 1 198 ? 89.74343 -56.66581 19.63031 1.000 239.38161 178 VAL C C 1
ATOM 5287 O O . VAL C 1 198 ? 89.46071 -55.91202 18.68993 1.000 241.21471 178 VAL C O 1
ATOM 5289 N N . GLY C 1 199 ? 89.97103 -57.96832 19.46458 1.000 239.44944 179 GLY C N 1
ATOM 5290 C CA . GLY C 1 199 ? 89.95023 -58.59212 18.16143 1.000 241.83082 179 GLY C CA 1
ATOM 5291 C C . GLY C 1 199 ? 91.29959 -58.70937 17.48735 1.000 244.12091 179 GLY C C 1
ATOM 5292 O O . GLY C 1 199 ? 91.40384 -59.39490 16.46188 1.000 246.32605 179 GLY C O 1
ATOM 5293 N N . LEU C 1 200 ? 92.33324 -58.06278 18.02397 1.000 243.98682 180 LEU C N 1
ATOM 5294 C CA . LEU C 1 200 ? 93.67394 -58.15353 17.46059 1.000 246.39107 180 LEU C CA 1
ATOM 5295 C C . LEU C 1 200 ? 94.67927 -58.49848 18.55032 1.000 245.11070 180 LEU C C 1
ATOM 5296 O O . LEU C 1 200 ? 95.49613 -59.41134 18.38921 1.000 246.12616 180 LEU C O 1
ATOM 5298 N N . ASP C 1 201 ? 94.62164 -57.77117 19.66544 1.000 243.12285 181 ASP C N 1
ATOM 5299 C CA . ASP C 1 201 ? 95.51002 -58.01156 20.79331 1.000 242.01482 181 ASP C CA 1
ATOM 5300 C C . ASP C 1 201 ? 94.86094 -58.82276 21.90418 1.000 239.12214 181 ASP C C 1
ATOM 5301 O O . ASP C 1 201 ? 95.57325 -59.34270 22.76978 1.000 238.37593 181 ASP C O 1
ATOM 5306 N N . THR C 1 202 ? 93.53645 -58.93969 21.89896 1.000 237.74391 182 THR C N 1
ATOM 5307 C CA . THR C 1 202 ? 92.82625 -59.74065 22.88195 1.000 235.34004 182 THR C CA 1
ATOM 5308 C C . THR C 1 202 ? 91.54168 -60.25183 22.24857 1.000 235.20615 182 THR C C 1
ATOM 5309 O O . THR C 1 202 ? 91.01776 -59.66330 21.29841 1.000 236.50776 182 THR C O 1
ATOM 5313 N N . ASP C 1 203 ? 91.04040 -61.36617 22.78412 1.000 233.86422 183 ASP C N 1
ATOM 5314 C CA . ASP C 1 203 ? 89.83144 -61.96413 22.22840 1.000 234.00870 183 ASP C CA 1
ATOM 5315 C C . ASP C 1 203 ? 88.58429 -61.17446 22.60625 1.000 232.88757 183 ASP C C 1
ATOM 5316 O O . ASP C 1 203 ? 87.63917 -61.09681 21.81266 1.000 233.82843 183 ASP C O 1
ATOM 5318 N N . SER C 1 204 ? 88.56096 -60.57967 23.79643 1.000 231.17938 184 SER C N 1
ATOM 5319 C CA . SER C 1 204 ? 87.38525 -59.85202 24.25437 1.000 230.26449 184 SER C CA 1
ATOM 5320 C C . SER C 1 204 ? 87.80496 -58.83607 25.30691 1.000 229.28855 184 SER C C 1
ATOM 5321 O O . SER C 1 204 ? 88.94528 -58.82887 25.77689 1.000 229.19426 184 SER C O 1
ATOM 5324 N N . PHE C 1 205 ? 86.85435 -57.96932 25.66779 1.000 228.83721 185 PHE C N 1
ATOM 5325 C CA . PHE C 1 205 ? 87.07534 -57.02929 26.76254 1.000 228.07743 185 PHE C CA 1
ATOM 5326 C C . PHE C 1 205 ? 87.27964 -57.76081 28.08254 1.000 226.64351 185 PHE C C 1
ATOM 5327 O O . PHE C 1 205 ? 88.14112 -57.38322 28.88592 1.000 226.44250 185 PHE C O 1
ATOM 5335 N N . GLU C 1 206 ? 86.48805 -58.80877 28.32495 1.000 225.89549 186 GLU C N 1
ATOM 5336 C CA . GLU C 1 206 ? 86.54821 -59.51231 29.60206 1.000 224.71979 186 GLU C CA 1
ATOM 5337 C C . GLU C 1 206 ? 87.88314 -60.22295 29.78603 1.000 224.70511 186 GLU C C 1
ATOM 5338 O O . GLU C 1 206 ? 88.44680 -60.21915 30.88645 1.000 224.17771 186 GLU C O 1
ATOM 5344 N N . VAL C 1 207 ? 88.40349 -60.83892 28.72291 1.000 225.54616 187 VAL C N 1
ATOM 5345 C CA . VAL C 1 207 ? 89.67098 -61.55487 28.82831 1.000 225.81993 187 VAL C CA 1
ATOM 5346 C C . VAL C 1 207 ? 90.81603 -60.58321 29.08381 1.000 226.43567 187 VAL C C 1
ATOM 5347 O O . VAL C 1 207 ? 91.72021 -60.86466 29.87956 1.000 226.31383 187 VAL C O 1
ATOM 5349 N N . ALA C 1 208 ? 90.79484 -59.42432 28.42131 1.000 227.33902 188 ALA C N 1
ATOM 5350 C CA . ALA C 1 208 ? 91.86167 -58.44531 28.60442 1.000 228.28892 188 ALA C CA 1
ATOM 5351 C C . ALA C 1 208 ? 91.83428 -57.85794 30.00987 1.000 227.49718 188 ALA C C 1
ATOM 5352 O O . ALA C 1 208 ? 92.87540 -57.74923 30.66833 1.000 227.97214 188 ALA C O 1
ATOM 5354 N N . LEU C 1 209 ? 90.64792 -57.47126 30.48652 1.000 226.58544 189 LEU C N 1
ATOM 5355 C CA . LEU C 1 209 ? 90.53759 -56.91906 31.83226 1.000 226.13896 189 LEU C CA 1
ATOM 5356 C C . LEU C 1 209 ? 90.87562 -57.95635 32.89544 1.000 225.38026 189 LEU C C 1
ATOM 5357 O O . LEU C 1 209 ? 91.36568 -57.59904 33.97284 1.000 225.62032 189 LEU C O 1
ATOM 5359 N N . LYS C 1 210 ? 90.62645 -59.23804 32.61419 1.000 224.70859 190 LYS C N 1
ATOM 5360 C CA . LYS C 1 210 ? 90.98086 -60.28434 33.56750 1.000 224.16168 190 LYS C CA 1
ATOM 5361 C C . LYS C 1 210 ? 92.49162 -60.38860 33.73500 1.000 225.07116 190 LYS C C 1
ATOM 5362 O O . LYS C 1 210 ? 92.98359 -60.62646 34.84386 1.000 225.09399 190 LYS C O 1
ATOM 5364 N N . ASN C 1 211 ? 93.24293 -60.21087 32.64882 1.000 226.11024 191 ASN C N 1
ATOM 5365 C CA . ASN C 1 211 ? 94.69763 -60.24583 32.70129 1.000 227.38324 191 ASN C CA 1
ATOM 5366 C C . ASN C 1 211 ? 95.31956 -58.88706 32.99079 1.000 228.58754 191 ASN C C 1
ATOM 5367 O O . ASN C 1 211 ? 96.51420 -58.82722 33.30131 1.000 229.85788 191 ASN C O 1
ATOM 5372 N N . THR C 1 212 ? 94.54567 -57.80185 32.89780 1.000 228.45413 192 THR C N 1
ATOM 5373 C CA . THR C 1 212 ? 95.09817 -56.47480 33.14864 1.000 229.83301 192 THR C CA 1
ATOM 5374 C C . THR C 1 212 ? 95.59957 -56.33454 34.57940 1.000 230.19398 192 THR C C 1
ATOM 5375 O O . THR C 1 212 ? 96.54214 -55.57656 34.83322 1.000 231.88973 192 THR C O 1
ATOM 5377 N N . LEU C 1 213 ? 94.99223 -57.05797 35.52287 1.000 228.92246 193 LEU C N 1
ATOM 5378 C CA . LEU C 1 213 ? 95.41529 -56.95970 36.91614 1.000 229.51753 193 LEU C CA 1
ATOM 5379 C C . LEU C 1 213 ? 96.79726 -57.56755 37.12299 1.000 230.67032 193 LEU C C 1
ATOM 5380 O O . LEU C 1 213 ? 97.59388 -57.05434 37.91752 1.000 232.21959 193 LEU C O 1
ATOM 5382 N N . ARG C 1 214 ? 97.10123 -58.65657 36.41878 1.000 230.20661 194 ARG C N 1
ATOM 5383 C CA . ARG C 1 214 ? 98.37901 -59.34015 36.57448 1.000 231.40149 194 ARG C CA 1
ATOM 5384 C C . ARG C 1 214 ? 99.50355 -58.69410 35.77573 1.000 233.44407 194 ARG C C 1
ATOM 5385 O O . ARG C 1 214 ? 100.62678 -59.20910 35.79283 1.000 234.80498 194 ARG C O 1
ATOM 5387 N N . GLN C 1 215 ? 99.23663 -57.58755 35.08260 1.000 233.92051 195 GLN C N 1
ATOM 5388 C CA . GLN C 1 215 ? 100.24834 -56.88738 34.30469 1.000 236.14910 195 GLN C CA 1
ATOM 5389 C C . GLN C 1 215 ? 100.79181 -55.66191 35.02930 1.000 237.98909 195 GLN C C 1
ATOM 5390 O O . GLN C 1 215 ? 101.43973 -54.81497 34.40433 1.000 239.97906 195 GLN C O 1
ATOM 5396 N N . ALA C 1 216 ? 100.54957 -55.56821 36.33366 1.000 237.65052 196 ALA C N 1
ATOM 5397 C CA . ALA C 1 216 ? 101.04450 -54.48280 37.17313 1.000 239.65424 196 ALA C CA 1
ATOM 5398 C C . ALA C 1 216 ? 100.78069 -53.09178 36.58933 1.000 240.61445 196 ALA C C 1
ATOM 5399 O O . ALA C 1 216 ? 101.72042 -52.32805 36.34250 1.000 243.12306 196 ALA C O 1
ATOM 5401 N N . PRO C 1 217 ? 99.52233 -52.72752 36.36656 1.000 238.91371 197 PRO C N 1
ATOM 5402 C CA . PRO C 1 217 ? 99.22585 -51.37855 35.88813 1.000 239.94105 197 PRO C CA 1
ATOM 5403 C C . PRO C 1 217 ? 99.12806 -50.39628 37.04418 1.000 241.19855 197 PRO C C 1
ATOM 5404 O O . PRO C 1 217 ? 99.04145 -50.76926 38.21458 1.000 240.95689 197 PRO C O 1
ATOM 5408 N N . ASP C 1 218 ? 99.16889 -49.11583 36.69017 1.000 242.86039 198 ASP C N 1
ATOM 5409 C CA . ASP C 1 218 ? 98.85196 -48.04275 37.62022 1.000 244.12844 198 ASP C CA 1
ATOM 5410 C C . ASP C 1 218 ? 97.60057 -47.28068 37.22564 1.000 243.15594 198 ASP C C 1
ATOM 5411 O O . ASP C 1 218 ? 96.93587 -46.70966 38.09280 1.000 243.37986 198 ASP C O 1
ATOM 5416 N N . VAL C 1 219 ? 97.26880 -47.27354 35.93794 1.000 242.32526 199 VAL C N 1
ATOM 5417 C CA . VAL C 1 219 ? 96.00984 -46.74407 35.43303 1.000 241.21891 199 VAL C CA 1
ATOM 5418 C C . VAL C 1 219 ? 95.49510 -47.70232 34.36922 1.000 239.12239 199 VAL C C 1
ATOM 5419 O O . VAL C 1 219 ? 96.26433 -48.18764 33.53296 1.000 239.52839 199 VAL C O 1
ATOM 5421 N N . ILE C 1 220 ? 94.19571 -47.98594 34.40900 1.000 237.17410 200 ILE C N 1
ATOM 5422 C CA . ILE C 1 220 ? 93.55776 -48.89696 33.46646 1.000 235.36523 200 ILE C CA 1
ATOM 5423 C C . ILE C 1 220 ? 92.40532 -48.15790 32.80598 1.000 235.16222 200 ILE C C 1
ATOM 5424 O O . ILE C 1 220 ? 91.52577 -47.63160 33.49641 1.000 234.92756 200 ILE C O 1
ATOM 5429 N N . MET C 1 221 ? 92.40233 -48.12338 31.47740 1.000 235.49569 201 MET C N 1
ATOM 5430 C CA . MET C 1 221 ? 91.35455 -47.45960 30.71033 1.000 235.56652 201 MET C CA 1
ATOM 5431 C C . MET C 1 221 ? 90.58981 -48.51905 29.92921 1.000 234.03781 201 MET C C 1
ATOM 5432 O O . MET C 1 221 ? 91.14439 -49.15289 29.02606 1.000 234.29229 201 MET C O 1
ATOM 5437 N N . ILE C 1 222 ? 89.32132 -48.70354 30.27470 1.000 232.76519 202 ILE C N 1
ATOM 5438 C CA . ILE C 1 222 ? 88.42269 -49.56573 29.51790 1.000 231.70282 202 ILE C CA 1
ATOM 5439 C C . ILE C 1 222 ? 87.78605 -48.73293 28.41516 1.000 232.82648 202 ILE C C 1
ATOM 5440 O O . ILE C 1 222 ? 87.20426 -47.67623 28.68513 1.000 233.46910 202 ILE C O 1
ATOM 5444 N N . GLY C 1 223 ? 87.91087 -49.19934 27.16971 1.000 233.31965 203 GLY C N 1
ATOM 5445 C CA . GLY C 1 223 ? 87.39924 -48.43096 26.04398 1.000 234.74044 203 GLY C CA 1
ATOM 5446 C C . GLY C 1 223 ? 85.92567 -48.10279 26.17875 1.000 234.32393 203 GLY C C 1
ATOM 5447 O O . GLY C 1 223 ? 85.50522 -46.96489 25.95399 1.000 235.50727 203 GLY C O 1
ATOM 5448 N N . GLU C 1 224 ? 85.12237 -49.09497 26.55275 1.000 232.85561 204 GLU C N 1
ATOM 5449 C CA . GLU C 1 224 ? 83.70624 -48.87721 26.80931 1.000 232.60180 204 GLU C CA 1
ATOM 5450 C C . GLU C 1 224 ? 83.17540 -50.03149 27.64526 1.000 230.96727 204 GLU C C 1
ATOM 5451 O O . GLU C 1 224 ? 83.51705 -51.19083 27.39816 1.000 230.26370 204 GLU C O 1
ATOM 5457 N N . VAL C 1 225 ? 82.34730 -49.70449 28.63119 1.000 230.61560 205 VAL C N 1
ATOM 5458 C CA . VAL C 1 225 ? 81.66717 -50.70549 29.44263 1.000 229.44399 205 VAL C CA 1
ATOM 5459 C C . VAL C 1 225 ? 80.33529 -51.01619 28.76965 1.000 229.89769 205 VAL C C 1
ATOM 5460 O O . VAL C 1 225 ? 79.45716 -50.15335 28.68187 1.000 230.88023 205 VAL C O 1
ATOM 5464 N N . ARG C 1 226 ? 80.18874 -52.24845 28.28420 1.000 229.43021 206 ARG C N 1
ATOM 5465 C CA . ARG C 1 226 ? 78.98598 -52.66699 27.58218 1.000 230.16798 206 ARG C CA 1
ATOM 5466 C C . ARG C 1 226 ? 78.23492 -53.79641 28.27104 1.000 229.48099 206 ARG C C 1
ATOM 5467 O O . ARG C 1 226 ? 77.12574 -54.12685 27.83755 1.000 230.33864 206 ARG C O 1
ATOM 5475 N N . SER C 1 227 ? 78.79942 -54.40265 29.31346 1.000 228.22089 207 SER C N 1
ATOM 5476 C CA . SER C 1 227 ? 78.15281 -55.50093 30.01571 1.000 227.73062 207 SER C CA 1
ATOM 5477 C C . SER C 1 227 ? 78.46585 -55.39749 31.50140 1.000 226.93604 207 SER C C 1
ATOM 5478 O O . SER C 1 227 ? 79.26634 -54.56393 31.93428 1.000 226.75675 207 SER C O 1
ATOM 5481 N N . ARG C 1 228 ? 77.82017 -56.26369 32.28710 1.000 226.74854 208 ARG C N 1
ATOM 5482 C CA . ARG C 1 228 ? 78.04936 -56.26613 33.72808 1.000 226.31674 208 ARG C CA 1
ATOM 5483 C C . ARG C 1 228 ? 79.43147 -56.80185 34.07976 1.000 225.21984 208 ARG C C 1
ATOM 5484 O O . ARG C 1 228 ? 80.04292 -56.34113 35.05089 1.000 225.08525 208 ARG C O 1
ATOM 5486 N N . GLU C 1 229 ? 79.93603 -57.77122 33.31039 1.000 224.69775 209 GLU C N 1
ATOM 5487 C CA . GLU C 1 229 ? 81.27506 -58.29325 33.56236 1.000 223.88035 209 GLU C CA 1
ATOM 5488 C C . GLU C 1 229 ? 82.32788 -57.20871 33.38191 1.000 224.00488 209 GLU C C 1
ATOM 5489 O O . GLU C 1 229 ? 83.29284 -57.13589 34.15162 1.000 223.72769 209 GLU C O 1
ATOM 5491 N N . THR C 1 230 ? 82.16073 -56.35756 32.36695 1.000 224.67373 210 THR C N 1
ATOM 5492 C CA . THR C 1 230 ? 83.05663 -55.21899 32.20493 1.000 225.13504 210 THR C CA 1
ATOM 5493 C C . THR C 1 230 ? 82.91323 -54.23153 33.35673 1.000 225.48925 210 THR C C 1
ATOM 5494 O O . THR C 1 230 ? 83.90194 -53.61825 33.77513 1.000 225.77984 210 THR C O 1
ATOM 5498 N N . MET C 1 231 ? 81.69785 -54.07472 33.88808 1.000 225.76668 211 MET C N 1
ATOM 5499 C CA . MET C 1 231 ? 81.49140 -53.16238 35.00701 1.000 226.44135 211 MET C CA 1
ATOM 5500 C C . MET C 1 231 ? 82.10862 -53.70853 36.28793 1.000 226.08331 211 MET C C 1
ATOM 5501 O O . MET C 1 231 ? 82.64034 -52.94301 37.09984 1.000 226.77348 211 MET C O 1
ATOM 5503 N N . ASP C 1 232 ? 82.04334 -55.02757 36.48977 1.000 225.25168 212 ASP C N 1
ATOM 5504 C CA . ASP C 1 232 ? 82.62418 -55.62132 37.69046 1.000 225.06374 212 ASP C CA 1
ATOM 5505 C C . ASP C 1 232 ? 84.13845 -55.45754 37.71297 1.000 224.97353 212 ASP C C 1
ATOM 5506 O O . ASP C 1 232 ? 84.72058 -55.14374 38.75826 1.000 225.58033 212 ASP C O 1
ATOM 5511 N N . HIS C 1 233 ? 84.79457 -55.67051 36.56949 1.000 224.52941 213 HIS C N 1
ATOM 5512 C CA . HIS C 1 233 ? 86.24197 -55.49467 36.50550 1.000 224.76816 213 HIS C CA 1
ATOM 5513 C C . HIS C 1 233 ? 86.63433 -54.04915 36.78149 1.000 225.96531 213 HIS C C 1
ATOM 5514 O O . HIS C 1 233 ? 87.63230 -53.78871 37.46371 1.000 226.64683 213 HIS C O 1
ATOM 5521 N N . ALA C 1 234 ? 85.85775 -53.09482 36.26210 1.000 226.46714 214 ALA C N 1
ATOM 5522 C CA . ALA C 1 234 ? 86.15752 -51.68648 36.49833 1.000 227.82025 214 ALA C CA 1
ATOM 5523 C C . ALA C 1 234 ? 86.05390 -51.34033 37.97807 1.000 228.62647 214 ALA C C 1
ATOM 5524 O O . ALA C 1 234 ? 86.86567 -50.56782 38.50135 1.000 229.87263 214 ALA C O 1
ATOM 5526 N N . VAL C 1 235 ? 85.06211 -51.90436 38.66985 1.000 228.24542 215 VAL C N 1
ATOM 5527 C CA . VAL C 1 235 ? 84.92894 -51.66461 40.10307 1.000 229.30216 215 VAL C CA 1
ATOM 5528 C C . VAL C 1 235 ? 86.07770 -52.31716 40.86131 1.000 229.34996 215 VAL C C 1
ATOM 5529 O O . VAL C 1 235 ? 86.65008 -51.72052 41.78107 1.000 230.80642 215 VAL C O 1
ATOM 5531 N N . ALA C 1 236 ? 86.43789 -53.54809 40.48611 1.000 228.00561 216 ALA C N 1
ATOM 5532 C CA . ALA C 1 236 ? 87.55200 -54.22422 41.14126 1.000 228.13763 216 ALA C CA 1
ATOM 5533 C C . ALA C 1 236 ? 88.87715 -53.52853 40.85948 1.000 229.07016 216 ALA C C 1
ATOM 5534 O O . ALA C 1 236 ? 89.78176 -53.56087 41.70128 1.000 230.10741 216 ALA C O 1
ATOM 5536 N N . PHE C 1 237 ? 89.01147 -52.89940 39.68848 1.000 228.99480 217 PHE C N 1
ATOM 5537 C CA . PHE C 1 237 ? 90.23228 -52.16131 39.37902 1.000 230.23817 217 PHE C CA 1
ATOM 5538 C C . PHE C 1 237 ? 90.43329 -50.99648 40.33984 1.000 232.21698 217 PHE C C 1
ATOM 5539 O O . PHE C 1 237 ? 91.55482 -50.74339 40.79484 1.000 233.63635 217 PHE C O 1
ATOM 5547 N N . ALA C 1 238 ? 89.35679 -50.27339 40.65856 1.000 232.61668 218 ALA C N 1
ATOM 5548 C CA . ALA C 1 238 ? 89.47532 -49.11397 41.53664 1.000 234.79545 218 ALA C CA 1
ATOM 5549 C C . ALA C 1 238 ? 89.70221 -49.51883 42.98755 1.000 235.77209 218 ALA C C 1
ATOM 5550 O O . ALA C 1 238 ? 90.34006 -48.77551 43.74199 1.000 237.95267 218 ALA C O 1
ATOM 5552 N N . GLU C 1 239 ? 89.18656 -50.68018 43.39927 1.000 234.47439 219 GLU C N 1
ATOM 5553 C CA . GLU C 1 239 ? 89.36853 -51.11927 44.77936 1.000 235.58285 219 GLU C CA 1
ATOM 5554 C C . GLU C 1 239 ? 90.81950 -51.47866 45.07239 1.000 236.35952 219 GLU C C 1
ATOM 5555 O O . GLU C 1 239 ? 91.25931 -51.38484 46.22422 1.000 238.23893 219 GLU C O 1
ATOM 5557 N N . THR C 1 240 ? 91.57514 -51.88491 44.05281 1.000 235.24160 220 THR C N 1
ATOM 5558 C CA . THR C 1 240 ? 92.95938 -52.30277 44.21813 1.000 236.04345 220 THR C CA 1
ATOM 5559 C C . THR C 1 240 ? 93.94387 -51.13964 44.13692 1.000 238.29536 220 THR C C 1
ATOM 5560 O O . THR C 1 240 ? 95.14261 -51.36854 43.94294 1.000 239.06308 220 THR C O 1
ATOM 5564 N N . GLY C 1 241 ? 93.47015 -49.90439 44.28295 1.000 239.60579 221 GLY C N 1
ATOM 5565 C CA . GLY C 1 241 ? 94.35848 -48.75953 44.27082 1.000 242.09613 221 GLY C CA 1
ATOM 5566 C C . GLY C 1 241 ? 94.82994 -48.32369 42.90417 1.000 241.78869 221 GLY C C 1
ATOM 5567 O O . GLY C 1 241 ? 95.86355 -47.65552 42.80229 1.000 243.92491 221 GLY C O 1
ATOM 5568 N N . HIS C 1 242 ? 94.10564 -48.67800 41.84811 1.000 239.49640 222 HIS C N 1
ATOM 5569 C CA . HIS C 1 242 ? 94.44856 -48.29705 40.48784 1.000 239.32206 222 HIS C CA 1
ATOM 5570 C C . HIS C 1 242 ? 93.42677 -47.29773 39.96106 1.000 239.25656 222 HIS C C 1
ATOM 5571 O O . HIS C 1 242 ? 92.26516 -47.29473 40.37815 1.000 238.41895 222 HIS C O 1
ATOM 5578 N N . LEU C 1 243 ? 93.86933 -46.44453 39.04178 1.000 240.38546 223 LEU C N 1
ATOM 5579 C CA . LEU C 1 243 ? 92.99329 -45.46569 38.41055 1.000 240.54697 223 LEU C CA 1
ATOM 5580 C C . LEU C 1 243 ? 92.29621 -46.11678 37.22177 1.000 238.32286 223 LEU C C 1
ATOM 5581 O O . LEU C 1 243 ? 92.95498 -46.55334 36.27180 1.000 238.03827 223 LEU C O 1
ATOM 5586 N N . CYS C 1 244 ? 90.96972 -46.18186 37.27430 1.000 237.06250 224 CYS C N 1
ATOM 5587 C CA . CYS C 1 244 ? 90.17292 -46.82409 36.23870 1.000 235.19560 224 CYS C CA 1
ATOM 5588 C C . CYS C 1 244 ? 89.36348 -45.77694 35.48730 1.000 235.83598 224 CYS C C 1
ATOM 5589 O O . CYS C 1 244 ? 88.63419 -44.99066 36.10081 1.000 236.62525 224 CYS C O 1
ATOM 5592 N N . LEU C 1 245 ? 89.49529 -45.77109 34.16372 1.000 235.73318 225 LEU C N 1
ATOM 5593 C CA . LEU C 1 245 ? 88.74251 -44.87963 33.29629 1.000 236.40106 225 LEU C CA 1
ATOM 5594 C C . LEU C 1 245 ? 87.95868 -45.69956 32.28117 1.000 234.90636 225 LEU C C 1
ATOM 5595 O O . LEU C 1 245 ? 88.41079 -46.75676 31.83189 1.000 233.92352 225 LEU C O 1
ATOM 5597 N N . ALA C 1 246 ? 86.77620 -45.20514 31.92406 1.000 234.99505 226 ALA C N 1
ATOM 5598 C CA . ALA C 1 246 ? 85.92060 -45.91103 30.98167 1.000 233.97259 226 ALA C CA 1
ATOM 5599 C C . ALA C 1 246 ? 84.91610 -44.93566 30.39004 1.000 235.01942 226 ALA C C 1
ATOM 5600 O O . ALA C 1 246 ? 84.63813 -43.87717 30.95976 1.000 236.14307 226 ALA C O 1
ATOM 5602 N N . THR C 1 247 ? 84.37612 -45.31031 29.23376 1.000 234.87342 227 THR C N 1
ATOM 5603 C CA . THR C 1 247 ? 83.35451 -44.53072 28.55440 1.000 235.94489 227 THR C CA 1
ATOM 5604 C C . THR C 1 247 ? 82.05805 -45.32600 28.48546 1.000 234.98605 227 THR C C 1
ATOM 5605 O O . THR C 1 247 ? 82.06535 -46.55971 28.43668 1.000 233.68333 227 THR C O 1
ATOM 5609 N N . LEU C 1 248 ? 80.94247 -44.60161 28.48913 1.000 235.88027 228 LEU C N 1
ATOM 5610 C CA . LEU C 1 248 ? 79.62409 -45.19899 28.34862 1.000 235.54034 228 LEU C CA 1
ATOM 5611 C C . LEU C 1 248 ? 78.71866 -44.19382 27.65524 1.000 237.29002 228 LEU C C 1
ATOM 5612 O O . LEU C 1 248 ? 78.93699 -42.98271 27.73925 1.000 238.57679 228 LEU C O 1
ATOM 5614 N N . HIS C 1 249 ? 77.70226 -44.70424 26.96558 1.000 237.55622 229 HIS C N 1
ATOM 5615 C CA . HIS C 1 249 ? 76.80865 -43.86223 26.17222 1.000 239.42162 229 HIS C CA 1
ATOM 5616 C C . HIS C 1 249 ? 75.60428 -43.47725 27.02245 1.000 239.96734 229 HIS C C 1
ATOM 5617 O O . HIS C 1 249 ? 74.68576 -44.27532 27.22474 1.000 239.63943 229 HIS C O 1
ATOM 5624 N N . ALA C 1 250 ? 75.61470 -42.24261 27.51936 1.000 241.08183 230 ALA C N 1
ATOM 5625 C CA . ALA C 1 250 ? 74.51781 -41.68892 28.29859 1.000 242.11271 230 ALA C CA 1
ATOM 5626 C C . ALA C 1 250 ? 74.63317 -40.17283 28.26457 1.000 243.96360 230 ALA C C 1
ATOM 5627 O O . ALA C 1 250 ? 75.73669 -39.62645 28.19628 1.000 244.03952 230 ALA C O 1
ATOM 5629 N N . ASN C 1 251 ? 73.48163 -39.50057 28.31923 1.000 245.68438 231 ASN C N 1
ATOM 5630 C CA . ASN C 1 251 ? 73.45450 -38.05381 28.12018 1.000 247.78365 231 ASN C CA 1
ATOM 5631 C C . ASN C 1 251 ? 74.14844 -37.31741 29.26158 1.000 248.03672 231 ASN C C 1
ATOM 5632 O O . ASN C 1 251 ? 75.09313 -36.55113 29.03792 1.000 248.68047 231 ASN C O 1
ATOM 5637 N N . ASN C 1 252 ? 73.69348 -37.53153 30.49537 1.000 247.85406 232 ASN C N 1
ATOM 5638 C CA . ASN C 1 252 ? 74.28074 -36.83073 31.63129 1.000 248.52002 232 ASN C CA 1
ATOM 5639 C C . ASN C 1 252 ? 74.71046 -37.79963 32.72600 1.000 246.82440 232 ASN C C 1
ATOM 5640 O O . ASN C 1 252 ? 74.71772 -39.01791 32.52139 1.000 244.93559 232 ASN C O 1
ATOM 5645 N N . ALA C 1 253 ? 75.07242 -37.26097 33.89278 1.000 247.73044 233 ALA C N 1
ATOM 5646 C CA . ALA C 1 253 ? 75.53949 -38.10595 34.98642 1.000 246.47447 233 ALA C CA 1
ATOM 5647 C C . ALA C 1 253 ? 74.40788 -38.94712 35.56340 1.000 246.15693 233 ALA C C 1
ATOM 5648 O O . ALA C 1 253 ? 74.62065 -40.10490 35.94230 1.000 244.43866 233 ALA C O 1
ATOM 5650 N N . ASN C 1 254 ? 73.19908 -38.38502 35.63656 1.000 248.01485 234 ASN C N 1
ATOM 5651 C CA . ASN C 1 254 ? 72.07731 -39.10865 36.22801 1.000 248.24559 234 ASN C CA 1
ATOM 5652 C C . ASN C 1 254 ? 71.70519 -40.32924 35.39490 1.000 246.43914 234 ASN C C 1
ATOM 5653 O O . ASN C 1 254 ? 71.51435 -41.42584 35.93342 1.000 245.39821 234 ASN C O 1
ATOM 5655 N N . GLN C 1 255 ? 71.59905 -40.15918 34.07489 1.000 246.29899 235 GLN C N 1
ATOM 5656 C CA . GLN C 1 255 ? 71.22361 -41.27901 33.21911 1.000 245.01082 235 GLN C CA 1
ATOM 5657 C C . GLN C 1 255 ? 72.34479 -42.30326 33.10588 1.000 242.54484 235 GLN C C 1
ATOM 5658 O O . GLN C 1 255 ? 72.07573 -43.48932 32.88298 1.000 241.38943 235 GLN C O 1
ATOM 5664 N N . ALA C 1 256 ? 73.59955 -41.87147 33.25286 1.000 241.95017 236 ALA C N 1
ATOM 5665 C CA . ALA C 1 256 ? 74.70825 -42.81997 33.25076 1.000 239.85854 236 ALA C CA 1
ATOM 5666 C C . ALA C 1 256 ? 74.62727 -43.75937 34.44613 1.000 238.99618 236 ALA C C 1
ATOM 5667 O O . ALA C 1 256 ? 74.85513 -44.96769 34.31364 1.000 237.38264 236 ALA C O 1
ATOM 5669 N N . LEU C 1 257 ? 74.29527 -43.22197 35.62246 1.000 240.29935 237 LEU C N 1
ATOM 5670 C CA . LEU C 1 257 ? 74.13365 -44.06620 36.80072 1.000 239.92583 237 LEU C CA 1
ATOM 5671 C C . LEU C 1 257 ? 72.95111 -45.01189 36.63986 1.000 239.83963 237 LEU C C 1
ATOM 5672 O O . LEU C 1 257 ? 73.00075 -46.16144 37.09228 1.000 238.75421 237 LEU C O 1
ATOM 5674 N N . GLU C 1 258 ? 71.87833 -44.54613 35.99477 1.000 241.20050 238 GLU C N 1
ATOM 5675 C CA . GLU C 1 258 ? 70.71226 -45.39839 35.78549 1.000 241.55149 238 GLU C CA 1
ATOM 5676 C C . GLU C 1 258 ? 71.04132 -46.57135 34.87046 1.000 239.67738 238 GLU C C 1
ATOM 5677 O O . GLU C 1 258 ? 70.56095 -47.68996 35.08805 1.000 239.31412 238 GLU C O 1
ATOM 5679 N N . ARG C 1 259 ? 71.86178 -46.33693 33.84406 1.000 238.73541 239 ARG C N 1
ATOM 5680 C CA . ARG C 1 259 ? 72.23905 -47.41786 32.93997 1.000 237.24756 239 ARG C CA 1
ATOM 5681 C C . ARG C 1 259 ? 73.18974 -48.39820 33.61564 1.000 235.41896 239 ARG C C 1
ATOM 5682 O O . ARG C 1 259 ? 73.12831 -49.60638 33.35976 1.000 234.50017 239 ARG C O 1
ATOM 5684 N N . ILE C 1 260 ? 74.07106 -47.89842 34.48469 1.000 235.10293 240 ILE C N 1
ATOM 5685 C CA . ILE C 1 260 ? 75.04669 -48.76564 35.13864 1.000 233.58222 240 ILE C CA 1
ATOM 5686 C C . ILE C 1 260 ? 74.35845 -49.70913 36.11728 1.000 233.65167 240 ILE C C 1
ATOM 5687 O O . ILE C 1 260 ? 74.67614 -50.90238 36.17515 1.000 232.42084 240 ILE C O 1
ATOM 5689 N N . ILE C 1 261 ? 73.40798 -49.19443 36.90149 1.000 235.32227 241 ILE C N 1
ATOM 5690 C CA . ILE C 1 261 ? 72.70606 -50.04064 37.86074 1.000 235.82877 241 ILE C CA 1
ATOM 5691 C C . ILE C 1 261 ? 71.85426 -51.07900 37.14477 1.000 235.70191 241 ILE C C 1
ATOM 5692 O O . ILE C 1 261 ? 71.65850 -52.18868 37.65473 1.000 235.41953 241 ILE C O 1
ATOM 5694 N N . HIS C 1 262 ? 71.33862 -50.74813 35.95896 1.000 236.15155 242 HIS C N 1
ATOM 5695 C CA . HIS C 1 262 ? 70.53439 -51.69480 35.19730 1.000 236.40212 242 HIS C CA 1
ATOM 5696 C C . HIS C 1 262 ? 71.36253 -52.82625 34.60183 1.000 234.55675 242 HIS C C 1
ATOM 5697 O O . HIS C 1 262 ? 70.78237 -53.81099 34.13177 1.000 234.81386 242 HIS C O 1
ATOM 5699 N N . PHE C 1 263 ? 72.69394 -52.71007 34.60535 1.000 232.98167 243 PHE C N 1
ATOM 5700 C CA . PHE C 1 263 ? 73.54549 -53.83130 34.22364 1.000 231.39467 243 PHE C CA 1
ATOM 5701 C C . PHE C 1 263 ? 73.36804 -55.02604 35.14929 1.000 231.09028 243 PHE C C 1
ATOM 5702 O O . PHE C 1 263 ? 73.65222 -56.15899 34.74533 1.000 230.28308 243 PHE C O 1
ATOM 5710 N N . PHE C 1 264 ? 72.90699 -54.79850 36.37724 1.000 231.95670 244 PHE C N 1
ATOM 5711 C CA . PHE C 1 264 ? 72.86981 -55.80860 37.41834 1.000 231.86926 244 PHE C CA 1
ATOM 5712 C C . PHE C 1 264 ? 71.43483 -56.12409 37.82365 1.000 233.76068 244 PHE C C 1
ATOM 5713 O O . PHE C 1 264 ? 70.54092 -55.28619 37.66686 1.000 235.29820 244 PHE C O 1
ATOM 5716 N N . PRO C 1 265 ? 71.18365 -57.32457 38.34057 1.000 233.91648 245 PRO C N 1
ATOM 5717 C CA . PRO C 1 265 ? 69.86063 -57.62652 38.89342 1.000 236.07898 245 PRO C CA 1
ATOM 5718 C C . PRO C 1 265 ? 69.56772 -56.77340 40.11789 1.000 237.53298 245 PRO C C 1
ATOM 5719 O O . PRO C 1 265 ? 70.46338 -56.21439 40.75467 1.000 236.81336 245 PRO C O 1
ATOM 5723 N N . ALA C 1 266 ? 68.27595 -56.68320 40.44339 1.000 239.93871 246 ALA C N 1
ATOM 5724 C CA . ALA C 1 266 ? 67.83703 -55.78148 41.50397 1.000 241.88078 246 ALA C CA 1
ATOM 5725 C C . ALA C 1 266 ? 68.36908 -56.19508 42.87110 1.000 242.05355 246 ALA C C 1
ATOM 5726 O O . ALA C 1 266 ? 68.51008 -55.34647 43.75944 1.000 243.14764 246 ALA C O 1
ATOM 5728 N N . ASP C 1 267 ? 68.66974 -57.48187 43.06349 1.000 241.23370 247 ASP C N 1
ATOM 5729 C CA . ASP C 1 267 ? 69.16255 -57.93067 44.36163 1.000 241.62314 247 ASP C CA 1
ATOM 5730 C C . ASP C 1 267 ? 70.56693 -57.41170 44.64261 1.000 239.88341 247 ASP C C 1
ATOM 5731 O O . ASP C 1 267 ? 70.94408 -57.25164 45.80896 1.000 240.82389 247 ASP C O 1
ATOM 5736 N N . ARG C 1 268 ? 71.34929 -57.14545 43.59988 1.000 237.67390 248 ARG C N 1
ATOM 5737 C CA . ARG C 1 268 ? 72.70267 -56.63053 43.75209 1.000 236.22032 248 ARG C CA 1
ATOM 5738 C C . ARG C 1 268 ? 72.77040 -55.11026 43.69045 1.000 236.89340 248 ARG C C 1
ATOM 5739 O O . ARG C 1 268 ? 73.87216 -54.55310 43.73977 1.000 235.97662 248 ARG C O 1
ATOM 5741 N N . HIS C 1 269 ? 71.62614 -54.42917 43.58085 1.000 238.68486 249 HIS C N 1
ATOM 5742 C CA . HIS C 1 269 ? 71.63499 -52.96994 43.53728 1.000 239.59313 249 HIS C CA 1
ATOM 5743 C C . HIS C 1 269 ? 72.16315 -52.37971 44.83845 1.000 240.91204 249 HIS C C 1
ATOM 5744 O O . HIS C 1 269 ? 72.93086 -51.41026 44.82036 1.000 240.74751 249 HIS C O 1
ATOM 5751 N N . GLY C 1 270 ? 71.76373 -52.95217 45.97751 1.000 242.51969 250 GLY C N 1
ATOM 5752 C CA . GLY C 1 270 ? 72.21542 -52.42942 47.25800 1.000 244.24167 250 GLY C CA 1
ATOM 5753 C C . GLY C 1 270 ? 73.72557 -52.43705 47.39632 1.000 242.62293 250 GLY C C 1
ATOM 5754 O O . GLY C 1 270 ? 74.31011 -51.52376 47.98445 1.000 243.75375 250 GLY C O 1
ATOM 5755 N N . GLN C 1 271 ? 74.37834 -53.46724 46.85514 1.000 240.22086 251 GLN C N 1
ATOM 5756 C CA . GLN C 1 271 ? 75.83659 -53.49231 46.84681 1.000 238.71954 251 GLN C CA 1
ATOM 5757 C C . GLN C 1 271 ? 76.39803 -52.48775 45.84881 1.000 237.66019 251 GLN C C 1
ATOM 5758 O O . GLN C 1 271 ? 77.39916 -51.81776 46.12923 1.000 237.86981 251 GLN C O 1
ATOM 5764 N N . VAL C 1 272 ? 75.76299 -52.36806 44.68020 1.000 236.79587 252 VAL C N 1
ATOM 5765 C CA . VAL C 1 272 ? 76.26934 -51.47703 43.63956 1.000 235.90190 252 VAL C CA 1
ATOM 5766 C C . VAL C 1 272 ? 76.22762 -50.02801 44.10627 1.000 237.86774 252 VAL C C 1
ATOM 5767 O O . VAL C 1 272 ? 77.16548 -49.25735 43.86713 1.000 237.67335 252 VAL C O 1
ATOM 5769 N N . TRP C 1 273 ? 75.14109 -49.63163 44.77508 1.000 240.05394 253 TRP C N 1
ATOM 5770 C CA . TRP C 1 273 ? 75.05989 -48.27326 45.30277 1.000 242.30333 253 TRP C CA 1
ATOM 5771 C C . TRP C 1 273 ? 76.13426 -48.02714 46.35450 1.000 243.20852 253 TRP C C 1
ATOM 5772 O O . TRP C 1 273 ? 76.71481 -46.93669 46.41718 1.000 244.20221 253 TRP C O 1
ATOM 5783 N N . MET C 1 274 ? 76.41424 -49.03124 47.18888 1.000 243.11853 254 MET C N 1
ATOM 5784 C CA . MET C 1 274 ? 77.43444 -48.87354 48.22015 1.000 244.24766 254 MET C CA 1
ATOM 5785 C C . MET C 1 274 ? 78.83154 -48.81387 47.61435 1.000 242.45032 254 MET C C 1
ATOM 5786 O O . MET C 1 274 ? 79.64928 -47.97475 48.00976 1.000 243.74970 254 MET C O 1
ATOM 5788 N N . ASP C 1 275 ? 79.12326 -49.69378 46.65234 1.000 239.76121 255 ASP C N 1
ATOM 5789 C CA . ASP C 1 275 ? 80.43549 -49.67993 46.01357 1.000 238.25425 255 ASP C CA 1
ATOM 5790 C C . ASP C 1 275 ? 80.65106 -48.39868 45.21953 1.000 238.59597 255 ASP C C 1
ATOM 5791 O O . ASP C 1 275 ? 81.74940 -47.83131 45.23433 1.000 239.03190 255 ASP C O 1
ATOM 5796 N N . LEU C 1 276 ? 79.61716 -47.93077 44.51617 1.000 238.62803 256 LEU C N 1
ATOM 5797 C CA . LEU C 1 276 ? 79.74527 -46.69394 43.75269 1.000 239.16939 256 LEU C CA 1
ATOM 5798 C C . LEU C 1 276 ? 79.98528 -45.50332 44.67155 1.000 241.85884 256 LEU C C 1
ATOM 5799 O O . LEU C 1 276 ? 80.76696 -44.60383 44.34397 1.000 242.47565 256 LEU C O 1
ATOM 5801 N N . SER C 1 277 ? 79.32850 -45.48412 45.83260 1.000 243.78016 257 SER C N 1
ATOM 5802 C CA . SER C 1 277 ? 79.52521 -44.39570 46.78145 1.000 246.75298 257 SER C CA 1
ATOM 5803 C C . SER C 1 277 ? 80.90604 -44.42420 47.42263 1.000 247.33814 257 SER C C 1
ATOM 5804 O O . SER C 1 277 ? 81.31820 -43.42397 48.01957 1.000 249.85740 257 SER C O 1
ATOM 5807 N N . LEU C 1 278 ? 81.62937 -45.53658 47.30878 1.000 245.32165 258 LEU C N 1
ATOM 5808 C CA . LEU C 1 278 ? 82.90687 -45.71179 47.98825 1.000 246.03851 258 LEU C CA 1
ATOM 5809 C C . LEU C 1 278 ? 84.11124 -45.44226 47.09610 1.000 244.97340 258 LEU C C 1
ATOM 5810 O O . LEU C 1 278 ? 85.10042 -44.86958 47.56279 1.000 246.74961 258 LEU C O 1
ATOM 5812 N N . ASN C 1 279 ? 84.05785 -45.83624 45.82102 1.000 242.43574 259 ASN C N 1
ATOM 5813 C CA . ASN C 1 279 ? 85.22501 -45.76715 44.95234 1.000 241.47703 259 ASN C CA 1
ATOM 5814 C C . ASN C 1 279 ? 85.12684 -44.73375 43.83909 1.000 241.57179 259 ASN C C 1
ATOM 5815 O O . ASN C 1 279 ? 86.16280 -44.36607 43.27652 1.000 241.73891 259 ASN C O 1
ATOM 5820 N N . LEU C 1 280 ? 83.92802 -44.26571 43.50113 1.000 241.68576 260 LEU C N 1
ATOM 5821 C CA . LEU C 1 280 ? 83.78021 -43.33475 42.39057 1.000 241.81790 260 LEU C CA 1
ATOM 5822 C C . LEU C 1 280 ? 84.43366 -41.99708 42.71258 1.000 244.44397 260 LEU C C 1
ATOM 5823 O O . LEU C 1 280 ? 84.40039 -41.52479 43.85238 1.000 246.64722 260 LEU C O 1
ATOM 5825 N N . LYS C 1 281 ? 85.03350 -41.38743 41.69324 1.000 244.48094 261 LYS C N 1
ATOM 5826 C CA . LYS C 1 281 ? 85.69890 -40.09880 41.82355 1.000 247.09329 261 LYS C CA 1
ATOM 5827 C C . LYS C 1 281 ? 84.94529 -38.97893 41.12485 1.000 248.13192 261 LYS C C 1
ATOM 5828 O O . LYS C 1 281 ? 84.75856 -37.90622 41.70714 1.000 250.72966 261 LYS C O 1
ATOM 5830 N N . ALA C 1 282 ? 84.50292 -39.20174 39.88903 1.000 246.39676 262 ALA C N 1
ATOM 5831 C CA . ALA C 1 282 ? 83.79375 -38.17436 39.14103 1.000 247.43973 262 ALA C CA 1
ATOM 5832 C C . ALA C 1 282 ? 83.07620 -38.80951 37.95997 1.000 245.25805 262 ALA C C 1
ATOM 5833 O O . ALA C 1 282 ? 83.39599 -39.92392 37.53755 1.000 243.11147 262 ALA C O 1
ATOM 5835 N N . ILE C 1 283 ? 82.09640 -38.07671 37.43551 1.000 246.09722 263 ILE C N 1
ATOM 5836 C CA . ILE C 1 283 ? 81.39025 -38.43585 36.21100 1.000 244.73535 263 ILE C CA 1
ATOM 5837 C C . ILE C 1 283 ? 81.41234 -37.21694 35.30101 1.000 246.44158 263 ILE C C 1
ATOM 5838 O O . ILE C 1 283 ? 80.90485 -36.15193 35.67350 1.000 248.54484 263 ILE C O 1
ATOM 5840 N N . VAL C 1 284 ? 82.00021 -37.36770 34.11909 1.000 245.78489 264 VAL C N 1
ATOM 5841 C CA . VAL C 1 284 ? 82.20218 -36.26370 33.18825 1.000 247.55590 264 VAL C CA 1
ATOM 5842 C C . VAL C 1 284 ? 81.28465 -36.48086 31.99300 1.000 246.92226 264 VAL C C 1
ATOM 5843 O O . VAL C 1 284 ? 81.50552 -37.39037 31.18338 1.000 245.35608 264 VAL C O 1
ATOM 5845 N N . ALA C 1 285 ? 80.25709 -35.64555 31.87935 1.000 248.39790 265 ALA C N 1
ATOM 5846 C CA . ALA C 1 285 ? 79.35436 -35.65704 30.73741 1.000 248.43897 265 ALA C CA 1
ATOM 5847 C C . ALA C 1 285 ? 79.78430 -34.58474 29.74545 1.000 250.41102 265 ALA C C 1
ATOM 5848 O O . ALA C 1 285 ? 80.08253 -33.45164 30.13438 1.000 252.46583 265 ALA C O 1
ATOM 5850 N N . GLN C 1 286 ? 79.81585 -34.94551 28.46439 1.000 250.04768 266 GLN C N 1
ATOM 5851 C CA . GLN C 1 286 ? 80.36007 -34.08536 27.42191 1.000 251.94834 266 GLN C CA 1
ATOM 5852 C C . GLN C 1 286 ? 79.32035 -33.84230 26.33694 1.000 252.90861 266 GLN C C 1
ATOM 5853 O O . GLN C 1 286 ? 78.70461 -34.78924 25.83592 1.000 251.59905 266 GLN C O 1
ATOM 5855 N N . GLN C 1 287 ? 79.13549 -32.57333 25.97588 1.000 255.42686 267 GLN C N 1
ATOM 5856 C CA . GLN C 1 287 ? 78.29541 -32.17869 24.85546 1.000 256.90300 267 GLN C CA 1
ATOM 5857 C C . GLN C 1 287 ? 79.09712 -31.27983 23.92502 1.000 259.17494 267 GLN C C 1
ATOM 5858 O O . GLN C 1 287 ? 80.04038 -30.60731 24.34976 1.000 260.20272 267 GLN C O 1
ATOM 5860 N N . LEU C 1 288 ? 78.71522 -31.27331 22.64947 1.000 260.24275 268 LEU C N 1
ATOM 5861 C CA . LEU C 1 288 ? 79.40442 -30.49953 21.62059 1.000 262.66957 268 LEU C CA 1
ATOM 5862 C C . LEU C 1 288 ? 78.44790 -29.44597 21.07714 1.000 265.26543 268 LEU C C 1
ATOM 5863 O O . LEU C 1 288 ? 77.47535 -29.77844 20.39075 1.000 265.44559 268 LEU C O 1
ATOM 5865 N N . VAL C 1 289 ? 78.72763 -28.18124 21.37727 1.000 267.50014 269 VAL C N 1
ATOM 5866 C CA . VAL C 1 289 ? 77.89543 -27.06957 20.92312 1.000 270.27634 269 VAL C CA 1
ATOM 5867 C C . VAL C 1 289 ? 78.66166 -26.26786 19.87701 1.000 273.08023 269 VAL C C 1
ATOM 5868 O O . VAL C 1 289 ? 79.87179 -26.04670 20.03037 1.000 273.52925 269 VAL C O 1
ATOM 5870 N N . PRO C 1 290 ? 78.00913 -25.81972 18.80540 1.000 275.27111 270 PRO C N 1
ATOM 5871 C CA . PRO C 1 290 ? 78.72729 -25.07037 17.76734 1.000 278.24622 270 PRO C CA 1
ATOM 5872 C C . PRO C 1 290 ? 79.14961 -23.69193 18.25271 1.000 280.77147 270 PRO C C 1
ATOM 5873 O O . PRO C 1 290 ? 78.44790 -23.04112 19.03053 1.000 281.26927 270 PRO C O 1
ATOM 5877 N N . THR C 1 291 ? 80.31241 -23.25190 17.77740 1.000 282.65728 271 THR C N 1
ATOM 5878 C CA . THR C 1 291 ? 80.80840 -21.92393 18.08875 1.000 285.60428 271 THR C CA 1
ATOM 5879 C C . THR C 1 291 ? 80.00853 -20.87123 17.31798 1.000 288.90929 271 THR C C 1
ATOM 5880 O O . THR C 1 291 ? 79.32940 -21.18977 16.33770 1.000 289.27145 271 THR C O 1
ATOM 5884 N N . PRO C 1 292 ? 80.05607 -19.60749 17.75610 1.000 291.57199 272 PRO C N 1
ATOM 5885 C CA . PRO C 1 292 ? 79.27879 -18.56745 17.06004 1.000 294.90993 272 PRO C CA 1
ATOM 5886 C C . PRO C 1 292 ? 79.62542 -18.41352 15.59010 1.000 297.41943 272 PRO C C 1
ATOM 5887 O O . PRO C 1 292 ? 78.73707 -18.10041 14.78787 1.000 299.17344 272 PRO C O 1
ATOM 5891 N N . ASP C 1 293 ? 80.88488 -18.61754 15.20799 1.000 297.94093 273 ASP C N 1
ATOM 5892 C CA . ASP C 1 293 ? 81.28765 -18.47176 13.81471 1.000 300.71885 273 ASP C CA 1
ATOM 5893 C C . ASP C 1 293 ? 80.89849 -19.66673 12.95347 1.000 298.97173 273 ASP C C 1
ATOM 5894 O O . ASP C 1 293 ? 81.11245 -19.62677 11.73680 1.000 301.42458 273 ASP C O 1
ATOM 5899 N N . GLY C 1 294 ? 80.34051 -20.72117 13.54610 1.000 295.10708 274 GLY C N 1
ATOM 5900 C CA . GLY C 1 294 ? 79.90269 -21.88125 12.79895 1.000 293.53623 274 GLY C CA 1
ATOM 5901 C C . GLY C 1 294 ? 81.00092 -22.71026 12.17321 1.000 293.19912 274 GLY C C 1
ATOM 5902 O O . GLY C 1 294 ? 80.69300 -23.67018 11.45688 1.000 292.35361 274 GLY C O 1
ATOM 5903 N N . LYS C 1 295 ? 82.26846 -22.38138 12.41659 1.000 294.09206 275 LYS C N 1
ATOM 5904 C CA . LYS C 1 295 ? 83.38247 -23.10951 11.82597 1.000 294.22572 275 LYS C CA 1
ATOM 5905 C C . LYS C 1 295 ? 83.88090 -24.25428 12.69820 1.000 290.25106 275 LYS C C 1
ATOM 5906 O O . LYS C 1 295 ? 84.73132 -25.02884 12.24634 1.000 290.02087 275 LYS C O 1
ATOM 5908 N N . GLY C 1 296 ? 83.37874 -24.38321 13.92300 1.000 287.37166 276 GLY C N 1
ATOM 5909 C CA . GLY C 1 296 ? 83.82012 -25.44526 14.80367 1.000 283.74681 276 GLY C CA 1
ATOM 5910 C C . GLY C 1 296 ? 82.79174 -25.72304 15.87733 1.000 280.78782 276 GLY C C 1
ATOM 5911 O O . GLY C 1 296 ? 81.72403 -25.10899 15.92448 1.000 281.57014 276 GLY C O 1
ATOM 5912 N N . ARG C 1 297 ? 83.13215 -26.67132 16.74814 1.000 277.56765 277 ARG C N 1
ATOM 5913 C CA . ARG C 1 297 ? 82.28216 -27.06257 17.86155 1.000 274.72948 277 ARG C CA 1
ATOM 5914 C C . ARG C 1 297 ? 83.09398 -27.04226 19.14746 1.000 273.46812 277 ARG C C 1
ATOM 5915 O O . ARG C 1 297 ? 84.27476 -27.40309 19.15269 1.000 273.33257 277 ARG C O 1
ATOM 5917 N N . ARG C 1 298 ? 82.45635 -26.61567 20.23398 1.000 272.84137 278 ARG C N 1
ATOM 5918 C CA . ARG C 1 298 ? 83.08712 -26.53858 21.54297 1.000 271.96655 278 ARG C CA 1
ATOM 5919 C C . ARG C 1 298 ? 82.52948 -27.62785 22.44840 1.000 268.48180 278 ARG C C 1
ATOM 5920 O O . ARG C 1 298 ? 81.34062 -27.95545 22.38287 1.000 267.42424 278 ARG C O 1
ATOM 5922 N N . ALA C 1 299 ? 83.39211 -28.18293 23.29486 1.000 266.95542 279 ALA C N 1
ATOM 5923 C CA . ALA C 1 299 ? 83.02004 -29.28392 24.17379 1.000 263.77100 279 ALA C CA 1
ATOM 5924 C C . ALA C 1 299 ? 82.48245 -28.73415 25.49006 1.000 263.93045 279 ALA C C 1
ATOM 5925 O O . ALA C 1 299 ? 83.20743 -28.06044 26.23044 1.000 265.34833 279 ALA C O 1
ATOM 5927 N N . VAL C 1 300 ? 81.21611 -29.02074 25.77678 1.000 262.79678 280 VAL C N 1
ATOM 5928 C CA . VAL C 1 300 ? 80.59791 -28.65394 27.04570 1.000 262.93605 280 VAL C CA 1
ATOM 5929 C C . VAL C 1 300 ? 80.76014 -29.81895 28.01104 1.000 260.17363 280 VAL C C 1
ATOM 5930 O O . VAL C 1 300 ? 80.41688 -30.95990 27.68196 1.000 257.86190 280 VAL C O 1
ATOM 5932 N N . ILE C 1 301 ? 81.27968 -29.53680 29.20296 1.000 260.64588 281 ILE C N 1
ATOM 5933 C CA . ILE C 1 301 ? 81.63689 -30.56759 30.17185 1.000 258.43385 281 ILE C CA 1
ATOM 5934 C C . ILE C 1 301 ? 80.80514 -30.36826 31.43093 1.000 258.78668 281 ILE C C 1
ATOM 5935 O O . ILE C 1 301 ? 80.87054 -29.30722 32.06406 1.000 261.23026 281 ILE C O 1
ATOM 5937 N N . GLU C 1 302 ? 80.03265 -31.38859 31.79563 1.000 256.63080 282 GLU C N 1
ATOM 5938 C CA . GLU C 1 302 ? 79.30362 -31.41831 33.05711 1.000 256.87414 282 GLU C CA 1
ATOM 5939 C C . GLU C 1 302 ? 80.10455 -32.24781 34.05309 1.000 255.47061 282 GLU C C 1
ATOM 5940 O O . GLU C 1 302 ? 80.37220 -33.42906 33.80805 1.000 252.98836 282 GLU C O 1
ATOM 5942 N N . VAL C 1 303 ? 80.48650 -31.63160 35.16853 1.000 257.28616 283 VAL C N 1
ATOM 5943 C CA . VAL C 1 303 ? 81.38182 -32.24119 36.14549 1.000 256.61843 283 VAL C CA 1
ATOM 5944 C C . VAL C 1 303 ? 80.60305 -32.52479 37.42149 1.000 256.85787 283 VAL C C 1
ATOM 5945 O O . VAL C 1 303 ? 79.94564 -31.63146 37.96916 1.000 259.23192 283 VAL C O 1
ATOM 5947 N N . LEU C 1 304 ? 80.68319 -33.76667 37.89455 1.000 254.64025 284 LEU C N 1
ATOM 5948 C CA . LEU C 1 304 ? 80.08886 -34.17704 39.16266 1.000 254.93096 284 LEU C CA 1
ATOM 5949 C C . LEU C 1 304 ? 81.18113 -34.82725 40.00023 1.000 254.39595 284 LEU C C 1
ATOM 5950 O O . LEU C 1 304 ? 81.65583 -35.91723 39.66647 1.000 251.90630 284 LEU C O 1
ATOM 5952 N N . LEU C 1 305 ? 81.58503 -34.15971 41.07657 1.000 256.96089 285 LEU C N 1
ATOM 5953 C CA . LEU C 1 305 ? 82.62734 -34.65911 41.96157 1.000 257.08119 285 LEU C CA 1
ATOM 5954 C C . LEU C 1 305 ? 82.00164 -35.39148 43.14067 1.000 257.01294 285 LEU C C 1
ATOM 5955 O O . LEU C 1 305 ? 80.96916 -34.97033 43.67071 1.000 258.61205 285 LEU C O 1
ATOM 5957 N N . ASN C 1 306 ? 82.63758 -36.48931 43.55172 1.000 255.39016 286 ASN C N 1
ATOM 5958 C CA . ASN C 1 306 ? 82.10226 -37.34459 44.61050 1.000 255.16664 286 ASN C CA 1
ATOM 5959 C C . ASN C 1 306 ? 82.42540 -36.72530 45.96808 1.000 258.56589 286 ASN C C 1
ATOM 5960 O O . ASN C 1 306 ? 83.35132 -37.12867 46.67702 1.000 259.04168 286 ASN C O 1
ATOM 5965 N N . THR C 1 307 ? 81.63840 -35.71850 46.32919 1.000 261.23763 287 THR C N 1
ATOM 5966 C CA . THR C 1 307 ? 81.68318 -35.16067 47.66808 1.000 264.85011 287 THR C CA 1
ATOM 5967 C C . THR C 1 307 ? 80.94053 -36.08224 48.63138 1.000 264.76986 287 THR C C 1
ATOM 5968 O O . THR C 1 307 ? 80.15351 -36.93076 48.20371 1.000 262.27943 287 THR C O 1
ATOM 5970 N N . PRO C 1 308 ? 81.19065 -35.95468 49.94105 1.000 267.72270 288 PRO C N 1
ATOM 5971 C CA . PRO C 1 308 ? 80.47899 -36.81541 50.90418 1.000 268.07924 288 PRO C CA 1
ATOM 5972 C C . PRO C 1 308 ? 78.96547 -36.78577 50.75989 1.000 268.18451 288 PRO C C 1
ATOM 5973 O O . PRO C 1 308 ? 78.31832 -37.83271 50.88795 1.000 266.57563 288 PRO C O 1
ATOM 5977 N N . LEU C 1 309 ? 78.38141 -35.61471 50.49303 1.000 270.25058 289 LEU C N 1
ATOM 5978 C CA . LEU C 1 309 ? 76.93858 -35.54332 50.28456 1.000 270.55687 289 LEU C CA 1
ATOM 5979 C C . LEU C 1 309 ? 76.52581 -36.30948 49.03428 1.000 266.52217 289 LEU C C 1
ATOM 5980 O O . LEU C 1 309 ? 75.47853 -36.96729 49.01672 1.000 265.81460 289 LEU C O 1
ATOM 5982 N N . ALA C 1 310 ? 77.33760 -36.23645 47.97696 1.000 264.15281 290 ALA C N 1
ATOM 5983 C CA . ALA C 1 310 ? 77.04482 -36.99938 46.76884 1.000 260.53813 290 ALA C CA 1
ATOM 5984 C C . ALA C 1 310 ? 77.15984 -38.49664 47.02264 1.000 258.09193 290 ALA C C 1
ATOM 5985 O O . ALA C 1 310 ? 76.34832 -39.28112 46.51811 1.000 256.24615 290 ALA C O 1
ATOM 5987 N N . ALA C 1 311 ? 78.15840 -38.91025 47.80732 1.000 258.28232 291 ALA C N 1
ATOM 5988 C CA . ALA C 1 311 ? 78.31719 -40.32683 48.11869 1.000 256.22140 291 ALA C CA 1
ATOM 5989 C C . ALA C 1 311 ? 77.11470 -40.86134 48.88546 1.000 257.35133 291 ALA C C 1
ATOM 5990 O O . ALA C 1 311 ? 76.67497 -41.99329 48.65407 1.000 255.26642 291 ALA C O 1
ATOM 5992 N N . ASP C 1 312 ? 76.56541 -40.06042 49.80118 1.000 260.92714 292 ASP C N 1
ATOM 5993 C CA . ASP C 1 312 ? 75.38711 -40.49736 50.54241 1.000 262.52983 292 ASP C CA 1
ATOM 5994 C C . ASP C 1 312 ? 74.17764 -40.62566 49.62464 1.000 261.36569 292 ASP C C 1
ATOM 5995 O O . ASP C 1 312 ? 73.38197 -41.56206 49.76452 1.000 260.83069 292 ASP C O 1
ATOM 6000 N N . LEU C 1 313 ? 74.02307 -39.69526 48.67859 1.000 261.20437 293 LEU C N 1
ATOM 6001 C CA . LEU C 1 313 ? 72.95350 -39.81677 47.69408 1.000 260.10193 293 LEU C CA 1
ATOM 6002 C C . LEU C 1 313 ? 73.16331 -41.02420 46.78997 1.000 256.28755 293 LEU C C 1
ATOM 6003 O O . LEU C 1 313 ? 72.18885 -41.63550 46.33698 1.000 255.55989 293 LEU C O 1
ATOM 6005 N N . ILE C 1 314 ? 74.42024 -41.38158 46.51866 1.000 254.11159 294 ILE C N 1
ATOM 6006 C CA . ILE C 1 314 ? 74.69940 -42.57845 45.73251 1.000 250.74515 294 ILE C CA 1
ATOM 6007 C C . ILE C 1 314 ? 74.43050 -43.83114 46.55645 1.000 250.45402 294 ILE C C 1
ATOM 6008 O O . ILE C 1 314 ? 73.84564 -44.80213 46.06140 1.000 248.85545 294 ILE C O 1
ATOM 6012 N N . ARG C 1 315 ? 74.84581 -43.82839 47.82693 1.000 252.26333 295 ARG C N 1
ATOM 6013 C CA . ARG C 1 315 ? 74.64190 -44.99535 48.68006 1.000 252.31826 295 ARG C CA 1
ATOM 6014 C C . ARG C 1 315 ? 73.16177 -45.28643 48.89288 1.000 253.77332 295 ARG C C 1
ATOM 6015 O O . ARG C 1 315 ? 72.77583 -46.44838 49.06606 1.000 252.99014 295 ARG C O 1
ATOM 6023 N N . LYS C 1 316 ? 72.32183 -44.25521 48.88011 1.000 256.10150 296 LYS C N 1
ATOM 6024 C CA . LYS C 1 316 ? 70.88376 -44.42175 49.03512 1.000 257.90508 296 LYS C CA 1
ATOM 6025 C C . LYS C 1 316 ? 70.16399 -44.62264 47.70864 1.000 256.12265 296 LYS C C 1
ATOM 6026 O O . LYS C 1 316 ? 68.94095 -44.79857 47.70487 1.000 257.62166 296 LYS C O 1
ATOM 6028 N N . GLY C 1 317 ? 70.88597 -44.60555 46.58978 1.000 253.28023 297 GLY C N 1
ATOM 6029 C CA . GLY C 1 317 ? 70.25261 -44.70660 45.29179 1.000 251.93195 297 GLY C CA 1
ATOM 6030 C C . GLY C 1 317 ? 69.47578 -43.48242 44.87194 1.000 253.95336 297 GLY C C 1
ATOM 6031 O O . GLY C 1 317 ? 68.78054 -43.52586 43.85299 1.000 253.43104 297 GLY C O 1
ATOM 6032 N N . GLU C 1 318 ? 69.57258 -42.38582 45.62508 1.000 256.48398 298 GLU C N 1
ATOM 6033 C CA . GLU C 1 318 ? 68.84223 -41.15648 45.31868 1.000 258.79248 298 GLU C CA 1
ATOM 6034 C C . GLU C 1 318 ? 69.55830 -40.40751 44.19323 1.000 257.22790 298 GLU C C 1
ATOM 6035 O O . GLU C 1 318 ? 70.08991 -39.30761 44.36198 1.000 258.52169 298 GLU C O 1
ATOM 6037 N N . VAL C 1 319 ? 69.56298 -41.03886 43.01545 1.000 254.64402 299 VAL C N 1
ATOM 6038 C CA . VAL C 1 319 ? 70.17676 -40.42973 41.84323 1.000 253.28807 299 VAL C CA 1
ATOM 6039 C C . VAL C 1 319 ? 69.43393 -39.17334 41.41322 1.000 255.62233 299 VAL C C 1
ATOM 6040 O O . VAL C 1 319 ? 70.02401 -38.30038 40.76583 1.000 255.52496 299 VAL C O 1
ATOM 6042 N N . HIS C 1 320 ? 68.14741 -39.05905 41.75492 1.000 257.94612 300 HIS C N 1
ATOM 6043 C CA . HIS C 1 320 ? 67.40145 -37.84865 41.43324 1.000 260.52894 300 HIS C CA 1
ATOM 6044 C C . HIS C 1 320 ? 67.95170 -36.63707 42.17341 1.000 262.67599 300 HIS C C 1
ATOM 6045 O O . HIS C 1 320 ? 67.92211 -35.52027 41.64427 1.000 263.96705 300 HIS C O 1
ATOM 6047 N N . GLU C 1 321 ? 68.46086 -36.83449 43.38947 1.000 263.32059 301 GLU C N 1
ATOM 6048 C CA . GLU C 1 321 ? 68.97975 -35.74302 44.20430 1.000 265.79816 301 GLU C CA 1
ATOM 6049 C C . GLU C 1 321 ? 70.34795 -35.25226 43.74936 1.000 264.35187 301 GLU C C 1
ATOM 6050 O O . GLU C 1 321 ? 70.91718 -34.37237 44.40461 1.000 266.43016 301 GLU C O 1
ATOM 6052 N N . LEU C 1 322 ? 70.88624 -35.78568 42.65189 1.000 261.18950 302 LEU C N 1
ATOM 6053 C CA . LEU C 1 322 ? 72.22057 -35.39353 42.21083 1.000 259.97815 302 LEU C CA 1
ATOM 6054 C C . LEU C 1 322 ? 72.20849 -34.05076 41.48918 1.000 261.61524 302 LEU C C 1
ATOM 6055 O O . LEU C 1 322 ? 73.08724 -33.21282 41.72206 1.000 262.82604 302 LEU C O 1
ATOM 6057 N N . LYS C 1 323 ? 71.22869 -33.83202 40.61222 1.000 261.89898 303 LYS C N 1
ATOM 6058 C CA . LYS C 1 323 ? 71.18309 -32.58626 39.85053 1.000 263.50841 303 LYS C CA 1
ATOM 6059 C C . LYS C 1 323 ? 71.09202 -31.33913 40.72551 1.000 267.16390 303 LYS C C 1
ATOM 6060 O O . LYS C 1 323 ? 71.80414 -30.36391 40.42771 1.000 268.21703 303 LYS C O 1
ATOM 6062 N N . PRO C 1 324 ? 70.26651 -31.28046 41.77914 1.000 269.48833 304 PRO C N 1
ATOM 6063 C CA . PRO C 1 324 ? 70.29293 -30.08343 42.63521 1.000 273.24780 304 PRO C CA 1
ATOM 6064 C C . PRO C 1 324 ? 71.59759 -29.91677 43.39349 1.000 273.51475 304 PRO C C 1
ATOM 6065 O O . PRO C 1 324 ? 72.02385 -28.77815 43.62251 1.000 276.11462 304 PRO C O 1
ATOM 6069 N N . LEU C 1 325 ? 72.24628 -31.01543 43.78677 1.000 271.12922 305 LEU C N 1
ATOM 6070 C CA . LEU C 1 325 ? 73.48592 -30.90904 44.54942 1.000 271.62191 305 LEU C CA 1
ATOM 6071 C C . LEU C 1 325 ? 74.61755 -30.33188 43.70878 1.000 270.80833 305 LEU C C 1
ATOM 6072 O O . LEU C 1 325 ? 75.47370 -29.61083 44.23428 1.000 272.85529 305 LEU C O 1
ATOM 6074 N N . MET C 1 326 ? 74.64046 -30.63409 42.40828 1.000 268.16336 306 MET C N 1
ATOM 6075 C CA . MET C 1 326 ? 75.69091 -30.11365 41.54234 1.000 267.58808 306 MET C CA 1
ATOM 6076 C C . MET C 1 326 ? 75.54692 -28.61820 41.29166 1.000 270.78781 306 MET C C 1
ATOM 6077 O O . MET C 1 326 ? 76.52861 -27.96860 40.91687 1.000 271.46043 306 MET C O 1
ATOM 6079 N N . LYS C 1 327 ? 74.35410 -28.05799 41.49542 1.000 273.00220 307 LYS C N 1
ATOM 6080 C CA . LYS C 1 327 ? 74.13216 -26.63504 41.27610 1.000 276.27790 307 LYS C CA 1
ATOM 6081 C C . LYS C 1 327 ? 74.61917 -25.77021 42.43145 1.000 279.86407 307 LYS C C 1
ATOM 6082 O O . LYS C 1 327 ? 74.74797 -24.55312 42.25939 1.000 282.70189 307 LYS C O 1
ATOM 6084 N N . ARG C 1 328 ? 74.89544 -26.36142 43.59452 1.000 280.05564 308 ARG C N 1
ATOM 6085 C CA . ARG C 1 328 ? 75.28967 -25.60654 44.77394 1.000 283.84619 308 ARG C CA 1
ATOM 6086 C C . ARG C 1 328 ? 76.74718 -25.79784 45.16629 1.000 283.50282 308 ARG C C 1
ATOM 6087 O O . ARG C 1 328 ? 77.22996 -25.07693 46.04618 1.000 286.96008 308 ARG C O 1
ATOM 6089 N N . SER C 1 329 ? 77.45900 -26.73777 44.54648 1.000 279.74618 309 SER C N 1
ATOM 6090 C CA . SER C 1 329 ? 78.84374 -26.99975 44.91798 1.000 279.46882 309 SER C CA 1
ATOM 6091 C C . SER C 1 329 ? 79.79389 -26.68299 43.76964 1.000 278.30796 309 SER C C 1
ATOM 6092 O O . SER C 1 329 ? 80.64217 -27.50717 43.41313 1.000 275.63265 309 SER C O 1
ATOM 6094 N N . THR C 1 330 ? 79.66277 -25.48836 43.18739 1.000 280.54570 310 THR C N 1
ATOM 6095 C CA . THR C 1 330 ? 80.55924 -25.08168 42.11210 1.000 280.07129 310 THR C CA 1
ATOM 6096 C C . THR C 1 330 ? 81.95781 -24.74726 42.61548 1.000 282.01144 310 THR C C 1
ATOM 6097 O O . THR C 1 330 ? 82.89685 -24.70665 41.81316 1.000 281.24977 310 THR C O 1
ATOM 6099 N N . GLU C 1 331 ? 82.11880 -24.50772 43.91908 1.000 284.79951 311 GLU C N 1
ATOM 6100 C CA . GLU C 1 331 ? 83.42905 -24.16970 44.46379 1.000 287.14717 311 GLU C CA 1
ATOM 6101 C C . GLU C 1 331 ? 84.36018 -25.37320 44.52422 1.000 284.25693 311 GLU C C 1
ATOM 6102 O O . GLU C 1 331 ? 85.58383 -25.20215 44.48830 1.000 285.36299 311 GLU C O 1
ATOM 6104 N N . GLN C 1 332 ? 83.81060 -26.58352 44.61756 1.000 280.81818 312 GLN C N 1
ATOM 6105 C CA . GLN C 1 332 ? 84.62359 -27.78614 44.74352 1.000 278.15568 312 GLN C CA 1
ATOM 6106 C C . GLN C 1 332 ? 85.11223 -28.32273 43.40473 1.000 274.84748 312 GLN C C 1
ATOM 6107 O O . GLN C 1 332 ? 85.99161 -29.19100 43.38951 1.000 273.07178 312 GLN C O 1
ATOM 6109 N N . GLY C 1 333 ? 84.57317 -27.83285 42.29248 1.000 274.23313 313 GLY C N 1
ATOM 6110 C CA . GLY C 1 333 ? 84.93819 -28.31671 40.97226 1.000 271.42820 313 GLY C CA 1
ATOM 6111 C C . GLY C 1 333 ? 83.79345 -28.91309 40.18069 1.000 268.46220 313 GLY C C 1
ATOM 6112 O O . GLY C 1 333 ? 84.00441 -29.30347 39.02370 1.000 266.35241 313 GLY C O 1
ATOM 6113 N N . MET C 1 334 ? 82.59120 -29.00704 40.74192 1.000 268.49111 314 MET C N 1
ATOM 6114 C CA . MET C 1 334 ? 81.45382 -29.55078 40.01977 1.000 266.09603 314 MET C CA 1
ATOM 6115 C C . MET C 1 334 ? 80.79539 -28.47264 39.16555 1.000 267.68245 314 MET C C 1
ATOM 6116 O O . MET C 1 334 ? 80.92868 -27.27199 39.41847 1.000 270.94133 314 MET C O 1
ATOM 6121 N N . GLN C 1 335 ? 80.06810 -28.92192 38.14495 1.000 265.54677 315 GLN C N 1
ATOM 6122 C CA . GLN C 1 335 ? 79.29114 -28.02942 37.29728 1.000 266.91612 315 GLN C CA 1
ATOM 6123 C C . GLN C 1 335 ? 78.32486 -28.85878 36.46755 1.000 264.38569 315 GLN C C 1
ATOM 6124 O O . GLN C 1 335 ? 78.69149 -29.92167 35.96006 1.000 261.56805 315 GLN C O 1
ATOM 6126 N N . THR C 1 336 ? 77.09374 -28.37113 36.34432 1.000 265.66475 316 THR C N 1
ATOM 6127 C CA . THR C 1 336 ? 76.11295 -28.99413 35.47242 1.000 263.94468 316 THR C CA 1
ATOM 6128 C C . THR C 1 336 ? 76.36546 -28.57028 34.02751 1.000 263.98382 316 THR C C 1
ATOM 6129 O O . THR C 1 336 ? 77.29989 -27.82359 33.72283 1.000 265.28326 316 THR C O 1
ATOM 6133 N N . PHE C 1 337 ? 75.52140 -29.05726 33.11622 1.000 262.82515 317 PHE C N 1
ATOM 6134 C CA . PHE C 1 337 ? 75.58987 -28.57810 31.74069 1.000 263.41884 317 PHE C CA 1
ATOM 6135 C C . PHE C 1 337 ? 75.13924 -27.12762 31.63695 1.000 266.79179 317 PHE C C 1
ATOM 6136 O O . PHE C 1 337 ? 75.64178 -26.38168 30.78921 1.000 268.13241 317 PHE C O 1
ATOM 6139 N N . ASP C 1 338 ? 74.20331 -26.70962 32.49192 1.000 268.43005 318 ASP C N 1
ATOM 6140 C CA . ASP C 1 338 ? 73.74879 -25.32415 32.47364 1.000 271.88487 318 ASP C CA 1
ATOM 6141 C C . ASP C 1 338 ? 74.80072 -24.38061 33.04142 1.000 273.92942 318 ASP C C 1
ATOM 6142 O O . ASP C 1 338 ? 74.90269 -23.23127 32.59847 1.000 276.56434 318 ASP C O 1
ATOM 6147 N N . GLN C 1 339 ? 75.58801 -24.84201 34.01527 1.000 273.00750 319 GLN C N 1
ATOM 6148 C CA . GLN C 1 339 ? 76.65312 -24.01081 34.56538 1.000 275.14010 319 GLN C CA 1
ATOM 6149 C C . GLN C 1 339 ? 77.84814 -23.93748 33.62235 1.000 274.60569 319 GLN C C 1
ATOM 6150 O O . GLN C 1 339 ? 78.49320 -22.88840 33.51499 1.000 277.25949 319 GLN C O 1
ATOM 6156 N N . ALA C 1 340 ? 78.15741 -25.03824 32.93301 1.000 271.47752 320 ALA C N 1
ATOM 6157 C CA . ALA C 1 340 ? 79.24125 -25.01488 31.95664 1.000 271.17629 320 ALA C CA 1
ATOM 6158 C C . ALA C 1 340 ? 78.86950 -24.17353 30.74301 1.000 272.96640 320 ALA C C 1
ATOM 6159 O O . ALA C 1 340 ? 79.69033 -23.39256 30.24740 1.000 274.94632 320 ALA C O 1
ATOM 6161 N N . LEU C 1 341 ? 77.63795 -24.32292 30.24677 1.000 272.54502 321 LEU C N 1
ATOM 6162 C CA . LEU C 1 341 ? 77.17532 -23.47234 29.15565 1.000 274.61591 321 LEU C CA 1
ATOM 6163 C C . LEU C 1 341 ? 77.11400 -22.01244 29.58133 1.000 278.36844 321 LEU C C 1
ATOM 6164 O O . LEU C 1 341 ? 77.31096 -21.11463 28.75460 1.000 280.65539 321 LEU C O 1
ATOM 6166 N N . TYR C 1 342 ? 76.84277 -21.75655 30.86301 1.000 279.30017 322 TYR C N 1
ATOM 6167 C CA . TYR C 1 342 ? 76.88160 -20.38971 31.37036 1.000 283.12242 322 TYR C CA 1
ATOM 6168 C C . TYR C 1 342 ? 78.30656 -19.85205 31.38873 1.000 284.59152 322 TYR C C 1
ATOM 6169 O O . TYR C 1 342 ? 78.53113 -18.66294 31.13524 1.000 287.90154 322 TYR C O 1
ATOM 6178 N N . GLN C 1 343 ? 79.28293 -20.71398 31.68343 1.000 282.39297 323 GLN C N 1
ATOM 6179 C CA . GLN C 1 343 ? 80.67313 -20.27384 31.70967 1.000 283.93617 323 GLN C CA 1
ATOM 6180 C C . GLN C 1 343 ? 81.22190 -20.05764 30.30563 1.000 284.33346 323 GLN C C 1
ATOM 6181 O O . GLN C 1 343 ? 82.15142 -19.26423 30.12186 1.000 286.95279 323 GLN C O 1
ATOM 6183 N N . LEU C 1 344 ? 80.66716 -20.74730 29.30906 1.000 282.09272 324 LEU C N 1
ATOM 6184 C CA . LEU C 1 344 ? 81.11688 -20.59031 27.93177 1.000 282.67581 324 LEU C CA 1
ATOM 6185 C C . LEU C 1 344 ? 80.41392 -19.44970 27.21045 1.000 285.66966 324 LEU C C 1
ATOM 6186 O O . LEU C 1 344 ? 81.02484 -18.79988 26.35360 1.000 287.86350 324 LEU C O 1
ATOM 6188 N N . TYR C 1 345 ? 79.14389 -19.19205 27.53374 1.000 286.03651 325 TYR C N 1
ATOM 6189 C CA . TYR C 1 345 ? 78.43771 -18.07755 26.91141 1.000 289.12293 325 TYR C CA 1
ATOM 6190 C C . TYR C 1 345 ? 78.96193 -16.73654 27.40671 1.000 293.04113 325 TYR C C 1
ATOM 6191 O O . TYR C 1 345 ? 78.99162 -15.76447 26.64340 1.000 295.99827 325 TYR C O 1
ATOM 6193 N N . THR C 1 346 ? 79.37501 -16.66180 28.67438 1.000 293.38298 326 THR C N 1
ATOM 6194 C CA . THR C 1 346 ? 79.97127 -15.43114 29.18188 1.000 297.35357 326 THR C CA 1
ATOM 6195 C C . THR C 1 346 ? 81.36131 -15.20420 28.60195 1.000 298.54087 326 THR C C 1
ATOM 6196 O O . THR C 1 346 ? 81.80715 -14.05597 28.49558 1.000 302.38220 326 THR C O 1
ATOM 6200 N N . GLN C 1 347 ? 82.05792 -16.27810 28.22606 1.000 295.56113 327 GLN C N 1
ATOM 6201 C CA . GLN C 1 347 ? 83.34875 -16.16324 27.56007 1.000 296.69889 327 GLN C CA 1
ATOM 6202 C C . GLN C 1 347 ? 83.22581 -15.77202 26.09425 1.000 298.00686 327 GLN C C 1
ATOM 6203 O O . GLN C 1 347 ? 84.24365 -15.45759 25.46800 1.000 299.87729 327 GLN C O 1
ATOM 6209 N N . GLY C 1 348 ? 82.01870 -15.79073 25.53395 1.000 297.33865 328 GLY C N 1
ATOM 6210 C CA . GLY C 1 348 ? 81.83085 -15.49659 24.12965 1.000 298.60731 328 GLY C CA 1
ATOM 6211 C C . GLY C 1 348 ? 82.07485 -16.65706 23.19450 1.000 295.75505 328 GLY C C 1
ATOM 6212 O O . GLY C 1 348 ? 82.09055 -16.45543 21.97476 1.000 297.11123 328 GLY C O 1
ATOM 6213 N N . GLU C 1 349 ? 82.26600 -17.86533 23.72203 1.000 292.08738 329 GLU C N 1
ATOM 6214 C CA . GLU C 1 349 ? 82.52382 -19.03982 22.89795 1.000 289.40672 329 GLU C CA 1
ATOM 6215 C C . GLU C 1 349 ? 81.25303 -19.68977 22.37021 1.000 287.35959 329 GLU C C 1
ATOM 6216 O O . GLU C 1 349 ? 81.34250 -20.70711 21.67511 1.000 285.22711 329 GLU C O 1
ATOM 6222 N N . ILE C 1 350 ? 80.08027 -19.13940 22.68179 1.000 288.20193 330 ILE C N 1
ATOM 6223 C CA . ILE C 1 350 ? 78.81720 -19.68356 22.19876 1.000 286.76675 330 ILE C CA 1
ATOM 6224 C C . ILE C 1 350 ? 77.79154 -18.56236 22.21307 1.000 289.61125 330 ILE C C 1
ATOM 6225 O O . ILE C 1 350 ? 77.84266 -17.66469 23.05857 1.000 291.54632 330 ILE C O 1
ATOM 6227 N N . THR C 1 351 ? 76.85725 -18.61428 21.26804 1.000 290.11928 331 THR C N 1
ATOM 6228 C CA . THR C 1 351 ? 75.83479 -17.58749 21.17481 1.000 292.98598 331 THR C CA 1
ATOM 6229 C C . THR C 1 351 ? 74.79551 -17.76244 22.27829 1.000 291.89285 331 THR C C 1
ATOM 6230 O O . THR C 1 351 ? 74.82177 -18.71912 23.05689 1.000 288.86726 331 THR C O 1
ATOM 6234 N N . TYR C 1 352 ? 73.86104 -16.81040 22.33412 1.000 294.67123 332 TYR C N 1
ATOM 6235 C CA . TYR C 1 352 ? 72.77727 -16.89994 23.30518 1.000 294.26813 332 TYR C CA 1
ATOM 6236 C C . TYR C 1 352 ? 71.73496 -17.92754 22.88337 1.000 292.21144 332 TYR C C 1
ATOM 6237 O O . TYR C 1 352 ? 71.14496 -18.60081 23.73650 1.000 290.35341 332 TYR C O 1
ATOM 6239 N N . GLU C 1 353 ? 71.50282 -18.06836 21.57657 1.000 292.78270 333 GLU C N 1
ATOM 6240 C CA . GLU C 1 353 ? 70.54076 -19.05510 21.09855 1.000 291.19657 333 GLU C CA 1
ATOM 6241 C C . GLU C 1 353 ? 71.07420 -20.47228 21.26517 1.000 287.23403 333 GLU C C 1
ATOM 6242 O O . GLU C 1 353 ? 70.30817 -21.39930 21.55252 1.000 285.32193 333 GLU C O 1
ATOM 6248 N N . ASP C 1 354 ? 72.38464 -20.66088 21.08901 1.000 286.17586 334 ASP C N 1
ATOM 6249 C CA . ASP C 1 354 ? 72.96383 -21.99161 21.23745 1.000 282.59028 334 ASP C CA 1
ATOM 6250 C C . ASP C 1 354 ? 72.97939 -22.44051 22.69252 1.000 280.43813 334 ASP C C 1
ATOM 6251 O O . ASP C 1 354 ? 72.96767 -23.64577 22.96707 1.000 277.46813 334 ASP C O 1
ATOM 6253 N N . ALA C 1 355 ? 73.00472 -21.49511 23.63371 1.000 282.12211 335 ALA C N 1
ATOM 6254 C CA . ALA C 1 355 ? 73.02270 -21.85592 25.04662 1.000 280.57758 335 ALA C CA 1
ATOM 6255 C C . ALA C 1 355 ? 71.65469 -22.32832 25.52329 1.000 280.02755 335 ALA C C 1
ATOM 6256 O O . ALA C 1 355 ? 71.55957 -23.31605 26.26020 1.000 277.53012 335 ALA C O 1
ATOM 6258 N N . LEU C 1 356 ? 70.58680 -21.63887 25.11430 1.000 282.55364 336 LEU C N 1
ATOM 6259 C CA . LEU C 1 356 ? 69.24789 -22.03555 25.53668 1.000 282.53980 336 LEU C CA 1
ATOM 6260 C C . LEU C 1 356 ? 68.79401 -23.31459 24.84544 1.000 280.24210 336 LEU C C 1
ATOM 6261 O O . LEU C 1 356 ? 67.99967 -24.07420 25.41140 1.000 279.11760 336 LEU C O 1
ATOM 6263 N N . ALA C 1 357 ? 69.28289 -23.57108 23.63070 1.000 279.80766 337 ALA C N 1
ATOM 6264 C CA . ALA C 1 357 ? 68.89760 -24.78094 22.91431 1.000 277.96534 337 ALA C CA 1
ATOM 6265 C C . ALA C 1 357 ? 69.61865 -26.01473 23.44167 1.000 274.36954 337 ALA C C 1
ATOM 6266 O O . ALA C 1 357 ? 69.07400 -27.12225 23.36991 1.000 272.68401 337 ALA C O 1
ATOM 6268 N N . HIS C 1 358 ? 70.82990 -25.84917 23.96983 1.000 273.38102 338 HIS C N 1
ATOM 6269 C CA . HIS C 1 358 ? 71.61418 -26.95756 24.49560 1.000 270.18528 338 HIS C CA 1
ATOM 6270 C C . HIS C 1 358 ? 71.50960 -27.09609 26.00857 1.000 269.28338 338 HIS C C 1
ATOM 6271 O O . HIS C 1 358 ? 72.10225 -28.02006 26.57399 1.000 266.75019 338 HIS C O 1
ATOM 6273 N N . ALA C 1 359 ? 70.77458 -26.21008 26.67357 1.000 271.51069 339 ALA C N 1
ATOM 6274 C CA . ALA C 1 359 ? 70.67311 -26.26283 28.12296 1.000 271.20576 339 ALA C CA 1
ATOM 6275 C C . ALA C 1 359 ? 69.79335 -27.42460 28.56487 1.000 269.47882 339 ALA C C 1
ATOM 6276 O O . ALA C 1 359 ? 68.81631 -27.78167 27.90108 1.000 269.79148 339 ALA C O 1
ATOM 6278 N N . ASP C 1 360 ? 70.15638 -28.02147 29.70365 1.000 267.88482 340 ASP C N 1
ATOM 6279 C CA . ASP C 1 360 ? 69.28963 -29.02223 30.31701 1.000 266.74234 340 ASP C CA 1
ATOM 6280 C C . ASP C 1 360 ? 67.95955 -28.41172 30.73593 1.000 269.48972 340 ASP C C 1
ATOM 6281 O O . ASP C 1 360 ? 66.93228 -29.10017 30.74730 1.000 269.37873 340 ASP C O 1
ATOM 6283 N N . SER C 1 361 ? 67.96004 -27.12507 31.07840 1.000 272.22014 341 SER C N 1
ATOM 6284 C CA . SER C 1 361 ? 66.73995 -26.38561 31.38741 1.000 275.34043 341 SER C CA 1
ATOM 6285 C C . SER C 1 361 ? 66.86834 -25.00859 30.75240 1.000 278.02489 341 SER C C 1
ATOM 6286 O O . SER C 1 361 ? 67.66455 -24.18371 31.21207 1.000 279.09609 341 SER C O 1
ATOM 6289 N N . ALA C 1 362 ? 66.09397 -24.76442 29.69221 1.000 279.33129 342 ALA C N 1
ATOM 6290 C CA . ALA C 1 362 ? 66.17427 -23.49114 28.98642 1.000 282.01487 342 ALA C CA 1
ATOM 6291 C C . ALA C 1 362 ? 65.68335 -22.32490 29.83224 1.000 285.46237 342 ALA C C 1
ATOM 6292 O O . ALA C 1 362 ? 66.03285 -21.17633 29.54147 1.000 287.73276 342 ALA C O 1
ATOM 6294 N N . ASN C 1 363 ? 64.88170 -22.58898 30.86325 1.000 286.16923 343 ASN C N 1
ATOM 6295 C CA . ASN C 1 363 ? 64.43419 -21.53743 31.76691 1.000 289.65468 343 ASN C CA 1
ATOM 6296 C C . ASN C 1 363 ? 65.41565 -21.28798 32.90270 1.000 289.52021 343 ASN C C 1
ATOM 6297 O O . ASN C 1 363 ? 65.54824 -20.14485 33.35592 1.000 292.52619 343 ASN C O 1
ATOM 6299 N N . ASP C 1 364 ? 66.10444 -22.33042 33.37477 1.000 286.34258 344 ASP C N 1
ATOM 6300 C CA . ASP C 1 364 ? 67.12194 -22.13603 34.40280 1.000 286.27649 344 ASP C CA 1
ATOM 6301 C C . ASP C 1 364 ? 68.35966 -21.46076 33.82752 1.000 286.24455 344 ASP C C 1
ATOM 6302 O O . ASP C 1 364 ? 68.92978 -20.55942 34.45335 1.000 288.46852 344 ASP C O 1
ATOM 6307 N N . LEU C 1 365 ? 68.79450 -21.88812 32.63934 1.000 284.03588 345 LEU C N 1
ATOM 6308 C CA . LEU C 1 365 ? 69.92785 -21.23632 31.99120 1.000 284.35952 345 LEU C CA 1
ATOM 6309 C C . LEU C 1 365 ? 69.60251 -19.78881 31.64869 1.000 288.25154 345 LEU C C 1
ATOM 6310 O O . LEU C 1 365 ? 70.45449 -18.90343 31.78778 1.000 290.02202 345 LEU C O 1
ATOM 6312 N N . ARG C 1 366 ? 68.37194 -19.52792 31.19863 1.000 289.85708 346 ARG C N 1
ATOM 6313 C CA . ARG C 1 366 ? 67.94485 -18.14898 30.99013 1.000 293.86953 346 ARG C CA 1
ATOM 6314 C C . ARG C 1 366 ? 67.89611 -17.38232 32.30394 1.000 296.66295 346 ARG C C 1
ATOM 6315 O O . ARG C 1 366 ? 68.12874 -16.16837 32.32427 1.000 299.88994 346 ARG C O 1
ATOM 6317 N N . LEU C 1 367 ? 67.59555 -18.06998 33.40752 1.000 295.74752 347 LEU C N 1
ATOM 6318 C CA . LEU C 1 367 ? 67.65045 -17.43692 34.71894 1.000 298.46325 347 LEU C CA 1
ATOM 6319 C C . LEU C 1 367 ? 69.07949 -17.32498 35.23201 1.000 297.88511 347 LEU C C 1
ATOM 6320 O O . LEU C 1 367 ? 69.40793 -16.36152 35.93316 1.000 301.07996 347 LEU C O 1
ATOM 6322 N N . MET C 1 368 ? 69.93708 -18.29181 34.89656 1.000 294.13037 348 MET C N 1
ATOM 6323 C CA . MET C 1 368 ? 71.33360 -18.21513 35.31140 1.000 293.69086 348 MET C CA 1
ATOM 6324 C C . MET C 1 368 ? 72.06582 -17.10022 34.57581 1.000 295.85675 348 MET C C 1
ATOM 6325 O O . MET C 1 368 ? 72.91567 -16.41761 35.15938 1.000 297.94799 348 MET C O 1
ATOM 6327 N N . ILE C 1 369 ? 71.74530 -16.89633 33.29751 1.000 295.68906 349 ILE C N 1
ATOM 6328 C CA . ILE C 1 369 ? 72.41376 -15.86012 32.51779 1.000 297.89758 349 ILE C CA 1
ATOM 6329 C C . ILE C 1 369 ? 71.90982 -14.47667 32.90795 1.000 302.57641 349 ILE C C 1
ATOM 6330 O O . ILE C 1 369 ? 72.68005 -13.51063 32.94061 1.000 305.24860 349 ILE C O 1
ATOM 6332 N N . LYS C 1 370 ? 70.61486 -14.35488 33.20795 1.000 303.90080 350 LYS C N 1
ATOM 6333 C CA . LYS C 1 370 ? 70.05893 -13.06235 33.58966 1.000 308.56101 350 LYS C CA 1
ATOM 6334 C C . LYS C 1 370 ? 70.47328 -12.64319 34.99372 1.000 310.84462 350 LYS C C 1
ATOM 6335 O O . LYS C 1 370 ? 70.37995 -11.45635 35.32463 1.000 315.08424 350 LYS C O 1
ATOM 6337 N N . LEU C 1 371 ? 70.92844 -13.58011 35.81935 1.000 308.39466 351 LEU C N 1
ATOM 6338 C CA . LEU C 1 371 ? 71.30639 -13.27406 37.19415 1.000 310.67428 351 LEU C CA 1
ATOM 6339 C C . LEU C 1 371 ? 72.70093 -12.66106 37.26935 1.000 312.06781 351 LEU C C 1
ATOM 6340 O O . LEU C 1 371 ? 72.97411 -11.82345 38.12897 1.000 315.83083 351 LEU C O 1
ATOM 6342 N N . PHE D 1 23 ? 45.18010 -9.94514 9.37693 1.000 235.47781 3 PHE D N 1
ATOM 6343 C CA . PHE D 1 23 ? 45.39060 -8.87265 10.34212 1.000 236.63379 3 PHE D CA 1
ATOM 6344 C C . PHE D 1 23 ? 45.70850 -9.43260 11.72583 1.000 235.75484 3 PHE D C 1
ATOM 6345 O O . PHE D 1 23 ? 46.61133 -8.94649 12.40761 1.000 237.66957 3 PHE D O 1
ATOM 6347 N N . GLU D 1 24 ? 44.95989 -10.46045 12.13583 1.000 233.36486 4 GLU D N 1
ATOM 6348 C CA . GLU D 1 24 ? 45.20226 -11.07650 13.43651 1.000 232.94922 4 GLU D CA 1
ATOM 6349 C C . GLU D 1 24 ? 46.57298 -11.73688 13.49707 1.000 234.19812 4 GLU D C 1
ATOM 6350 O O . GLU D 1 24 ? 47.16752 -11.83482 14.57687 1.000 235.20015 4 GLU D O 1
ATOM 6352 N N . LYS D 1 25 ? 47.08999 -12.19415 12.35420 1.000 234.46354 5 LYS D N 1
ATOM 6353 C CA . LYS D 1 25 ? 48.42383 -12.78507 12.33249 1.000 235.90986 5 LYS D CA 1
ATOM 6354 C C . LYS D 1 25 ? 49.49897 -11.72672 12.54587 1.000 239.08103 5 LYS D C 1
ATOM 6355 O O . LYS D 1 25 ? 50.51718 -11.99074 13.19619 1.000 240.73637 5 LYS D O 1
ATOM 6357 N N . LEU D 1 26 ? 49.29128 -10.52288 12.00546 1.000 240.40457 6 LEU D N 1
ATOM 6358 C CA . LEU D 1 26 ? 50.25397 -9.44568 12.20795 1.000 244.01915 6 LEU D CA 1
ATOM 6359 C C . LEU D 1 26 ? 50.32804 -9.02677 13.67022 1.000 244.72026 6 LEU D C 1
ATOM 6360 O O . LEU D 1 26 ? 51.38536 -8.58511 14.13460 1.000 247.94593 6 LEU D O 1
ATOM 6362 N N . LEU D 1 27 ? 49.22354 -9.15776 14.40851 1.000 242.19058 7 LEU D N 1
ATOM 6363 C CA . LEU D 1 27 ? 49.23946 -8.81677 15.82679 1.000 243.05522 7 LEU D CA 1
ATOM 6364 C C . LEU D 1 27 ? 50.01967 -9.84721 16.63322 1.000 243.63180 7 LEU D C 1
ATOM 6365 O O . LEU D 1 27 ? 50.77234 -9.48756 17.54602 1.000 246.34001 7 LEU D O 1
ATOM 6367 N N . ARG D 1 28 ? 49.85199 -11.13310 16.31290 1.000 241.46777 8 ARG D N 1
ATOM 6368 C CA . ARG D 1 28 ? 50.58303 -12.17537 17.02685 1.000 242.18393 8 ARG D CA 1
ATOM 6369 C C . ARG D 1 28 ? 52.08164 -12.07223 16.77456 1.000 245.35064 8 ARG D C 1
ATOM 6370 O O . ARG D 1 28 ? 52.88738 -12.34235 17.67296 1.000 247.55858 8 ARG D O 1
ATOM 6372 N N . LEU D 1 29 ? 52.47422 -11.68552 15.55807 1.000 246.07441 9 LEU D N 1
ATOM 6373 C CA . LEU D 1 29 ? 53.89249 -11.51847 15.25915 1.000 249.67176 9 LEU D CA 1
ATOM 6374 C C . LEU D 1 29 ? 54.49613 -10.38025 16.07164 1.000 253.49197 9 LEU D C 1
ATOM 6375 O O . LEU D 1 29 ? 55.64358 -10.47262 16.52135 1.000 256.82662 9 LEU D O 1
ATOM 6377 N N . MET D 1 30 ? 53.73769 -9.30015 16.27171 1.000 253.35550 10 MET D N 1
ATOM 6378 C CA . MET D 1 30 ? 54.23254 -8.18505 17.07218 1.000 257.15328 10 MET D CA 1
ATOM 6379 C C . MET D 1 30 ? 54.39487 -8.58348 18.53390 1.000 257.88750 10 MET D C 1
ATOM 6380 O O . MET D 1 30 ? 55.35808 -8.17323 19.19246 1.000 262.06179 10 MET D O 1
ATOM 6383 N N . VAL D 1 31 ? 53.46484 -9.38409 19.05793 1.000 254.40973 11 VAL D N 1
ATOM 6384 C CA . VAL D 1 31 ? 53.56034 -9.81773 20.44782 1.000 255.46905 11 VAL D CA 1
ATOM 6385 C C . VAL D 1 31 ? 54.66940 -10.84882 20.61170 1.000 257.21448 11 VAL D C 1
ATOM 6386 O O . VAL D 1 31 ? 55.39343 -10.84739 21.61456 1.000 260.60322 11 VAL D O 1
ATOM 6388 N N . GLU D 1 32 ? 54.82221 -11.74458 19.63309 1.000 255.20399 12 GLU D N 1
ATOM 6389 C CA . GLU D 1 32 ? 55.86676 -12.75960 19.71904 1.000 256.78257 12 GLU D CA 1
ATOM 6390 C C . GLU D 1 32 ? 57.25335 -12.16008 19.52245 1.000 261.44481 12 GLU D C 1
ATOM 6391 O O . GLU D 1 32 ? 58.23188 -12.67273 20.07762 1.000 264.34976 12 GLU D O 1
ATOM 6393 N N . LYS D 1 33 ? 57.36025 -11.08502 18.74373 1.000 262.68927 13 LYS D N 1
ATOM 6394 C CA . LYS D 1 33 ? 58.63093 -10.41351 18.50954 1.000 267.81081 13 LYS D CA 1
ATOM 6395 C C . LYS D 1 33 ? 58.84308 -9.21299 19.42154 1.000 271.75858 13 LYS D C 1
ATOM 6396 O O . LYS D 1 33 ? 59.90705 -8.58876 19.36294 1.000 276.84280 13 LYS D O 1
ATOM 6398 N N . GLY D 1 34 ? 57.86454 -8.87532 20.25489 1.000 269.92552 14 GLY D N 1
ATOM 6399 C CA . GLY D 1 34 ? 58.01343 -7.77018 21.18683 1.000 273.68926 14 GLY D CA 1
ATOM 6400 C C . GLY D 1 34 ? 58.09796 -6.40580 20.53802 1.000 276.12312 14 GLY D C 1
ATOM 6401 O O . GLY D 1 34 ? 58.86426 -5.55129 21.00106 1.000 281.39841 14 GLY D O 1
ATOM 6402 N N . GLY D 1 35 ? 57.32960 -6.17819 19.47655 1.000 272.86851 15 GLY D N 1
ATOM 6403 C CA . GLY D 1 35 ? 57.35642 -4.88564 18.81668 1.000 275.43055 15 GLY D CA 1
ATOM 6404 C C . GLY D 1 35 ? 56.69774 -3.81330 19.66727 1.000 276.20712 15 GLY D C 1
ATOM 6405 O O . GLY D 1 35 ? 55.70199 -4.05363 20.35178 1.000 272.65917 15 GLY D O 1
ATOM 6406 N N . SER D 1 36 ? 57.27093 -2.60970 19.62131 1.000 281.31587 16 SER D N 1
ATOM 6407 C CA . SER D 1 36 ? 56.72511 -1.50198 20.39677 1.000 282.66817 16 SER D CA 1
ATOM 6408 C C . SER D 1 36 ? 55.55797 -0.83625 19.67875 1.000 279.52312 16 SER D C 1
ATOM 6409 O O . SER D 1 36 ? 54.59476 -0.40617 20.32290 1.000 277.51878 16 SER D O 1
ATOM 6411 N N . ASP D 1 37 ? 55.62187 -0.74507 18.35238 1.000 279.36010 17 ASP D N 1
ATOM 6412 C CA . ASP D 1 37 ? 54.58157 -0.07765 17.58553 1.000 277.13305 17 ASP D CA 1
ATOM 6413 C C . ASP D 1 37 ? 54.51306 -0.67675 16.18974 1.000 275.08408 17 ASP D C 1
ATOM 6414 O O . ASP D 1 37 ? 55.54239 -1.01920 15.60372 1.000 277.86662 17 ASP D O 1
ATOM 6416 N N . LEU D 1 38 ? 53.29593 -0.79820 15.66686 1.000 270.55659 18 LEU D N 1
ATOM 6417 C CA . LEU D 1 38 ? 53.05550 -1.27206 14.31152 1.000 268.72743 18 LEU D CA 1
ATOM 6418 C C . LEU D 1 38 ? 52.57165 -0.11422 13.44927 1.000 270.60324 18 LEU D C 1
ATOM 6419 O O . LEU D 1 38 ? 51.76334 0.70721 13.89409 1.000 270.03851 18 LEU D O 1
ATOM 6421 N N . PHE D 1 39 ? 53.06624 -0.05257 12.21579 1.000 273.13355 19 PHE D N 1
ATOM 6422 C CA . PHE D 1 39 ? 52.78265 1.05080 11.30809 1.000 276.14974 19 PHE D CA 1
ATOM 6423 C C . PHE D 1 39 ? 52.01811 0.53577 10.09804 1.000 273.21256 19 PHE D C 1
ATOM 6424 O O . PHE D 1 39 ? 52.47383 -0.38951 9.41725 1.000 272.68166 19 PHE D O 1
ATOM 6427 N N . ILE D 1 40 ? 50.86115 1.13830 9.83366 1.000 271.59723 20 ILE D N 1
ATOM 6428 C CA . ILE D 1 40 ? 50.00200 0.76673 8.71269 1.000 269.24412 20 ILE D CA 1
ATOM 6429 C C . ILE D 1 40 ? 49.69431 2.04703 7.94602 1.000 273.22088 20 ILE D C 1
ATOM 6430 O O . ILE D 1 40 ? 48.83247 2.83311 8.35571 1.000 272.43962 20 ILE D O 1
ATOM 6432 N N . THR D 1 41 ? 50.39447 2.26137 6.83445 1.000 277.81557 21 THR D N 1
ATOM 6433 C CA . THR D 1 41 ? 50.17150 3.43055 5.99804 1.000 282.43367 21 THR D CA 1
ATOM 6434 C C . THR D 1 41 ? 50.52117 3.07992 4.55991 1.000 285.21853 21 THR D C 1
ATOM 6435 O O . THR D 1 41 ? 51.26111 2.12927 4.29374 1.000 284.92247 21 THR D O 1
ATOM 6437 N N . ALA D 1 42 ? 49.97602 3.86118 3.63220 1.000 288.20949 22 ALA D N 1
ATOM 6438 C CA . ALA D 1 42 ? 50.23322 3.63148 2.21904 1.000 291.59847 22 ALA D CA 1
ATOM 6439 C C . ALA D 1 42 ? 51.64431 4.07447 1.84830 1.000 298.85849 22 ALA D C 1
ATOM 6440 O O . ALA D 1 42 ? 52.19366 5.02265 2.41562 1.000 302.97468 22 ALA D O 1
ATOM 6442 N N . GLY D 1 43 ? 52.23277 3.37023 0.88168 1.000 300.78086 23 GLY D N 1
ATOM 6443 C CA . GLY D 1 43 ? 53.56004 3.68177 0.40001 1.000 308.05295 23 GLY D CA 1
ATOM 6444 C C . GLY D 1 43 ? 54.68453 2.91398 1.06028 1.000 307.44761 23 GLY D C 1
ATOM 6445 O O . GLY D 1 43 ? 55.81436 2.94751 0.55496 1.000 313.30626 23 GLY D O 1
ATOM 6446 N N . VAL D 1 44 ? 54.41803 2.22567 2.16792 1.000 301.00738 24 VAL D N 1
ATOM 6447 C CA . VAL D 1 44 ? 55.45107 1.45690 2.86431 1.000 300.36685 24 VAL D CA 1
ATOM 6448 C C . VAL D 1 44 ? 54.86782 0.13482 3.32056 1.000 292.41123 24 VAL D C 1
ATOM 6449 O O . VAL D 1 44 ? 53.67633 0.02868 3.64178 1.000 287.18850 24 VAL D O 1
ATOM 6451 N N . PRO D 1 45 ? 55.69425 -0.90744 3.34522 1.000 291.70362 25 PRO D N 1
ATOM 6452 C CA . PRO D 1 45 ? 55.23239 -2.20861 3.83649 1.000 284.70022 25 PRO D CA 1
ATOM 6453 C C . PRO D 1 45 ? 54.83701 -2.12174 5.29830 1.000 280.99625 25 PRO D C 1
ATOM 6454 O O . PRO D 1 45 ? 55.28490 -1.21449 6.01662 1.000 284.30598 25 PRO D O 1
ATOM 6458 N N . PRO D 1 46 ? 53.97896 -3.03060 5.77173 1.000 274.58272 26 PRO D N 1
ATOM 6459 C CA . PRO D 1 46 ? 53.69115 -3.08914 7.21059 1.000 271.41379 26 PRO D CA 1
ATOM 6460 C C . PRO D 1 46 ? 54.96649 -3.22353 8.02463 1.000 274.18401 26 PRO D C 1
ATOM 6461 O O . PRO D 1 46 ? 55.65298 -4.24662 7.95269 1.000 273.61983 26 PRO D O 1
ATOM 6465 N N . SER D 1 47 ? 55.30458 -2.18509 8.78211 1.000 277.56933 27 SER D N 1
ATOM 6466 C CA . SER D 1 47 ? 56.54425 -2.14061 9.53892 1.000 281.38149 27 SER D CA 1
ATOM 6467 C C . SER D 1 47 ? 56.24587 -2.00790 11.02481 1.000 279.40598 27 SER D C 1
ATOM 6468 O O . SER D 1 47 ? 55.26032 -1.38103 11.42525 1.000 277.41309 27 SER D O 1
ATOM 6470 N N . MET D 1 48 ? 57.10905 -2.60742 11.83893 1.000 280.28034 28 MET D N 1
ATOM 6471 C CA . MET D 1 48 ? 56.99188 -2.55433 13.28736 1.000 279.32763 28 MET D CA 1
ATOM 6472 C C . MET D 1 48 ? 58.27788 -2.00305 13.88534 1.000 285.75204 28 MET D C 1
ATOM 6473 O O . MET D 1 48 ? 59.37593 -2.29251 13.39872 1.000 289.46097 28 MET D O 1
ATOM 6475 N N . LYS D 1 49 ? 58.13467 -1.20228 14.93857 1.000 287.39632 29 LYS D N 1
ATOM 6476 C CA . LYS D 1 49 ? 59.27769 -0.62594 15.64299 1.000 293.86599 29 LYS D CA 1
ATOM 6477 C C . LYS D 1 49 ? 59.67853 -1.58532 16.75594 1.000 292.66325 29 LYS D C 1
ATOM 6478 O O . LYS D 1 49 ? 59.07967 -1.59129 17.83377 1.000 290.41856 29 LYS D O 1
ATOM 6480 N N . VAL D 1 50 ? 60.69097 -2.40502 16.49254 1.000 294.45400 30 VAL D N 1
ATOM 6481 C CA . VAL D 1 50 ? 61.20693 -3.36403 17.46235 1.000 294.09796 30 VAL D CA 1
ATOM 6482 C C . VAL D 1 50 ? 62.50998 -2.81192 18.02127 1.000 301.79572 30 VAL D C 1
ATOM 6483 O O . VAL D 1 50 ? 63.47481 -2.60453 17.27482 1.000 306.62685 30 VAL D O 1
ATOM 6485 N N . ASN D 1 51 ? 62.53326 -2.56839 19.33356 1.000 303.39410 31 ASN D N 1
ATOM 6486 C CA . ASN D 1 51 ? 63.69393 -2.00132 20.02203 1.000 311.10960 31 ASN D CA 1
ATOM 6487 C C . ASN D 1 51 ? 64.09669 -0.65058 19.43580 1.000 317.10167 31 ASN D C 1
ATOM 6488 O O . ASN D 1 51 ? 65.27954 -0.30205 19.40479 1.000 324.30148 31 ASN D O 1
ATOM 6490 N N . GLY D 1 52 ? 63.11583 0.11806 18.96589 1.000 314.60331 32 GLY D N 1
ATOM 6491 C CA . GLY D 1 52 ? 63.36109 1.43713 18.42506 1.000 320.22130 32 GLY D CA 1
ATOM 6492 C C . GLY D 1 52 ? 63.73501 1.48308 16.95986 1.000 321.98889 32 GLY D C 1
ATOM 6493 O O . GLY D 1 52 ? 63.96269 2.57943 16.43210 1.000 327.30877 32 GLY D O 1
ATOM 6494 N N . ARG D 1 53 ? 63.80282 0.33989 16.28415 1.000 318.10585 33 ARG D N 1
ATOM 6495 C CA . ARG D 1 53 ? 64.19213 0.27196 14.88129 1.000 319.92513 33 ARG D CA 1
ATOM 6496 C C . ARG D 1 53 ? 62.98095 -0.11578 14.04406 1.000 312.72705 33 ARG D C 1
ATOM 6497 O O . ARG D 1 53 ? 62.43926 -1.21541 14.20187 1.000 306.22832 33 ARG D O 1
ATOM 6499 N N . VAL D 1 54 ? 62.56033 0.78598 13.15897 1.000 314.36466 34 VAL D N 1
ATOM 6500 C CA . VAL D 1 54 ? 61.46045 0.49223 12.24722 1.000 308.58388 34 VAL D CA 1
ATOM 6501 C C . VAL D 1 54 ? 61.93360 -0.53643 11.22883 1.000 307.74930 34 VAL D C 1
ATOM 6502 O O . VAL D 1 54 ? 62.88727 -0.29656 10.47905 1.000 313.74165 34 VAL D O 1
ATOM 6504 N N . MET D 1 55 ? 61.27056 -1.69160 11.20159 1.000 300.67495 35 MET D N 1
ATOM 6505 C CA . MET D 1 55 ? 61.65530 -2.78631 10.32501 1.000 299.27692 35 MET D CA 1
ATOM 6506 C C . MET D 1 55 ? 60.42811 -3.28814 9.57392 1.000 292.96886 35 MET D C 1
ATOM 6507 O O . MET D 1 55 ? 59.37038 -3.50482 10.19029 1.000 287.43109 35 MET D O 1
ATOM 6509 N N . PRO D 1 56 ? 60.52066 -3.48767 8.26021 1.000 293.99743 36 PRO D N 1
ATOM 6510 C CA . PRO D 1 56 ? 59.36547 -3.99634 7.51200 1.000 288.50029 36 PRO D CA 1
ATOM 6511 C C . PRO D 1 56 ? 59.09291 -5.45640 7.83944 1.000 282.50739 36 PRO D C 1
ATOM 6512 O O . PRO D 1 56 ? 60.01507 -6.25702 8.01148 1.000 283.43754 36 PRO D O 1
ATOM 6516 N N . VAL D 1 57 ? 57.81011 -5.79703 7.92640 1.000 276.68912 37 VAL D N 1
ATOM 6517 C CA . VAL D 1 57 ? 57.40243 -7.16914 8.22024 1.000 271.16114 37 VAL D CA 1
ATOM 6518 C C . VAL D 1 57 ? 57.28231 -7.99511 6.94720 1.000 269.84625 37 VAL D C 1
ATOM 6519 O O . VAL D 1 57 ? 57.82534 -9.09925 6.85712 1.000 268.85153 37 VAL D O 1
ATOM 6521 N N . THR D 1 58 ? 56.57069 -7.48062 5.94868 1.000 270.08168 38 THR D N 1
ATOM 6522 C CA . THR D 1 58 ? 56.44383 -8.14092 4.66090 1.000 269.67303 38 THR D CA 1
ATOM 6523 C C . THR D 1 58 ? 57.32731 -7.43910 3.63170 1.000 276.10314 38 THR D C 1
ATOM 6524 O O . THR D 1 58 ? 58.02224 -6.46354 3.92736 1.000 280.88111 38 THR D O 1
ATOM 6528 N N . LYS D 1 59 ? 57.29686 -7.94871 2.40112 1.000 276.68455 39 LYS D N 1
ATOM 6529 C CA . LYS D 1 59 ? 58.07979 -7.38500 1.31203 1.000 283.10563 39 LYS D CA 1
ATOM 6530 C C . LYS D 1 59 ? 57.26106 -6.50351 0.37796 1.000 285.04600 39 LYS D C 1
ATOM 6531 O O . LYS D 1 59 ? 57.84677 -5.76642 -0.42132 1.000 291.30880 39 LYS D O 1
ATOM 6533 N N . THR D 1 60 ? 55.93229 -6.55280 0.46019 1.000 280.33987 40 THR D N 1
ATOM 6534 C CA . THR D 1 60 ? 55.07533 -5.79499 -0.43736 1.000 282.03846 40 THR D CA 1
ATOM 6535 C C . THR D 1 60 ? 54.47859 -4.59902 0.28507 1.000 282.15727 40 THR D C 1
ATOM 6536 O O . THR D 1 60 ? 53.85548 -4.76873 1.34276 1.000 277.30255 40 THR D O 1
ATOM 6538 N N . PRO D 1 61 ? 54.64781 -3.38825 -0.24122 1.000 287.87661 41 PRO D N 1
ATOM 6539 C CA . PRO D 1 61 ? 54.02224 -2.21708 0.38067 1.000 288.17739 41 PRO D CA 1
ATOM 6540 C C . PRO D 1 61 ? 52.50804 -2.25369 0.24027 1.000 283.63140 41 PRO D C 1
ATOM 6541 O O . PRO D 1 61 ? 51.94652 -2.93377 -0.62149 1.000 282.00397 41 PRO D O 1
ATOM 6545 N N . LEU D 1 62 ? 51.84640 -1.49675 1.11114 1.000 281.92424 42 LEU D N 1
ATOM 6546 C CA . LEU D 1 62 ? 50.39173 -1.45250 1.14849 1.000 277.74594 42 LEU D CA 1
ATOM 6547 C C . LEU D 1 62 ? 49.86079 -0.40036 0.18351 1.000 282.00504 42 LEU D C 1
ATOM 6548 O O . LEU D 1 62 ? 50.40389 0.70378 0.08558 1.000 287.47616 42 LEU D O 1
ATOM 6550 N N . SER D 1 63 ? 48.79382 -0.75258 -0.52716 1.000 279.90151 43 SER D N 1
ATOM 6551 C CA . SER D 1 63 ? 48.15471 0.16164 -1.45688 1.000 283.76728 43 SER D CA 1
ATOM 6552 C C . SER D 1 63 ? 47.20396 1.09424 -0.71285 1.000 282.16848 43 SER D C 1
ATOM 6553 O O . SER D 1 63 ? 46.81441 0.81877 0.42486 1.000 277.18395 43 SER D O 1
ATOM 6556 N N . PRO D 1 64 ? 46.82611 2.22070 -1.32864 1.000 286.69464 44 PRO D N 1
ATOM 6557 C CA . PRO D 1 64 ? 45.83309 3.09539 -0.68051 1.000 285.13845 44 PRO D CA 1
ATOM 6558 C C . PRO D 1 64 ? 44.50813 2.40294 -0.41609 1.000 278.99928 44 PRO D C 1
ATOM 6559 O O . PRO D 1 64 ? 43.86149 2.67894 0.60193 1.000 275.53922 44 PRO D O 1
ATOM 6563 N N . GLU D 1 65 ? 44.08498 1.50369 -1.30753 1.000 277.95270 45 GLU D N 1
ATOM 6564 C CA . GLU D 1 65 ? 42.84082 0.77478 -1.08479 1.000 272.69275 45 GLU D CA 1
ATOM 6565 C C . GLU D 1 65 ? 42.99221 -0.24484 0.03710 1.000 267.01059 45 GLU D C 1
ATOM 6566 O O . GLU D 1 65 ? 42.08218 -0.41273 0.85703 1.000 262.83738 45 GLU D O 1
ATOM 6568 N N . GLN D 1 66 ? 44.13344 -0.93626 0.08967 1.000 267.14572 46 GLN D N 1
ATOM 6569 C CA . GLN D 1 66 ? 44.36214 -1.89906 1.16230 1.000 262.34414 46 GLN D CA 1
ATOM 6570 C C . GLN D 1 66 ? 44.54109 -1.19955 2.50327 1.000 261.34994 46 GLN D C 1
ATOM 6571 O O . GLN D 1 66 ? 44.09991 -1.71048 3.53920 1.000 257.00850 46 GLN D O 1
ATOM 6577 N N . THR D 1 67 ? 45.18653 -0.03113 2.50628 1.000 265.78085 47 THR D N 1
ATOM 6578 C CA . THR D 1 67 ? 45.31604 0.72857 3.74483 1.000 265.42345 47 THR D CA 1
ATOM 6579 C C . THR D 1 67 ? 43.97042 1.29401 4.18134 1.000 263.12094 47 THR D C 1
ATOM 6580 O O . THR D 1 67 ? 43.65628 1.31193 5.37686 1.000 260.12026 47 THR D O 1
ATOM 6584 N N . ARG D 1 68 ? 43.15964 1.75574 3.22585 1.000 264.80014 48 ARG D N 1
ATOM 6585 C CA . ARG D 1 68 ? 41.81897 2.22200 3.56149 1.000 262.69848 48 ARG D CA 1
ATOM 6586 C C . ARG D 1 68 ? 40.92190 1.07223 4.00002 1.000 257.23556 48 ARG D C 1
ATOM 6587 O O . ARG D 1 68 ? 40.02975 1.26700 4.83341 1.000 254.56298 48 ARG D O 1
ATOM 6589 N N . GLU D 1 69 ? 41.14063 -0.12691 3.45555 1.000 255.88118 49 GLU D N 1
ATOM 6590 C CA . GLU D 1 69 ? 40.35306 -1.28435 3.86288 1.000 251.27469 49 GLU D CA 1
ATOM 6591 C C . GLU D 1 69 ? 40.80920 -1.84088 5.20503 1.000 248.16567 49 GLU D C 1
ATOM 6592 O O . GLU D 1 69 ? 39.99656 -2.40992 5.94233 1.000 244.72161 49 GLU D O 1
ATOM 6594 N N . THR D 1 70 ? 42.09195 -1.68713 5.54000 1.000 249.80576 50 THR D N 1
ATOM 6595 C CA . THR D 1 70 ? 42.59378 -2.19992 6.81017 1.000 247.47390 50 THR D CA 1
ATOM 6596 C C . THR D 1 70 ? 42.28618 -1.24972 7.96147 1.000 247.29979 50 THR D C 1
ATOM 6597 O O . THR D 1 70 ? 41.94720 -1.69652 9.06311 1.000 244.45093 50 THR D O 1
ATOM 6599 N N . VAL D 1 71 ? 42.39799 0.05908 7.72739 1.000 250.67280 51 VAL D N 1
ATOM 6600 C CA . VAL D 1 71 ? 42.14756 1.02850 8.79035 1.000 250.92730 51 VAL D CA 1
ATOM 6601 C C . VAL D 1 71 ? 40.66349 1.07259 9.13419 1.000 247.99718 51 VAL D C 1
ATOM 6602 O O . VAL D 1 71 ? 40.27867 0.99892 10.30719 1.000 245.81306 51 VAL D O 1
ATOM 6606 N N . LEU D 1 72 ? 39.80706 1.19207 8.11707 1.000 248.32560 52 LEU D N 1
ATOM 6607 C CA . LEU D 1 72 ? 38.36977 1.24111 8.35727 1.000 246.05996 52 LEU D CA 1
ATOM 6608 C C . LEU D 1 72 ? 37.81618 -0.09096 8.84550 1.000 242.17000 52 LEU D C 1
ATOM 6609 O O . LEU D 1 72 ? 36.76639 -0.10878 9.49695 1.000 240.23455 52 LEU D O 1
ATOM 6611 N N . GLY D 1 73 ? 38.49476 -1.20171 8.54889 1.000 241.33328 53 GLY D N 1
ATOM 6612 C CA . GLY D 1 73 ? 38.02659 -2.50300 8.99187 1.000 238.15633 53 GLY D CA 1
ATOM 6613 C C . GLY D 1 73 ? 38.10996 -2.71538 10.48857 1.000 236.37554 53 GLY D C 1
ATOM 6614 O O . GLY D 1 73 ? 37.40388 -3.57836 11.02100 1.000 234.13996 53 GLY D O 1
ATOM 6615 N N . VAL D 1 74 ? 38.95781 -1.95181 11.17908 1.000 237.82325 54 VAL D N 1
ATOM 6616 C CA . VAL D 1 74 ? 39.06664 -2.07107 12.62835 1.000 236.74636 54 VAL D CA 1
ATOM 6617 C C . VAL D 1 74 ? 38.02840 -1.23184 13.36443 1.000 236.43213 54 VAL D C 1
ATOM 6618 O O . VAL D 1 74 ? 37.73814 -1.51088 14.53658 1.000 235.25555 54 VAL D O 1
ATOM 6620 N N . MET D 1 75 ? 37.46293 -0.21996 12.71670 1.000 237.74190 55 MET D N 1
ATOM 6621 C CA . MET D 1 75 ? 36.46914 0.64212 13.33397 1.000 237.65373 55 MET D CA 1
ATOM 6622 C C . MET D 1 75 ? 35.07189 0.04852 13.18650 1.000 235.66044 55 MET D C 1
ATOM 6623 O O . MET D 1 75 ? 34.80308 -0.76029 12.29545 1.000 234.99343 55 MET D O 1
ATOM 6628 N N . ASN D 1 76 ? 34.17814 0.46166 14.08250 1.000 235.08243 56 ASN D N 1
ATOM 6629 C CA . ASN D 1 76 ? 32.76980 0.12528 13.95778 1.000 233.98012 56 ASN D CA 1
ATOM 6630 C C . ASN D 1 76 ? 32.07998 1.19961 13.11724 1.000 235.50435 56 ASN D C 1
ATOM 6631 O O . ASN D 1 76 ? 32.72485 2.09464 12.56416 1.000 237.44815 56 ASN D O 1
ATOM 6636 N N . GLU D 1 77 ? 30.75148 1.12365 13.01489 1.000 235.08936 57 GLU D N 1
ATOM 6637 C CA . GLU D 1 77 ? 30.02975 2.06200 12.16262 1.000 236.77390 57 GLU D CA 1
ATOM 6638 C C . GLU D 1 77 ? 30.11663 3.49025 12.68691 1.000 238.16566 57 GLU D C 1
ATOM 6639 O O . GLU D 1 77 ? 30.13538 4.43870 11.89365 1.000 240.32711 57 GLU D O 1
ATOM 6641 N N . GLN D 1 78 ? 30.17975 3.66648 14.00775 1.000 237.35745 58 GLN D N 1
ATOM 6642 C CA . GLN D 1 78 ? 30.25523 5.01078 14.56902 1.000 238.85899 58 GLN D CA 1
ATOM 6643 C C . GLN D 1 78 ? 31.66848 5.57537 14.48550 1.000 240.60887 58 GLN D C 1
ATOM 6644 O O . GLN D 1 78 ? 31.84793 6.76186 14.18731 1.000 243.00424 58 GLN D O 1
ATOM 6650 N N . GLN D 1 79 ? 32.68123 4.74498 14.74913 1.000 239.84835 59 GLN D N 1
ATOM 6651 C CA . GLN D 1 79 ? 34.06077 5.20449 14.62813 1.000 241.96115 59 GLN D CA 1
ATOM 6652 C C . GLN D 1 79 ? 34.40795 5.54852 13.18622 1.000 244.09764 59 GLN D C 1
ATOM 6653 O O . GLN D 1 79 ? 35.22055 6.44754 12.94056 1.000 247.11008 59 GLN D O 1
ATOM 6659 N N . ARG D 1 80 ? 33.80623 4.84760 12.22175 1.000 243.09825 60 ARG D N 1
ATOM 6660 C CA . ARG D 1 80 ? 34.00595 5.20054 10.82063 1.000 245.58419 60 ARG D CA 1
ATOM 6661 C C . ARG D 1 80 ? 33.36131 6.53919 10.48581 1.000 248.09347 60 ARG D C 1
ATOM 6662 O O . ARG D 1 80 ? 33.81688 7.23404 9.57011 1.000 251.45282 60 ARG D O 1
ATOM 6664 N N . ARG D 1 81 ? 32.30757 6.91711 11.21313 1.000 246.86965 61 ARG D N 1
ATOM 6665 C CA . ARG D 1 81 ? 31.66146 8.20386 10.98021 1.000 249.23894 61 ARG D CA 1
ATOM 6666 C C . ARG D 1 81 ? 32.46909 9.35011 11.57669 1.000 251.71925 61 ARG D C 1
ATOM 6667 O O . ARG D 1 81 ? 32.61331 10.40404 10.94707 1.000 255.26773 61 ARG D O 1
ATOM 6669 N N . ASP D 1 82 ? 32.99851 9.16517 12.78865 1.000 250.37668 62 ASP D N 1
ATOM 6670 C CA . ASP D 1 82 ? 33.84014 10.19390 13.38947 1.000 253.14348 62 ASP D CA 1
ATOM 6671 C C . ASP D 1 82 ? 35.15321 10.35243 12.63491 1.000 256.39765 62 ASP D C 1
ATOM 6672 O O . ASP D 1 82 ? 35.70689 11.45669 12.58130 1.000 260.29530 62 ASP D O 1
ATOM 6674 N N . PHE D 1 83 ? 35.66118 9.26784 12.04479 1.000 255.22729 63 PHE D N 1
ATOM 6675 C CA . PHE D 1 83 ? 36.91549 9.34591 11.30384 1.000 258.52514 63 PHE D CA 1
ATOM 6676 C C . PHE D 1 83 ? 36.73739 10.09868 9.99110 1.000 262.24084 63 PHE D C 1
ATOM 6677 O O . PHE D 1 83 ? 37.63854 10.82755 9.56062 1.000 266.76757 63 PHE D O 1
ATOM 6685 N N . ALA D 1 84 ? 35.58244 9.93844 9.34144 1.000 260.93356 64 ALA D N 1
ATOM 6686 C CA . ALA D 1 84 ? 35.33890 10.62979 8.08119 1.000 264.80232 64 ALA D CA 1
ATOM 6687 C C . ALA D 1 84 ? 35.03886 12.10929 8.28570 1.000 268.14677 64 ALA D C 1
ATOM 6688 O O . ALA D 1 84 ? 35.31672 12.92124 7.39555 1.000 272.98376 64 ALA D O 1
ATOM 6690 N N . GLU D 1 85 ? 34.48143 12.47898 9.43928 1.000 266.02660 65 GLU D N 1
ATOM 6691 C CA . GLU D 1 85 ? 34.11790 13.86590 9.70322 1.000 268.97609 65 GLU D CA 1
ATOM 6692 C C . GLU D 1 85 ? 35.27401 14.67387 10.28016 1.000 272.50425 65 GLU D C 1
ATOM 6693 O O . GLU D 1 85 ? 35.47999 15.82590 9.88379 1.000 277.38742 65 GLU D O 1
ATOM 6695 N N . ASN D 1 86 ? 36.03282 14.09634 11.20914 1.000 270.59711 66 ASN D N 1
ATOM 6696 C CA . ASN D 1 86 ? 37.11776 14.79949 11.87944 1.000 274.06043 66 ASN D CA 1
ATOM 6697 C C . ASN D 1 86 ? 38.48438 14.50775 11.27619 1.000 277.28270 66 ASN D C 1
ATOM 6698 O O . ASN D 1 86 ? 39.47768 15.08932 11.72471 1.000 281.03845 66 ASN D O 1
ATOM 6700 N N . HIS D 1 87 ? 38.56119 13.61954 10.28533 1.000 276.21917 67 HIS D N 1
ATOM 6701 C CA . HIS D 1 87 ? 39.80393 13.19086 9.64727 1.000 278.96598 67 HIS D CA 1
ATOM 6702 C C . HIS D 1 87 ? 40.76855 12.52441 10.62259 1.000 277.48515 67 HIS D C 1
ATOM 6703 O O . HIS D 1 87 ? 41.89773 12.19281 10.24192 1.000 280.00956 67 HIS D O 1
ATOM 6705 N N . GLU D 1 88 ? 40.35332 12.31971 11.87143 1.000 273.82563 68 GLU D N 1
ATOM 6706 C CA . GLU D 1 88 ? 41.17282 11.66458 12.87909 1.000 272.49130 68 GLU D CA 1
ATOM 6707 C C . GLU D 1 88 ? 40.26700 10.85569 13.79354 1.000 266.70753 68 GLU D C 1
ATOM 6708 O O . GLU D 1 88 ? 39.08271 11.16640 13.94929 1.000 264.68999 68 GLU D O 1
ATOM 6714 N N . CYS D 1 89 ? 40.83804 9.81903 14.40288 1.000 264.47894 69 CYS D N 1
ATOM 6715 C CA . CYS D 1 89 ? 40.09280 8.98042 15.33880 1.000 259.69315 69 CYS D CA 1
ATOM 6716 C C . CYS D 1 89 ? 41.08232 8.16635 16.15455 1.000 259.30398 69 CYS D C 1
ATOM 6717 O O . CYS D 1 89 ? 41.86826 7.40053 15.58754 1.000 259.45416 69 CYS D O 1
ATOM 6719 N N . ASN D 1 90 ? 41.04626 8.33037 17.47338 1.000 259.09028 70 ASN D N 1
ATOM 6720 C CA . ASN D 1 90 ? 41.87115 7.56029 18.39380 1.000 258.89659 70 ASN D CA 1
ATOM 6721 C C . ASN D 1 90 ? 40.97087 6.66506 19.23288 1.000 254.67063 70 ASN D C 1
ATOM 6722 O O . ASN D 1 90 ? 39.99504 7.13998 19.82353 1.000 253.69673 70 ASN D O 1
ATOM 6724 N N . PHE D 1 91 ? 41.29656 5.37545 19.28236 1.000 252.52319 71 PHE D N 1
ATOM 6725 C CA . PHE D 1 91 ? 40.47733 4.40655 19.99549 1.000 249.01698 71 PHE D CA 1
ATOM 6726 C C . PHE D 1 91 ? 41.36433 3.26977 20.48731 1.000 248.76315 71 PHE D C 1
ATOM 6727 O O . PHE D 1 91 ? 42.58072 3.26418 20.27704 1.000 251.17736 71 PHE D O 1
ATOM 6729 N N . ALA D 1 92 ? 40.73783 2.30061 21.15168 1.000 246.19717 72 ALA D N 1
ATOM 6730 C CA . ALA D 1 92 ? 41.41833 1.12148 21.66394 1.000 245.84945 72 ALA D CA 1
ATOM 6731 C C . ALA D 1 92 ? 40.61800 -0.12024 21.29876 1.000 242.36994 72 ALA D C 1
ATOM 6732 O O . ALA D 1 92 ? 39.40236 -0.05778 21.09681 1.000 240.48009 72 ALA D O 1
ATOM 6734 N N . ILE D 1 93 ? 41.31368 -1.25641 21.21674 1.000 241.86815 73 ILE D N 1
ATOM 6735 C CA . ILE D 1 93 ? 40.70441 -2.51857 20.81892 1.000 239.06470 73 ILE D CA 1
ATOM 6736 C C . ILE D 1 93 ? 41.18063 -3.62543 21.74938 1.000 239.33728 73 ILE D C 1
ATOM 6737 O O . ILE D 1 93 ? 42.17129 -3.48471 22.46969 1.000 241.69882 73 ILE D O 1
ATOM 6739 N N . SER D 1 94 ? 40.45466 -4.74201 21.72131 1.000 237.31805 74 SER D N 1
ATOM 6740 C CA . SER D 1 94 ? 40.76346 -5.91151 22.53892 1.000 237.69371 74 SER D CA 1
ATOM 6741 C C . SER D 1 94 ? 40.66922 -7.15169 21.66088 1.000 235.72238 74 SER D C 1
ATOM 6742 O O . SER D 1 94 ? 39.57652 -7.52188 21.21869 1.000 234.00797 74 SER D O 1
ATOM 6744 N N . ALA D 1 95 ? 41.80946 -7.78888 21.40901 1.000 236.25886 75 ALA D N 1
ATOM 6745 C CA . ALA D 1 95 ? 41.87311 -9.01013 20.61731 1.000 234.70125 75 ALA D CA 1
ATOM 6746 C C . ALA D 1 95 ? 41.87937 -10.20771 21.55940 1.000 235.26922 75 ALA D C 1
ATOM 6747 O O . ALA D 1 95 ? 42.73636 -10.30158 22.44485 1.000 237.31779 75 ALA D O 1
ATOM 6749 N N . ARG D 1 96 ? 40.92592 -11.11636 21.36713 1.000 233.94837 76 ARG D N 1
ATOM 6750 C CA . ARG D 1 96 ? 40.78537 -12.26817 22.24911 1.000 234.95969 76 ARG D CA 1
ATOM 6751 C C . ARG D 1 96 ? 41.97901 -13.20231 22.09141 1.000 235.48416 76 ARG D C 1
ATOM 6752 O O . ARG D 1 96 ? 42.24858 -13.69942 20.99360 1.000 234.04083 76 ARG D O 1
ATOM 6754 N N . GLY D 1 97 ? 42.69483 -13.44070 23.19136 1.000 237.82916 77 GLY D N 1
ATOM 6755 C CA . GLY D 1 97 ? 43.80643 -14.36421 23.20376 1.000 238.79077 77 GLY D CA 1
ATOM 6756 C C . GLY D 1 97 ? 45.15563 -13.76622 22.86857 1.000 239.63433 77 GLY D C 1
ATOM 6757 O O . GLY D 1 97 ? 46.17633 -14.43942 23.06280 1.000 241.05514 77 GLY D O 1
ATOM 6758 N N . ILE D 1 98 ? 45.20011 -12.53125 22.37430 1.000 239.21783 78 ILE D N 1
ATOM 6759 C CA . ILE D 1 98 ? 46.44819 -11.87270 21.99322 1.000 240.63865 78 ILE D CA 1
ATOM 6760 C C . ILE D 1 98 ? 46.81539 -10.77135 22.98369 1.000 243.40126 78 ILE D C 1
ATOM 6761 O O . ILE D 1 98 ? 47.89611 -10.79142 23.57585 1.000 246.21180 78 ILE D O 1
ATOM 6763 N N . GLY D 1 99 ? 45.93097 -9.80589 23.17551 1.000 242.92618 79 GLY D N 1
ATOM 6764 C CA . GLY D 1 99 ? 46.17962 -8.70294 24.07781 1.000 245.59345 79 GLY D CA 1
ATOM 6765 C C . GLY D 1 99 ? 45.39315 -7.48243 23.64320 1.000 244.55808 79 GLY D C 1
ATOM 6766 O O . GLY D 1 99 ? 44.41745 -7.58853 22.90702 1.000 241.81113 79 GLY D O 1
ATOM 6767 N N . ARG D 1 100 ? 45.84288 -6.32355 24.11637 1.000 247.16674 80 ARG D N 1
ATOM 6768 C CA . ARG D 1 100 ? 45.22022 -5.04889 23.79747 1.000 246.87616 80 ARG D CA 1
ATOM 6769 C C . ARG D 1 100 ? 46.24842 -4.11204 23.17924 1.000 249.22683 80 ARG D C 1
ATOM 6770 O O . ARG D 1 100 ? 47.44952 -4.21764 23.44652 1.000 252.05678 80 ARG D O 1
ATOM 6772 N N . PHE D 1 101 ? 45.76495 -3.19296 22.34558 1.000 248.48998 81 PHE D N 1
ATOM 6773 C CA . PHE D 1 101 ? 46.63066 -2.23276 21.67678 1.000 251.19154 81 PHE D CA 1
ATOM 6774 C C . PHE D 1 101 ? 45.84722 -0.95770 21.40337 1.000 251.30014 81 PHE D C 1
ATOM 6775 O O . PHE D 1 101 ? 44.64988 -1.00639 21.11015 1.000 248.34755 81 PHE D O 1
ATOM 6777 N N . ARG D 1 102 ? 46.53151 0.17904 21.50319 1.000 255.08360 82 ARG D N 1
ATOM 6778 C CA . ARG D 1 102 ? 45.93442 1.48411 21.25406 1.000 255.96824 82 ARG D CA 1
ATOM 6779 C C . ARG D 1 102 ? 46.29568 1.94945 19.84952 1.000 257.08518 82 ARG D C 1
ATOM 6780 O O . ARG D 1 102 ? 47.45762 1.85784 19.43884 1.000 259.81975 82 ARG D O 1
ATOM 6782 N N . VAL D 1 103 ? 45.30210 2.45257 19.12111 1.000 255.40199 83 VAL D N 1
ATOM 6783 C CA . VAL D 1 103 ? 45.46414 2.85552 17.72946 1.000 256.49577 83 VAL D CA 1
ATOM 6784 C C . VAL D 1 103 ? 45.29434 4.36378 17.62146 1.000 259.65453 83 VAL D C 1
ATOM 6785 O O . VAL D 1 103 ? 44.48654 4.96401 18.34032 1.000 259.00635 83 VAL D O 1
ATOM 6787 N N . SER D 1 104 ? 46.06045 4.97438 16.71718 1.000 263.42279 84 SER D N 1
ATOM 6788 C CA . SER D 1 104 ? 45.96480 6.40235 16.41037 1.000 267.12810 84 SER D CA 1
ATOM 6789 C C . SER D 1 104 ? 45.84693 6.52524 14.89395 1.000 267.87848 84 SER D C 1
ATOM 6790 O O . SER D 1 104 ? 46.85610 6.55587 14.18351 1.000 271.41847 84 SER D O 1
ATOM 6792 N N . ALA D 1 105 ? 44.61342 6.58354 14.40264 1.000 264.93552 85 ALA D N 1
ATOM 6793 C CA . ALA D 1 105 ? 44.35557 6.72129 12.97803 1.000 265.81288 85 ALA D CA 1
ATOM 6794 C C . ALA D 1 105 ? 44.39743 8.18871 12.57084 1.000 270.70300 85 ALA D C 1
ATOM 6795 O O . ALA D 1 105 ? 44.16103 9.08780 13.38258 1.000 271.96507 85 ALA D O 1
ATOM 6797 N N . PHE D 1 106 ? 44.69952 8.42317 11.29623 1.000 273.80788 86 PHE D N 1
ATOM 6798 C CA . PHE D 1 106 ? 44.89101 9.78201 10.81417 1.000 279.48062 86 PHE D CA 1
ATOM 6799 C C . PHE D 1 106 ? 44.84770 9.79925 9.29470 1.000 281.80297 86 PHE D C 1
ATOM 6800 O O . PHE D 1 106 ? 45.14731 8.79810 8.63825 1.000 280.39182 86 PHE D O 1
ATOM 6808 N N . TYR D 1 107 ? 44.46282 10.95002 8.74976 1.000 285.65866 87 TYR D N 1
ATOM 6809 C CA . TYR D 1 107 ? 44.64582 11.21939 7.33238 1.000 289.98044 87 TYR D CA 1
ATOM 6810 C C . TYR D 1 107 ? 46.07076 11.69814 7.09140 1.000 296.80898 87 TYR D C 1
ATOM 6811 O O . TYR D 1 107 ? 46.64292 12.42347 7.90964 1.000 299.85404 87 TYR D O 1
ATOM 6820 N N . GLN D 1 108 ? 46.64819 11.28022 5.96903 1.000 299.58872 88 GLN D N 1
ATOM 6821 C CA . GLN D 1 108 ? 47.98236 11.73036 5.58585 1.000 306.89481 88 GLN D CA 1
ATOM 6822 C C . GLN D 1 108 ? 48.04837 11.78298 4.06888 1.000 311.15056 88 GLN D C 1
ATOM 6823 O O . GLN D 1 108 ? 47.87367 10.75632 3.40536 1.000 308.04011 88 GLN D O 1
ATOM 6829 N N . ARG D 1 109 ? 48.28623 12.97967 3.52891 1.000 318.60434 89 ARG D N 1
ATOM 6830 C CA . ARG D 1 109 ? 48.27031 13.20827 2.08399 1.000 323.74939 89 ARG D CA 1
ATOM 6831 C C . ARG D 1 109 ? 46.95705 12.72576 1.47261 1.000 318.78365 89 ARG D C 1
ATOM 6832 O O . ARG D 1 109 ? 46.93164 12.11321 0.40263 1.000 319.44105 89 ARG D O 1
ATOM 6834 N N . ASN D 1 110 ? 45.85440 13.00388 2.17333 1.000 314.08088 90 ASN D N 1
ATOM 6835 C CA . ASN D 1 110 ? 44.51410 12.57008 1.77377 1.000 309.16940 90 ASN D CA 1
ATOM 6836 C C . ASN D 1 110 ? 44.42163 11.05059 1.65481 1.000 303.13465 90 ASN D C 1
ATOM 6837 O O . ASN D 1 110 ? 43.67741 10.52540 0.82299 1.000 301.48756 90 ASN D O 1
ATOM 6839 N N . LEU D 1 111 ? 45.17612 10.33452 2.48686 1.000 300.16110 91 LEU D N 1
ATOM 6840 C CA . LEU D 1 111 ? 45.15707 8.87964 2.50487 1.000 294.52429 91 LEU D CA 1
ATOM 6841 C C . LEU D 1 111 ? 45.14063 8.39907 3.94819 1.000 288.93405 91 LEU D C 1
ATOM 6842 O O . LEU D 1 111 ? 45.64270 9.07532 4.84970 1.000 290.66065 91 LEU D O 1
ATOM 6844 N N . VAL D 1 112 ? 44.56284 7.22002 4.15640 1.000 282.69887 92 VAL D N 1
ATOM 6845 C CA . VAL D 1 112 ? 44.37448 6.68702 5.50031 1.000 277.35906 92 VAL D CA 1
ATOM 6846 C C . VAL D 1 112 ? 45.68892 6.12971 6.03022 1.000 277.96105 92 VAL D C 1
ATOM 6847 O O . VAL D 1 112 ? 46.54981 5.66571 5.27425 1.000 280.41582 92 VAL D O 1
ATOM 6849 N N . GLY D 1 113 ? 45.84049 6.17831 7.35030 1.000 275.99438 93 GLY D N 1
ATOM 6850 C CA . GLY D 1 113 ? 47.01480 5.63748 8.00667 1.000 276.45983 93 GLY D CA 1
ATOM 6851 C C . GLY D 1 113 ? 46.75055 5.47182 9.48304 1.000 272.86393 93 GLY D C 1
ATOM 6852 O O . GLY D 1 113 ? 45.94911 6.20502 10.07034 1.000 272.02679 93 GLY D O 1
ATOM 6853 N N . MET D 1 114 ? 47.42741 4.49892 10.08940 1.000 271.00533 94 MET D N 1
ATOM 6854 C CA . MET D 1 114 ? 47.19580 4.18715 11.49204 1.000 267.78055 94 MET D CA 1
ATOM 6855 C C . MET D 1 114 ? 48.47982 3.68064 12.13059 1.000 269.44619 94 MET D C 1
ATOM 6856 O O . MET D 1 114 ? 49.27319 2.98848 11.48721 1.000 270.41938 94 MET D O 1
ATOM 6858 N N . VAL D 1 115 ? 48.67069 4.02949 13.40048 1.000 270.02133 95 VAL D N 1
ATOM 6859 C CA . VAL D 1 115 ? 49.79742 3.56436 14.19979 1.000 271.69277 95 VAL D CA 1
ATOM 6860 C C . VAL D 1 115 ? 49.24209 2.85971 15.42897 1.000 267.41983 95 VAL D C 1
ATOM 6861 O O . VAL D 1 115 ? 48.41644 3.42605 16.15467 1.000 266.24776 95 VAL D O 1
ATOM 6863 N N . LEU D 1 116 ? 49.69079 1.62952 15.65803 1.000 265.43031 96 LEU D N 1
ATOM 6864 C CA . LEU D 1 116 ? 49.20994 0.80330 16.75658 1.000 261.78946 96 LEU D CA 1
ATOM 6865 C C . LEU D 1 116 ? 50.31503 0.62902 17.78864 1.000 264.75258 96 LEU D C 1
ATOM 6866 O O . LEU D 1 116 ? 51.45459 0.31200 17.43525 1.000 267.46660 96 LEU D O 1
ATOM 6868 N N . ARG D 1 117 ? 49.97357 0.83181 19.05927 1.000 264.56067 97 ARG D N 1
ATOM 6869 C CA . ARG D 1 117 ? 50.90725 0.68645 20.16945 1.000 267.63266 97 ARG D CA 1
ATOM 6870 C C . ARG D 1 117 ? 50.43658 -0.45657 21.05674 1.000 264.16104 97 ARG D C 1
ATOM 6871 O O . ARG D 1 117 ? 49.29727 -0.44600 21.53310 1.000 261.23628 97 ARG D O 1
ATOM 6873 N N . ARG D 1 118 ? 51.31056 -1.43203 21.28655 1.000 264.89039 98 ARG D N 1
ATOM 6874 C CA . ARG D 1 118 ? 50.94311 -2.57629 22.10886 1.000 262.25081 98 ARG D CA 1
ATOM 6875 C C . ARG D 1 118 ? 50.84822 -2.17764 23.57699 1.000 264.44467 98 ARG D C 1
ATOM 6876 O O . ARG D 1 118 ? 51.71029 -1.46819 24.10325 1.000 269.13286 98 ARG D O 1
ATOM 6878 N N . ILE D 1 119 ? 49.78902 -2.63721 24.23814 1.000 261.48091 99 ILE D N 1
ATOM 6879 C CA . ILE D 1 119 ? 49.60446 -2.39087 25.66521 1.000 263.53911 99 ILE D CA 1
ATOM 6880 C C . ILE D 1 119 ? 50.48559 -3.37542 26.42727 1.000 265.68011 99 ILE D C 1
ATOM 6881 O O . ILE D 1 119 ? 50.26165 -4.58738 26.38236 1.000 263.14649 99 ILE D O 1
ATOM 6883 N N . GLU D 1 120 ? 51.48770 -2.85430 27.12963 1.000 270.73517 100 GLU D N 1
ATOM 6884 C CA . GLU D 1 120 ? 52.45054 -3.70524 27.81249 1.000 273.57761 100 GLU D CA 1
ATOM 6885 C C . GLU D 1 120 ? 51.81732 -4.37864 29.02601 1.000 273.25346 100 GLU D C 1
ATOM 6886 O O . GLU D 1 120 ? 50.93336 -3.82427 29.68495 1.000 273.01759 100 GLU D O 1
ATOM 6892 N N . THR D 1 121 ? 52.28156 -5.59677 29.31471 1.000 273.56939 101 THR D N 1
ATOM 6893 C CA . THR D 1 121 ? 51.82174 -6.35568 30.46784 1.000 274.19032 101 THR D CA 1
ATOM 6894 C C . THR D 1 121 ? 52.93229 -6.74794 31.43011 1.000 279.49054 101 THR D C 1
ATOM 6895 O O . THR D 1 121 ? 52.64603 -6.96775 32.61210 1.000 281.84047 101 THR D O 1
ATOM 6897 N N . ASN D 1 122 ? 54.17630 -6.84631 30.96781 1.000 265.42053 102 ASN D N 1
ATOM 6898 C CA . ASN D 1 122 ? 55.30595 -7.16005 31.83971 1.000 265.79191 102 ASN D CA 1
ATOM 6899 C C . ASN D 1 122 ? 55.60813 -5.94047 32.69910 1.000 258.33911 102 ASN D C 1
ATOM 6900 O O . ASN D 1 122 ? 56.28416 -5.00639 32.26264 1.000 255.72358 102 ASN D O 1
ATOM 6902 N N . ILE D 1 123 ? 55.10415 -5.94428 33.92840 1.000 255.33097 103 ILE D N 1
ATOM 6903 C CA . ILE D 1 123 ? 55.24223 -4.80047 34.82491 1.000 248.66663 103 ILE D CA 1
ATOM 6904 C C . ILE D 1 123 ? 56.62744 -4.81275 35.45891 1.000 249.23850 103 ILE D C 1
ATOM 6905 O O . ILE D 1 123 ? 57.00759 -5.80453 36.09864 1.000 253.40186 103 ILE D O 1
ATOM 6907 N N . PRO D 1 124 ? 57.41336 -3.75044 35.30572 1.000 245.74808 104 PRO D N 1
ATOM 6908 C CA . PRO D 1 124 ? 58.66408 -3.65402 36.06104 1.000 245.98285 104 PRO D CA 1
ATOM 6909 C C . PRO D 1 124 ? 58.37533 -3.47419 37.54071 1.000 243.07819 104 PRO D C 1
ATOM 6910 O O . PRO D 1 124 ? 57.32164 -2.97011 37.93388 1.000 239.06064 104 PRO D O 1
ATOM 6914 N N . THR D 1 125 ? 59.31555 -3.91314 38.36669 1.000 245.80798 105 THR D N 1
ATOM 6915 C CA . THR D 1 125 ? 59.17789 -3.72596 39.80039 1.000 243.87388 105 THR D CA 1
ATOM 6916 C C . THR D 1 125 ? 59.77953 -2.38740 40.21624 1.000 238.91658 105 THR D C 1
ATOM 6917 O O . THR D 1 125 ? 60.42560 -1.69176 39.43012 1.000 237.44577 105 THR D O 1
ATOM 6921 N N . LEU D 1 126 ? 59.54735 -2.02389 41.47844 1.000 236.73712 106 LEU D N 1
ATOM 6922 C CA . LEU D 1 126 ? 60.13872 -0.80265 42.01219 1.000 232.81581 106 LEU D CA 1
ATOM 6923 C C . LEU D 1 126 ? 61.65808 -0.89144 42.05016 1.000 236.04850 106 LEU D C 1
ATOM 6924 O O . LEU D 1 126 ? 62.34417 0.12612 41.89844 1.000 233.34156 106 LEU D O 1
ATOM 6927 N N . GLU D 1 127 ? 62.20031 -2.09602 42.24619 1.000 242.29919 107 GLU D N 1
ATOM 6928 C CA . GLU D 1 127 ? 63.64980 -2.26187 42.26312 1.000 246.34720 107 GLU D CA 1
ATOM 6929 C C . GLU D 1 127 ? 64.23984 -2.12458 40.86477 1.000 246.94113 107 GLU D C 1
ATOM 6930 O O . GLU D 1 127 ? 65.32277 -1.55124 40.69713 1.000 247.05902 107 GLU D O 1
ATOM 6936 N N . GLU D 1 128 ? 63.54715 -2.64893 39.84901 1.000 247.79611 108 GLU D N 1
ATOM 6937 C CA . GLU D 1 128 ? 64.03209 -2.51338 38.47897 1.000 248.83260 108 GLU D CA 1
ATOM 6938 C C . GLU D 1 128 ? 64.08531 -1.05460 38.04639 1.000 242.79430 108 GLU D C 1
ATOM 6939 O O . GLU D 1 128 ? 64.97387 -0.66711 37.27911 1.000 243.67967 108 GLU D O 1
ATOM 6945 N N . LEU D 1 129 ? 63.15116 -0.23292 38.52571 1.000 237.12681 109 LEU D N 1
ATOM 6946 C CA . LEU D 1 129 ? 63.19338 1.19856 38.26164 1.000 231.80660 109 LEU D CA 1
ATOM 6947 C C . LEU D 1 129 ? 64.13731 1.94194 39.19622 1.000 230.46604 109 LEU D C 1
ATOM 6948 O O . LEU D 1 129 ? 64.33582 3.14815 39.01248 1.000 226.66835 109 LEU D O 1
ATOM 6953 N N . LYS D 1 130 ? 64.71532 1.25320 40.18424 1.000 234.03280 110 LYS D N 1
ATOM 6954 C CA . LYS D 1 130 ? 65.66043 1.85060 41.13063 1.000 233.92501 110 LYS D CA 1
ATOM 6955 C C . LYS D 1 130 ? 65.03738 3.03317 41.87019 1.000 228.29775 110 LYS D C 1
ATOM 6956 O O . LYS D 1 130 ? 65.67303 4.07038 42.07006 1.000 226.23450 110 LYS D O 1
ATOM 6958 N N . LEU D 1 131 ? 63.78055 2.87318 42.28258 1.000 226.23962 111 LEU D N 1
ATOM 6959 C CA . LEU D 1 131 ? 63.06682 3.91472 43.00325 1.000 221.56671 111 LEU D CA 1
ATOM 6960 C C . LEU D 1 131 ? 63.39803 3.86106 44.49466 1.000 223.26865 111 LEU D C 1
ATOM 6961 O O . LEU D 1 131 ? 63.77196 2.80761 45.01665 1.000 228.04965 111 LEU D O 1
ATOM 6963 N N . PRO D 1 132 ? 63.27818 4.98596 45.20024 1.000 220.07545 112 PRO D N 1
ATOM 6964 C CA . PRO D 1 132 ? 63.59626 4.99069 46.63301 1.000 222.24436 112 PRO D CA 1
ATOM 6965 C C . PRO D 1 132 ? 62.64659 4.11233 47.43385 1.000 224.03802 112 PRO D C 1
ATOM 6966 O O . PRO D 1 132 ? 61.50231 3.86685 47.04340 1.000 222.03871 112 PRO D O 1
ATOM 6970 N N . GLU D 1 133 ? 63.14515 3.64163 48.58081 1.000 228.36533 113 GLU D N 1
ATOM 6971 C CA . GLU D 1 133 ? 62.39434 2.70619 49.41106 1.000 231.30004 113 GLU D CA 1
ATOM 6972 C C . GLU D 1 133 ? 61.17553 3.34295 50.06702 1.000 227.82458 113 GLU D C 1
ATOM 6973 O O . GLU D 1 133 ? 60.28276 2.61417 50.51265 1.000 229.31814 113 GLU D O 1
ATOM 6979 N N . ILE D 1 134 ? 61.11815 4.67584 50.14494 1.000 223.71973 114 ILE D N 1
ATOM 6980 C CA . ILE D 1 134 ? 59.93779 5.33738 50.68642 1.000 220.72456 114 ILE D CA 1
ATOM 6981 C C . ILE D 1 134 ? 58.70908 5.05344 49.83655 1.000 217.93139 114 ILE D C 1
ATOM 6982 O O . ILE D 1 134 ? 57.58004 5.12359 50.33487 1.000 216.98647 114 ILE D O 1
ATOM 6984 N N . LEU D 1 135 ? 58.90200 4.73278 48.55443 1.000 217.06498 115 LEU D N 1
ATOM 6985 C CA . LEU D 1 135 ? 57.77655 4.36071 47.70575 1.000 215.36286 115 LEU D CA 1
ATOM 6986 C C . LEU D 1 135 ? 57.16465 3.03882 48.15044 1.000 218.96577 115 LEU D C 1
ATOM 6987 O O . LEU D 1 135 ? 55.94372 2.85895 48.07483 1.000 217.86583 115 LEU D O 1
ATOM 6989 N N . LYS D 1 136 ? 57.99544 2.10143 48.61399 1.000 223.77134 116 LYS D N 1
ATOM 6990 C CA . LYS D 1 136 ? 57.47889 0.81747 49.07861 1.000 228.00826 116 LYS D CA 1
ATOM 6991 C C . LYS D 1 136 ? 56.57158 0.99831 50.28861 1.000 227.98638 116 LYS D C 1
ATOM 6992 O O . LYS D 1 136 ? 55.49185 0.40041 50.36524 1.000 228.63524 116 LYS D O 1
ATOM 6998 N N . LYS D 1 137 ? 57.00046 1.81757 51.25215 1.000 227.70231 117 LYS D N 1
ATOM 6999 C CA . LYS D 1 137 ? 56.15437 2.10465 52.40556 1.000 227.93824 117 LYS D CA 1
ATOM 7000 C C . LYS D 1 137 ? 54.88046 2.82544 51.98334 1.000 223.14568 117 LYS D C 1
ATOM 7001 O O . LYS D 1 137 ? 53.80806 2.59420 52.55486 1.000 223.81111 117 LYS D O 1
ATOM 7003 N N . LEU D 1 138 ? 54.97760 3.70073 50.97912 1.000 218.79295 118 LEU D N 1
ATOM 7004 C CA . LEU D 1 138 ? 53.78771 4.36741 50.46355 1.000 214.93179 118 LEU D CA 1
ATOM 7005 C C . LEU D 1 138 ? 52.88119 3.39858 49.71492 1.000 215.56863 118 LEU D C 1
ATOM 7006 O O . LEU D 1 138 ? 51.65404 3.54113 49.75869 1.000 214.43332 118 LEU D O 1
ATOM 7008 N N . ALA D 1 139 ? 53.46226 2.40960 49.02945 1.000 217.86669 119 ALA D N 1
ATOM 7009 C CA . ALA D 1 139 ? 52.65515 1.44880 48.28658 1.000 219.14483 119 ALA D CA 1
ATOM 7010 C C . ALA D 1 139 ? 51.81118 0.58333 49.21153 1.000 222.33561 119 ALA D C 1
ATOM 7011 O O . ALA D 1 139 ? 50.70023 0.18802 48.84171 1.000 222.36969 119 ALA D O 1
ATOM 7013 N N . LEU D 1 140 ? 52.31325 0.27835 50.40615 1.000 225.49434 120 LEU D N 1
ATOM 7014 C CA . LEU D 1 140 ? 51.59902 -0.54939 51.36763 1.000 229.25973 120 LEU D CA 1
ATOM 7015 C C . LEU D 1 140 ? 50.71165 0.26068 52.30488 1.000 227.61354 120 LEU D C 1
ATOM 7016 O O . LEU D 1 140 ? 50.14342 -0.30824 53.24311 1.000 230.96006 120 LEU D O 1
ATOM 7018 N N . THR D 1 141 ? 50.58165 1.56591 52.07689 1.000 223.08522 121 THR D N 1
ATOM 7019 C CA . THR D 1 141 ? 49.72770 2.38969 52.92028 1.000 221.94167 121 THR D CA 1
ATOM 7020 C C . THR D 1 141 ? 48.27002 1.96491 52.77990 1.000 222.22285 121 THR D C 1
ATOM 7021 O O . THR D 1 141 ? 47.83416 1.48957 51.72801 1.000 221.47848 121 THR D O 1
ATOM 7023 N N . LYS D 1 142 ? 47.51183 2.14096 53.86152 1.000 223.78180 122 LYS D N 1
ATOM 7024 C CA . LYS D 1 142 ? 46.12292 1.69974 53.89852 1.000 224.82241 122 LYS D CA 1
ATOM 7025 C C . LYS D 1 142 ? 45.15240 2.77044 53.41447 1.000 221.23598 122 LYS D C 1
ATOM 7026 O O . LYS D 1 142 ? 44.19999 2.45765 52.69212 1.000 220.86761 122 LYS D O 1
ATOM 7028 N N . ARG D 1 143 ? 45.36851 4.02654 53.79831 1.000 219.16527 123 ARG D N 1
ATOM 7029 C CA . ARG D 1 143 ? 44.47331 5.10590 53.41102 1.000 216.55238 123 ARG D CA 1
ATOM 7030 C C . ARG D 1 143 ? 45.27871 6.38191 53.21850 1.000 213.63671 123 ARG D C 1
ATOM 7031 O O . ARG D 1 143 ? 46.32343 6.57423 53.84603 1.000 214.24488 123 ARG D O 1
ATOM 7033 N N . GLY D 1 144 ? 44.77839 7.25424 52.34639 1.000 210.97868 124 GLY D N 1
ATOM 7034 C CA . GLY D 1 144 ? 45.44845 8.50794 52.06055 1.000 208.47138 124 GLY D CA 1
ATOM 7035 C C . GLY D 1 144 ? 45.47494 8.84073 50.58374 1.000 205.87499 124 GLY D C 1
ATOM 7036 O O . GLY D 1 144 ? 44.97582 8.07025 49.75890 1.000 206.13326 124 GLY D O 1
ATOM 7037 N N . LEU D 1 145 ? 46.05788 9.98614 50.23707 1.000 203.85520 125 LEU D N 1
ATOM 7038 C CA . LEU D 1 145 ? 46.14313 10.44312 48.85573 1.000 201.85597 125 LEU D CA 1
ATOM 7039 C C . LEU D 1 145 ? 47.60775 10.56883 48.46310 1.000 200.46066 125 LEU D C 1
ATOM 7040 O O . LEU D 1 145 ? 48.36793 11.29635 49.11166 1.000 200.11401 125 LEU D O 1
ATOM 7042 N N . VAL D 1 146 ? 47.99816 9.86049 47.40646 1.000 200.11156 126 VAL D N 1
ATOM 7043 C CA . VAL D 1 146 ? 49.34253 9.93160 46.84735 1.000 199.13393 126 VAL D CA 1
ATOM 7044 C C . VAL D 1 146 ? 49.23023 10.45709 45.42408 1.000 197.91097 126 VAL D C 1
ATOM 7045 O O . VAL D 1 146 ? 48.40874 9.96708 44.64065 1.000 198.64938 126 VAL D O 1
ATOM 7047 N N . ILE D 1 147 ? 50.05273 11.44908 45.09155 1.000 196.53464 127 ILE D N 1
ATOM 7048 C CA . ILE D 1 147 ? 49.97292 12.14946 43.81519 1.000 195.83003 127 ILE D CA 1
ATOM 7049 C C . ILE D 1 147 ? 51.31019 12.02787 43.09950 1.000 195.44809 127 ILE D C 1
ATOM 7050 O O . ILE D 1 147 ? 52.35961 12.33965 43.67481 1.000 194.92943 127 ILE D O 1
ATOM 7054 N N . PHE D 1 148 ? 51.26780 11.57981 41.84570 1.000 196.17958 128 PHE D N 1
ATOM 7055 C CA . PHE D 1 148 ? 52.44423 11.51191 40.98597 1.000 196.33266 128 PHE D CA 1
ATOM 7056 C C . PHE D 1 148 ? 52.44435 12.73973 40.08182 1.000 195.82121 128 PHE D C 1
ATOM 7057 O O . PHE D 1 148 ? 51.56964 12.88577 39.22198 1.000 196.80514 128 PHE D O 1
ATOM 7059 N N . VAL D 1 149 ? 53.41823 13.62197 40.28063 1.000 194.79986 129 VAL D N 1
ATOM 7060 C CA . VAL D 1 149 ? 53.55275 14.82630 39.47554 1.000 194.72729 129 VAL D CA 1
ATOM 7061 C C . VAL D 1 149 ? 54.76161 14.67483 38.56168 1.000 195.35191 129 VAL D C 1
ATOM 7062 O O . VAL D 1 149 ? 55.66276 13.86480 38.79997 1.000 195.58030 129 VAL D O 1
ATOM 7064 N N . GLY D 1 150 ? 54.77116 15.46236 37.50268 1.000 196.18190 130 GLY D N 1
ATOM 7065 C CA . GLY D 1 150 ? 55.84357 15.43237 36.52825 1.000 197.26730 130 GLY D CA 1
ATOM 7066 C C . GLY D 1 150 ? 55.36134 15.91707 35.17876 1.000 199.30738 130 GLY D C 1
ATOM 7067 O O . GLY D 1 150 ? 54.16795 15.98070 34.88919 1.000 200.27688 130 GLY D O 1
ATOM 7068 N N . ALA D 1 151 ? 56.32244 16.27002 34.32889 1.000 200.49163 131 ALA D N 1
ATOM 7069 C CA . ALA D 1 151 ? 56.01077 16.70898 32.97866 1.000 203.22693 131 ALA D CA 1
ATOM 7070 C C . ALA D 1 151 ? 55.53708 15.52290 32.13921 1.000 205.64182 131 ALA D C 1
ATOM 7071 O O . ALA D 1 151 ? 55.45537 14.38260 32.60523 1.000 205.12746 131 ALA D O 1
ATOM 7073 N N . THR D 1 152 ? 55.21922 15.79999 30.87796 1.000 208.89624 132 THR D N 1
ATOM 7074 C CA . THR D 1 152 ? 54.73391 14.75688 29.98497 1.000 212.03734 132 THR D CA 1
ATOM 7075 C C . THR D 1 152 ? 55.84348 13.75476 29.68965 1.000 213.01720 132 THR D C 1
ATOM 7076 O O . THR D 1 152 ? 56.93563 14.13052 29.25301 1.000 213.74219 132 THR D O 1
ATOM 7080 N N . GLY D 1 153 ? 55.56368 12.47762 29.93705 1.000 213.46954 133 GLY D N 1
ATOM 7081 C CA . GLY D 1 153 ? 56.52263 11.43416 29.63951 1.000 215.31062 133 GLY D CA 1
ATOM 7082 C C . GLY D 1 153 ? 57.66653 11.30900 30.61766 1.000 212.81286 133 GLY D C 1
ATOM 7083 O O . GLY D 1 153 ? 58.72590 10.79471 30.24848 1.000 214.76328 133 GLY D O 1
ATOM 7084 N N . THR D 1 154 ? 57.49110 11.76541 31.85529 1.000 209.11682 134 THR D N 1
ATOM 7085 C CA . THR D 1 154 ? 58.51897 11.62336 32.87845 1.000 207.27908 134 THR D CA 1
ATOM 7086 C C . THR D 1 154 ? 58.46324 10.27679 33.58647 1.000 207.82590 134 THR D C 1
ATOM 7087 O O . THR D 1 154 ? 59.10189 10.11557 34.63215 1.000 206.55670 134 THR D O 1
ATOM 7091 N N . GLY D 1 155 ? 57.72215 9.31290 33.04565 1.000 210.21533 135 GLY D N 1
ATOM 7092 C CA . GLY D 1 155 ? 57.59694 8.02079 33.68526 1.000 211.31053 135 GLY D CA 1
ATOM 7093 C C . GLY D 1 155 ? 56.62552 7.97356 34.83945 1.000 208.88719 135 GLY D C 1
ATOM 7094 O O . GLY D 1 155 ? 56.75326 7.09958 35.70236 1.000 209.34609 135 GLY D O 1
ATOM 7095 N N . LYS D 1 156 ? 55.65647 8.89079 34.88747 1.000 206.84562 136 LYS D N 1
ATOM 7096 C CA . LYS D 1 156 ? 54.67728 8.88042 35.97028 1.000 204.94734 136 LYS D CA 1
ATOM 7097 C C . LYS D 1 156 ? 53.85967 7.59535 35.95793 1.000 207.17207 136 LYS D C 1
ATOM 7098 O O . LYS D 1 156 ? 53.78134 6.88387 36.96570 1.000 207.06156 136 LYS D O 1
ATOM 7104 N N . SER D 1 157 ? 53.24222 7.28078 34.81788 1.000 209.72750 137 SER D N 1
ATOM 7105 C CA . SER D 1 157 ? 52.42929 6.07388 34.72876 1.000 212.35477 137 SER D CA 1
ATOM 7106 C C . SER D 1 157 ? 53.28192 4.81361 34.78154 1.000 215.04099 137 SER D C 1
ATOM 7107 O O . SER D 1 157 ? 52.81273 3.77121 35.25180 1.000 216.71204 137 SER D O 1
ATOM 7109 N N . THR D 1 158 ? 54.52609 4.88430 34.30369 1.000 215.97972 138 THR D N 1
ATOM 7110 C CA . THR D 1 158 ? 55.40591 3.72121 34.35794 1.000 219.18913 138 THR D CA 1
ATOM 7111 C C . THR D 1 158 ? 55.77720 3.38396 35.79700 1.000 217.89814 138 THR D C 1
ATOM 7112 O O . THR D 1 158 ? 55.68996 2.22384 36.21669 1.000 220.63460 138 THR D O 1
ATOM 7116 N N . SER D 1 159 ? 56.19384 4.38984 36.57035 1.000 214.29979 139 SER D N 1
ATOM 7117 C CA . SER D 1 159 ? 56.52403 4.15506 37.97160 1.000 213.52755 139 SER D CA 1
ATOM 7118 C C . SER D 1 159 ? 55.28539 3.82279 38.79323 1.000 212.81630 139 SER D C 1
ATOM 7119 O O . SER D 1 159 ? 55.37220 3.05490 39.75841 1.000 214.29367 139 SER D O 1
ATOM 7121 N N . LEU D 1 160 ? 54.13079 4.38564 38.42993 1.000 211.08960 140 LEU D N 1
ATOM 7122 C CA . LEU D 1 160 ? 52.90042 4.08955 39.15685 1.000 210.73795 140 LEU D CA 1
ATOM 7123 C C . LEU D 1 160 ? 52.48016 2.63952 38.95307 1.000 214.64201 140 LEU D C 1
ATOM 7124 O O . LEU D 1 160 ? 52.11825 1.94692 39.91154 1.000 215.68252 140 LEU D O 1
ATOM 7126 N N . ALA D 1 161 ? 52.51899 2.16368 37.70560 1.000 217.34852 141 ALA D N 1
ATOM 7127 C CA . ALA D 1 161 ? 52.19161 0.76728 37.43677 1.000 221.77390 141 ALA D CA 1
ATOM 7128 C C . ALA D 1 161 ? 53.17611 -0.16801 38.12539 1.000 224.40594 141 ALA D C 1
ATOM 7129 O O . ALA D 1 161 ? 52.79066 -1.23382 38.62068 1.000 227.37642 141 ALA D O 1
ATOM 7131 N N . ALA D 1 162 ? 54.45516 0.21381 38.16197 1.000 223.86986 142 ALA D N 1
ATOM 7132 C CA . ALA D 1 162 ? 55.43581 -0.55557 38.91886 1.000 226.65910 142 ALA D CA 1
ATOM 7133 C C . ALA D 1 162 ? 55.09350 -0.56575 40.40201 1.000 225.40291 142 ALA D C 1
ATOM 7134 O O . ALA D 1 162 ? 55.19917 -1.60430 41.06601 1.000 229.06905 142 ALA D O 1
ATOM 7136 N N . MET D 1 163 ? 54.67948 0.58470 40.93866 1.000 220.81275 143 MET D N 1
ATOM 7137 C CA . MET D 1 163 ? 54.23566 0.63662 42.32601 1.000 219.91859 143 MET D CA 1
ATOM 7138 C C . MET D 1 163 ? 52.91967 -0.10462 42.51929 1.000 221.37639 143 MET D C 1
ATOM 7139 O O . MET D 1 163 ? 52.69520 -0.70036 43.57909 1.000 223.24876 143 MET D O 1
ATOM 7141 N N . ILE D 1 164 ? 52.04380 -0.08201 41.51134 1.000 221.03261 144 ILE D N 1
ATOM 7142 C CA . ILE D 1 164 ? 50.78428 -0.81445 41.60307 1.000 222.88170 144 ILE D CA 1
ATOM 7143 C C . ILE D 1 164 ? 51.04693 -2.31156 41.67374 1.000 228.24723 144 ILE D C 1
ATOM 7144 O O . ILE D 1 164 ? 50.35056 -3.04569 42.38450 1.000 230.41872 144 ILE D O 1
ATOM 7146 N N . GLY D 1 165 ? 52.05235 -2.78919 40.93633 1.000 230.95629 145 GLY D N 1
ATOM 7147 C CA . GLY D 1 165 ? 52.41220 -4.19362 41.01307 1.000 236.78771 145 GLY D CA 1
ATOM 7148 C C . GLY D 1 165 ? 52.98134 -4.58718 42.36034 1.000 238.54821 145 GLY D C 1
ATOM 7149 O O . GLY D 1 165 ? 52.87358 -5.74738 42.76780 1.000 243.48148 145 GLY D O 1
ATOM 7150 N N . TYR D 1 166 ? 53.59086 -3.63488 43.06963 1.000 235.13891 146 TYR D N 1
ATOM 7151 C CA . TYR D 1 166 ? 54.11403 -3.91853 44.40187 1.000 237.17646 146 TYR D CA 1
ATOM 7152 C C . TYR D 1 166 ? 52.98049 -4.15045 45.39360 1.000 237.32034 146 TYR D C 1
ATOM 7153 O O . TYR D 1 166 ? 52.98780 -5.13398 46.14253 1.000 242.01786 146 TYR D O 1
ATOM 7162 N N . ARG D 1 167 ? 51.99394 -3.25096 45.41089 1.000 232.70843 147 ARG D N 1
ATOM 7163 C CA . ARG D 1 167 ? 50.84507 -3.42476 46.29388 1.000 232.96403 147 ARG D CA 1
ATOM 7164 C C . ARG D 1 167 ? 50.00764 -4.62831 45.87862 1.000 236.93877 147 ARG D C 1
ATOM 7165 O O . ARG D 1 167 ? 49.46519 -5.34044 46.73288 1.000 240.04310 147 ARG D O 1
ATOM 7173 N N . ASN D 1 168 ? 49.89732 -4.87445 44.57074 1.000 237.38726 148 ASN D N 1
ATOM 7174 C CA . ASN D 1 168 ? 49.12931 -6.01946 44.09423 1.000 241.68392 148 ASN D CA 1
ATOM 7175 C C . ASN D 1 168 ? 49.75931 -7.33554 44.53231 1.000 248.04822 148 ASN D C 1
ATOM 7176 O O . ASN D 1 168 ? 49.04739 -8.31422 44.78371 1.000 252.16546 148 ASN D O 1
ATOM 7181 N N . LYS D 1 169 ? 51.08612 -7.37786 44.64290 1.000 249.42609 149 LYS D N 1
ATOM 7182 C CA . LYS D 1 169 ? 51.77947 -8.60949 44.99254 1.000 256.27306 149 LYS D CA 1
ATOM 7183 C C . LYS D 1 169 ? 52.01690 -8.76695 46.48795 1.000 258.24089 149 LYS D C 1
ATOM 7184 O O . LYS D 1 169 ? 52.24542 -9.89225 46.94621 1.000 264.74725 149 LYS D O 1
ATOM 7186 N N . ASN D 1 170 ? 51.96211 -7.68166 47.25962 1.000 253.45835 150 ASN D N 1
ATOM 7187 C CA . ASN D 1 170 ? 52.32756 -7.72012 48.66956 1.000 255.66039 150 ASN D CA 1
ATOM 7188 C C . ASN D 1 170 ? 51.14978 -7.53285 49.61692 1.000 254.52487 150 ASN D C 1
ATOM 7189 O O . ASN D 1 170 ? 51.36090 -7.46240 50.83276 1.000 256.34791 150 ASN D O 1
ATOM 7194 N N . SER D 1 171 ? 49.92292 -7.45268 49.10858 1.000 252.11905 151 SER D N 1
ATOM 7195 C CA . SER D 1 171 ? 48.76394 -7.27595 49.96988 1.000 251.37523 151 SER D CA 1
ATOM 7196 C C . SER D 1 171 ? 47.57548 -8.00634 49.36439 1.000 253.02748 151 SER D C 1
ATOM 7197 O O . SER D 1 171 ? 47.61724 -8.47037 48.22274 1.000 253.98570 151 SER D O 1
ATOM 7199 N N . THR D 1 172 ? 46.50975 -8.10866 50.15354 1.000 253.82981 152 THR D N 1
ATOM 7200 C CA . THR D 1 172 ? 45.26350 -8.73166 49.73174 1.000 255.54751 152 THR D CA 1
ATOM 7201 C C . THR D 1 172 ? 44.15247 -7.69406 49.77734 1.000 250.60785 152 THR D C 1
ATOM 7202 O O . THR D 1 172 ? 44.03695 -6.94414 50.75231 1.000 248.60946 152 THR D O 1
ATOM 7204 N N . GLY D 1 173 ? 43.34647 -7.64970 48.72619 1.000 249.26111 153 GLY D N 1
ATOM 7205 C CA . GLY D 1 173 ? 42.25091 -6.69552 48.67151 1.000 245.35136 153 GLY D CA 1
ATOM 7206 C C . GLY D 1 173 ? 41.75029 -6.52883 47.24580 1.000 243.89673 153 GLY D C 1
ATOM 7207 O O . GLY D 1 173 ? 41.84584 -7.44625 46.43065 1.000 247.25579 153 GLY D O 1
ATOM 7208 N N . HIS D 1 174 ? 41.21526 -5.33969 46.97488 1.000 239.47123 154 HIS D N 1
ATOM 7209 C CA . HIS D 1 174 ? 40.66830 -5.00056 45.66819 1.000 238.26203 154 HIS D CA 1
ATOM 7210 C C . HIS D 1 174 ? 41.23535 -3.66450 45.21725 1.000 233.23637 154 HIS D C 1
ATOM 7211 O O . HIS D 1 174 ? 41.13925 -2.66902 45.94194 1.000 230.13124 154 HIS D O 1
ATOM 7218 N N . ILE D 1 175 ? 41.81996 -3.64615 44.02314 1.000 232.92683 155 ILE D N 1
ATOM 7219 C CA . ILE D 1 175 ? 42.34816 -2.43300 43.41172 1.000 228.79629 155 ILE D CA 1
ATOM 7220 C C . ILE D 1 175 ? 41.44752 -2.06044 42.24310 1.000 228.96538 155 ILE D C 1
ATOM 7221 O O . ILE D 1 175 ? 41.18124 -2.89209 41.36680 1.000 232.45469 155 ILE D O 1
ATOM 7223 N N . ILE D 1 176 ? 40.97467 -0.81710 42.23475 1.000 225.84803 156 ILE D N 1
ATOM 7224 C CA . ILE D 1 176 ? 40.12414 -0.29327 41.17302 1.000 226.31783 156 ILE D CA 1
ATOM 7225 C C . ILE D 1 176 ? 40.90759 0.77135 40.42032 1.000 223.46729 156 ILE D C 1
ATOM 7226 O O . ILE D 1 176 ? 41.43727 1.70833 41.03016 1.000 220.00210 156 ILE D O 1
ATOM 7228 N N . SER D 1 177 ? 40.97832 0.62960 39.09921 1.000 225.38139 157 SER D N 1
ATOM 7229 C CA . SER D 1 177 ? 41.77895 1.50251 38.25216 1.000 223.54956 157 SER D CA 1
ATOM 7230 C C . SER D 1 177 ? 40.89325 2.16661 37.20860 1.000 225.05144 157 SER D C 1
ATOM 7231 O O . SER D 1 177 ? 40.09455 1.49538 36.54629 1.000 228.98870 157 SER D O 1
ATOM 7234 N N . ILE D 1 178 ? 41.04033 3.48135 37.06594 1.000 222.47386 158 ILE D N 1
ATOM 7235 C CA . ILE D 1 178 ? 40.34724 4.26122 36.04657 1.000 224.26510 158 ILE D CA 1
ATOM 7236 C C . ILE D 1 178 ? 41.41166 5.02726 35.27331 1.000 222.91565 158 ILE D C 1
ATOM 7237 O O . ILE D 1 178 ? 42.00099 5.97941 35.79921 1.000 219.37598 158 ILE D O 1
ATOM 7239 N N . GLU D 1 179 ? 41.66425 4.61449 34.03355 1.000 226.12748 159 GLU D N 1
ATOM 7240 C CA . GLU D 1 179 ? 42.73467 5.18209 33.22909 1.000 225.56054 159 GLU D CA 1
ATOM 7241 C C . GLU D 1 179 ? 42.18672 5.65729 31.89127 1.000 229.49481 159 GLU D C 1
ATOM 7242 O O . GLU D 1 179 ? 41.14390 5.19583 31.42095 1.000 233.49899 159 GLU D O 1
ATOM 7248 N N . ASP D 1 180 ? 42.91321 6.59110 31.27967 1.000 228.78488 160 ASP D N 1
ATOM 7249 C CA . ASP D 1 180 ? 42.54227 7.13084 29.97190 1.000 233.00230 160 ASP D CA 1
ATOM 7250 C C . ASP D 1 180 ? 43.81370 7.48057 29.21806 1.000 232.91472 160 ASP D C 1
ATOM 7251 O O . ASP D 1 180 ? 44.28338 8.62567 29.25476 1.000 230.70492 160 ASP D O 1
ATOM 7253 N N . PRO D 1 181 ? 44.40978 6.50818 28.51798 1.000 235.71811 161 PRO D N 1
ATOM 7254 C CA . PRO D 1 181 ? 44.00305 5.10362 28.41316 1.000 238.94703 161 PRO D CA 1
ATOM 7255 C C . PRO D 1 181 ? 44.69288 4.23586 29.45736 1.000 235.79757 161 PRO D C 1
ATOM 7256 O O . PRO D 1 181 ? 45.48139 4.72933 30.25806 1.000 231.18345 161 PRO D O 1
ATOM 7260 N N . ILE D 1 182 ? 44.40906 2.93673 29.47485 1.000 238.76584 162 ILE D N 1
ATOM 7261 C CA . ILE D 1 182 ? 45.13659 2.00784 30.33284 1.000 237.15501 162 ILE D CA 1
ATOM 7262 C C . ILE D 1 182 ? 46.50629 1.75965 29.71324 1.000 238.35045 162 ILE D C 1
ATOM 7263 O O . ILE D 1 182 ? 46.60961 1.26788 28.58449 1.000 243.34092 162 ILE D O 1
ATOM 7265 N N . GLU D 1 183 ? 47.56219 2.10925 30.44630 1.000 234.25196 163 GLU D N 1
ATOM 7266 C CA . GLU D 1 183 ? 48.91655 1.96270 29.92758 1.000 235.31433 163 GLU D CA 1
ATOM 7267 C C . GLU D 1 183 ? 49.54123 0.61994 30.27773 1.000 237.69433 163 GLU D C 1
ATOM 7268 O O . GLU D 1 183 ? 50.31876 0.08160 29.48090 1.000 241.51324 163 GLU D O 1
ATOM 7274 N N . TYR D 1 184 ? 49.22308 0.06756 31.44571 1.000 236.10904 164 TYR D N 1
ATOM 7275 C CA . TYR D 1 184 ? 49.72245 -1.23437 31.86161 1.000 239.01419 164 TYR D CA 1
ATOM 7276 C C . TYR D 1 184 ? 48.57444 -2.05896 32.42255 1.000 240.60701 164 TYR D C 1
ATOM 7277 O O . TYR D 1 184 ? 47.73663 -1.54578 33.17034 1.000 237.30188 164 TYR D O 1
ATOM 7286 N N . ILE D 1 185 ? 48.54007 -3.33610 32.05657 1.000 246.10660 165 ILE D N 1
ATOM 7287 C CA . ILE D 1 185 ? 47.51378 -4.26674 32.51116 1.000 248.66009 165 ILE D CA 1
ATOM 7288 C C . ILE D 1 185 ? 48.15343 -5.18585 33.54206 1.000 249.63502 165 ILE D C 1
ATOM 7289 O O . ILE D 1 185 ? 49.04078 -5.98291 33.21269 1.000 253.70181 165 ILE D O 1
ATOM 7291 N N . HIS D 1 186 ? 47.70636 -5.07764 34.79020 1.000 246.52585 166 HIS D N 1
ATOM 7292 C CA . HIS D 1 186 ? 48.23756 -5.88823 35.87675 1.000 247.75621 166 HIS D CA 1
ATOM 7293 C C . HIS D 1 186 ? 47.39309 -7.14345 36.05024 1.000 252.78340 166 HIS D C 1
ATOM 7294 O O . HIS D 1 186 ? 46.16497 -7.06432 36.15744 1.000 252.31304 166 HIS D O 1
ATOM 7296 N N . GLN D 1 187 ? 48.05373 -8.29718 36.07408 1.000 258.04284 167 GLN D N 1
ATOM 7297 C CA . GLN D 1 187 ? 47.35708 -9.54755 36.33111 1.000 263.41435 167 GLN D CA 1
ATOM 7298 C C . GLN D 1 187 ? 46.99005 -9.65483 37.80698 1.000 261.58647 167 GLN D C 1
ATOM 7299 O O . GLN D 1 187 ? 47.61965 -9.04240 38.67399 1.000 257.68647 167 GLN D O 1
ATOM 7301 N N . HIS D 1 188 ? 45.95123 -10.44117 38.08664 1.000 264.89183 168 HIS D N 1
ATOM 7302 C CA . HIS D 1 188 ? 45.48723 -10.63200 39.45523 1.000 264.11292 168 HIS D CA 1
ATOM 7303 C C . HIS D 1 188 ? 46.55116 -11.31622 40.30357 1.000 267.03807 168 HIS D C 1
ATOM 7304 O O . HIS D 1 188 ? 46.86369 -12.49174 40.08845 1.000 273.59673 168 HIS D O 1
ATOM 7311 N N . GLN D 1 189 ? 47.10978 -10.59378 41.26271 1.000 262.86352 169 GLN D N 1
ATOM 7312 C CA . GLN D 1 189 ? 48.09248 -11.13470 42.19796 1.000 265.75554 169 GLN D CA 1
ATOM 7313 C C . GLN D 1 189 ? 47.43912 -11.22910 43.57830 1.000 265.53861 169 GLN D C 1
ATOM 7314 O O . GLN D 1 189 ? 46.34705 -11.79884 43.67182 1.000 267.90563 169 GLN D O 1
ATOM 7316 N N . GLY D 1 190 ? 48.04714 -10.70199 44.64361 1.000 263.27250 170 GLY D N 1
ATOM 7317 C CA . GLY D 1 190 ? 47.42710 -10.78656 45.95462 1.000 263.68994 170 GLY D CA 1
ATOM 7318 C C . GLY D 1 190 ? 46.13107 -10.00844 46.05748 1.000 259.05411 170 GLY D C 1
ATOM 7319 O O . GLY D 1 190 ? 45.20760 -10.42612 46.76222 1.000 261.06127 170 GLY D O 1
ATOM 7320 N N . CYS D 1 191 ? 46.04058 -8.87694 45.36621 1.000 253.34437 171 CYS D N 1
ATOM 7321 C CA . CYS D 1 191 ? 44.83759 -8.05982 45.35119 1.000 249.32475 171 CYS D CA 1
ATOM 7322 C C . CYS D 1 191 ? 44.07094 -8.26387 44.05056 1.000 250.14965 171 CYS D C 1
ATOM 7323 O O . CYS D 1 191 ? 44.65358 -8.54619 43.00058 1.000 251.64849 171 CYS D O 1
ATOM 7326 N N . ILE D 1 192 ? 42.74872 -8.11943 44.13230 1.000 249.68671 172 ILE D N 1
ATOM 7327 C CA . ILE D 1 192 ? 41.91998 -8.14565 42.93409 1.000 250.44377 172 ILE D CA 1
ATOM 7328 C C . ILE D 1 192 ? 42.12485 -6.84848 42.16481 1.000 245.39882 172 ILE D C 1
ATOM 7329 O O . ILE D 1 192 ? 42.01721 -5.75096 42.72684 1.000 240.84312 172 ILE D O 1
ATOM 7331 N N . VAL D 1 193 ? 42.42564 -6.96624 40.87561 1.000 246.71866 173 VAL D N 1
ATOM 7332 C CA . VAL D 1 193 ? 42.79092 -5.82655 40.04190 1.000 242.85230 173 VAL D CA 1
ATOM 7333 C C . VAL D 1 193 ? 41.70488 -5.64099 38.99138 1.000 244.15492 173 VAL D C 1
ATOM 7334 O O . VAL D 1 193 ? 41.54301 -6.47923 38.09582 1.000 248.79084 173 VAL D O 1
ATOM 7336 N N . THR D 1 194 ? 40.96701 -4.53838 39.09162 1.000 240.67798 174 THR D N 1
ATOM 7337 C CA . THR D 1 194 ? 39.93045 -4.18233 38.12798 1.000 242.01755 174 THR D CA 1
ATOM 7338 C C . THR D 1 194 ? 40.39858 -2.95180 37.36034 1.000 238.82111 174 THR D C 1
ATOM 7339 O O . THR D 1 194 ? 40.41398 -1.84202 37.90395 1.000 234.52642 174 THR D O 1
ATOM 7341 N N . GLN D 1 195 ? 40.78194 -3.15009 36.10235 1.000 241.41084 175 GLN D N 1
ATOM 7342 C CA . GLN D 1 195 ? 41.26022 -2.07246 35.24611 1.000 239.35958 175 GLN D CA 1
ATOM 7343 C C . GLN D 1 195 ? 40.14197 -1.65209 34.30063 1.000 241.88065 175 GLN D C 1
ATOM 7344 O O . GLN D 1 195 ? 39.65225 -2.46614 33.51008 1.000 247.00734 175 GLN D O 1
ATOM 7346 N N . ARG D 1 196 ? 39.74249 -0.38623 34.38500 1.000 238.88602 176 ARG D N 1
ATOM 7347 C CA . ARG D 1 196 ? 38.69801 0.17395 33.54020 1.000 241.51139 176 ARG D CA 1
ATOM 7348 C C . ARG D 1 196 ? 39.26568 1.35607 32.77019 1.000 239.96610 176 ARG D C 1
ATOM 7349 O O . ARG D 1 196 ? 39.90609 2.23391 33.35833 1.000 235.31294 176 ARG D O 1
ATOM 7357 N N . GLU D 1 197 ? 39.02985 1.37863 31.46216 1.000 244.34232 177 GLU D N 1
ATOM 7358 C CA . GLU D 1 197 ? 39.52651 2.43406 30.59046 1.000 244.07744 177 GLU D CA 1
ATOM 7359 C C . GLU D 1 197 ? 38.37586 3.34175 30.17978 1.000 246.24919 177 GLU D C 1
ATOM 7360 O O . GLU D 1 197 ? 37.29831 2.85889 29.81322 1.000 250.85182 177 GLU D O 1
ATOM 7366 N N . VAL D 1 198 ? 38.60757 4.65333 30.24704 1.000 243.43586 178 VAL D N 1
ATOM 7367 C CA . VAL D 1 198 ? 37.59115 5.61793 29.84792 1.000 246.00713 178 VAL D CA 1
ATOM 7368 C C . VAL D 1 198 ? 37.35986 5.51635 28.34699 1.000 252.42705 178 VAL D C 1
ATOM 7369 O O . VAL D 1 198 ? 38.31066 5.48036 27.55502 1.000 253.26773 178 VAL D O 1
ATOM 7371 N N . GLY D 1 199 ? 36.08955 5.46803 27.94806 1.000 257.51141 179 GLY D N 1
ATOM 7372 C CA . GLY D 1 199 ? 35.72599 5.32104 26.55741 1.000 264.66471 179 GLY D CA 1
ATOM 7373 C C . GLY D 1 199 ? 35.47197 3.89868 26.10945 1.000 269.18033 179 GLY D C 1
ATOM 7374 O O . GLY D 1 199 ? 34.97551 3.69752 24.99335 1.000 276.13307 179 GLY D O 1
ATOM 7375 N N . LEU D 1 200 ? 35.79681 2.90671 26.93687 1.000 266.07074 180 LEU D N 1
ATOM 7376 C CA . LEU D 1 200 ? 35.55092 1.51107 26.59802 1.000 270.63386 180 LEU D CA 1
ATOM 7377 C C . LEU D 1 200 ? 34.82615 0.81470 27.74069 1.000 268.97574 180 LEU D C 1
ATOM 7378 O O . LEU D 1 200 ? 33.81603 0.13592 27.52636 1.000 274.00975 180 LEU D O 1
ATOM 7380 N N . ASP D 1 201 ? 35.33763 0.98189 28.95927 1.000 262.36375 181 ASP D N 1
ATOM 7381 C CA . ASP D 1 201 ? 34.73308 0.38817 30.14189 1.000 260.62849 181 ASP D CA 1
ATOM 7382 C C . ASP D 1 201 ? 33.87538 1.36731 30.92943 1.000 258.17859 181 ASP D C 1
ATOM 7383 O O . ASP D 1 201 ? 33.07839 0.93358 31.76841 1.000 258.26250 181 ASP D O 1
ATOM 7388 N N . THR D 1 202 ? 34.02132 2.66619 30.68123 1.000 256.48200 182 THR D N 1
ATOM 7389 C CA . THR D 1 202 ? 33.20966 3.67836 31.33648 1.000 255.05664 182 THR D CA 1
ATOM 7390 C C . THR D 1 202 ? 33.08020 4.87179 30.40240 1.000 257.39986 182 THR D C 1
ATOM 7391 O O . THR D 1 202 ? 33.92125 5.09399 29.52673 1.000 257.90913 182 THR D O 1
ATOM 7395 N N . ASP D 1 203 ? 32.00723 5.64048 30.59684 1.000 259.37918 183 ASP D N 1
ATOM 7396 C CA . ASP D 1 203 ? 31.76575 6.79008 29.73246 1.000 262.67568 183 ASP D CA 1
ATOM 7397 C C . ASP D 1 203 ? 32.70154 7.94784 30.05605 1.000 257.67513 183 ASP D C 1
ATOM 7398 O O . ASP D 1 203 ? 33.10247 8.68836 29.15072 1.000 259.59960 183 ASP D O 1
ATOM 7400 N N . SER D 1 204 ? 33.06443 8.11911 31.32471 1.000 251.76252 184 SER D N 1
ATOM 7401 C CA . SER D 1 204 ? 33.91226 9.23401 31.72374 1.000 247.29364 184 SER D CA 1
ATOM 7402 C C . SER D 1 204 ? 34.61998 8.88178 33.02370 1.000 241.01025 184 SER D C 1
ATOM 7403 O O . SER D 1 204 ? 34.32305 7.87143 33.66609 1.000 240.42567 184 SER D O 1
ATOM 7406 N N . PHE D 1 205 ? 35.56977 9.74130 33.40162 1.000 236.80507 185 PHE D N 1
ATOM 7407 C CA . PHE D 1 205 ? 36.23992 9.58956 34.68861 1.000 231.37012 185 PHE D CA 1
ATOM 7408 C C . PHE D 1 205 ? 35.26442 9.78491 35.84127 1.000 231.13132 185 PHE D C 1
ATOM 7409 O O . PHE D 1 205 ? 35.31619 9.05710 36.84003 1.000 228.91394 185 PHE D O 1
ATOM 7411 N N . GLU D 1 206 ? 34.36386 10.76347 35.71698 1.000 233.98442 186 GLU D N 1
ATOM 7412 C CA . GLU D 1 206 ? 33.44241 11.07401 36.80528 1.000 234.27012 186 GLU D CA 1
ATOM 7413 C C . GLU D 1 206 ? 32.46505 9.93173 37.05347 1.000 236.76082 186 GLU D C 1
ATOM 7414 O O . GLU D 1 206 ? 32.16173 9.60835 38.20772 1.000 235.27692 186 GLU D O 1
ATOM 7420 N N . VAL D 1 207 ? 31.96166 9.30970 35.98563 1.000 241.00468 187 VAL D N 1
ATOM 7421 C CA . VAL D 1 207 ? 31.00552 8.21862 36.14656 1.000 243.99749 187 VAL D CA 1
ATOM 7422 C C . VAL D 1 207 ? 31.67351 7.01068 36.79094 1.000 240.75645 187 VAL D C 1
ATOM 7423 O O . VAL D 1 207 ? 31.08299 6.34204 37.64783 1.000 241.09523 187 VAL D O 1
ATOM 7425 N N . ALA D 1 208 ? 32.91400 6.71445 36.39636 1.000 238.07203 188 ALA D N 1
ATOM 7426 C CA . ALA D 1 208 ? 33.61762 5.56657 36.95963 1.000 235.71699 188 ALA D CA 1
ATOM 7427 C C . ALA D 1 208 ? 33.93657 5.78538 38.43325 1.000 231.62001 188 ALA D C 1
ATOM 7428 O O . ALA D 1 208 ? 33.72096 4.89509 39.26401 1.000 231.63426 188 ALA D O 1
ATOM 7430 N N . LEU D 1 209 ? 34.45438 6.96784 38.77660 1.000 228.59594 189 LEU D N 1
ATOM 7431 C CA . LEU D 1 209 ? 34.76635 7.25994 40.17149 1.000 225.30177 189 LEU D CA 1
ATOM 7432 C C . LEU D 1 209 ? 33.50911 7.31180 41.03016 1.000 227.40103 189 LEU D C 1
ATOM 7433 O O . LEU D 1 209 ? 33.56413 7.00055 42.22543 1.000 226.04404 189 LEU D O 1
ATOM 7435 N N . LYS D 1 210 ? 32.37255 7.69689 40.44428 1.000 231.23217 190 LYS D N 1
ATOM 7436 C CA . LYS D 1 210 ? 31.12348 7.71219 41.19811 1.000 233.90506 190 LYS D CA 1
ATOM 7437 C C . LYS D 1 210 ? 30.69885 6.30239 41.58922 1.000 235.43537 190 LYS D C 1
ATOM 7438 O O . LYS D 1 210 ? 30.17467 6.08866 42.68819 1.000 235.86062 190 LYS D O 1
ATOM 7440 N N . ASN D 1 211 ? 30.91901 5.32873 40.70663 1.000 236.75543 191 ASN D N 1
ATOM 7441 C CA . ASN D 1 211 ? 30.59247 3.93935 40.99290 1.000 238.68751 191 ASN D CA 1
ATOM 7442 C C . ASN D 1 211 ? 31.72894 3.18427 41.66711 1.000 235.51588 191 ASN D C 1
ATOM 7443 O O . ASN D 1 211 ? 31.49634 2.08650 42.18330 1.000 237.12171 191 ASN D O 1
ATOM 7448 N N . THR D 1 212 ? 32.94348 3.74109 41.67815 1.000 231.57311 192 THR D N 1
ATOM 7449 C CA . THR D 1 212 ? 34.07020 3.04868 42.29490 1.000 229.14513 192 THR D CA 1
ATOM 7450 C C . THR D 1 212 ? 33.85112 2.83126 43.78582 1.000 228.73922 192 THR D C 1
ATOM 7451 O O . THR D 1 212 ? 34.35351 1.85218 44.34912 1.000 228.95052 192 THR D O 1
ATOM 7453 N N . LEU D 1 213 ? 33.10281 3.72351 44.43855 1.000 228.78685 193 LEU D N 1
ATOM 7454 C CA . LEU D 1 213 ? 32.86538 3.58145 45.87146 1.000 228.96152 193 LEU D CA 1
ATOM 7455 C C . LEU D 1 213 ? 31.97421 2.38281 46.17195 1.000 232.76765 193 LEU D C 1
ATOM 7456 O O . LEU D 1 213 ? 32.16956 1.69537 47.18104 1.000 233.32206 193 LEU D O 1
ATOM 7458 N N . ARG D 1 214 ? 30.99626 2.11286 45.30879 1.000 235.91491 194 ARG D N 1
ATOM 7459 C CA . ARG D 1 214 ? 30.05451 1.02177 45.52872 1.000 240.03409 194 ARG D CA 1
ATOM 7460 C C . ARG D 1 214 ? 30.59976 -0.32843 45.08018 1.000 241.33781 194 ARG D C 1
ATOM 7461 O O . ARG D 1 214 ? 29.87640 -1.32674 45.16389 1.000 245.17893 194 ARG D O 1
ATOM 7469 N N . GLN D 1 215 ? 31.84636 -0.38665 44.60838 1.000 238.70830 195 GLN D N 1
ATOM 7470 C CA . GLN D 1 215 ? 32.46773 -1.63061 44.17609 1.000 240.33870 195 GLN D CA 1
ATOM 7471 C C . GLN D 1 215 ? 33.40618 -2.20555 45.22986 1.000 239.30757 195 GLN D C 1
ATOM 7472 O O . GLN D 1 215 ? 34.20746 -3.09267 44.91857 1.000 240.28515 195 GLN D O 1
ATOM 7478 N N . ALA D 1 216 ? 33.31090 -1.71981 46.46416 1.000 238.01623 196 ALA D N 1
ATOM 7479 C CA . ALA D 1 216 ? 34.11028 -2.19847 47.58623 1.000 237.82657 196 ALA D CA 1
ATOM 7480 C C . ALA D 1 216 ? 35.60960 -2.27966 47.27750 1.000 235.52295 196 ALA D C 1
ATOM 7481 O O . ALA D 1 216 ? 36.20749 -3.35429 47.35956 1.000 237.72734 196 ALA D O 1
ATOM 7483 N N . PRO D 1 217 ? 36.24400 -1.16317 46.93112 1.000 231.56438 197 PRO D N 1
ATOM 7484 C CA . PRO D 1 217 ? 37.68893 -1.18616 46.70895 1.000 229.53592 197 PRO D CA 1
ATOM 7485 C C . PRO D 1 217 ? 38.44790 -1.01266 48.01472 1.000 228.56145 197 PRO D C 1
ATOM 7486 O O . PRO D 1 217 ? 37.89566 -0.63106 49.04696 1.000 228.83730 197 PRO D O 1
ATOM 7490 N N . ASP D 1 218 ? 39.73802 -1.32679 47.95397 1.000 228.02153 198 ASP D N 1
ATOM 7491 C CA . ASP D 1 218 ? 40.66768 -0.99944 49.02435 1.000 227.01304 198 ASP D CA 1
ATOM 7492 C C . ASP D 1 218 ? 41.71658 0.00958 48.59673 1.000 223.14178 198 ASP D C 1
ATOM 7493 O O . ASP D 1 218 ? 42.24133 0.73864 49.44098 1.000 221.60925 198 ASP D O 1
ATOM 7498 N N . VAL D 1 219 ? 42.01904 0.06771 47.30334 1.000 221.97377 199 VAL D N 1
ATOM 7499 C CA . VAL D 1 219 ? 42.86498 1.10067 46.72095 1.000 218.45547 199 VAL D CA 1
ATOM 7500 C C . VAL D 1 219 ? 42.23185 1.53423 45.40674 1.000 217.61333 199 VAL D C 1
ATOM 7501 O O . VAL D 1 219 ? 41.76503 0.69760 44.62685 1.000 220.10253 199 VAL D O 1
ATOM 7503 N N . ILE D 1 220 ? 42.20192 2.84202 45.16692 1.000 214.70943 200 ILE D N 1
ATOM 7504 C CA . ILE D 1 220 ? 41.61913 3.41151 43.95716 1.000 214.36042 200 ILE D CA 1
ATOM 7505 C C . ILE D 1 220 ? 42.67494 4.27995 43.28998 1.000 211.77701 200 ILE D C 1
ATOM 7506 O O . ILE D 1 220 ? 43.23067 5.18664 43.92176 1.000 209.38025 200 ILE D O 1
ATOM 7508 N N . MET D 1 221 ? 42.94408 4.01132 42.01756 1.000 212.68431 201 MET D N 1
ATOM 7509 C CA . MET D 1 221 ? 43.93357 4.75346 41.24560 1.000 210.84829 201 MET D CA 1
ATOM 7510 C C . MET D 1 221 ? 43.20115 5.50469 40.14126 1.000 211.42795 201 MET D C 1
ATOM 7511 O O . MET D 1 221 ? 42.62981 4.88278 39.23912 1.000 214.26451 201 MET D O 1
ATOM 7514 N N . ILE D 1 222 ? 43.21042 6.83395 40.21985 1.000 209.35937 202 ILE D N 1
ATOM 7515 C CA . ILE D 1 222 ? 42.68577 7.68109 39.15611 1.000 210.32111 202 ILE D CA 1
ATOM 7516 C C . ILE D 1 222 ? 43.81131 7.94003 38.16696 1.000 209.84487 202 ILE D C 1
ATOM 7517 O O . ILE D 1 222 ? 44.89811 8.38146 38.55702 1.000 207.36735 202 ILE D O 1
ATOM 7519 N N . GLY D 1 223 ? 43.56021 7.64096 36.89023 1.000 212.67820 203 GLY D N 1
ATOM 7520 C CA . GLY D 1 223 ? 44.60159 7.78709 35.88444 1.000 212.97236 203 GLY D CA 1
ATOM 7521 C C . GLY D 1 223 ? 45.18101 9.18756 35.83978 1.000 210.73226 203 GLY D C 1
ATOM 7522 O O . GLY D 1 223 ? 46.40054 9.36873 35.79589 1.000 209.10070 203 GLY D O 1
ATOM 7523 N N . GLU D 1 224 ? 44.31382 10.19691 35.85351 1.000 211.08461 204 GLU D N 1
ATOM 7524 C CA . GLU D 1 224 ? 44.75331 11.58256 35.90983 1.000 209.45117 204 GLU D CA 1
ATOM 7525 C C . GLU D 1 224 ? 43.59329 12.44584 36.38041 1.000 210.13474 204 GLU D C 1
ATOM 7526 O O . GLU D 1 224 ? 42.45323 12.24675 35.95316 1.000 213.15021 204 GLU D O 1
ATOM 7532 N N . VAL D 1 225 ? 43.89243 13.39509 37.26115 1.000 207.83685 205 VAL D N 1
ATOM 7533 C CA . VAL D 1 225 ? 42.91338 14.37373 37.71580 1.000 208.90660 205 VAL D CA 1
ATOM 7534 C C . VAL D 1 225 ? 42.99494 15.57330 36.77911 1.000 210.78854 205 VAL D C 1
ATOM 7535 O O . VAL D 1 225 ? 44.01382 16.26749 36.72883 1.000 209.18261 205 VAL D O 1
ATOM 7539 N N . ARG D 1 226 ? 41.91934 15.81556 36.03095 1.000 214.70514 206 ARG D N 1
ATOM 7540 C CA . ARG D 1 226 ? 41.87783 16.89749 35.06056 1.000 217.66740 206 ARG D CA 1
ATOM 7541 C C . ARG D 1 226 ? 40.80648 17.93748 35.34959 1.000 220.57113 206 ARG D C 1
ATOM 7542 O O . ARG D 1 226 ? 40.78254 18.97398 34.67651 1.000 223.43726 206 ARG D O 1
ATOM 7550 N N . SER D 1 227 ? 39.92743 17.70041 36.32088 1.000 220.44536 207 SER D N 1
ATOM 7551 C CA . SER D 1 227 ? 38.86832 18.64040 36.65560 1.000 223.73835 207 SER D CA 1
ATOM 7552 C C . SER D 1 227 ? 38.64070 18.62238 38.16038 1.000 221.41519 207 SER D C 1
ATOM 7553 O O . SER D 1 227 ? 39.21181 17.80582 38.88850 1.000 217.64046 207 SER D O 1
ATOM 7556 N N . ARG D 1 228 ? 37.78997 19.54154 38.62436 1.000 224.36531 208 ARG D N 1
ATOM 7557 C CA . ARG D 1 228 ? 37.48429 19.61225 40.04905 1.000 223.13460 208 ARG D CA 1
ATOM 7558 C C . ARG D 1 228 ? 36.63578 18.43180 40.50413 1.000 223.29199 208 ARG D C 1
ATOM 7559 O O . ARG D 1 228 ? 36.78678 17.96504 41.63923 1.000 220.83730 208 ARG D O 1
ATOM 7561 N N . GLU D 1 229 ? 35.74105 17.94072 39.64122 1.000 226.63356 209 GLU D N 1
ATOM 7562 C CA . GLU D 1 229 ? 34.93196 16.77938 39.99601 1.000 227.17176 209 GLU D CA 1
ATOM 7563 C C . GLU D 1 229 ? 35.80554 15.55467 40.22945 1.000 222.91566 209 GLU D C 1
ATOM 7564 O O . GLU D 1 229 ? 35.54971 14.76639 41.14728 1.000 221.80960 209 GLU D O 1
ATOM 7566 N N . THR D 1 230 ? 36.84154 15.37695 39.40607 1.000 221.02797 210 THR D N 1
ATOM 7567 C CA . THR D 1 230 ? 37.79377 14.29874 39.64268 1.000 217.41395 210 THR D CA 1
ATOM 7568 C C . THR D 1 230 ? 38.56661 14.51511 40.93796 1.000 213.86285 210 THR D C 1
ATOM 7569 O O . THR D 1 230 ? 38.89078 13.54776 41.63623 1.000 211.99195 210 THR D O 1
ATOM 7573 N N . MET D 1 231 ? 38.85739 15.77281 41.28048 1.000 213.50940 211 MET D N 1
ATOM 7574 C CA . MET D 1 231 ? 39.57775 16.05637 42.51645 1.000 210.84640 211 MET D CA 1
ATOM 7575 C C . MET D 1 231 ? 38.70117 15.80555 43.73699 1.000 211.93533 211 MET D C 1
ATOM 7576 O O . MET D 1 231 ? 39.18969 15.33437 44.77012 1.000 210.08215 211 MET D O 1
ATOM 7579 N N . ASP D 1 232 ? 37.40557 16.11696 43.63952 1.000 215.46273 212 ASP D N 1
ATOM 7580 C CA . ASP D 1 232 ? 36.50374 15.89147 44.76545 1.000 217.07465 212 ASP D CA 1
ATOM 7581 C C . ASP D 1 232 ? 36.36338 14.40659 45.07484 1.000 216.26205 212 ASP D C 1
ATOM 7582 O O . ASP D 1 232 ? 36.36467 14.00645 46.24512 1.000 215.81373 212 ASP D O 1
ATOM 7587 N N . HIS D 1 233 ? 36.23572 13.57423 44.03844 1.000 216.63959 213 HIS D N 1
ATOM 7588 C CA . HIS D 1 233 ? 36.13528 12.13469 44.25630 1.000 216.37371 213 HIS D CA 1
ATOM 7589 C C . HIS D 1 233 ? 37.40314 11.58420 44.89593 1.000 213.06834 213 HIS D C 1
ATOM 7590 O O . HIS D 1 233 ? 37.33758 10.71657 45.77463 1.000 213.14726 213 HIS D O 1
ATOM 7597 N N . ALA D 1 234 ? 38.56765 12.07968 44.46983 1.000 210.63614 214 ALA D N 1
ATOM 7598 C CA . ALA D 1 234 ? 39.82491 11.61629 45.04724 1.000 208.00455 214 ALA D CA 1
ATOM 7599 C C . ALA D 1 234 ? 39.91285 11.96181 46.52798 1.000 207.76871 214 ALA D C 1
ATOM 7600 O O . ALA D 1 234 ? 40.40647 11.16203 47.33189 1.000 207.30468 214 ALA D O 1
ATOM 7602 N N . VAL D 1 235 ? 39.43697 13.14907 46.90791 1.000 208.72999 215 VAL D N 1
ATOM 7603 C CA . VAL D 1 235 ? 39.43692 13.53054 48.31633 1.000 209.31503 215 VAL D CA 1
ATOM 7604 C C . VAL D 1 235 ? 38.44804 12.67642 49.09914 1.000 211.60768 215 VAL D C 1
ATOM 7605 O O . VAL D 1 235 ? 38.74666 12.21603 50.20737 1.000 211.90518 215 VAL D O 1
ATOM 7607 N N . ALA D 1 236 ? 37.25853 12.44552 48.53584 1.000 213.73733 216 ALA D N 1
ATOM 7608 C CA . ALA D 1 236 ? 36.27224 11.60767 49.20857 1.000 216.23257 216 ALA D CA 1
ATOM 7609 C C . ALA D 1 236 ? 36.73614 10.16041 49.30645 1.000 215.51865 216 ALA D C 1
ATOM 7610 O O . ALA D 1 236 ? 36.37711 9.46126 50.26070 1.000 217.23495 216 ALA D O 1
ATOM 7612 N N . PHE D 1 237 ? 37.52803 9.69504 48.33586 1.000 213.55447 217 PHE D N 1
ATOM 7613 C CA . PHE D 1 237 ? 38.05669 8.33584 48.39837 1.000 213.41335 217 PHE D CA 1
ATOM 7614 C C . PHE D 1 237 ? 38.96703 8.15044 49.60563 1.000 212.82018 217 PHE D C 1
ATOM 7615 O O . PHE D 1 237 ? 38.90546 7.11963 50.28621 1.000 214.51936 217 PHE D O 1
ATOM 7623 N N . ALA D 1 238 ? 39.82235 9.13671 49.88482 1.000 210.94660 218 ALA D N 1
ATOM 7624 C CA . ALA D 1 238 ? 40.75285 9.02517 51.00196 1.000 210.88650 218 ALA D CA 1
ATOM 7625 C C . ALA D 1 238 ? 40.05939 9.16694 52.35035 1.000 213.52868 218 ALA D C 1
ATOM 7626 O O . ALA D 1 238 ? 40.51884 8.58530 53.33951 1.000 214.97945 218 ALA D O 1
ATOM 7628 N N . GLU D 1 239 ? 38.96378 9.92765 52.41289 1.000 214.77530 219 GLU D N 1
ATOM 7629 C CA . GLU D 1 239 ? 38.25784 10.10078 53.67774 1.000 217.81914 219 GLU D CA 1
ATOM 7630 C C . GLU D 1 239 ? 37.57685 8.81427 54.12487 1.000 220.42885 219 GLU D C 1
ATOM 7631 O O . GLU D 1 239 ? 37.37421 8.60837 55.32691 1.000 223.18009 219 GLU D O 1
ATOM 7633 N N . THR D 1 240 ? 37.22138 7.94147 53.18274 1.000 220.10279 220 THR D N 1
ATOM 7634 C CA . THR D 1 240 ? 36.52063 6.70192 53.48294 1.000 222.88826 220 THR D CA 1
ATOM 7635 C C . THR D 1 240 ? 37.46685 5.55030 53.81257 1.000 223.25776 220 THR D C 1
ATOM 7636 O O . THR D 1 240 ? 37.04903 4.38788 53.77061 1.000 225.43288 220 THR D O 1
ATOM 7640 N N . GLY D 1 241 ? 38.72170 5.84425 54.14305 1.000 221.71832 221 GLY D N 1
ATOM 7641 C CA . GLY D 1 241 ? 39.65476 4.80262 54.52190 1.000 222.85208 221 GLY D CA 1
ATOM 7642 C C . GLY D 1 241 ? 40.22816 4.00199 53.37671 1.000 221.49535 221 GLY D C 1
ATOM 7643 O O . GLY D 1 241 ? 40.69146 2.87861 53.59337 1.000 223.60468 221 GLY D O 1
ATOM 7644 N N . HIS D 1 242 ? 40.20942 4.54208 52.16192 1.000 218.63931 222 HIS D N 1
ATOM 7645 C CA . HIS D 1 242 ? 40.75885 3.87656 50.99117 1.000 217.65933 222 HIS D CA 1
ATOM 7646 C C . HIS D 1 242 ? 42.02183 4.59779 50.53661 1.000 214.62306 222 HIS D C 1
ATOM 7647 O O . HIS D 1 242 ? 42.17579 5.80454 50.75501 1.000 212.75152 222 HIS D O 1
ATOM 7654 N N . LEU D 1 243 ? 42.92299 3.85051 49.90045 1.000 214.57695 223 LEU D N 1
ATOM 7655 C CA . LEU D 1 243 ? 44.14987 4.41692 49.35573 1.000 212.08331 223 LEU D CA 1
ATOM 7656 C C . LEU D 1 243 ? 43.87307 4.95355 47.95714 1.000 210.08840 223 LEU D C 1
ATOM 7657 O O . LEU D 1 243 ? 43.49202 4.19439 47.06118 1.000 211.28258 223 LEU D O 1
ATOM 7662 N N . CYS D 1 244 ? 44.05713 6.25711 47.77331 1.000 207.63565 224 CYS D N 1
ATOM 7663 C CA . CYS D 1 244 ? 43.77930 6.91828 46.50582 1.000 206.27925 224 CYS D CA 1
ATOM 7664 C C . CYS D 1 244 ? 45.08167 7.38431 45.86991 1.000 204.29741 224 CYS D C 1
ATOM 7665 O O . CYS D 1 244 ? 45.87155 8.09001 46.50618 1.000 202.96650 224 CYS D O 1
ATOM 7668 N N . LEU D 1 245 ? 45.30003 6.98799 44.61871 1.000 204.53636 225 LEU D N 1
ATOM 7669 C CA . LEU D 1 245 ? 46.46220 7.39947 43.84750 1.000 203.11852 225 LEU D CA 1
ATOM 7670 C C . LEU D 1 245 ? 46.00603 8.08051 42.56488 1.000 202.90830 225 LEU D C 1
ATOM 7671 O O . LEU D 1 245 ? 44.97901 7.71888 41.98306 1.000 204.64758 225 LEU D O 1
ATOM 7673 N N . ALA D 1 246 ? 46.77705 9.07320 42.12878 1.000 201.25919 226 ALA D N 1
ATOM 7674 C CA . ALA D 1 246 ? 46.43216 9.82046 40.92839 1.000 201.57284 226 ALA D CA 1
ATOM 7675 C C . ALA D 1 246 ? 47.67462 10.51835 40.39933 1.000 200.21887 226 ALA D C 1
ATOM 7676 O O . ALA D 1 246 ? 48.64705 10.73587 41.12718 1.000 198.70215 226 ALA D O 1
ATOM 7678 N N . THR D 1 247 ? 47.62648 10.86475 39.11599 1.000 201.26313 227 THR D N 1
ATOM 7679 C CA . THR D 1 247 ? 48.69903 11.59189 38.45753 1.000 200.51833 227 THR D CA 1
ATOM 7680 C C . THR D 1 247 ? 48.19639 12.95591 38.00520 1.000 200.79007 227 THR D C 1
ATOM 7681 O O . THR D 1 247 ? 47.01406 13.13249 37.69655 1.000 202.52282 227 THR D O 1
ATOM 7685 N N . LEU D 1 248 ? 49.11092 13.92143 37.97705 1.000 199.54785 228 LEU D N 1
ATOM 7686 C CA . LEU D 1 248 ? 48.81644 15.26134 37.49446 1.000 200.32876 228 LEU D CA 1
ATOM 7687 C C . LEU D 1 248 ? 50.08658 15.83784 36.88980 1.000 199.90883 228 LEU D C 1
ATOM 7688 O O . LEU D 1 248 ? 51.19697 15.45375 37.26533 1.000 198.37127 228 LEU D O 1
ATOM 7690 N N . HIS D 1 249 ? 49.91605 16.76019 35.94718 1.000 201.78536 229 HIS D N 1
ATOM 7691 C CA . HIS D 1 249 ? 51.04441 17.33103 35.21395 1.000 202.07070 229 HIS D CA 1
ATOM 7692 C C . HIS D 1 249 ? 51.49702 18.60712 35.91286 1.000 200.81396 229 HIS D C 1
ATOM 7693 O O . HIS D 1 249 ? 50.86932 19.66136 35.78423 1.000 202.37174 229 HIS D O 1
ATOM 7700 N N . ALA D 1 250 ? 52.59646 18.50353 36.65598 1.000 198.55648 230 ALA D N 1
ATOM 7701 C CA . ALA D 1 250 ? 53.20380 19.63415 37.34141 1.000 197.64056 230 ALA D CA 1
ATOM 7702 C C . ALA D 1 250 ? 54.64849 19.27672 37.65210 1.000 196.14718 230 ALA D C 1
ATOM 7703 O O . ALA D 1 250 ? 54.97261 18.11035 37.88719 1.000 195.39441 230 ALA D O 1
ATOM 7705 N N . ASN D 1 251 ? 55.51062 20.29477 37.65653 1.000 196.22232 231 ASN D N 1
ATOM 7706 C CA . ASN D 1 251 ? 56.94617 20.05093 37.76811 1.000 195.50030 231 ASN D CA 1
ATOM 7707 C C . ASN D 1 251 ? 57.31517 19.49664 39.13955 1.000 193.97116 231 ASN D C 1
ATOM 7708 O O . ASN D 1 251 ? 57.91274 18.41939 39.24596 1.000 193.73869 231 ASN D O 1
ATOM 7713 N N . ASN D 1 252 ? 56.97677 20.22172 40.20466 1.000 193.55331 232 ASN D N 1
ATOM 7714 C CA . ASN D 1 252 ? 57.33484 19.77509 41.54573 1.000 192.83513 232 ASN D CA 1
ATOM 7715 C C . ASN D 1 252 ? 56.12014 19.73398 42.46472 1.000 192.72753 232 ASN D C 1
ATOM 7716 O O . ASN D 1 252 ? 54.98040 19.87655 42.00925 1.000 193.10622 232 ASN D O 1
ATOM 7721 N N . ALA D 1 253 ? 56.36008 19.53644 43.76315 1.000 192.72668 233 ALA D N 1
ATOM 7722 C CA . ALA D 1 253 ? 55.25868 19.43941 44.71485 1.000 193.05181 233 ALA D CA 1
ATOM 7723 C C . ALA D 1 253 ? 54.56261 20.78177 44.90032 1.000 193.98179 233 ALA D C 1
ATOM 7724 O O . ALA D 1 253 ? 53.33649 20.83458 45.05321 1.000 194.56327 233 ALA D O 1
ATOM 7726 N N . ASN D 1 254 ? 55.32605 21.87681 44.89004 1.000 194.60057 234 ASN D N 1
ATOM 7727 C CA . ASN D 1 254 ? 54.73758 23.19390 45.11599 1.000 196.21930 234 ASN D CA 1
ATOM 7728 C C . ASN D 1 254 ? 53.78345 23.57553 43.99085 1.000 196.87542 234 ASN D C 1
ATOM 7729 O O . ASN D 1 254 ? 52.66621 24.04202 44.24239 1.000 198.37042 234 ASN D O 1
ATOM 7734 N N . GLN D 1 255 ? 54.20718 23.38541 42.73961 1.000 196.35962 235 GLN D N 1
ATOM 7735 C CA . GLN D 1 255 ? 53.35457 23.75096 41.61448 1.000 197.74882 235 GLN D CA 1
ATOM 7736 C C . GLN D 1 255 ? 52.16944 22.80526 41.47466 1.000 197.61130 235 GLN D C 1
ATOM 7737 O O . GLN D 1 255 ? 51.11805 23.20644 40.96255 1.000 199.53003 235 GLN D O 1
ATOM 77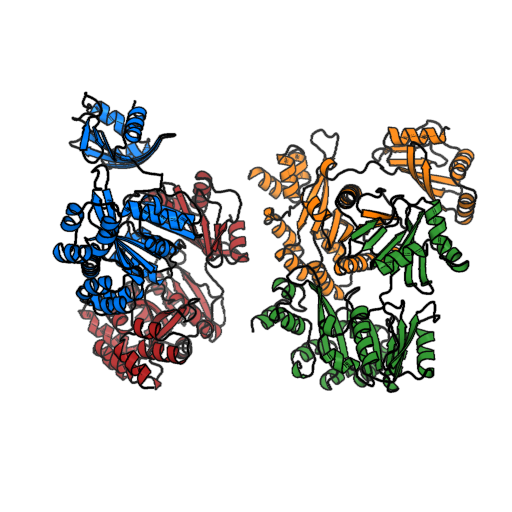43 N N . ALA D 1 256 ? 52.31575 21.55441 41.91786 1.000 195.88291 236 ALA D N 1
ATOM 7744 C CA . ALA D 1 256 ? 51.18596 20.63156 41.89935 1.000 196.00841 236 ALA D CA 1
ATOM 7745 C C . ALA D 1 256 ? 50.08140 21.10070 42.83570 1.000 197.24075 236 ALA D C 1
ATOM 7746 O O . ALA D 1 256 ? 48.89661 21.04812 42.48670 1.000 198.68910 236 ALA D O 1
ATOM 7748 N N . LEU D 1 257 ? 50.45215 21.57356 44.02773 1.000 197.20959 237 LEU D N 1
ATOM 7749 C CA . LEU D 1 257 ? 49.45701 22.10128 44.95406 1.000 198.99057 237 LEU D CA 1
ATOM 7750 C C . LEU D 1 257 ? 48.80411 23.36023 44.39953 1.000 201.53937 237 LEU D C 1
ATOM 7751 O O . LEU D 1 257 ? 47.60495 23.58549 44.59925 1.000 203.63056 237 LEU D O 1
ATOM 7753 N N . GLU D 1 258 ? 49.57776 24.19236 43.69740 1.000 201.90003 238 GLU D N 1
ATOM 7754 C CA . GLU D 1 258 ? 49.02041 25.41177 43.12105 1.000 205.02397 238 GLU D CA 1
ATOM 7755 C C . GLU D 1 258 ? 47.98909 25.09287 42.04566 1.000 206.47578 238 GLU D C 1
ATOM 7756 O O . GLU D 1 258 ? 46.96396 25.77613 41.93531 1.000 209.78240 238 GLU D O 1
ATOM 7758 N N . ARG D 1 259 ? 48.24113 24.05508 41.24435 1.000 204.63324 239 ARG D N 1
ATOM 7759 C CA . ARG D 1 259 ? 47.28773 23.67565 40.20690 1.000 206.46249 239 ARG D CA 1
ATOM 7760 C C . ARG D 1 259 ? 46.03529 23.04855 40.80821 1.000 207.10391 239 ARG D C 1
ATOM 7761 O O . ARG D 1 259 ? 44.92698 23.25019 40.29768 1.000 210.16450 239 ARG D O 1
ATOM 7769 N N . ILE D 1 260 ? 46.18987 22.29163 41.89677 1.000 204.75081 240 ILE D N 1
ATOM 7770 C CA . ILE D 1 260 ? 45.04527 21.62020 42.50596 1.000 205.45668 240 ILE D CA 1
ATOM 7771 C C . ILE D 1 260 ? 44.09468 22.63424 43.13031 1.000 208.62092 240 ILE D C 1
ATOM 7772 O O . ILE D 1 260 ? 42.87183 22.53041 42.98110 1.000 211.13049 240 ILE D O 1
ATOM 7776 N N . ILE D 1 261 ? 44.63563 23.62945 43.83711 1.000 209.05875 241 ILE D N 1
ATOM 7777 C CA . ILE D 1 261 ? 43.78378 24.63551 44.46254 1.000 212.71175 241 ILE D CA 1
ATOM 7778 C C . ILE D 1 261 ? 43.07655 25.47684 43.40970 1.000 216.55542 241 ILE D C 1
ATOM 7779 O O . ILE D 1 261 ? 41.95313 25.94441 43.63163 1.000 220.36153 241 ILE D O 1
ATOM 7781 N N . HIS D 1 262 ? 43.70879 25.68237 42.25242 1.000 216.22225 242 HIS D N 1
ATOM 7782 C CA . HIS D 1 262 ? 43.08967 26.45425 41.18299 1.000 220.51792 242 HIS D CA 1
ATOM 7783 C C . HIS D 1 262 ? 41.94468 25.71120 40.50685 1.000 222.33441 242 HIS D C 1
ATOM 7784 O O . HIS D 1 262 ? 41.19220 26.33205 39.74815 1.000 226.97764 242 HIS D O 1
ATOM 7786 N N . PHE D 1 263 ? 41.79689 24.40667 40.75695 1.000 219.35298 243 PHE D N 1
ATOM 7787 C CA . PHE D 1 263 ? 40.61874 23.68299 40.29185 1.000 221.45909 243 PHE D CA 1
ATOM 7788 C C . PHE D 1 263 ? 39.33426 24.23052 40.89712 1.000 225.62768 243 PHE D C 1
ATOM 7789 O O . PHE D 1 263 ? 38.25907 24.04977 40.31501 1.000 229.19979 243 PHE D O 1
ATOM 7797 N N . PHE D 1 264 ? 39.42255 24.89478 42.04704 1.000 225.77121 244 PHE D N 1
ATOM 7798 C CA . PHE D 1 264 ? 38.27122 25.29592 42.83375 1.000 229.59005 244 PHE D CA 1
ATOM 7799 C C . PHE D 1 264 ? 38.17115 26.81419 42.91746 1.000 234.07373 244 PHE D C 1
ATOM 7800 O O . PHE D 1 264 ? 39.18042 27.51580 42.79623 1.000 233.07989 244 PHE D O 1
ATOM 7808 N N . PRO D 1 265 ? 36.96918 27.34929 43.11675 1.000 239.50952 245 PRO D N 1
ATOM 7809 C CA . PRO D 1 265 ? 36.83550 28.78747 43.36348 1.000 244.48767 245 PRO D CA 1
ATOM 7810 C C . PRO D 1 265 ? 37.49541 29.18426 44.67499 1.000 242.79730 245 PRO D C 1
ATOM 7811 O O . PRO D 1 265 ? 37.74584 28.35920 45.55643 1.000 238.90337 245 PRO D O 1
ATOM 7815 N N . ALA D 1 266 ? 37.77539 30.48465 44.79202 1.000 246.44269 246 ALA D N 1
ATOM 7816 C CA . ALA D 1 266 ? 38.53982 30.98156 45.93195 1.000 245.42962 246 ALA D CA 1
ATOM 7817 C C . ALA D 1 266 ? 37.79193 30.80891 47.24895 1.000 247.26991 246 ALA D C 1
ATO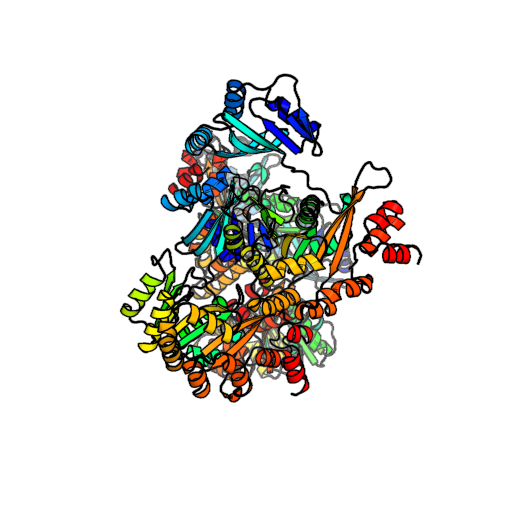M 7818 O O . ALA D 1 266 ? 38.42334 30.71855 48.30844 1.000 245.17026 246 ALA D O 1
ATOM 7820 N N . ASP D 1 267 ? 36.45794 30.75994 47.21033 1.000 251.64820 247 ASP D N 1
ATOM 7821 C CA . ASP D 1 267 ? 35.69577 30.61707 48.44652 1.000 254.04980 247 ASP D CA 1
ATOM 7822 C C . ASP D 1 267 ? 35.87230 29.23487 49.06213 1.000 248.57399 247 ASP D C 1
ATOM 7823 O O . ASP D 1 267 ? 35.74286 29.08120 50.28185 1.000 249.21033 247 ASP D O 1
ATOM 7828 N N . ARG D 1 268 ? 36.16507 28.22582 48.24587 1.000 243.79399 248 ARG D N 1
ATOM 7829 C CA . ARG D 1 268 ? 36.37051 26.86750 48.72815 1.000 238.96733 248 ARG D CA 1
ATOM 7830 C C . ARG D 1 268 ? 37.83424 26.55047 49.00448 1.000 233.63137 248 ARG D C 1
ATOM 7831 O O . ARG D 1 268 ? 38.14840 25.40801 49.35487 1.000 229.77666 248 ARG D O 1
ATOM 7833 N N . HIS D 1 269 ? 38.73308 27.52721 48.85324 1.000 233.79013 249 HIS D N 1
ATOM 7834 C CA . HIS D 1 269 ? 40.14614 27.28033 49.12363 1.000 229.28544 249 HIS D CA 1
ATOM 7835 C C . HIS D 1 269 ? 40.37863 26.94045 50.59013 1.000 228.95608 249 HIS D C 1
ATOM 7836 O O . HIS D 1 269 ? 41.16792 26.04299 50.90765 1.000 224.95254 249 HIS D O 1
ATOM 7843 N N . GLY D 1 270 ? 39.69900 27.64644 51.49778 1.000 233.76225 250 GLY D N 1
ATOM 7844 C CA . GLY D 1 270 ? 39.88476 27.38658 52.91726 1.000 234.43009 250 GLY D CA 1
ATOM 7845 C C . GLY D 1 270 ? 39.55913 25.95598 53.30063 1.000 231.88421 250 GLY D C 1
ATOM 7846 O O . GLY D 1 270 ? 40.22048 25.36682 54.15914 1.000 230.24749 250 GLY D O 1
ATOM 7847 N N . GLN D 1 271 ? 38.53559 25.37737 52.66918 1.000 232.05073 251 GLN D N 1
ATOM 7848 C CA . GLN D 1 271 ? 38.23034 23.96870 52.89480 1.000 229.70636 251 GLN D CA 1
ATOM 7849 C C . GLN D 1 271 ? 39.27351 23.06926 52.24644 1.000 224.21598 251 GLN D C 1
ATOM 7850 O O . GLN D 1 271 ? 39.67498 22.05400 52.82759 1.000 222.11702 251 GLN D O 1
ATOM 7856 N N . VAL D 1 272 ? 39.72086 23.42650 51.04032 1.000 222.41091 252 VAL D N 1
ATOM 7857 C CA . VAL D 1 272 ? 40.66833 22.58645 50.31327 1.000 217.75154 252 VAL D CA 1
ATOM 7858 C C . VAL D 1 272 ? 41.98919 22.49387 51.06491 1.000 215.59762 252 VAL D C 1
ATOM 7859 O O . VAL D 1 272 ? 42.59282 21.41784 51.15654 1.000 212.74544 252 VAL D O 1
ATOM 7861 N N . TRP D 1 273 ? 42.46160 23.61735 51.61203 1.000 217.48483 253 TRP D N 1
ATOM 7862 C CA . TRP D 1 273 ? 43.69219 23.58955 52.39612 1.000 216.26525 253 TRP D CA 1
ATOM 7863 C C . TRP D 1 273 ? 43.53154 22.72532 53.64030 1.000 217.10268 253 TRP D C 1
ATOM 7864 O O . TRP D 1 273 ? 44.45892 22.00547 54.02988 1.000 215.20247 253 TRP D O 1
ATOM 7875 N N . MET D 1 274 ? 42.35887 22.78125 54.27615 1.000 220.47290 254 MET D N 1
ATOM 7876 C CA . MET D 1 274 ? 42.12721 21.97872 55.47253 1.000 221.97031 254 MET D CA 1
ATOM 7877 C C . MET D 1 274 ? 42.02200 20.49652 55.13545 1.000 219.16096 254 MET D C 1
ATOM 7878 O O . MET D 1 274 ? 42.60055 19.65416 55.83166 1.000 218.69631 254 MET D O 1
ATOM 7880 N N . ASP D 1 275 ? 41.28901 20.15832 54.07130 1.000 217.86726 255 ASP D N 1
ATOM 7881 C CA . ASP D 1 275 ? 41.16196 18.75855 53.67873 1.000 215.65847 255 ASP D CA 1
ATOM 7882 C C . ASP D 1 275 ? 42.49823 18.18798 53.22348 1.000 212.05363 255 ASP D C 1
ATOM 7883 O O . ASP D 1 275 ? 42.82876 17.03996 53.54148 1.000 211.23597 255 ASP D O 1
ATOM 7888 N N . LEU D 1 276 ? 43.27695 18.97149 52.47381 1.000 210.34567 256 LEU D N 1
ATOM 7889 C CA . LEU D 1 276 ? 44.58181 18.49873 52.02378 1.000 207.33249 256 LEU D CA 1
ATOM 7890 C C . LEU D 1 276 ? 45.51800 18.26576 53.20213 1.000 208.01442 256 LEU D C 1
ATOM 7891 O O . LEU D 1 276 ? 46.29234 17.30250 53.20910 1.000 206.64493 256 LEU D O 1
ATOM 7893 N N . SER D 1 277 ? 45.45504 19.13246 54.21434 1.000 210.78013 257 SER D N 1
ATOM 7894 C CA . SER D 1 277 ? 46.29594 18.96369 55.39258 1.000 212.37713 257 SER D CA 1
ATOM 7895 C C . SER D 1 277 ? 45.88484 17.76331 56.23432 1.000 214.00550 257 SER D C 1
ATOM 7896 O O . SER D 1 277 ? 46.66191 17.32856 57.09108 1.000 215.43105 257 SER D O 1
ATOM 7899 N N . LEU D 1 278 ? 44.69174 17.21636 56.00840 1.000 214.30263 258 LEU D N 1
ATOM 7900 C CA . LEU D 1 278 ? 44.15210 16.14690 56.83851 1.000 216.48132 258 LEU D CA 1
ATOM 7901 C C . LEU D 1 278 ? 44.33822 14.75992 56.23855 1.000 214.44413 258 LEU D C 1
ATOM 7902 O O . LEU D 1 278 ? 44.61394 13.80861 56.97562 1.000 216.13264 258 LEU D O 1
ATOM 7904 N N . ASN D 1 279 ? 44.19726 14.61477 54.91823 1.000 211.46485 259 ASN D N 1
ATOM 7905 C CA . ASN D 1 279 ? 44.19355 13.29989 54.29158 1.000 210.20758 259 ASN D CA 1
ATOM 7906 C C . ASN D 1 279 ? 45.40930 13.00709 53.42368 1.000 207.48229 259 ASN D C 1
ATOM 7907 O O . ASN D 1 279 ? 45.66402 11.83412 53.13402 1.000 207.26272 259 ASN D O 1
ATOM 7912 N N . LEU D 1 280 ? 46.15460 14.02384 52.99813 1.000 205.84680 260 LEU D N 1
ATOM 7913 C CA . LEU D 1 280 ? 47.28097 13.79540 52.10301 1.000 203.51267 260 LEU D CA 1
ATOM 7914 C C . LEU D 1 280 ? 48.38584 13.01850 52.80732 1.000 204.53767 260 LEU D C 1
ATOM 7915 O O . LEU D 1 280 ? 48.64316 13.20729 53.99959 1.000 206.80794 260 LEU D O 1
ATOM 7917 N N . LYS D 1 281 ? 49.04019 12.13627 52.05621 1.000 203.47681 261 LYS D N 1
ATOM 7918 C CA . LYS D 1 281 ? 50.12993 11.31681 52.56759 1.000 204.96055 261 LYS D CA 1
ATOM 7919 C C . LYS D 1 281 ? 51.48205 11.72768 52.00795 1.000 203.56124 261 LYS D C 1
ATOM 7920 O O . LYS D 1 281 ? 52.44808 11.85782 52.76596 1.000 205.13824 261 LYS D O 1
ATOM 7922 N N . ALA D 1 282 ? 51.57572 11.93957 50.69701 1.000 201.09665 262 ALA D N 1
ATOM 7923 C CA . ALA D 1 282 ? 52.83897 12.31223 50.07753 1.000 199.96622 262 ALA D CA 1
ATOM 7924 C C . ALA D 1 282 ? 52.57817 12.86719 48.68548 1.000 197.58811 262 ALA D C 1
ATOM 7925 O O . ALA D 1 282 ? 51.51799 12.64606 48.09432 1.000 197.12886 262 ALA D O 1
ATOM 7927 N N . ILE D 1 283 ? 53.56730 13.59692 48.17408 1.000 196.56755 263 ILE D N 1
ATOM 7928 C CA . ILE D 1 283 ? 53.57985 14.08150 46.79842 1.000 194.94449 263 ILE D CA 1
ATOM 7929 C C . ILE D 1 283 ? 54.91500 13.68318 46.18760 1.000 194.96041 263 ILE D C 1
ATOM 7930 O O . ILE D 1 283 ? 55.97321 14.08331 46.68786 1.000 195.40740 263 ILE D O 1
ATOM 7934 N N . VAL D 1 284 ? 54.86855 12.89965 45.11552 1.000 194.95772 264 VAL D N 1
ATOM 7935 C CA . VAL D 1 284 ? 56.06126 12.34302 44.48839 1.000 195.64978 264 VAL D CA 1
ATOM 7936 C C . VAL D 1 284 ? 56.24504 13.02207 43.13843 1.000 194.68858 264 VAL D C 1
ATOM 7937 O O . VAL D 1 284 ? 55.47088 12.78803 42.20210 1.000 194.70556 264 VAL D O 1
ATOM 7939 N N . ALA D 1 285 ? 57.27037 13.86088 43.03514 1.000 194.33095 265 ALA D N 1
ATOM 7940 C CA . ALA D 1 285 ? 57.63827 14.50395 41.78312 1.000 193.99146 265 ALA D CA 1
ATOM 7941 C C . ALA D 1 285 ? 58.76956 13.72200 41.12854 1.000 195.37139 265 ALA D C 1
ATOM 7942 O O . ALA D 1 285 ? 59.73410 13.33358 41.79432 1.000 196.35832 265 ALA D O 1
ATOM 7944 N N . GLN D 1 286 ? 58.64588 13.48812 39.82341 1.000 196.04135 266 GLN D N 1
ATOM 7945 C CA . GLN D 1 286 ? 59.55769 12.61630 39.09425 1.000 198.02583 266 GLN D CA 1
ATOM 7946 C C . GLN D 1 286 ? 60.18921 13.36260 37.92758 1.000 198.49144 266 GLN D C 1
ATOM 7947 O O . GLN D 1 286 ? 59.48571 14.00324 37.13953 1.000 198.18491 266 GLN D O 1
ATOM 7949 N N . GLN D 1 287 ? 61.51445 13.27262 37.82171 1.000 199.74719 267 GLN D N 1
ATOM 7950 C CA . GLN D 1 287 ? 62.25810 13.79082 36.68348 1.000 200.91002 267 GLN D CA 1
ATOM 7951 C C . GLN D 1 287 ? 63.13780 12.68626 36.11613 1.000 203.87815 267 GLN D C 1
ATOM 7952 O O . GLN D 1 287 ? 63.52627 11.75535 36.82666 1.000 205.00838 267 GLN D O 1
ATOM 7958 N N . LEU D 1 288 ? 63.44764 12.79561 34.82576 1.000 205.74332 268 LEU D N 1
ATOM 7959 C CA . LEU D 1 288 ? 64.24436 11.79953 34.11479 1.000 209.28392 268 LEU D CA 1
ATOM 7960 C C . LEU D 1 288 ? 65.54377 12.44898 33.65663 1.000 210.62565 268 LEU D C 1
ATOM 7961 O O . LEU D 1 288 ? 65.53527 13.30208 32.76228 1.000 210.83079 268 LEU D O 1
ATOM 7963 N N . VAL D 1 289 ? 66.65508 12.04059 34.26184 1.000 212.04113 269 VAL D N 1
ATOM 7964 C CA . VAL D 1 289 ? 67.97055 12.57809 33.92263 1.000 213.75211 269 VAL D CA 1
ATOM 7965 C C . VAL D 1 289 ? 68.78259 11.49954 33.21479 1.000 218.32704 269 VAL D C 1
ATOM 7966 O O . VAL D 1 289 ? 68.73295 10.32614 33.61197 1.000 220.13948 269 VAL D O 1
ATOM 7968 N N . PRO D 1 290 ? 69.53415 11.84308 32.16953 1.000 220.81255 270 PRO D N 1
ATOM 7969 C CA . PRO D 1 290 ? 70.30433 10.82127 31.45000 1.000 225.84309 270 PRO D CA 1
ATOM 7970 C C . PRO D 1 290 ? 71.46453 10.29499 32.28122 1.000 228.15235 270 PRO D C 1
ATOM 7971 O O . PRO D 1 290 ? 72.08828 11.02786 33.05270 1.000 226.67847 270 PRO D O 1
ATOM 7975 N N . THR D 1 291 ? 71.74831 9.00622 32.10984 1.000 232.42324 271 THR D N 1
ATOM 7976 C CA . THR D 1 291 ? 72.87489 8.37962 32.77565 1.000 236.01087 271 THR D CA 1
ATOM 7977 C C . THR D 1 291 ? 74.18405 8.83211 32.12715 1.000 239.26949 271 THR D C 1
ATOM 7978 O O . THR D 1 291 ? 74.18474 9.33964 31.00292 1.000 239.72876 271 THR D O 1
ATOM 7980 N N . PRO D 1 292 ? 75.31496 8.67564 32.82641 1.000 242.00199 272 PRO D N 1
ATOM 7981 C CA . PRO D 1 292 ? 76.59485 9.12226 32.24771 1.000 245.41700 272 PRO D CA 1
ATOM 7982 C C . PRO D 1 292 ? 76.93976 8.46555 30.92239 1.000 250.60997 272 PRO D C 1
ATOM 7983 O O . PRO D 1 292 ? 77.55849 9.11154 30.06714 1.000 252.12311 272 PRO D O 1
ATOM 7987 N N . ASP D 1 293 ? 76.56586 7.20339 30.72223 1.000 253.87101 273 ASP D N 1
ATOM 7988 C CA . ASP D 1 293 ? 76.87891 6.50887 29.47989 1.000 259.62958 273 ASP D CA 1
ATOM 7989 C C . ASP D 1 293 ? 75.95740 6.89812 28.33128 1.000 257.89758 273 ASP D C 1
ATOM 7990 O O . ASP D 1 293 ? 76.17341 6.43822 27.20475 1.000 262.88569 273 ASP D O 1
ATOM 7995 N N . GLY D 1 294 ? 74.94282 7.72361 28.58336 1.000 251.64027 274 GLY D N 1
ATOM 7996 C CA . GLY D 1 294 ? 74.04375 8.17747 27.54335 1.000 250.33748 274 GLY D CA 1
ATOM 7997 C C . GLY D 1 294 ? 73.14332 7.11920 26.94763 1.000 252.85335 274 GLY D C 1
ATOM 7998 O O . GLY D 1 294 ? 72.40633 7.42260 26.00217 1.000 252.82652 274 GLY D O 1
ATOM 7999 N N . LYS D 1 295 ? 73.17090 5.89143 27.46347 1.000 255.55281 275 LYS D N 1
ATOM 8000 C CA . LYS D 1 295 ? 72.35729 4.80947 26.92717 1.000 258.64685 275 LYS D CA 1
ATOM 8001 C C . LYS D 1 295 ? 71.00041 4.68533 27.60667 1.000 253.84661 275 LYS D C 1
ATOM 8002 O O . LYS D 1 295 ? 70.16838 3.89387 27.14965 1.000 255.95227 275 LYS D O 1
ATOM 8004 N N . GLY D 1 296 ? 70.75494 5.43903 28.67485 1.000 247.92881 276 GLY D N 1
ATOM 8005 C CA . GLY D 1 296 ? 69.48437 5.35916 29.36716 1.000 243.60664 276 GLY D CA 1
ATOM 8006 C C . GLY D 1 296 ? 69.22414 6.61400 30.17036 1.000 237.25906 276 GLY D C 1
ATOM 8007 O O . GLY D 1 296 ? 70.01644 7.55866 30.16990 1.000 236.19068 276 GLY D O 1
ATOM 8008 N N . ARG D 1 297 ? 68.08668 6.60976 30.86137 1.000 233.43801 277 ARG D N 1
ATOM 8009 C CA . ARG D 1 297 ? 67.67455 7.71698 31.71054 1.000 227.79874 277 ARG D CA 1
ATOM 8010 C C . ARG D 1 297 ? 67.30461 7.18870 33.08773 1.000 226.08038 277 ARG D C 1
ATOM 8011 O O . ARG D 1 297 ? 66.72688 6.10458 33.21271 1.000 227.88096 277 ARG D O 1
ATOM 8014 N N . ARG D 1 298 ? 67.64430 7.95804 34.11749 1.000 223.08606 278 ARG D N 1
ATOM 8015 C CA . ARG D 1 298 ? 67.36135 7.60158 35.49939 1.000 221.75292 278 ARG D CA 1
ATOM 8016 C C . ARG D 1 298 ? 66.25680 8.49551 36.04538 1.000 216.72287 278 ARG D C 1
ATOM 8017 O O . ARG D 1 298 ? 66.18466 9.68290 35.71344 1.000 214.15593 278 ARG D O 1
ATOM 8019 N N . ALA D 1 299 ? 65.40113 7.92058 36.88592 1.000 215.82296 279 ALA D N 1
ATOM 8020 C CA . ALA D 1 299 ? 64.25417 8.63138 37.43547 1.000 211.70791 279 ALA D CA 1
ATOM 8021 C C . ALA D 1 299 ? 64.65237 9.33110 38.72992 1.000 209.91370 279 ALA D C 1
ATOM 8022 O O . ALA D 1 299 ? 65.02769 8.67421 39.70734 1.000 211.69229 279 ALA D O 1
ATOM 8024 N N . VAL D 1 300 ? 64.57045 10.65838 38.73337 1.000 207.01614 280 VAL D N 1
ATOM 8025 C CA . VAL D 1 300 ? 64.81613 11.45556 39.92966 1.000 205.45517 280 VAL D CA 1
ATOM 8026 C C . VAL D 1 300 ? 63.48758 11.67751 40.63784 1.000 202.93907 280 VAL D C 1
ATOM 8027 O O . VAL D 1 300 ? 62.51286 12.12144 40.02088 1.000 201.08892 280 VAL D O 1
ATOM 8029 N N . ILE D 1 301 ? 63.44464 11.37253 41.93208 1.000 203.40679 281 ILE D N 1
ATOM 8030 C CA . ILE D 1 301 ? 62.20710 11.38513 42.70485 1.000 201.80792 281 ILE D CA 1
ATOM 8031 C C . ILE D 1 301 ? 62.33460 12.41250 43.82038 1.000 200.79886 281 ILE D C 1
ATOM 8032 O O . ILE D 1 301 ? 63.23056 12.31086 44.66754 1.000 202.75944 281 ILE D O 1
ATOM 8034 N N . GLU D 1 302 ? 61.43598 13.39319 43.82415 1.000 198.36713 282 GLU D N 1
ATOM 8035 C CA . GLU D 1 302 ? 61.32038 14.35718 44.91079 1.000 197.79391 282 GLU D CA 1
ATOM 8036 C C . GLU D 1 302 ? 60.18560 13.91616 45.82666 1.000 197.77833 282 GLU D C 1
ATOM 8037 O O . GLU D 1 302 ? 59.03843 13.79317 45.38436 1.000 196.50661 282 GLU D O 1
ATOM 8043 N N . VAL D 1 303 ? 60.50495 13.67673 47.09562 1.000 199.66563 283 VAL D N 1
ATOM 8044 C CA . VAL D 1 303 ? 59.56629 13.10414 48.05444 1.000 200.50307 283 VAL D CA 1
ATOM 8045 C C . VAL D 1 303 ? 59.21699 14.15921 49.09380 1.000 200.52163 283 VAL D C 1
ATOM 8046 O O . VAL D 1 303 ? 60.10895 14.75887 49.70576 1.000 201.90198 283 VAL D O 1
ATOM 8050 N N . LEU D 1 304 ? 57.91948 14.37682 49.29765 1.000 199.49220 284 LEU D N 1
ATOM 8051 C CA . LEU D 1 304 ? 57.40910 15.27142 50.33080 1.000 200.16042 284 LEU D CA 1
ATOM 8052 C C . LEU D 1 304 ? 56.41803 14.48646 51.17876 1.000 201.56622 284 LEU D C 1
ATOM 8053 O O . LEU D 1 304 ? 55.33548 14.13033 50.70332 1.000 200.34942 284 LEU D O 1
ATOM 8055 N N . LEU D 1 305 ? 56.78682 14.21166 52.42559 1.000 204.58177 285 LEU D N 1
ATOM 8056 C CA . LEU D 1 305 ? 55.94111 13.46203 53.34269 1.000 206.67689 285 LEU D CA 1
ATOM 8057 C C . LEU D 1 305 ? 55.14864 14.41880 54.22168 1.000 207.55005 285 LEU D C 1
ATOM 8058 O O . LEU D 1 305 ? 55.66160 15.45683 54.65030 1.000 208.36142 285 LEU D O 1
ATOM 8063 N N . ASN D 1 306 ? 53.89298 14.05982 54.48989 1.000 207.82087 286 ASN D N 1
ATOM 8064 C CA . ASN D 1 306 ? 52.98234 14.92606 55.23679 1.000 208.95676 286 ASN D CA 1
ATOM 8065 C C . ASN D 1 306 ? 53.27256 14.79053 56.72910 1.000 213.32986 286 ASN D C 1
ATOM 8066 O O . ASN D 1 306 ? 52.57696 14.10142 57.47976 1.000 215.73236 286 ASN D O 1
ATOM 8071 N N . THR D 1 307 ? 54.32972 15.46607 57.15981 1.000 214.83312 287 THR D N 1
ATOM 8072 C CA . THR D 1 307 ? 54.61502 15.60332 58.57536 1.000 219.60900 287 THR D CA 1
ATOM 8073 C C . THR D 1 307 ? 53.70505 16.66659 59.18264 1.000 220.95552 287 THR D C 1
ATOM 8074 O O . THR D 1 307 ? 53.11797 17.47497 58.45884 1.000 218.20340 287 THR D O 1
ATOM 8078 N N . PRO D 1 308 ? 53.54336 16.66897 60.51224 1.000 225.79828 288 PRO D N 1
ATOM 8079 C CA . PRO D 1 308 ? 52.67855 17.68669 61.13734 1.000 227.87460 288 PRO D CA 1
ATOM 8080 C C . PRO D 1 308 ? 53.02724 19.11547 60.75189 1.000 226.81909 288 PRO D C 1
ATOM 8081 O O . PRO D 1 308 ? 52.12071 19.93151 60.54335 1.000 226.27792 288 PRO D O 1
ATOM 8085 N N . LEU D 1 309 ? 54.31797 19.44133 60.64659 1.000 226.96690 289 LEU D N 1
ATOM 8086 C CA . LEU D 1 309 ? 54.70513 20.78238 60.22003 1.000 226.12431 289 LEU D CA 1
ATOM 8087 C C . LEU D 1 309 ? 54.27158 21.04844 58.78410 1.000 220.93972 289 LEU D C 1
ATOM 8088 O O . LEU D 1 309 ? 53.84355 22.16051 58.45205 1.000 220.64579 289 LEU D O 1
ATOM 8090 N N . ALA D 1 310 ? 54.37410 20.03788 57.91755 1.000 217.44305 290 ALA D N 1
ATOM 8091 C CA . ALA D 1 310 ? 53.91253 20.19620 56.54304 1.000 213.14073 290 ALA D CA 1
ATOM 8092 C C . ALA D 1 310 ? 52.40084 20.37199 56.48732 1.000 213.06132 290 ALA D C 1
ATOM 8093 O O . ALA D 1 310 ? 51.89325 21.17772 55.69869 1.000 211.59495 290 ALA D O 1
ATOM 8095 N N . ALA D 1 311 ? 51.66647 19.63032 57.32108 1.000 215.14087 291 ALA D N 1
ATOM 8096 C CA . ALA D 1 311 ? 50.21356 19.76246 57.34553 1.000 215.64460 291 ALA D CA 1
ATOM 8097 C C . ALA D 1 311 ? 49.79423 21.16405 57.76877 1.000 218.29130 291 ALA D C 1
ATOM 8098 O O . ALA D 1 311 ? 48.83010 21.72046 57.23103 1.000 217.86587 291 ALA D O 1
ATOM 8100 N N . ASP D 1 312 ? 50.50869 21.75440 58.72920 1.000 221.64488 292 ASP D N 1
ATOM 8101 C CA . ASP D 1 312 ? 50.18314 23.11212 59.15232 1.000 224.84822 292 ASP D CA 1
ATOM 8102 C C . ASP D 1 312 ? 50.45967 24.11540 58.03937 1.000 222.55254 292 ASP D C 1
ATOM 8103 O O . ASP D 1 312 ? 49.68653 25.05994 57.84153 1.000 224.02439 292 ASP D O 1
ATOM 8108 N N . LEU D 1 313 ? 51.55709 23.92738 57.30159 1.000 219.47065 293 LEU D N 1
ATOM 8109 C CA . LEU D 1 313 ? 51.82517 24.78093 56.14943 1.000 217.32913 293 LEU D CA 1
ATOM 8110 C C . LEU D 1 313 ? 50.78263 24.58479 55.05658 1.000 214.75487 293 LEU D C 1
ATOM 8111 O O . LEU D 1 313 ? 50.46346 25.53107 54.32772 1.000 214.90572 293 LEU D O 1
ATOM 8113 N N . ILE D 1 314 ? 50.24321 23.37082 54.92833 1.000 212.94326 294 ILE D N 1
ATOM 8114 C CA . ILE D 1 314 ? 49.17660 23.12987 53.96262 1.000 211.20186 294 ILE D CA 1
ATOM 8115 C C . ILE D 1 314 ? 47.87330 23.75371 54.44340 1.000 214.48900 294 ILE D C 1
ATOM 8116 O O . ILE D 1 314 ? 47.13938 24.37042 53.66193 1.000 214.77407 294 ILE D O 1
ATOM 8120 N N . ARG D 1 315 ? 47.56838 23.61189 55.73667 1.000 217.62018 295 ARG D N 1
ATOM 8121 C CA . ARG D 1 315 ? 46.32655 24.16069 56.27154 1.000 221.35491 295 ARG D CA 1
ATOM 8122 C C . ARG D 1 315 ? 46.29446 25.68055 56.17350 1.000 224.16493 295 ARG D C 1
ATOM 8123 O O . ARG D 1 315 ? 45.21722 26.27082 56.03276 1.000 226.70409 295 ARG D O 1
ATOM 8131 N N . LYS D 1 316 ? 47.45457 26.32826 56.23883 1.000 224.23680 296 LYS D N 1
ATOM 8132 C CA . LYS D 1 316 ? 47.54593 27.77596 56.11236 1.000 227.17551 296 LYS D CA 1
ATOM 8133 C C . LYS D 1 316 ? 47.73085 28.23501 54.67245 1.000 224.63464 296 LYS D C 1
ATOM 8134 O O . LYS D 1 316 ? 47.80000 29.44413 54.42765 1.000 227.23804 296 LYS D O 1
ATOM 8136 N N . GLY D 1 317 ? 47.80769 27.30834 53.71915 1.000 220.20629 297 GLY D N 1
ATOM 8137 C CA . GLY D 1 317 ? 48.06612 27.67387 52.34227 1.000 218.13982 297 GLY D CA 1
ATOM 8138 C C . GLY D 1 317 ? 49.47320 28.14643 52.06865 1.000 216.98367 297 GLY D C 1
ATOM 8139 O O . GLY D 1 317 ? 49.74977 28.61987 50.96299 1.000 216.03305 297 GLY D O 1
ATOM 8140 N N . GLU D 1 318 ? 50.37626 28.03074 53.04280 1.000 217.49770 298 GLU D N 1
ATOM 8141 C CA . GLU D 1 318 ? 51.75855 28.48285 52.89110 1.000 216.94223 298 GLU D CA 1
ATOM 8142 C C . GLU D 1 318 ? 52.54626 27.44590 52.08789 1.000 212.43708 298 GLU D C 1
ATOM 8143 O O . GLU D 1 318 ? 53.47379 26.79440 52.57396 1.000 211.49566 298 GLU D O 1
ATOM 8149 N N . VAL D 1 319 ? 52.14920 27.30163 50.81997 1.000 210.25588 299 VAL D N 1
ATOM 8150 C CA . VAL D 1 319 ? 52.82715 26.37445 49.92387 1.000 206.54874 299 VAL D CA 1
ATOM 8151 C C . VAL D 1 319 ? 54.25990 26.80740 49.65284 1.000 206.09716 299 VAL D C 1
ATOM 8152 O O . VAL D 1 319 ? 55.10366 25.96988 49.31405 1.000 203.76179 299 VAL D O 1
ATOM 8154 N N . HIS D 1 320 ? 54.55666 28.10184 49.78955 1.000 208.72040 300 HIS D N 1
ATOM 8155 C CA . HIS D 1 320 ? 55.92556 28.57367 49.61813 1.000 208.81262 300 HIS D CA 1
ATOM 8156 C C . HIS D 1 320 ? 56.85470 27.99514 50.67688 1.000 209.05808 300 HIS D C 1
ATOM 8157 O O . HIS D 1 320 ? 58.03248 27.74275 50.39844 1.000 207.99071 300 HIS D O 1
ATOM 8164 N N . GLU D 1 321 ? 56.34857 27.78034 51.89116 1.000 211.00017 301 GLU D N 1
ATOM 8165 C CA . GLU D 1 321 ? 57.15371 27.27337 52.99469 1.000 212.34043 301 GLU D CA 1
ATOM 8166 C C . GLU D 1 321 ? 57.44291 25.78193 52.89040 1.000 209.71302 301 GLU D C 1
ATOM 8167 O O . GLU D 1 321 ? 58.06232 25.22598 53.80431 1.000 211.26531 301 GLU D O 1
ATOM 8169 N N . LEU D 1 322 ? 57.02121 25.12366 51.81014 1.000 206.42507 302 LEU D N 1
ATOM 8170 C CA . LEU D 1 322 ? 57.21893 23.68314 51.69193 1.000 204.47021 302 LEU D CA 1
ATOM 8171 C C . LEU D 1 322 ? 58.64570 23.33800 51.28136 1.000 203.74344 302 LEU D C 1
ATOM 8172 O O . LEU D 1 322 ? 59.24178 22.40543 51.83185 1.000 204.42988 302 LEU D O 1
ATOM 8174 N N . LYS D 1 323 ? 59.20463 24.07276 50.32024 1.000 202.87164 303 LYS D N 1
ATOM 8175 C CA . LYS D 1 323 ? 60.55182 23.76648 49.84561 1.000 202.42356 303 LYS D CA 1
ATOM 8176 C C . LYS D 1 323 ? 61.61479 23.83562 50.93853 1.000 205.27883 303 LYS D C 1
ATOM 8177 O O . LYS D 1 323 ? 62.47066 22.93407 50.97841 1.000 205.49711 303 LYS D O 1
ATOM 8179 N N . PRO D 1 324 ? 61.64252 24.83767 51.82705 1.000 208.09707 304 PRO D N 1
ATOM 8180 C CA . PRO D 1 324 ? 62.63769 24.79733 52.91042 1.000 211.48697 304 PRO D CA 1
ATOM 8181 C C . PRO D 1 324 ? 62.40836 23.66335 53.89320 1.000 212.88535 304 PRO D C 1
ATOM 8182 O O . PRO D 1 324 ? 63.38244 23.11831 54.42667 1.000 215.16237 304 PRO D O 1
ATOM 8186 N N . LEU D 1 325 ? 61.15197 23.28860 54.14596 1.000 212.07211 305 LEU D N 1
ATOM 8187 C CA . LEU D 1 325 ? 60.87620 22.22748 55.10913 1.000 213.87543 305 LEU D CA 1
ATOM 8188 C C . LEU D 1 325 ? 61.36350 20.87295 54.61179 1.000 212.44405 305 LEU D C 1
ATOM 8189 O O . LEU D 1 325 ? 61.79923 20.03922 55.41421 1.000 215.22197 305 LEU D O 1
ATOM 8191 N N . MET D 1 326 ? 61.30023 20.63462 53.29958 1.000 208.78706 306 MET D N 1
ATOM 8192 C CA . MET D 1 326 ? 61.75603 19.36358 52.75084 1.000 207.86918 306 MET D CA 1
ATOM 8193 C C . MET D 1 326 ? 63.27100 19.21628 52.80989 1.000 210.01392 306 MET D C 1
ATOM 8194 O O . MET D 1 326 ? 63.77350 18.08909 52.75224 1.000 211.01269 306 MET D O 1
ATOM 8199 N N . LYS D 1 327 ? 64.00688 20.32262 52.92373 1.000 211.21675 307 LYS D N 1
ATOM 8200 C CA . LYS D 1 327 ? 65.46156 20.26929 52.97901 1.000 213.65731 307 LYS D CA 1
ATOM 8201 C C . LYS D 1 327 ? 65.99244 19.89715 54.35720 1.000 218.56724 307 LYS D C 1
ATOM 8202 O O . LYS D 1 327 ? 67.17164 19.54604 54.47383 1.000 221.33648 307 LYS D O 1
ATOM 8204 N N . ARG D 1 328 ? 65.15828 19.95835 55.39542 1.000 220.25445 308 ARG D N 1
ATOM 8205 C CA . ARG D 1 328 ? 65.59555 19.70350 56.75893 1.000 225.68644 308 ARG D CA 1
ATOM 8206 C C . ARG D 1 328 ? 65.06180 18.40150 57.33816 1.000 227.25701 308 ARG D C 1
ATOM 8207 O O . ARG D 1 328 ? 65.50544 17.99982 58.41940 1.000 232.43612 308 ARG D O 1
ATOM 8215 N N . SER D 1 329 ? 64.13211 17.73290 56.65779 1.000 223.48775 309 SER D N 1
ATOM 8216 C CA . SER D 1 329 ? 63.54111 16.51238 57.19086 1.000 225.11958 309 SER D CA 1
ATOM 8217 C C . SER D 1 329 ? 63.86560 15.30740 56.31596 1.000 223.82747 309 SER D C 1
ATOM 8218 O O . SER D 1 329 ? 62.96674 14.54747 55.93732 1.000 221.74432 309 SER D O 1
ATOM 8220 N N . THR D 1 330 ? 65.14982 15.12184 55.99542 1.000 225.53380 310 THR D N 1
ATOM 8221 C CA . THR D 1 330 ? 65.56023 13.98138 55.18439 1.000 225.24882 310 THR D CA 1
ATOM 8222 C C . THR D 1 330 ? 65.52173 12.67364 55.96785 1.000 229.75976 310 THR D C 1
ATOM 8223 O O . THR D 1 330 ? 65.51648 11.60038 55.35467 1.000 229.64737 310 THR D O 1
ATOM 8225 N N . GLU D 1 331 ? 65.49121 12.73769 57.30365 1.000 234.27195 311 GLU D N 1
ATOM 8226 C CA . GLU D 1 331 ? 65.45986 11.52984 58.12113 1.000 239.43613 311 GLU D CA 1
ATOM 8227 C C . GLU D 1 331 ? 64.10335 10.83829 58.08751 1.000 237.41593 311 GLU D C 1
ATOM 8228 O O . GLU D 1 331 ? 64.03799 9.62335 58.29008 1.000 240.57275 311 GLU D O 1
ATOM 8234 N N . GLN D 1 332 ? 63.02800 11.57670 57.81856 1.000 232.67445 312 GLN D N 1
ATOM 8235 C CA . GLN D 1 332 ? 61.68930 11.00685 57.82155 1.000 231.00299 312 GLN D CA 1
ATOM 8236 C C . GLN D 1 332 ? 61.31513 10.34746 56.50181 1.000 226.92827 312 GLN D C 1
ATOM 8237 O O . GLN D 1 332 ? 60.31463 9.62640 56.45392 1.000 226.34970 312 GLN D O 1
ATOM 8243 N N . GLY D 1 333 ? 62.08702 10.57282 55.44437 1.000 224.56455 313 GLY D N 1
ATOM 8244 C CA . GLY D 1 333 ? 61.79620 10.02671 54.13298 1.000 221.19054 313 GLY D CA 1
ATOM 8245 C C . GLY D 1 333 ? 61.58382 11.06780 53.05277 1.000 215.99056 313 GLY D C 1
ATOM 8246 O O . GLY D 1 333 ? 61.37719 10.69192 51.88978 1.000 213.49731 313 GLY D O 1
ATOM 8247 N N . MET D 1 334 ? 61.62225 12.35817 53.37513 1.000 214.80597 314 MET D N 1
ATOM 8248 C CA . MET D 1 334 ? 61.45305 13.39766 52.37433 1.000 210.60677 314 MET D CA 1
ATOM 8249 C C . MET D 1 334 ? 62.77352 13.68872 51.66802 1.000 210.67280 314 MET D C 1
ATOM 8250 O O . MET D 1 334 ? 63.86080 13.42391 52.18793 1.000 214.16392 314 MET D O 1
ATOM 8255 N N . GLN D 1 335 ? 62.66342 14.25006 50.46548 1.000 207.23098 315 GLN D N 1
ATOM 8256 C CA . GLN D 1 335 ? 63.82739 14.69391 49.71251 1.000 207.11994 315 GLN D CA 1
ATOM 8257 C C . GLN D 1 335 ? 63.36424 15.59310 48.57713 1.000 203.47426 315 GLN D C 1
ATOM 8258 O O . GLN D 1 335 ? 62.35452 15.31071 47.92685 1.000 201.33199 315 GLN D O 1
ATOM 8264 N N . THR D 1 336 ? 64.09857 16.67973 48.35806 1.000 203.30589 316 THR D N 1
ATOM 8265 C CA . THR D 1 336 ? 63.84556 17.54929 47.22236 1.000 200.71449 316 THR D CA 1
ATOM 8266 C C . THR D 1 336 ? 64.46558 16.94596 45.96495 1.000 200.47677 316 THR D C 1
ATOM 8267 O O . THR D 1 336 ? 65.05600 15.86188 45.98640 1.000 202.31992 316 THR D O 1
ATOM 8271 N N . PHE D 1 337 ? 64.32811 17.65785 44.84576 1.000 198.77866 317 PHE D N 1
ATOM 8272 C CA . PHE D 1 337 ? 65.02102 17.23992 43.63392 1.000 199.15583 317 PHE D CA 1
ATOM 8273 C C . PHE D 1 337 ? 66.52526 17.42699 43.76183 1.000 201.38566 317 PHE D C 1
ATOM 8274 O O . PHE D 1 337 ? 67.29707 16.65071 43.18716 1.000 202.99789 317 PHE D O 1
ATOM 8282 N N . ASP D 1 338 ? 66.95769 18.43660 44.51924 1.000 202.00001 318 ASP D N 1
ATOM 8283 C CA . ASP D 1 338 ? 68.38503 18.65223 44.72079 1.000 204.56636 318 ASP D CA 1
ATOM 8284 C C . ASP D 1 338 ? 68.98681 17.60074 45.64392 1.000 207.52416 318 ASP D C 1
ATOM 8285 O O . ASP D 1 338 ? 70.15486 17.23111 45.48038 1.000 210.19790 318 ASP D O 1
ATOM 8290 N N . GLN D 1 339 ? 68.21294 17.10982 46.61422 1.000 207.63109 319 GLN D N 1
ATOM 8291 C CA . GLN D 1 339 ? 68.70829 16.06140 47.49926 1.000 211.09296 319 GLN D CA 1
ATOM 8292 C C . GLN D 1 339 ? 68.71626 14.70378 46.80673 1.000 211.83350 319 GLN D C 1
ATOM 8293 O O . GLN D 1 339 ? 69.62159 13.89361 47.03493 1.000 215.56414 319 GLN D O 1
ATOM 8299 N N . ALA D 1 340 ? 67.71868 14.43810 45.96007 1.000 208.91883 320 ALA D N 1
ATOM 8300 C CA . ALA D 1 340 ? 67.70593 13.18896 45.20633 1.000 209.97262 320 ALA D CA 1
ATOM 8301 C C . ALA D 1 340 ? 68.80747 13.17010 44.15522 1.000 211.41143 320 ALA D C 1
ATOM 8302 O O . ALA D 1 340 ? 69.48996 12.15346 43.98161 1.000 214.74979 320 ALA D O 1
ATOM 8304 N N . LEU D 1 341 ? 68.99213 14.28355 43.44027 1.000 209.43479 321 LEU D N 1
ATOM 8305 C CA . LEU D 1 341 ? 70.09854 14.37589 42.49418 1.000 211.17142 321 LEU D CA 1
ATOM 8306 C C . LEU D 1 341 ? 71.44174 14.29175 43.20516 1.000 215.01603 321 LEU D C 1
ATOM 8307 O O . LEU D 1 341 ? 72.41811 13.79259 42.63379 1.000 218.02767 321 LEU D O 1
ATOM 8309 N N . TYR D 1 342 ? 71.51051 14.77315 44.44821 1.000 215.52430 322 TYR D N 1
ATOM 8310 C CA . TYR D 1 342 ? 72.72988 14.62357 45.23418 1.000 219.94236 322 TYR D CA 1
ATOM 8311 C C . TYR D 1 342 ? 72.96815 13.16541 45.60466 1.000 223.82858 322 TYR D C 1
ATOM 8312 O O . TYR D 1 342 ? 74.11671 12.71016 45.65179 1.000 228.33218 322 TYR D O 1
ATOM 8321 N N . GLN D 1 343 ? 71.89429 12.41651 45.86734 1.000 222.63685 323 GLN D N 1
ATOM 8322 C CA . GLN D 1 343 ? 72.04380 11.00881 46.21892 1.000 226.73218 323 GLN D CA 1
ATOM 8323 C C . GLN D 1 343 ? 72.39774 10.15967 45.00505 1.000 228.25733 323 GLN D C 1
ATOM 8324 O O . GLN D 1 343 ? 73.01469 9.09859 45.15229 1.000 233.22017 323 GLN D O 1
ATOM 8326 N N . LEU D 1 344 ? 72.01949 10.60274 43.80626 1.000 224.72970 324 LEU D N 1
ATOM 8327 C CA . LEU D 1 344 ? 72.33084 9.86522 42.58864 1.000 226.51548 324 LEU D CA 1
ATOM 8328 C C . LEU D 1 344 ? 73.69696 10.21964 42.02029 1.000 229.30739 324 LEU D C 1
ATOM 8329 O O . LEU D 1 344 ? 74.35922 9.35355 41.43673 1.000 233.42779 324 LEU D O 1
ATOM 8331 N N . TYR D 1 345 ? 74.13362 11.47237 42.17308 1.000 227.58371 325 TYR D N 1
ATOM 8332 C CA . TYR D 1 345 ? 75.45862 11.85117 41.69507 1.000 230.52395 325 TYR D CA 1
ATOM 8333 C C . TYR D 1 345 ? 76.55994 11.23382 42.54631 1.000 236.37399 325 TYR D C 1
ATOM 8334 O O . TYR D 1 345 ? 77.62860 10.89588 42.02436 1.000 240.62988 325 TYR D O 1
ATOM 8343 N N . THR D 1 346 ? 76.32441 11.08255 43.85169 1.000 237.24969 326 THR D N 1
ATOM 8344 C CA . THR D 1 346 ? 77.30456 10.41612 44.70162 1.000 243.66333 326 THR D CA 1
ATOM 8345 C C . THR D 1 346 ? 77.35807 8.92009 44.42301 1.000 247.96091 326 THR D C 1
ATOM 8346 O O . THR D 1 346 ? 78.39672 8.28648 44.64206 1.000 254.36299 326 THR D O 1
ATOM 8350 N N . GLN D 1 347 ? 76.25717 8.34110 43.94330 1.000 245.09210 327 GLN D N 1
ATOM 8351 C CA . GLN D 1 347 ? 76.23879 6.93889 43.55067 1.000 249.23847 327 GLN D CA 1
ATOM 8352 C C . GLN D 1 347 ? 76.89317 6.69641 42.19812 1.000 251.26401 327 GLN D C 1
ATOM 8353 O O . GLN D 1 347 ? 77.10876 5.53582 41.83252 1.000 256.05716 327 GLN D O 1
ATOM 8355 N N . GLY D 1 348 ? 77.21320 7.75209 41.45360 1.000 248.28409 328 GLY D N 1
ATOM 8356 C CA . GLY D 1 348 ? 77.78682 7.60301 40.13364 1.000 250.25345 328 GLY D CA 1
ATOM 8357 C C . GLY D 1 348 ? 76.78912 7.36121 39.02634 1.000 247.14596 328 GLY D C 1
ATOM 8358 O O . GLY D 1 348 ? 77.20009 7.06791 37.89785 1.000 249.65629 328 GLY D O 1
ATOM 8359 N N . GLU D 1 349 ? 75.49208 7.47346 39.30820 1.000 242.27103 329 GLU D N 1
ATOM 8360 C CA . GLU D 1 349 ? 74.45759 7.24209 38.30748 1.000 239.64032 329 GLU D CA 1
ATOM 8361 C C . GLU D 1 349 ? 74.17315 8.46555 37.44857 1.000 235.15545 329 GLU D C 1
ATOM 8362 O O . GLU D 1 349 ? 73.29944 8.39864 36.57771 1.000 233.18068 329 GLU D O 1
ATOM 8364 N N . ILE D 1 350 ? 74.87535 9.57587 37.67053 1.000 234.01673 330 ILE D N 1
ATOM 8365 C CA . ILE D 1 350 ? 74.68240 10.78434 36.87842 1.000 230.49553 330 ILE D CA 1
ATOM 8366 C C . ILE D 1 350 ? 75.95996 11.60228 36.95960 1.000 232.26939 330 ILE D C 1
ATOM 8367 O O . ILE D 1 350 ? 76.66415 11.58228 37.97310 1.000 234.25794 330 ILE D O 1
ATOM 8369 N N . THR D 1 351 ? 76.26001 12.32333 35.88333 1.000 232.02961 331 THR D N 1
ATOM 8370 C CA . THR D 1 351 ? 77.46606 13.12933 35.84302 1.000 233.95204 331 THR D CA 1
ATOM 8371 C C . THR D 1 351 ? 77.30061 14.38553 36.69229 1.000 230.29984 331 THR D C 1
ATOM 8372 O O . THR D 1 351 ? 76.23561 14.66737 37.24689 1.000 226.29819 331 THR D O 1
ATOM 8376 N N . TYR D 1 352 ? 78.38805 15.15231 36.78215 1.000 232.19907 332 TYR D N 1
ATOM 8377 C CA . TYR D 1 352 ? 78.35373 16.40818 37.52187 1.000 229.60836 332 TYR D CA 1
ATOM 8378 C C . TYR D 1 352 ? 77.63431 17.49324 36.72954 1.000 225.98129 332 TYR D C 1
ATOM 8379 O O . TYR D 1 352 ? 76.94561 18.34301 37.30799 1.000 222.65666 332 TYR D O 1
ATOM 8388 N N . GLU D 1 353 ? 77.77667 17.47539 35.40260 1.000 227.18636 333 GLU D N 1
ATOM 8389 C CA . GLU D 1 353 ? 77.09674 18.46321 34.57137 1.000 224.67189 333 GLU D CA 1
ATOM 8390 C C . GLU D 1 353 ? 75.59589 18.20290 34.51704 1.000 221.08654 333 GLU D C 1
ATOM 8391 O O . GLU D 1 353 ? 74.79786 19.14673 34.46999 1.000 218.24333 333 GLU D O 1
ATOM 8393 N N . ASP D 1 354 ? 75.19161 16.92971 34.52494 1.000 221.63825 334 ASP D N 1
ATOM 8394 C CA . ASP D 1 354 ? 73.76883 16.60814 34.48304 1.000 218.63406 334 ASP D CA 1
ATOM 8395 C C . ASP D 1 354 ? 73.07234 16.96105 35.79052 1.000 215.31320 334 ASP D C 1
ATOM 8396 O O . ASP D 1 354 ? 71.86331 17.21879 35.79604 1.000 212.36989 334 ASP D O 1
ATOM 8401 N N . ALA D 1 355 ? 73.80980 16.97836 36.90219 1.000 216.26227 335 ALA D N 1
ATOM 8402 C CA . ALA D 1 355 ? 73.20370 17.30364 38.18803 1.000 213.86130 335 ALA D CA 1
ATOM 8403 C C . ALA D 1 355 ? 72.92854 18.79686 38.31793 1.000 211.67092 335 ALA D C 1
ATOM 8404 O O . ALA D 1 355 ? 71.86220 19.19339 38.80108 1.000 208.92329 335 ALA D O 1
ATOM 8406 N N . LEU D 1 356 ? 73.87511 19.63793 37.89381 1.000 213.29093 336 LEU D N 1
ATOM 8407 C CA . LEU D 1 356 ? 73.67679 21.07994 37.99179 1.000 211.94657 336 LEU D CA 1
ATOM 8408 C C . LEU D 1 356 ? 72.65572 21.57935 36.97774 1.000 210.10840 336 LEU D C 1
ATOM 8409 O O . LEU D 1 356 ? 71.97624 22.58159 37.22730 1.000 208.51159 336 LEU D O 1
ATOM 8411 N N . ALA D 1 357 ? 72.53140 20.90049 35.83574 1.000 210.93392 337 ALA D N 1
ATOM 8412 C CA . ALA D 1 357 ? 71.56829 21.31760 34.82388 1.000 210.02999 337 ALA D CA 1
ATOM 8413 C C . ALA D 1 357 ? 70.14354 20.92007 35.18865 1.000 207.36263 337 ALA D C 1
ATOM 8414 O O . ALA D 1 357 ? 69.19424 21.60730 34.79490 1.000 206.33403 337 ALA D O 1
ATOM 8416 N N . HIS D 1 358 ? 69.97316 19.82708 35.93107 1.000 206.70433 338 HIS D N 1
ATOM 8417 C CA . HIS D 1 358 ? 68.65868 19.34874 36.33710 1.000 204.47915 338 HIS D CA 1
ATOM 8418 C C . HIS D 1 358 ? 68.27111 19.78822 37.74292 1.000 202.64848 338 HIS D C 1
ATOM 8419 O O . HIS D 1 358 ? 67.16280 19.47666 38.18947 1.000 200.93077 338 HIS D O 1
ATOM 8426 N N . ALA D 1 359 ? 69.14984 20.49231 38.44975 1.000 203.40336 339 ALA D N 1
ATOM 8427 C CA . ALA D 1 359 ? 68.85759 20.89132 39.81732 1.000 202.46697 339 ALA D CA 1
ATOM 8428 C C . ALA D 1 359 ? 67.82859 22.01360 39.84840 1.000 200.90400 339 ALA D C 1
ATOM 8429 O O . ALA D 1 359 ? 67.79417 22.88010 38.97040 1.000 201.26833 339 ALA D O 1
ATOM 8431 N N . ASP D 1 360 ? 66.97592 21.98621 40.87691 1.000 199.69582 340 ASP D N 1
ATOM 8432 C CA . ASP D 1 360 ? 66.07149 23.10758 41.10951 1.000 198.95639 340 ASP D CA 1
ATOM 8433 C C . ASP D 1 360 ? 66.84423 24.38104 41.42230 1.000 200.50827 340 ASP D C 1
ATOM 8434 O O . ASP D 1 360 ? 66.37835 25.48480 41.11547 1.000 200.83024 340 ASP D O 1
ATOM 8439 N N . SER D 1 361 ? 68.02313 24.24691 42.02628 1.000 202.01443 341 SER D N 1
ATOM 8440 C CA . SER D 1 361 ? 68.91787 25.37246 42.27778 1.000 204.01763 341 SER D CA 1
ATOM 8441 C C . SER D 1 361 ? 70.33477 24.90312 41.98127 1.000 205.77426 341 SER D C 1
ATOM 8442 O O . SER D 1 361 ? 70.89253 24.09680 42.73256 1.000 206.77271 341 SER D O 1
ATOM 8445 N N . ALA D 1 362 ? 70.91166 25.39883 40.88357 1.000 206.67675 342 ALA D N 1
ATOM 8446 C CA . ALA D 1 362 ? 72.25060 24.97791 40.48874 1.000 208.74379 342 ALA D CA 1
ATOM 8447 C C . ALA D 1 362 ? 73.31870 25.44037 41.47006 1.000 211.27433 342 ALA D C 1
ATOM 8448 O O . ALA D 1 362 ? 74.41070 24.86298 41.49365 1.000 213.40540 342 ALA D O 1
ATOM 8450 N N . ASN D 1 363 ? 73.03438 26.46559 42.27320 1.000 211.65376 343 ASN D N 1
ATOM 8451 C CA . ASN D 1 363 ? 73.97355 26.91629 43.29187 1.000 214.56718 343 ASN D CA 1
ATOM 8452 C C . ASN D 1 363 ? 73.81877 26.15869 44.60205 1.000 215.06553 343 ASN D C 1
ATOM 8453 O O . ASN D 1 363 ? 74.81358 25.94217 45.30395 1.000 218.08955 343 ASN D O 1
ATOM 8455 N N . ASP D 1 364 ? 72.59455 25.75238 44.94879 1.000 212.66099 344 ASP D N 1
ATOM 8456 C CA . ASP D 1 364 ? 72.39915 24.94666 46.14987 1.000 213.43685 344 ASP D CA 1
ATOM 8457 C C . ASP D 1 364 ? 72.91328 23.52776 45.94664 1.000 213.98270 344 ASP D C 1
ATOM 8458 O O . ASP D 1 364 ? 73.55869 22.96131 46.83650 1.000 216.86616 344 ASP D O 1
ATOM 8463 N N . LEU D 1 365 ? 72.62798 22.93319 44.78538 1.000 211.87218 345 LEU D N 1
ATOM 8464 C CA . LEU D 1 365 ? 73.15286 21.60422 44.48939 1.000 213.00317 345 LEU D CA 1
ATOM 8465 C C . LEU D 1 365 ? 74.67315 21.62305 44.41368 1.000 216.68319 345 LEU D C 1
ATOM 8466 O O . LEU D 1 365 ? 75.33720 20.68839 44.87743 1.000 219.53577 345 LEU D O 1
ATOM 8468 N N . ARG D 1 366 ? 75.24361 22.68200 43.83176 1.000 217.16291 346 ARG D N 1
ATOM 8469 C CA . ARG D 1 366 ? 76.69328 22.83383 43.85364 1.000 221.03542 346 ARG D CA 1
ATOM 8470 C C . ARG D 1 366 ? 77.20628 23.02397 45.27427 1.000 224.23435 346 ARG D C 1
ATOM 8471 O O . ARG D 1 366 ? 78.32547 22.60604 45.59357 1.000 228.25337 346 ARG D O 1
ATOM 8479 N N . LEU D 1 367 ? 76.40539 23.64933 46.13893 1.000 223.11105 347 LEU D N 1
ATOM 8480 C CA . LEU D 1 367 ? 76.77013 23.76147 47.54525 1.000 226.59887 347 LEU D CA 1
ATOM 8481 C C . LEU D 1 367 ? 76.50833 22.46598 48.30125 1.000 227.70178 347 LEU D C 1
ATOM 8482 O O . LEU D 1 367 ? 77.24797 22.13876 49.23576 1.000 232.17447 347 LEU D O 1
ATOM 8484 N N . MET D 1 368 ? 75.46942 21.72100 47.91567 1.000 224.22372 348 MET D N 1
ATOM 8485 C CA . MET D 1 368 ? 75.19709 20.44287 48.56439 1.000 225.51809 348 MET D CA 1
ATOM 8486 C C . MET D 1 368 ? 76.26227 19.41086 48.21649 1.000 228.90338 348 MET D C 1
ATOM 8487 O O . MET D 1 368 ? 76.65031 18.60037 49.06588 1.000 232.87317 348 MET D O 1
ATOM 8489 N N . ILE D 1 369 ? 76.75136 19.42976 46.97588 1.000 228.01532 349 ILE D N 1
ATOM 8490 C CA . ILE D 1 369 ? 77.76058 18.46277 46.55763 1.000 231.64817 349 ILE D CA 1
ATOM 8491 C C . ILE D 1 369 ? 79.12236 18.81104 47.14411 1.000 236.98239 349 ILE D C 1
ATOM 8492 O O . ILE D 1 369 ? 79.89808 17.92113 47.50996 1.000 241.79289 349 ILE D O 1
ATOM 8494 N N . LYS D 1 370 ? 79.43762 20.10411 47.24397 1.000 236.77583 350 LYS D N 1
ATOM 8495 C CA . LYS D 1 370 ? 80.72407 20.51399 47.79401 1.000 242.12415 350 LYS D CA 1
ATOM 8496 C C . LYS D 1 370 ? 80.79756 20.32764 49.30412 1.000 246.11889 350 LYS D C 1
ATOM 8497 O O . LYS D 1 370 ? 81.90076 20.31077 49.85973 1.000 251.85950 350 LYS D O 1
ATOM 8499 N N . LEU D 1 371 ? 79.65690 20.17584 49.97607 1.000 243.74893 351 LEU D N 1
ATOM 8500 C CA . LEU D 1 371 ? 79.62021 20.06523 51.43009 1.000 247.75049 351 LEU D CA 1
ATOM 8501 C C . LEU D 1 371 ? 79.84291 18.64290 51.93152 1.000 251.86178 351 LEU D C 1
ATOM 8502 O O . LEU D 1 371 ? 80.59463 18.42984 52.88666 1.000 258.17315 351 LEU D O 1
ATOM 8504 N N . GLY D 1 372 ? 79.12602 17.67699 51.36903 1.000 248.85251 352 GLY D N 1
ATOM 8505 C CA . GLY D 1 372 ? 79.07050 16.35089 51.95529 1.000 252.59123 352 GLY D CA 1
ATOM 8506 C C . GLY D 1 372 ? 78.25511 16.34394 53.23712 1.000 253.49888 352 GLY D C 1
ATOM 8507 O O . GLY D 1 372 ? 78.47700 15.52637 54.13047 1.000 258.90398 352 GLY D O 1
#

Solvent-accessible surface area: 70065 Å² total; per-residue (Å²): 123,85,96,63,66,47,55,61,25,73,96,79,57,10,65,40,42,51,51,46,36,69,51,34,54,22,26,28,40,111,76,62,87,48,91,81,78,103,69,78,23,44,93,75,115,8,48,71,66,14,52,63,90,34,86,94,134,58,42,53,49,19,74,94,69,39,117,24,88,45,79,72,95,50,112,95,54,43,52,38,41,46,67,9,37,104,63,110,101,30,21,9,27,54,36,50,64,51,89,82,76,44,39,67,12,117,134,44,87,34,52,137,46,16,16,76,38,6,65,29,76,48,6,33,30,43,27,4,1,51,117,73,22,28,15,32,57,25,17,19,1,31,45,20,59,39,12,69,93,32,81,3,23,32,12,18,13,19,60,78,34,85,47,61,43,86,81,55,45,6,36,20,16,32,22,46,18,70,62,6,3,88,49,27,41,34,3,8,61,46,13,67,60,13,42,24,53,17,8,49,2,18,30,16,114,52,31,51,8,28,72,51,13,49,24,10,8,65,76,51,8,17,3,32,13,14,22,70,13,90,38,28,44,88,18,36,46,105,42,11,143,49,38,91,84,130,30,44,53,75,25,51,59,60,42,13,50,49,40,41,37,27,32,1,12,35,60,17,74,25,69,112,62,92,40,77,39,66,22,24,12,22,35,44,50,40,120,77,30,20,101,21,47,37,80,24,42,30,88,50,40,55,92,49,16,59,95,40,62,113,80,33,10,36,27,20,22,48,11,17,89,57,34,35,97,81,52,45,18,44,80,137,42,18,46,92,56,18,92,39,56,75,88,12,59,61,40,71,91,116,116,90,103,45,58,56,39,85,52,14,67,96,70,56,7,62,21,30,82,46,38,34,69,50,32,56,19,26,15,36,112,75,62,79,44,89,62,78,102,70,79,22,44,92,77,117,4,48,71,65,12,34,50,91,24,85,88,121,49,117,51,64,20,73,94,70,39,117,24,87,41,79,71,95,48,109,91,59,40,54,37,47,45,61,10,66,98,48,109,99,30,20,0,21,34,31,48,50,53,109,85,80,60,27,55,20,88,130,41,85,34,51,145,46,28,18,76,43,6,65,30,76,48,6,24,32,50,46,2,0,50,118,74,22,31,14,32,54,23,20,11,2,23,45,5,75,40,7,61,94,33,60,0,8,32,8,20,16,23,91,78,36,84,28,83,40,72,50,74,44,6,20,16,8,23,7,49,18,71,60,3,4,90,48,40,96,35,3,15,60,43,7,61,40,4,7,23,36,18,9,45,10,17,65,20,79,52,31,35,11,26,72,44,15,50,30,14,8,58,71,50,8,17,2,33,9,14,23,89,14,87,35,29,44,90,14,37,46,55,41,12,142,60,37,92,82,129,31,44,53,76,26,50,65,56,42,16,58,50,40,41,36,26,34,1,9,48,50,14,59,34,68,113,62,92,39,75,34,67,21,24,11,22,34,38,51,24,118,78,30,21,101,21,45,49,79,24,42,29,90,50,42,56,91,48,16,60,68,16,62,135,101,32,9,40,29,6,22,50,10,17,78,58,34,36,94,82,52,43,17,45,82,138,36,18,45,81,60,18,88,38,56,76,87,12,58,61,40,59,85,92,87,128,61,75,68,42,155,52,13,67,96,68,56,8,50,8,32,21,48,16,12,45,18,34,54,15,28,15,34,110,46,54,18,44,92,70,77,103,69,78,24,43,92,75,116,8,47,71,66,30,60,62,91,34,86,94,131,62,45,53,50,27,74,94,58,17,30,29,77,45,52,72,95,48,109,90,54,43,50,47,32,44,4,31,9,77,13,74,83,25,31,1,21,3,32,77,41,50,107,77,80,39,36,68,13,117,132,44,86,35,68,136,46,28,18,77,44,6,64,30,75,48,5,24,34,52,33,1,1,41,36,62,21,29,17,32,58,43,26,10,2,32,44,19,61,40,11,68,91,34,92,26,35,32,10,23,14,23,58,65,35,86,42,61,44,85,138,57,44,6,48,22,51,59,29,31,20,71,79,92,25,98,41,21,65,43,19,7,61,82,8,67,96,100,81,4,67,18,6,45,2,17,41,19,126,39,36,45,5,32,91,50,15,50,53,10,8,75,90,49,40,19,2,34,9,13,25,100,14,63,59,31,41,72,14,38,62,50,54,13,80,71,33,93,83,130,34,53,54,121,33,52,43,63,41,17,77,48,39,42,36,28,48,4,24,42,60,19,82,29,71,112,61,91,38,74,34,66,23,28,12,24,34,34,50,28,121,78,27,20,78,22,47,144,72,24,42,31,95,51,43,66,91,46,12,60,93,29,62,114,76,32,15,25,31,31,21,49,20,17,92,51,30,35,95,135,50,90,17,52,81,135,24,18,44,64,60,3,74,38,54,76,89,12,59,61,41,71,92,117,127,88,64,70,46,56,60,22,71,96,77,56,7,64,7,37,49,42,24,15,50,29,34,54,20,26,20,40,109,58,60,42,48,92,81,77,105,70,80,23,44,92,75,116,4,48,71,65,9,52,63,89,34,86,94,133,57,42,53,50,19,75,95,59,18,29,22,76,45,46,72,96,55,113,93,59,45,53,39,40,46,8,10,18,61,17,80,86,25,19,0,20,8,36,38,55,38,97,70,79,48,26,68,6,98,130,58,87,37,50,112,32,34,39,77,43,11,64,30,76,50,6,24,33,39,24,0,1,49,68,57,21,29,16,33,42,41,32,20,1,29,51,23,50,38,11,69,92,34,91,27,34,30,9,22,27,34,42,70,31,86,50,57,49,85,136,57,44,6,47,20,41,57,69,31,33,71,76,71,18,99,41,41,66,42,4,14,37,78,10,46,182,68,82,6,67,18,7,46,18,24,45,15,135,39,30,44,11,19,72,51,15,49,55,21,8,74,88,50,41,17,2,34,9,17,7,73,12,47,29,11,40,81,4,36,63,110,53,10,78,44,36,92,83,128,31,52,53,121,24,52,41,64,42,16,77,48,36,40,16,36,47,0,20,50,49,14,54,25,68,110,62,92,36,94,40,65,22,21,7,14,19,44,51,23,120,76,23,20,79,16,48,143,58,24,80,31,138,33,32,52,63,28,8,56,167,13,61,134,95,26,8,34,19,5,22,48,10,18,69,58,36,74,88,82,51,45,15,49,91,74,35,15,34,45,53,2,78,37,48,76,87,12,146,61,38,39,91,86,91

GO terms:
  GO:0016888 DNA endonuclease activity, producing 5'-phosphomonoesters (F, IDA)
  GO:0043107 type IV pilus-dependent motility (P, IMP)
  GO:0005737 cytoplasm (C, EXP)

Secondary structure (DSSP, 8-state):
-HHHHHHHHHHHT-SEEEEETTS--EEEETTEEEESSSSPPPHHHHHHHHHHHS-HHHHHHHHHHSEEEEEEEETTTEEEEEEEEEETTEEEEEEEEPB-----TTTTT--THHHHHHT-SSEEEEEE-STTSSHHHHHHHHHHHHHHH--EEEEEEESS--B----SSEEEEEEEBTTTBS-HHHHHHHHGGG--SEEEES---SHHHHHHHHHHHHTT-EEEEEE--SSHHHHHHHHHHTS-GGGHHHHHHHHHHHEEEEEEEEEEE-TTSS-EEEEEEEEE--HHHHHHHHTT-GGGHHHHHTT-TTTT-B-HHHHHHHHHHTTSS-HHHHHHH-S-HHHHHHHHH-/-HHHHHHHHHHHHT-SEEEEETTS--EEEETTEEEESSSSPPPHHHHHHHHHHHS-HHHHHHHHHHSEEEEEEEETTTEEEEEEEEEETTEEEEEEEEPB-SPPPTTTTT--THHHHHHT-SSEEEEEE-STTSSHHHHHHHHHHHHHHH--EEEEEEESS--B----SSEEEEEEEBTTTBS-HHHHHHHHGGG--SEEEES---SHHHHHHHHHHHHTT-EEEEEE--SSHHHHHHHHHTTS-GGGHHHHHHHHHHHEEEEEEEEEEE-TTSS-EEEEEEEEE--HHHHHHHHTT-GGGHHHHHTT-TTTT-B-HHHHHHHHHHTTSS-HHHHHHH-S-HHHHHHHHHH-/-HHHHHHHHHHT-SEEEEETTS--EEEETTEEEESSSSPPPHHHHHHHHHHHS-HHHHHHHHHHSEEEEEEEETTTEEEEEEEEEETTEEEEEEEEPB-SPPPTTTTT--THHHHHHT-SSEEEEEE-STTSSHHHHHHHHHHHHHHH--EEEEEEESS--B----SSEEEEEEEBTTTBS-HHHHHHHHGGG--SEEEES---SHHHHHHHHHHHHTT-EEEEEE--SSHHHHHHHHHTTS-GGGHHHHHHHHHHHEEEEEEEEEEE-TTSS-EEEEEEEEE--HHHHHHHHTT-GGGHHHHHTT-TTTT-B-HHHHHHHHHHTTSS-HHHHHHH-S-HHHHHHHHH-/-HHHHHHHHHHT-SEEEEETTS--EEEETTEEEESSSSPPPHHHHHHHHHHHS-HHHHHHHHHHSEEEEEEEETTTEEEEEEEEEETTEEEEEEEE-B--PPPTTTTT--THHHHHHT-SSEEEEEE-STTSSHHHHHHHHHHHHHHH--EEEEEEESS--B----SSEEEEEEEBTTTBS-HHHHHHHHGGG--SEEEES---SHHHHHHHHHHHHTT-EEEEEE--SSHHHHHHHHHTTS-GGGHHHHHHHHHHHEEEEEEEEEEE-TTSS-EEEEEEEEE--HHHHHHHHTT-GGGHHHHHTT-TTTT-B-HHHHHHHHHHTTSS-HHHHHHH-S-HHHHHHHHHH-

Sequence (1401 aa):
EFEKLLRLMVEKGGSDLFITAGVPPSMKVNGRVMPVTKTPLSPEQTRETVLGVMNEQQRRDFAENHECNFAISARGIGRFRVSAFYQRNLVGMVLRRIETNIPTLEELKLPEILKKLALTKRGLVIFVGATGTGKSTSLAAMIGYRNKNSTGHIISIEDPIEYIHQHQGCIVTQREVGLDTDSFEVALKNTLRQAPDVIMIGEVRSRETMDHAVAFAETGHLCLATLHANNANQALERIIHFFPADRHGQVWMDLSLNLKAIVAQQLVPTPDGKGRRAVIEVLLNTPLAADLIRKGEVHELKPLMKRSTEQGMQTFDQALYQLYTQGEITYEDALAHADSANDLRLMIKLMEFEKLLRLMVEKGGSDLFITAGVPPSMKVNGRVMPVTKTPLSPEQTRETVLGVMNEQQRRDFAENHECNFAISARGIGRFRVSAFYQRNLVGMVLRRIETNIPTLEELKLPEILKKLALTKRGLVIFVGATGTGKSTSLAAMIGYRNKNSTGHIISIEDPIEYIHQHQGCIVTQREVGLDTDSFEVALKNTLRQAPDVIMIGEVRSRETMDHAVAFAETGHLCLATLHANNANQALERIIHFFPADRHGQVWMDLSLNLKAIVAQQLVPTPDGKGRRAVIEVLLNTPLAADLIRKGEVHELKPLMKRSTEQGMQTFDQALYQLYTQGEITYEDALAHADSANDLRLMIKLGFEKLLRLMVEKGGSDLFITAGVPPSMKVNGRVMPVTKTPLSPEQTRETVLGVMNEQQRRDFAENHECNFAISARGIGRFRVSAFYQRNLVGMVLRRIETNIPTLEELKLPEILKKLALTKRGLVIFVGATGTGKSTSLAAMIGYRNKNSTGHIISIEDPIEYIHQHQGCIVTQREVGLDTDSFEVALKNTLRQAPDVIMIGEVRSRETMDHAVAFAETGHLCLATLHANNANQALERIIHFFPADRHGQVWMDLSLNLKAIVAQQLVPTPDGKGRRAVIEVLLNTPLAADLIRKGEVHELKPLMKRSTEQGMQTFDQALYQLYTQGEITYEDALAHADSANDLRLMIKLFEKLLRLMVEKGGSDLFITAGVPPSMKVNGRVMPVTKTPLSPEQTRETVLGVMNEQQRRDFAENHECNFAISARGIGRFRVSAFYQRNLVGMVLRRIETNIPTLEELKLPEILKKLALTKRGLVIFVGATGTGKSTSLAAMIGYRNKNSTGHIISIEDPIEYIHQHQGCIVTQREVGLDTDSFEVALKNTLRQAPDVIMIGEVRSRETMDHAVAFAETGHLCLATLHANNANQALERIIHFFPADRHGQVWMDLSLNLKAIVAQQLVPTPDGKGRRAVIEVLLNTPLAADLIRKGEVHELKPLMKRSTEQGMQTFDQALYQLYTQGEITYEDALAHADSANDLRLMIKLG

InterPro domains:
  IPR001482 Type II/IV secretion system domain [PF00437] (67-278)
  IPR006321 Pilus retraction protein PilT/PilU [TIGR01420] (3-344)
  IPR006321 Pilus retraction protein PilT/PilU [cd01131] (103-325)
  IPR027417 P-loop containing nucleoside triphosphate hydrolase [G3DSA:3.40.50.300] (101-356)
  IPR027417 P-loop containing nucleoside triphosphate hydrolase [SSF52540] (4-337)

B-factor: mean 249.12, std 33.86, range [191.4, 394.26]

Radius of gyration: 42.6 Å; Cα contacts (8 Å, |Δi|>4): 2747; chains: 4; bounding box: 80×126×88 Å

Organism: Pseudomonas aeruginosa (strain ATCC 15692 / DSM 22644 / CIP 104116 / JCM 14847 / LMG 12228 / 1C / PRS 101 / PAO1) (NCBI:txid208964)